Protein AF-0000000069703942 (afdb_homodimer)

Structure (mmCIF, N/CA/C/O backbone):
data_AF-0000000069703942-model_v1
#
loop_
_entity.id
_entity.type
_entity.pdbx_description
1 polymer 'Gallate dioxygenase'
#
loop_
_atom_site.group_PDB
_atom_site.id
_atom_site.type_symbol
_atom_site.label_atom_id
_atom_site.label_alt_id
_atom_site.label_comp_id
_atom_site.label_asym_id
_atom_site.label_entity_id
_atom_site.label_seq_id
_atom_site.pdbx_PDB_ins_code
_atom_site.Cartn_x
_atom_site.Cartn_y
_atom_site.Cartn_z
_atom_site.occupancy
_atom_site.B_iso_or_equiv
_atom_site.auth_seq_id
_atom_site.auth_comp_id
_atom_site.auth_asym_id
_atom_site.auth_atom_id
_atom_site.pdbx_PDB_model_num
ATOM 1 N N . MET A 1 1 ? -22.125 -15.008 13.82 1 87.81 1 MET A N 1
ATOM 2 C CA . MET A 1 1 ? -20.688 -15.195 13.57 1 87.81 1 MET A CA 1
ATOM 3 C C . MET A 1 1 ? -20.469 -15.938 12.258 1 87.81 1 MET A C 1
ATOM 5 O O . MET A 1 1 ? -21.297 -16.75 11.852 1 87.81 1 MET A O 1
ATOM 9 N N . ALA A 1 2 ? -19.422 -15.594 11.555 1 94.56 2 ALA A N 1
ATOM 10 C CA . ALA A 1 2 ? -19.094 -16.297 10.32 1 94.56 2 ALA A CA 1
ATOM 11 C C . ALA A 1 2 ? -18.375 -17.609 10.617 1 94.56 2 ALA A C 1
ATOM 13 O O . ALA A 1 2 ? -17.594 -17.703 11.562 1 94.56 2 ALA A O 1
ATOM 14 N N . ASN A 1 3 ? -18.672 -18.578 9.867 1 96.25 3 ASN A N 1
ATOM 15 C CA . ASN A 1 3 ? -18.109 -19.922 10.016 1 96.25 3 ASN A CA 1
ATOM 16 C C . ASN A 1 3 ? -17.141 -20.234 8.891 1 96.25 3 ASN A C 1
ATOM 18 O O . ASN A 1 3 ? -17.484 -20.188 7.711 1 96.25 3 ASN A O 1
ATOM 22 N N . ILE A 1 4 ? -15.938 -20.625 9.273 1 98.12 4 ILE A N 1
ATOM 23 C CA . ILE A 1 4 ? -14.953 -21.047 8.289 1 98.12 4 ILE A CA 1
ATOM 24 C C . ILE A 1 4 ? -15.109 -22.547 8.016 1 98.12 4 ILE A C 1
ATOM 26 O O . ILE A 1 4 ? -14.836 -23.375 8.891 1 98.12 4 ILE A O 1
ATOM 30 N N . LEU A 1 5 ? -15.477 -22.859 6.824 1 97.94 5 LEU A N 1
ATOM 31 C CA . LEU A 1 5 ? -15.766 -24.234 6.434 1 97.94 5 LEU A CA 1
ATOM 32 C C . LEU A 1 5 ? -14.477 -25.047 6.277 1 97.94 5 LEU A C 1
ATOM 34 O O . LEU A 1 5 ? -14.406 -26.203 6.688 1 97.94 5 LEU A O 1
ATOM 38 N N . GLY A 1 6 ? -13.539 -24.453 5.695 1 98.44 6 GLY A N 1
ATOM 39 C CA . GLY A 1 6 ? -12.281 -25.078 5.324 1 98.44 6 GLY A CA 1
ATOM 40 C C . GLY A 1 6 ? -11.461 -24.25 4.352 1 98.44 6 GLY A C 1
ATOM 41 O O . GLY A 1 6 ? -11.703 -23.062 4.188 1 98.44 6 GLY A O 1
ATOM 42 N N . GLY A 1 7 ? -10.406 -24.875 3.906 1 98.44 7 GLY A N 1
ATOM 43 C CA . GLY A 1 7 ? -9.492 -24.219 2.98 1 98.44 7 GLY A CA 1
ATOM 44 C C . GLY A 1 7 ? -9.234 -25.016 1.725 1 98.44 7 GLY A C 1
ATOM 45 O O . GLY A 1 7 ? -9.25 -26.25 1.76 1 98.44 7 GLY A O 1
ATOM 46 N N . ILE A 1 8 ? -9.078 -24.297 0.64 1 98.69 8 ILE A N 1
ATOM 47 C CA . ILE A 1 8 ? -8.68 -24.844 -0.652 1 98.69 8 ILE A CA 1
ATOM 48 C C . ILE A 1 8 ? -7.352 -24.234 -1.085 1 98.69 8 ILE A C 1
ATOM 50 O O . ILE A 1 8 ? -7.172 -23.016 -1.007 1 98.69 8 ILE A O 1
ATOM 54 N N . ALA A 1 9 ? -6.418 -25.031 -1.439 1 98.38 9 ALA A N 1
ATOM 55 C CA . ALA A 1 9 ? -5.188 -24.562 -2.072 1 98.38 9 ALA A CA 1
ATOM 56 C C . ALA A 1 9 ? -5.098 -25.031 -3.518 1 98.38 9 ALA A C 1
ATOM 58 O O . ALA A 1 9 ? -5.34 -26.203 -3.807 1 98.38 9 ALA A O 1
ATOM 59 N N . VAL A 1 10 ? -4.828 -24.094 -4.426 1 97.75 10 VAL A N 1
ATOM 60 C CA . VAL A 1 10 ? -4.734 -24.438 -5.844 1 97.75 10 VAL A CA 1
ATOM 61 C C . VAL A 1 10 ? -3.635 -23.594 -6.496 1 97.75 10 VAL A C 1
ATOM 63 O O . VAL A 1 10 ? -3.402 -22.453 -6.105 1 97.75 10 VAL A O 1
ATOM 66 N N . SER A 1 11 ? -2.936 -24.156 -7.449 1 96.06 11 SER A N 1
ATOM 67 C CA . SER A 1 11 ? -2.033 -23.359 -8.281 1 96.06 11 SER A CA 1
ATOM 68 C C . SER A 1 11 ? -2.809 -22.391 -9.164 1 96.06 11 SER A C 1
ATOM 70 O O . SER A 1 11 ? -4.004 -22.578 -9.398 1 96.06 11 SER A O 1
ATOM 72 N N . HIS A 1 12 ? -2.096 -21.266 -9.617 1 95.38 12 HIS A N 1
ATOM 73 C CA . HIS A 1 12 ? -2.832 -20.281 -10.398 1 95.38 12 HIS A CA 1
ATOM 74 C C . HIS A 1 12 ? -2.17 -20.047 -11.758 1 95.38 12 HIS A C 1
ATOM 76 O O . HIS A 1 12 ? -2.314 -18.984 -12.344 1 95.38 12 HIS A O 1
ATOM 82 N N . THR A 1 13 ? -1.452 -21.031 -12.305 1 92.19 13 THR A N 1
ATOM 83 C CA . THR A 1 13 ? -0.799 -20.906 -13.602 1 92.19 13 THR A CA 1
ATOM 84 C C . THR A 1 13 ? -1.813 -20.562 -14.688 1 92.19 13 THR A C 1
ATOM 86 O O . THR A 1 13 ? -2.938 -21.062 -14.68 1 92.19 13 THR A O 1
ATOM 89 N N . PRO A 1 14 ? -1.378 -19.672 -15.578 1 89.75 14 PRO A N 1
ATOM 90 C CA . PRO A 1 14 ? -2.283 -19.312 -16.672 1 89.75 14 PRO A CA 1
ATOM 91 C C . PRO A 1 14 ? -2.666 -20.516 -17.547 1 89.75 14 PRO A C 1
ATOM 93 O O . PRO A 1 14 ? -3.67 -20.469 -18.25 1 89.75 14 PRO A O 1
ATOM 96 N N . THR A 1 15 ? -1.928 -21.594 -17.422 1 89.06 15 THR A N 1
ATOM 97 C CA . THR A 1 15 ? -2.223 -22.812 -18.141 1 89.06 15 THR A CA 1
ATOM 98 C C . THR A 1 15 ? -3.627 -23.312 -17.812 1 89.06 15 THR A C 1
ATOM 100 O O . THR A 1 15 ? -4.316 -23.875 -18.672 1 89.06 15 THR A O 1
ATOM 103 N N . ILE A 1 16 ? -4.051 -23.109 -16.594 1 92.44 16 ILE A N 1
ATOM 104 C CA . ILE A 1 16 ? -5.379 -23.531 -16.156 1 92.44 16 ILE A CA 1
ATOM 105 C C . ILE A 1 16 ? -6.441 -22.734 -16.906 1 92.44 16 ILE A C 1
ATOM 107 O O . ILE A 1 16 ? -7.379 -23.297 -17.469 1 92.44 16 ILE A O 1
ATOM 111 N N . GLY A 1 17 ? -6.281 -21.391 -16.891 1 91.88 17 GLY A N 1
ATOM 112 C CA . GLY A 1 17 ? -7.211 -20.531 -17.609 1 91.88 17 GLY A CA 1
ATOM 113 C C . GLY A 1 17 ? -7.262 -20.828 -19.094 1 91.88 17 GLY A C 1
ATOM 114 O O . GLY A 1 17 ? -8.336 -20.812 -19.703 1 91.88 17 GLY A O 1
ATOM 115 N N . PHE A 1 18 ? -6.102 -21.094 -19.656 1 90.88 18 PHE A N 1
ATOM 116 C CA . PHE A 1 18 ? -6.02 -21.438 -21.062 1 90.88 18 PHE A CA 1
ATOM 117 C C . PHE A 1 18 ? -6.812 -22.703 -21.359 1 90.88 18 PHE A C 1
ATOM 119 O O . PHE A 1 18 ? -7.555 -22.766 -22.344 1 90.88 18 PHE A O 1
ATOM 126 N N . ALA A 1 19 ? -6.629 -23.688 -20.562 1 92 19 ALA A N 1
ATOM 127 C CA . ALA A 1 19 ? -7.324 -24.953 -20.734 1 92 19 ALA A CA 1
ATOM 128 C C . ALA A 1 19 ? -8.836 -24.766 -20.672 1 92 19 ALA A C 1
ATOM 130 O O . ALA A 1 19 ? -9.578 -25.359 -21.453 1 92 19 ALA A O 1
ATOM 131 N N . VAL A 1 20 ? -9.266 -23.969 -19.734 1 92.69 20 VAL A N 1
ATOM 132 C CA . VAL A 1 20 ? -10.695 -23.688 -19.578 1 92.69 20 VAL A CA 1
ATOM 133 C C . VAL A 1 20 ? -11.219 -22.969 -20.812 1 92.69 20 VAL A C 1
ATOM 135 O O . VAL A 1 20 ? -12.219 -23.375 -21.406 1 92.69 20 VAL A O 1
ATOM 138 N N . ASP A 1 21 ? -10.516 -21.969 -21.219 1 92 21 ASP A N 1
ATOM 139 C CA . ASP A 1 21 ? -10.969 -21.094 -22.297 1 92 21 ASP A CA 1
ATOM 140 C C . ASP A 1 21 ? -10.992 -21.844 -23.625 1 92 21 ASP A C 1
ATOM 142 O O . ASP A 1 21 ? -11.766 -21.484 -24.531 1 92 21 ASP A O 1
ATOM 146 N N . HIS A 1 22 ? -10.195 -22.891 -23.781 1 91.19 22 HIS A N 1
ATOM 147 C CA . HIS A 1 22 ? -10.094 -23.609 -25.062 1 91.19 22 HIS A CA 1
ATOM 148 C C . HIS A 1 22 ? -10.75 -24.984 -24.969 1 91.19 22 HIS A C 1
ATOM 150 O O . HIS A 1 22 ? -10.516 -25.844 -25.828 1 91.19 22 HIS A O 1
ATOM 156 N N . HIS A 1 23 ? -11.492 -25.234 -23.984 1 91.94 23 HIS A N 1
ATOM 157 C CA . HIS A 1 23 ? -12.305 -26.438 -23.828 1 91.94 23 HIS A CA 1
ATOM 158 C C . HIS A 1 23 ? -11.453 -27.703 -23.953 1 91.94 23 HIS A C 1
ATOM 160 O O . HIS A 1 23 ? -11.781 -28.594 -24.75 1 91.94 23 HIS A O 1
ATOM 166 N N . LYS A 1 24 ? -10.367 -27.734 -23.109 1 91 24 LYS A N 1
ATOM 167 C CA . LYS A 1 24 ? -9.398 -28.828 -23.234 1 91 24 LYS A CA 1
ATOM 168 C C . LYS A 1 24 ? -9.727 -29.969 -22.281 1 91 24 LYS A C 1
ATOM 170 O O . LYS A 1 24 ? -8.852 -30.781 -21.969 1 91 24 LYS A O 1
ATOM 175 N N . GLN A 1 25 ? -10.922 -30.125 -21.859 1 91 25 GLN A N 1
ATOM 176 C CA . GLN A 1 25 ? -11.32 -31.078 -20.828 1 91 25 GLN A CA 1
ATOM 177 C C . GLN A 1 25 ? -11.102 -32.531 -21.312 1 91 25 GLN A C 1
ATOM 179 O O . GLN A 1 25 ? -10.844 -33.406 -20.5 1 91 25 GLN A O 1
ATOM 184 N N . GLN A 1 26 ? -11.148 -32.688 -22.578 1 92.19 26 GLN A N 1
ATOM 185 C CA . GLN A 1 26 ? -11.047 -34.031 -23.109 1 92.19 26 GLN A CA 1
ATOM 186 C C . GLN A 1 26 ? -9.672 -34.281 -23.719 1 92.19 26 GLN A C 1
ATOM 188 O O . GLN A 1 26 ? -9.383 -35.406 -24.156 1 92.19 26 GLN A O 1
ATOM 193 N N . ASP A 1 27 ? -8.891 -33.281 -23.734 1 91.31 27 ASP A N 1
ATOM 194 C CA . ASP A 1 27 ? -7.523 -33.438 -24.219 1 91.31 27 ASP A CA 1
ATOM 195 C C . ASP A 1 27 ? -6.66 -34.156 -23.188 1 91.31 27 ASP A C 1
ATOM 197 O O . ASP A 1 27 ? -6.52 -33.688 -22.062 1 91.31 27 ASP A O 1
ATOM 201 N N . PRO A 1 28 ? -6.027 -35.25 -23.609 1 90.81 28 PRO A N 1
ATOM 202 C CA . PRO A 1 28 ? -5.285 -36.062 -22.656 1 90.81 28 PRO A CA 1
ATOM 203 C C . PRO A 1 28 ? -4.215 -35.281 -21.906 1 90.81 28 PRO A C 1
ATOM 205 O O . PRO A 1 28 ? -3.949 -35.594 -20.734 1 90.81 28 PRO A O 1
ATOM 208 N N . ALA A 1 29 ? -3.633 -34.312 -22.5 1 88.75 29 ALA A N 1
ATOM 209 C CA . ALA A 1 29 ? -2.57 -33.531 -21.859 1 88.75 29 ALA A CA 1
ATOM 210 C C . ALA A 1 29 ? -3.139 -32.562 -20.812 1 88.75 29 ALA A C 1
ATOM 212 O O . ALA A 1 29 ? -2.432 -32.156 -19.891 1 88.75 29 ALA A O 1
ATOM 213 N N . TRP A 1 30 ? -4.453 -32.344 -20.891 1 90.69 30 TRP A N 1
ATOM 214 C CA . TRP A 1 30 ? -5.027 -31.281 -20.047 1 90.69 30 TRP A CA 1
ATOM 215 C C . TRP A 1 30 ? -6.102 -31.844 -19.125 1 90.69 30 TRP A C 1
ATOM 217 O O . TRP A 1 30 ? -6.422 -31.25 -18.094 1 90.69 30 TRP A O 1
ATOM 227 N N . SER A 1 31 ? -6.648 -32.969 -19.469 1 93.62 31 SER A N 1
ATOM 228 C CA . SER A 1 31 ? -7.797 -33.562 -18.781 1 93.62 31 SER A CA 1
ATOM 229 C C . SER A 1 31 ? -7.484 -33.781 -17.297 1 93.62 31 SER A C 1
ATOM 231 O O . SER A 1 31 ? -8.359 -33.625 -16.438 1 93.62 31 SER A O 1
ATOM 233 N N . PRO A 1 32 ? -6.203 -34.156 -16.984 1 94.75 32 PRO A N 1
ATOM 234 C CA . PRO A 1 32 ? -5.91 -34.344 -15.562 1 94.75 32 PRO A CA 1
ATOM 235 C C . PRO A 1 32 ? -6.129 -33.094 -14.727 1 94.75 32 PRO A C 1
ATOM 237 O O . PRO A 1 32 ? -6.438 -33.188 -13.539 1 94.75 32 PRO A O 1
ATOM 240 N N . ILE A 1 33 ? -5.914 -31.922 -15.266 1 94 33 ILE A N 1
ATOM 241 C CA . ILE A 1 33 ? -6.18 -30.672 -14.555 1 94 33 ILE A CA 1
ATOM 242 C C . ILE A 1 33 ? -7.637 -30.641 -14.094 1 94 33 ILE A C 1
ATOM 244 O O . ILE A 1 33 ? -7.914 -30.438 -12.906 1 94 33 ILE A O 1
ATOM 248 N N . PHE A 1 34 ? -8.539 -30.938 -14.977 1 95.88 34 PHE A N 1
ATOM 249 C CA . PHE A 1 34 ? -9.969 -30.844 -14.703 1 95.88 34 PHE A CA 1
ATOM 250 C C . PHE A 1 34 ? -10.406 -31.938 -13.742 1 95.88 34 PHE A C 1
ATOM 252 O O . PHE A 1 34 ? -11.25 -31.703 -12.875 1 95.88 34 PHE A O 1
ATOM 259 N N . GLN A 1 35 ? -9.828 -33.094 -13.961 1 96.81 35 GLN A N 1
ATOM 260 C CA . GLN A 1 35 ? -10.117 -34.188 -13.039 1 96.81 35 GLN A CA 1
ATOM 261 C C . GLN A 1 35 ? -9.711 -33.844 -11.617 1 96.81 35 GLN A C 1
ATOM 263 O O . GLN A 1 35 ? -10.414 -34.156 -10.664 1 96.81 35 GLN A O 1
ATOM 268 N N . SER A 1 36 ? -8.625 -33.188 -11.523 1 96.81 36 SER A N 1
ATOM 269 C CA . SER A 1 36 ? -8.109 -32.781 -10.211 1 96.81 36 SER A CA 1
ATOM 270 C C . SER A 1 36 ? -8.992 -31.734 -9.562 1 96.81 36 SER A C 1
ATOM 272 O O . SER A 1 36 ? -9.086 -31.656 -8.336 1 96.81 36 SER A O 1
ATOM 274 N N . PHE A 1 37 ? -9.68 -30.875 -10.312 1 97.75 37 PHE A N 1
ATOM 275 C CA . PHE A 1 37 ? -10.5 -29.781 -9.797 1 97.75 37 PHE A CA 1
ATOM 276 C C . PHE A 1 37 ? -11.906 -30.281 -9.461 1 97.75 37 PHE A C 1
ATOM 278 O O . PHE A 1 37 ? -12.648 -29.609 -8.742 1 97.75 37 PHE A O 1
ATOM 285 N N . GLU A 1 38 ? -12.328 -31.453 -9.984 1 97.75 38 GLU A N 1
ATOM 286 C CA . GLU A 1 38 ? -13.688 -31.953 -9.844 1 97.75 38 GLU A CA 1
ATOM 287 C C . GLU A 1 38 ? -14.07 -32.094 -8.375 1 97.75 38 GLU A C 1
ATOM 289 O O . GLU A 1 38 ? -15.156 -31.672 -7.965 1 97.75 38 GLU A O 1
ATOM 294 N N . PRO A 1 39 ? -13.227 -32.688 -7.555 1 98.38 39 PRO A N 1
ATOM 295 C CA . PRO A 1 39 ? -13.586 -32.781 -6.137 1 98.38 39 PRO A CA 1
ATOM 296 C C . PRO A 1 39 ? -13.758 -31.422 -5.477 1 98.38 39 PRO A C 1
ATOM 298 O O . PRO A 1 39 ? -14.578 -31.266 -4.57 1 98.38 39 PRO A O 1
ATOM 301 N N . LEU A 1 40 ? -12.961 -30.469 -5.844 1 98.62 40 LEU A N 1
ATOM 302 C CA . LEU A 1 40 ? -13.094 -29.125 -5.305 1 98.62 40 LEU A CA 1
ATOM 303 C C . LEU A 1 40 ? -14.438 -28.516 -5.695 1 98.62 40 LEU A C 1
ATOM 305 O O . LEU A 1 40 ? -15.102 -27.891 -4.871 1 98.62 40 LEU A O 1
ATOM 309 N N . GLN A 1 41 ? -14.773 -28.703 -6.941 1 98.12 41 GLN A N 1
ATOM 310 C CA . GLN A 1 41 ? -16.078 -28.234 -7.418 1 98.12 41 GLN A CA 1
ATOM 311 C C . GLN A 1 41 ? -17.219 -28.859 -6.617 1 98.12 41 GLN A C 1
ATOM 313 O O . GLN A 1 41 ? -18.141 -28.156 -6.207 1 98.12 41 GLN A O 1
ATOM 318 N N . ARG A 1 42 ? -17.125 -30.125 -6.445 1 98.31 42 ARG A N 1
ATOM 319 C CA . ARG A 1 42 ? -18.141 -30.844 -5.691 1 98.31 42 ARG A CA 1
ATOM 320 C C . ARG A 1 42 ? -18.219 -30.344 -4.25 1 98.31 42 ARG A C 1
ATOM 322 O O . ARG A 1 42 ? -19.312 -30.156 -3.705 1 98.31 42 ARG A O 1
ATOM 329 N N . TRP A 1 43 ? -17.094 -30.172 -3.693 1 98.38 43 TRP A N 1
ATOM 330 C CA . TRP A 1 43 ? -17.031 -29.672 -2.324 1 98.38 43 TRP A CA 1
ATOM 331 C C . TRP A 1 43 ? -17.688 -28.297 -2.213 1 98.38 43 TRP A C 1
ATOM 333 O O . TRP A 1 43 ? -18.469 -28.047 -1.285 1 98.38 43 TRP A O 1
ATOM 343 N N . LEU A 1 44 ? -17.438 -27.391 -3.105 1 98.38 44 LEU A N 1
ATOM 344 C CA . LEU A 1 44 ? -18 -26.047 -3.102 1 98.38 44 LEU A CA 1
ATOM 345 C C . LEU A 1 44 ? -19.5 -26.078 -3.371 1 98.38 44 LEU A C 1
ATOM 347 O O . LEU A 1 44 ? -20.25 -25.266 -2.826 1 98.38 44 LEU A O 1
ATOM 351 N N . GLU A 1 45 ? -19.875 -26.969 -4.215 1 97.44 45 GLU A N 1
ATOM 352 C CA . GLU A 1 45 ? -21.297 -27.141 -4.496 1 97.44 45 GLU A CA 1
ATOM 353 C C . GLU A 1 45 ? -22.047 -27.641 -3.27 1 97.44 45 GLU A C 1
ATOM 355 O O . GLU A 1 45 ? -23.188 -27.234 -3.029 1 97.44 45 GLU A O 1
ATOM 360 N N . GLU A 1 46 ? -21.422 -28.5 -2.605 1 97.75 46 GLU A N 1
ATOM 361 C CA . GLU A 1 46 ? -22.031 -29.094 -1.422 1 97.75 46 GLU A CA 1
ATOM 362 C C . GLU A 1 46 ? -22.078 -28.109 -0.264 1 97.75 46 GLU A C 1
ATOM 364 O O . GLU A 1 46 ? -23.109 -27.969 0.407 1 97.75 46 GLU A O 1
ATOM 369 N N . LYS A 1 47 ? -20.984 -27.453 -0.041 1 97.5 47 LYS A N 1
ATOM 370 C CA . LYS A 1 47 ? -20.844 -26.594 1.131 1 97.5 47 LYS A CA 1
ATOM 371 C C . LYS A 1 47 ? -21.484 -25.219 0.89 1 97.5 47 LYS A C 1
ATOM 373 O O . LYS A 1 47 ? -21.953 -24.578 1.829 1 97.5 47 LYS A O 1
ATOM 378 N N . LYS A 1 48 ? -21.453 -24.734 -0.321 1 97.06 48 LYS A N 1
ATOM 379 C CA . LYS A 1 48 ? -22.062 -23.5 -0.784 1 97.06 48 LYS A CA 1
ATOM 380 C C . LYS A 1 48 ? -21.656 -22.312 0.099 1 97.06 48 LYS A C 1
ATOM 382 O O . LYS A 1 48 ? -22.516 -21.625 0.648 1 97.06 48 LYS A O 1
ATOM 387 N N . PRO A 1 49 ? -20.391 -22.094 0.228 1 98.31 49 PRO A N 1
ATOM 388 C CA . PRO A 1 49 ? -19.984 -20.922 1.008 1 98.31 49 PRO A CA 1
ATOM 389 C C . PRO A 1 49 ? -20.594 -19.625 0.483 1 98.31 49 PRO A C 1
ATOM 391 O O . PRO A 1 49 ? -20.781 -19.469 -0.727 1 98.31 49 PRO A O 1
ATOM 394 N N . ASP A 1 50 ? -20.891 -18.672 1.397 1 98.38 50 ASP A N 1
ATOM 395 C CA . ASP A 1 50 ? -21.391 -17.359 1.044 1 98.38 50 ASP A CA 1
ATOM 396 C C . ASP A 1 50 ? -20.281 -16.484 0.462 1 98.38 50 ASP A C 1
ATOM 398 O O . ASP A 1 50 ? -20.547 -15.586 -0.338 1 98.38 50 ASP A O 1
ATOM 402 N N . ALA A 1 51 ? -19.062 -16.734 0.854 1 98.62 51 ALA A N 1
ATOM 403 C CA . ALA A 1 51 ? -17.922 -15.961 0.401 1 98.62 51 ALA A CA 1
ATOM 404 C C . ALA A 1 51 ? -16.656 -16.812 0.384 1 98.62 51 ALA A C 1
ATOM 406 O O . ALA A 1 51 ? -16.5 -17.734 1.192 1 98.62 51 ALA A O 1
ATOM 407 N N . LEU A 1 52 ? -15.805 -16.516 -0.534 1 98.88 52 LEU A N 1
ATOM 408 C CA . LEU A 1 52 ? -14.43 -17.016 -0.567 1 98.88 52 LEU A CA 1
ATOM 409 C C . LEU A 1 52 ? -13.445 -15.898 -0.212 1 98.88 52 LEU A C 1
ATOM 411 O O . LEU A 1 52 ? -13.359 -14.891 -0.916 1 98.88 52 LEU A O 1
ATOM 415 N N . VAL A 1 53 ? -12.773 -16.047 0.931 1 98.94 53 VAL A N 1
ATOM 416 C CA . VAL A 1 53 ? -11.578 -15.234 1.108 1 98.94 53 VAL A CA 1
ATOM 417 C C . VAL A 1 53 ? -10.438 -15.789 0.256 1 98.94 53 VAL A C 1
ATOM 419 O O . VAL A 1 53 ? -9.953 -16.891 0.498 1 98.94 53 VAL A O 1
ATOM 422 N N . TYR A 1 54 ? -10.062 -15 -0.723 1 98.88 54 TYR A N 1
ATOM 423 C CA . TYR A 1 54 ? -9.266 -15.492 -1.842 1 98.88 54 TYR A CA 1
ATOM 424 C C . TYR A 1 54 ? -7.879 -14.867 -1.847 1 98.88 54 TYR A C 1
ATOM 426 O O . TYR A 1 54 ? -7.711 -13.719 -2.262 1 98.88 54 TYR A O 1
ATOM 434 N N . ILE A 1 55 ? -6.855 -15.664 -1.431 1 98.88 55 ILE A N 1
ATOM 435 C CA . ILE A 1 55 ? -5.477 -15.203 -1.332 1 98.88 55 ILE A CA 1
ATOM 436 C C . ILE A 1 55 ? -4.754 -15.438 -2.658 1 98.88 55 ILE A C 1
ATOM 438 O O . ILE A 1 55 ? -4.688 -16.578 -3.139 1 98.88 55 ILE A O 1
ATOM 442 N N . PHE A 1 56 ? -4.227 -14.344 -3.273 1 98.5 56 PHE A N 1
ATOM 443 C CA . PHE A 1 56 ? -3.537 -14.445 -4.555 1 98.5 56 PHE A CA 1
ATOM 444 C C . PHE A 1 56 ? -2.475 -13.359 -4.68 1 98.5 56 PHE A C 1
ATOM 446 O O . PHE A 1 56 ? -2.324 -12.523 -3.785 1 98.5 56 PHE A O 1
ATOM 453 N N . ASN A 1 57 ? -1.633 -13.406 -5.645 1 98.06 57 ASN A N 1
ATOM 454 C CA . ASN A 1 57 ? -0.792 -12.281 -6.027 1 98.06 57 ASN A CA 1
ATOM 455 C C . ASN A 1 57 ? -1.079 -11.828 -7.453 1 98.06 57 ASN A C 1
ATOM 457 O O . ASN A 1 57 ? -1.427 -12.641 -8.312 1 98.06 57 ASN A O 1
ATOM 461 N N . ASP A 1 58 ? -0.989 -10.57 -7.688 1 97.81 58 ASP A N 1
ATOM 462 C CA . ASP A 1 58 ? -1.09 -9.953 -9.008 1 97.81 58 ASP A CA 1
ATOM 463 C C . ASP A 1 58 ? 0.233 -10.047 -9.766 1 97.81 58 ASP A C 1
ATOM 465 O O . ASP A 1 58 ? 1.306 -9.953 -9.164 1 97.81 58 ASP A O 1
ATOM 469 N N . HIS A 1 59 ? 0.187 -10.234 -11.023 1 97 59 HIS A N 1
ATOM 470 C CA . HIS A 1 59 ? 1.379 -10.398 -11.844 1 97 59 HIS A CA 1
ATOM 471 C C . HIS A 1 59 ? 1.732 -9.109 -12.578 1 97 59 HIS A C 1
ATOM 473 O O . HIS A 1 59 ? 1.94 -9.109 -13.789 1 97 59 HIS A O 1
ATOM 479 N N . VAL A 1 60 ? 1.83 -8.156 -11.836 1 97.38 60 VAL A N 1
ATOM 480 C CA . VAL A 1 60 ? 2.203 -6.812 -12.258 1 97.38 60 VAL A CA 1
ATOM 481 C C . VAL A 1 60 ? 1.235 -6.32 -13.328 1 97.38 60 VAL A C 1
ATOM 483 O O . VAL A 1 60 ? 1.657 -5.902 -14.414 1 97.38 60 VAL A O 1
ATOM 486 N N . THR A 1 61 ? -0.039 -6.484 -13.047 1 97.62 61 THR A N 1
ATOM 487 C CA . THR A 1 61 ? -1.104 -6.074 -13.953 1 97.62 61 THR A CA 1
ATOM 488 C C . THR A 1 61 ? -1.875 -4.887 -13.383 1 97.62 61 THR A C 1
ATOM 490 O O . THR A 1 61 ? -1.693 -3.75 -13.82 1 97.62 61 THR A O 1
ATOM 493 N N . ALA A 1 62 ? -2.566 -5.137 -12.297 1 97.38 62 ALA A N 1
ATOM 494 C CA . ALA A 1 62 ? -3.301 -4.062 -11.633 1 97.38 62 ALA A CA 1
ATOM 495 C C . ALA A 1 62 ? -2.434 -3.367 -10.586 1 97.38 62 ALA A C 1
ATOM 497 O O . ALA A 1 62 ? -2.729 -2.242 -10.172 1 97.38 62 ALA A O 1
ATOM 498 N N . PHE A 1 63 ? -1.45 -4.035 -10.109 1 97.75 63 PHE A N 1
ATOM 499 C CA . PHE A 1 63 ? -0.496 -3.529 -9.125 1 97.75 63 PHE A CA 1
ATOM 500 C C . PHE A 1 63 ? 0.897 -3.418 -9.734 1 97.75 63 PHE A C 1
ATOM 502 O O . PHE A 1 63 ? 1.51 -4.426 -10.086 1 97.75 63 PHE A O 1
ATOM 509 N N . PHE A 1 64 ? 1.386 -2.248 -9.914 1 97.94 64 PHE A N 1
ATOM 510 C CA . PHE A 1 64 ? 2.676 -1.968 -10.539 1 97.94 64 PHE A CA 1
ATOM 511 C C . PHE A 1 64 ? 3.697 -1.539 -9.492 1 97.94 64 PHE A C 1
ATOM 513 O O . PHE A 1 64 ? 3.365 -1.39 -8.312 1 97.94 64 PHE A O 1
ATOM 520 N N . PHE A 1 65 ? 4.895 -1.353 -9.891 1 97.94 65 PHE A N 1
ATOM 521 C CA . PHE A 1 65 ? 6.008 -1.137 -8.977 1 97.94 65 PHE A CA 1
ATOM 522 C C . PHE A 1 65 ? 6.066 0.319 -8.523 1 97.94 65 PHE A C 1
ATOM 524 O O . PHE A 1 65 ? 6.816 0.662 -7.609 1 97.94 65 PHE A O 1
ATOM 531 N N . ASP A 1 66 ? 5.203 1.204 -9.078 1 97.62 66 ASP A N 1
ATOM 532 C CA . ASP A 1 66 ? 5.152 2.592 -8.625 1 97.62 66 ASP A CA 1
ATOM 533 C C . ASP A 1 66 ? 4.461 2.703 -7.27 1 97.62 66 ASP A C 1
ATOM 535 O O . ASP A 1 66 ? 4.574 3.727 -6.594 1 97.62 66 ASP A O 1
ATOM 539 N N . HIS A 1 67 ? 3.732 1.755 -6.879 1 98.31 67 HIS A N 1
ATOM 540 C CA . HIS A 1 67 ? 3.102 1.584 -5.578 1 98.31 67 HIS A CA 1
ATOM 541 C C . HIS A 1 67 ? 2.863 0.11 -5.27 1 98.31 67 HIS A C 1
ATOM 543 O O . HIS A 1 67 ? 1.774 -0.413 -5.52 1 98.31 67 HIS A O 1
ATOM 549 N N . TYR A 1 68 ? 3.818 -0.519 -4.652 1 98.56 68 TYR A N 1
ATOM 550 C CA . TYR A 1 68 ? 3.803 -1.958 -4.422 1 98.56 68 TYR A CA 1
ATOM 551 C C . TYR A 1 68 ? 3.672 -2.27 -2.934 1 98.56 68 TYR A C 1
ATOM 553 O O . TYR A 1 68 ? 4.43 -1.743 -2.115 1 98.56 68 TYR A O 1
ATOM 561 N N . SER A 1 69 ? 2.666 -3.109 -2.547 1 98.69 69 SER A N 1
ATOM 562 C CA . SER A 1 69 ? 2.316 -3.322 -1.146 1 98.69 69 SER A CA 1
ATOM 563 C C . SER A 1 69 ? 2.445 -4.793 -0.76 1 98.69 69 SER A C 1
ATOM 565 O O . SER A 1 69 ? 2.305 -5.676 -1.606 1 98.69 69 SER A O 1
ATOM 567 N N . THR A 1 70 ? 2.646 -5.051 0.496 1 98.56 70 THR A N 1
ATOM 568 C CA . THR A 1 70 ? 2.82 -6.391 1.042 1 98.56 70 THR A CA 1
ATOM 569 C C . THR A 1 70 ? 1.482 -7.121 1.123 1 98.56 70 THR A C 1
ATOM 571 O O . THR A 1 70 ? 1.313 -8.188 0.524 1 98.56 70 THR A O 1
ATOM 574 N N . PHE A 1 71 ? 0.544 -6.609 1.902 1 98.88 71 PHE A N 1
ATOM 575 C CA . PHE A 1 71 ? -0.801 -7.152 2.055 1 98.88 71 PHE A CA 1
ATOM 576 C C . PHE A 1 71 ? -1.846 -6.137 1.605 1 98.88 71 PHE A C 1
ATOM 578 O O . PHE A 1 71 ? -1.905 -5.023 2.133 1 98.88 71 PHE A O 1
ATOM 585 N N . THR A 1 72 ? -2.656 -6.441 0.617 1 98.88 72 THR A N 1
ATOM 586 C CA . THR A 1 72 ? -3.65 -5.52 0.077 1 98.88 72 THR A CA 1
ATOM 587 C C . THR A 1 72 ? -5.016 -6.191 -0.018 1 98.88 72 THR A C 1
ATOM 589 O O . THR A 1 72 ? -5.18 -7.184 -0.735 1 98.88 72 THR A O 1
ATOM 592 N N . LEU A 1 73 ? -5.977 -5.68 0.672 1 98.94 73 LEU A N 1
ATOM 593 C CA . LEU A 1 73 ? -7.32 -6.246 0.727 1 98.94 73 LEU A CA 1
ATOM 594 C C . LEU A 1 73 ? -8.273 -5.461 -0.165 1 98.94 73 LEU A C 1
ATOM 596 O O . LEU A 1 73 ? -8.336 -4.23 -0.094 1 98.94 73 LEU A O 1
ATOM 600 N N . GLY A 1 74 ? -9 -6.188 -1.06 1 98.88 74 GLY A N 1
ATOM 601 C CA . GLY A 1 74 ? -10.055 -5.539 -1.826 1 98.88 74 GLY A CA 1
ATOM 602 C C . GLY A 1 74 ? -11.281 -5.211 -0.995 1 98.88 74 GLY A C 1
ATOM 603 O O . GLY A 1 74 ? -11.766 -6.051 -0.233 1 98.88 74 GLY A O 1
ATOM 604 N N . ILE A 1 75 ? -11.781 -4.004 -1.159 1 98.62 75 ILE A N 1
ATOM 605 C CA . ILE A 1 75 ? -12.938 -3.604 -0.365 1 98.62 75 ILE A CA 1
ATOM 606 C C . ILE A 1 75 ? -14.055 -3.115 -1.287 1 98.62 75 ILE A C 1
ATOM 608 O O . ILE A 1 75 ? -14.961 -2.402 -0.85 1 98.62 75 ILE A O 1
ATOM 612 N N . ASP A 1 76 ? -13.977 -3.408 -2.545 1 98.06 76 ASP A N 1
ATOM 613 C CA . ASP A 1 76 ? -14.984 -3.037 -3.529 1 98.06 76 ASP A CA 1
ATOM 614 C C . ASP A 1 76 ? -16.141 -4.043 -3.547 1 98.06 76 ASP A C 1
ATOM 616 O O . ASP A 1 76 ? -16.062 -5.09 -2.898 1 98.06 76 ASP A O 1
ATOM 620 N N . SER A 1 77 ? -17.219 -3.709 -4.254 1 97.31 77 SER A N 1
ATOM 621 C CA . SER A 1 77 ? -18.391 -4.574 -4.359 1 97.31 77 SER A CA 1
ATOM 622 C C . SER A 1 77 ? -18.266 -5.523 -5.551 1 97.31 77 SER A C 1
ATOM 624 O O . SER A 1 77 ? -19 -6.516 -5.637 1 97.31 77 SER A O 1
ATOM 626 N N . GLN A 1 78 ? -17.359 -5.188 -6.469 1 97.5 78 GLN A N 1
ATOM 627 C CA . GLN A 1 78 ? -17.203 -5.984 -7.684 1 97.5 78 GLN A CA 1
ATOM 628 C C . GLN A 1 78 ? -15.797 -5.828 -8.266 1 97.5 78 GLN A C 1
ATOM 630 O O . GLN A 1 78 ? -15.18 -4.77 -8.125 1 97.5 78 GLN A O 1
ATOM 635 N N . TYR A 1 79 ? -15.305 -6.879 -8.977 1 98.25 79 TYR A N 1
ATOM 636 C CA . TYR A 1 79 ? -13.977 -6.879 -9.578 1 98.25 79 TYR A CA 1
ATOM 637 C C . TYR A 1 79 ? -14.016 -7.434 -11 1 98.25 79 TYR A C 1
ATOM 639 O O . TYR A 1 79 ? -14.406 -8.586 -11.211 1 98.25 79 TYR A O 1
ATOM 647 N N . ASP A 1 80 ? -13.586 -6.637 -11.938 1 98 80 ASP A N 1
ATOM 648 C CA . ASP A 1 80 ? -13.555 -7.035 -13.336 1 98 80 ASP A CA 1
ATOM 649 C C . ASP A 1 80 ? -12.281 -7.809 -13.664 1 98 80 ASP A C 1
ATOM 651 O O . ASP A 1 80 ? -11.352 -7.844 -12.859 1 98 80 ASP A O 1
ATOM 655 N N . VAL A 1 81 ? -12.273 -8.391 -14.867 1 97.19 81 VAL A N 1
ATOM 656 C CA . VAL A 1 81 ? -11.125 -9.156 -15.344 1 97.19 81 VAL A CA 1
ATOM 657 C C . VAL A 1 81 ? -10.109 -8.219 -15.984 1 97.19 81 VAL A C 1
ATOM 659 O O . VAL A 1 81 ? -10.461 -7.371 -16.812 1 97.19 81 VAL A O 1
ATOM 662 N N . ALA A 1 82 ? -8.883 -8.367 -15.617 1 97.19 82 ALA A N 1
ATOM 663 C CA . ALA A 1 82 ? -7.828 -7.5 -16.125 1 97.19 82 ALA A CA 1
ATOM 664 C C . ALA A 1 82 ? -7.316 -7.992 -17.484 1 97.19 82 ALA A C 1
ATOM 666 O O . ALA A 1 82 ? -7.387 -9.188 -17.781 1 97.19 82 ALA A O 1
ATOM 667 N N . ASP A 1 83 ? -6.836 -7.047 -18.297 1 96.38 83 ASP A N 1
ATOM 668 C CA . ASP A 1 83 ? -6.105 -7.348 -19.531 1 96.38 83 ASP A CA 1
ATOM 669 C C . ASP A 1 83 ? -4.617 -7.539 -19.25 1 96.38 83 ASP A C 1
ATOM 671 O O . ASP A 1 83 ? -3.957 -6.641 -18.734 1 96.38 83 ASP A O 1
ATOM 675 N N . GLU A 1 84 ? -4.098 -8.656 -19.578 1 94.94 84 GLU A N 1
ATOM 676 C CA . GLU A 1 84 ? -2.695 -8.961 -19.297 1 94.94 84 GLU A CA 1
ATOM 677 C C . GLU A 1 84 ? -1.869 -8.984 -20.578 1 94.94 84 GLU A C 1
ATOM 679 O O . GLU A 1 84 ? -0.846 -9.672 -20.641 1 94.94 84 GLU A O 1
ATOM 684 N N . GLY A 1 85 ? -2.346 -8.258 -21.625 1 92.69 85 GLY A N 1
ATOM 685 C CA . GLY A 1 85 ? -1.616 -8.141 -22.875 1 92.69 85 GLY A CA 1
ATOM 686 C C . GLY A 1 85 ? -2.34 -8.773 -24.047 1 92.69 85 GLY A C 1
ATOM 687 O O . GLY A 1 85 ? -2.264 -8.273 -25.172 1 92.69 85 GLY A O 1
ATOM 688 N N . GLY A 1 86 ? -3.076 -9.859 -23.812 1 90.94 86 GLY A N 1
ATOM 689 C CA . GLY A 1 86 ? -3.773 -10.602 -24.859 1 90.94 86 GLY A CA 1
ATOM 690 C C . GLY A 1 86 ? -5.262 -10.305 -24.906 1 90.94 86 GLY A C 1
ATOM 691 O O . GLY A 1 86 ? -6.023 -11.039 -25.531 1 90.94 86 GLY A O 1
ATOM 692 N N . GLY A 1 87 ? -5.664 -9.188 -24.328 1 92.19 87 GLY A N 1
ATOM 693 C CA . GLY A 1 87 ? -7.086 -8.961 -24.125 1 92.19 87 GLY A CA 1
ATOM 694 C C . GLY A 1 87 ? -7.633 -9.641 -22.891 1 92.19 87 GLY A C 1
ATOM 695 O O . GLY A 1 87 ? -7.145 -10.703 -22.5 1 92.19 87 GLY A O 1
ATOM 696 N N . PRO A 1 88 ? -8.594 -9.016 -22.234 1 94.12 88 PRO A N 1
ATOM 697 C CA . PRO A 1 88 ? -9.172 -9.664 -21.047 1 94.12 88 PRO A CA 1
ATOM 698 C C . PRO A 1 88 ? -9.898 -10.961 -21.391 1 94.12 88 PRO A C 1
ATOM 700 O O . PRO A 1 88 ? -10.539 -11.055 -22.453 1 94.12 88 PRO A O 1
ATOM 703 N N . ARG A 1 89 ? -9.789 -11.914 -20.5 1 94.06 89 ARG A N 1
ATOM 704 C CA . ARG A 1 89 ? -10.578 -13.133 -20.656 1 94.06 89 ARG A CA 1
ATOM 705 C C . ARG A 1 89 ? -12.07 -12.828 -20.625 1 94.06 89 ARG A C 1
ATOM 707 O O . ARG A 1 89 ? -12.5 -11.867 -19.984 1 94.06 89 ARG A O 1
ATOM 714 N N . CYS A 1 90 ? -12.812 -13.648 -21.359 1 93.5 90 CYS A N 1
ATOM 715 C CA . CYS A 1 90 ? -14.258 -13.453 -21.438 1 93.5 90 CYS A CA 1
ATOM 716 C C . CYS A 1 90 ? -14.953 -14.07 -20.219 1 93.5 90 CYS A C 1
ATOM 718 O O . CYS A 1 90 ? -15.664 -15.062 -20.359 1 93.5 90 CYS A O 1
ATOM 720 N N . LEU A 1 91 ? -14.781 -13.492 -19.062 1 96 91 LEU A N 1
ATOM 721 C CA . LEU A 1 91 ? -15.391 -13.898 -17.797 1 96 91 LEU A CA 1
ATOM 722 C C . LEU A 1 91 ? -16.172 -12.742 -17.172 1 96 91 LEU A C 1
ATOM 724 O O . LEU A 1 91 ? -15.797 -11.578 -17.344 1 96 91 LEU A O 1
ATOM 728 N N . PRO A 1 92 ? -17.266 -13.039 -16.578 1 96.62 92 PRO A N 1
ATOM 729 C CA . PRO A 1 92 ? -17.953 -11.969 -15.859 1 96.62 92 PRO A CA 1
ATOM 730 C C . PRO A 1 92 ? -17.172 -11.469 -14.648 1 96.62 92 PRO A C 1
ATOM 732 O O . PRO A 1 92 ? -16.328 -12.188 -14.117 1 96.62 92 PRO A O 1
ATOM 735 N N . PRO A 1 93 ? -17.469 -10.25 -14.234 1 97.31 93 PRO A N 1
ATOM 736 C CA . PRO A 1 93 ? -16.844 -9.789 -12.984 1 97.31 93 PRO A CA 1
ATOM 737 C C . PRO A 1 93 ? -17.266 -10.617 -11.773 1 97.31 93 PRO A C 1
ATOM 739 O O . PRO A 1 93 ? -18.359 -11.188 -11.773 1 97.31 93 PRO A O 1
ATOM 742 N N . VAL A 1 94 ? -16.438 -10.68 -10.797 1 97.69 94 VAL A N 1
ATOM 743 C CA . VAL A 1 94 ? -16.797 -11.352 -9.555 1 97.69 94 VAL A CA 1
ATOM 744 C C . VAL A 1 94 ? -17.344 -10.336 -8.555 1 97.69 94 VAL A C 1
ATOM 746 O O . VAL A 1 94 ? -16.859 -9.211 -8.477 1 97.69 94 VAL A O 1
ATOM 749 N N . GLN A 1 95 ? -18.375 -10.758 -7.828 1 97.75 95 GLN A N 1
ATOM 750 C CA . GLN A 1 95 ? -18.953 -9.898 -6.805 1 97.75 95 GLN A CA 1
ATOM 751 C C . GLN A 1 95 ? -18.172 -10.008 -5.492 1 97.75 95 GLN A C 1
ATOM 753 O O . GLN A 1 95 ? -17.672 -11.078 -5.152 1 97.75 95 GLN A O 1
ATOM 758 N N . GLY A 1 96 ? -18.047 -8.891 -4.852 1 97.94 96 GLY A N 1
ATOM 759 C CA . GLY A 1 96 ? -17.469 -8.883 -3.516 1 97.94 96 GLY A CA 1
ATOM 760 C C . GLY A 1 96 ? -18.516 -8.859 -2.416 1 97.94 96 GLY A C 1
ATOM 761 O O . GLY A 1 96 ? -19.719 -8.977 -2.688 1 97.94 96 GLY A O 1
ATOM 762 N N . ASN A 1 97 ? -18.125 -8.93 -1.216 1 98.06 97 ASN A N 1
ATOM 763 C CA . ASN A 1 97 ? -18.875 -8.633 -0 1 98.06 97 ASN A CA 1
ATOM 764 C C . ASN A 1 97 ? -18.219 -7.512 0.803 1 98.06 97 ASN A C 1
ATOM 766 O O . ASN A 1 97 ? -17.406 -7.77 1.684 1 98.06 97 ASN A O 1
ATOM 770 N N . ALA A 1 98 ? -18.656 -6.316 0.477 1 97.75 98 ALA A N 1
ATOM 771 C CA . ALA A 1 98 ? -17.984 -5.121 0.981 1 97.75 98 ALA A CA 1
ATOM 772 C C . ALA A 1 98 ? -18.031 -5.066 2.506 1 97.75 98 ALA A C 1
ATOM 774 O O . ALA A 1 98 ? -17.078 -4.621 3.148 1 97.75 98 ALA A O 1
ATOM 775 N N . ALA A 1 99 ? -19.141 -5.422 3.113 1 98 99 ALA A N 1
ATOM 776 C CA . ALA A 1 99 ? -19.281 -5.402 4.566 1 98 99 ALA A CA 1
ATOM 777 C C . ALA A 1 99 ? -18.266 -6.336 5.227 1 98 99 ALA A C 1
ATOM 779 O O . ALA A 1 99 ? -17.625 -5.969 6.211 1 98 99 ALA A O 1
ATOM 780 N N . LEU A 1 100 ? -18.141 -7.539 4.66 1 98.69 100 LEU A N 1
ATOM 781 C CA . LEU A 1 100 ? -17.172 -8.5 5.18 1 98.69 100 LEU A CA 1
ATOM 782 C C . LEU A 1 100 ? -15.75 -7.992 4.996 1 98.69 100 LEU A C 1
ATOM 784 O O . LEU A 1 100 ? -14.922 -8.117 5.898 1 98.69 100 LEU A O 1
ATOM 788 N N . SER A 1 101 ? -15.461 -7.441 3.83 1 98.69 101 SER A N 1
ATOM 789 C CA . SER A 1 101 ? -14.133 -6.91 3.553 1 98.69 101 SER A CA 1
ATOM 790 C C . SER A 1 101 ? -13.758 -5.812 4.543 1 98.69 101 SER A C 1
ATOM 792 O O . SER A 1 101 ? -12.641 -5.797 5.066 1 98.69 101 SER A O 1
ATOM 794 N N . ARG A 1 102 ? -14.672 -4.906 4.781 1 98.19 102 ARG A N 1
ATOM 795 C CA . ARG A 1 102 ? -14.414 -3.809 5.707 1 98.19 102 ARG A CA 1
ATOM 796 C C . ARG A 1 102 ? -14.164 -4.332 7.117 1 98.19 102 ARG A C 1
ATOM 798 O O . ARG A 1 102 ? -13.273 -3.844 7.82 1 98.19 102 ARG A O 1
ATOM 805 N N . HIS A 1 103 ? -14.953 -5.328 7.504 1 98.69 103 HIS A N 1
ATOM 806 C CA . HIS A 1 103 ? -14.805 -5.934 8.82 1 98.69 103 HIS A CA 1
ATOM 807 C C . HIS A 1 103 ? -13.438 -6.598 8.969 1 98.69 103 HIS A C 1
ATOM 809 O O . HIS A 1 103 ? -12.742 -6.395 9.969 1 98.69 103 HIS A O 1
ATOM 815 N N . ILE A 1 104 ? -13.055 -7.355 7.953 1 98.88 104 ILE A N 1
ATOM 816 C CA . ILE A 1 104 ? -11.766 -8.039 7.957 1 98.88 104 ILE A CA 1
ATOM 817 C C . ILE A 1 104 ? -10.641 -7.004 8.016 1 98.88 104 ILE A C 1
ATOM 819 O O . ILE A 1 104 ? -9.695 -7.148 8.789 1 98.88 104 ILE A O 1
ATOM 823 N N . GLY A 1 105 ? -10.727 -5.977 7.184 1 98.81 105 GLY A N 1
ATOM 824 C CA . GLY A 1 105 ? -9.719 -4.93 7.18 1 98.81 105 GLY A CA 1
ATOM 825 C C . GLY A 1 105 ? -9.539 -4.273 8.539 1 98.81 105 GLY A C 1
ATOM 826 O O . GLY A 1 105 ? -8.406 -4.082 8.992 1 98.81 105 GLY A O 1
ATOM 827 N N . ALA A 1 106 ? -10.656 -3.953 9.188 1 98.56 106 ALA A N 1
ATOM 828 C CA . ALA A 1 106 ? -10.594 -3.328 10.508 1 98.56 106 ALA A CA 1
ATOM 829 C C . ALA A 1 106 ? -9.922 -4.246 11.523 1 98.56 106 ALA A C 1
ATOM 831 O O . ALA A 1 106 ? -9.133 -3.791 12.352 1 98.56 106 ALA A O 1
ATOM 832 N N . SER A 1 107 ? -10.227 -5.488 11.461 1 98.81 107 SER A N 1
ATOM 833 C CA . SER A 1 107 ? -9.664 -6.473 12.383 1 98.81 107 SER A CA 1
ATOM 834 C C . SER A 1 107 ? -8.156 -6.602 12.195 1 98.81 107 SER A C 1
ATOM 836 O O . SER A 1 107 ? -7.398 -6.582 13.164 1 98.81 107 SER A O 1
ATOM 838 N N . LEU A 1 108 ? -7.754 -6.77 10.938 1 98.88 108 LEU A N 1
ATOM 839 C CA . LEU A 1 108 ? -6.336 -6.969 10.656 1 98.88 108 LEU A CA 1
ATOM 840 C C . LEU A 1 108 ? -5.523 -5.746 11.062 1 98.88 108 LEU A C 1
ATOM 842 O O . LEU A 1 108 ? -4.422 -5.879 11.602 1 98.88 108 LEU A O 1
ATOM 846 N N . MET A 1 109 ? -6.059 -4.566 10.859 1 98.62 109 MET A N 1
ATOM 847 C CA . MET A 1 109 ? -5.391 -3.344 11.289 1 98.62 109 MET A CA 1
ATOM 848 C C . MET A 1 109 ? -5.273 -3.299 12.812 1 98.62 109 MET A C 1
ATOM 850 O O . MET A 1 109 ? -4.238 -2.898 13.344 1 98.62 109 MET A O 1
ATOM 854 N N . ALA A 1 110 ? -6.32 -3.686 13.5 1 98.5 110 ALA A N 1
ATOM 855 C CA . ALA A 1 110 ? -6.312 -3.711 14.953 1 98.5 110 ALA A CA 1
ATOM 856 C C . ALA A 1 110 ? -5.246 -4.672 15.484 1 98.5 110 ALA A C 1
ATOM 858 O O . ALA A 1 110 ? -4.66 -4.434 16.547 1 98.5 110 ALA A O 1
ATOM 859 N N . ASP A 1 111 ? -4.988 -5.73 14.719 1 98.25 111 ASP A N 1
ATOM 860 C CA . ASP A 1 111 ? -3.99 -6.727 15.094 1 98.25 111 ASP A CA 1
ATOM 861 C C . ASP A 1 111 ? -2.609 -6.352 14.562 1 98.25 111 ASP A C 1
ATOM 863 O O . ASP A 1 111 ? -1.708 -7.191 14.516 1 98.25 111 ASP A O 1
ATOM 867 N N . GLU A 1 112 ? -2.402 -5.148 14.141 1 97.69 112 GLU A N 1
ATOM 868 C CA . GLU A 1 112 ? -1.137 -4.52 13.773 1 97.69 112 GLU A CA 1
ATOM 869 C C . GLU A 1 112 ? -0.545 -5.164 12.516 1 97.69 112 GLU A C 1
ATOM 871 O O . GLU A 1 112 ? 0.667 -5.371 12.438 1 97.69 112 GLU A O 1
ATOM 876 N N . PHE A 1 113 ? -1.459 -5.621 11.648 1 98.62 113 PHE A N 1
ATOM 877 C CA . PHE A 1 113 ? -1.047 -5.758 10.258 1 98.62 113 PHE A CA 1
ATOM 878 C C . PHE A 1 113 ? -1.205 -4.438 9.516 1 98.62 113 PHE A C 1
ATOM 880 O O . PHE A 1 113 ? -2.209 -3.744 9.68 1 98.62 113 PHE A O 1
ATOM 887 N N . ASP A 1 114 ? -0.17 -3.951 8.891 1 98.75 114 ASP A N 1
ATOM 888 C CA . ASP A 1 114 ? -0.16 -2.682 8.172 1 98.75 114 ASP A CA 1
ATOM 889 C C . ASP A 1 114 ? -0.717 -2.846 6.762 1 98.75 114 ASP A C 1
ATOM 891 O O . ASP A 1 114 ? 0.03 -2.789 5.785 1 98.75 114 ASP A O 1
ATOM 895 N N . MET A 1 115 ? -2.051 -2.914 6.695 1 98.81 115 MET A N 1
ATOM 896 C CA . MET A 1 115 ? -2.758 -3.32 5.48 1 98.81 115 MET A CA 1
ATOM 897 C C . MET A 1 115 ? -2.797 -2.182 4.469 1 98.81 115 MET A C 1
ATOM 899 O O . MET A 1 115 ? -2.781 -1.009 4.844 1 98.81 115 MET A O 1
ATOM 903 N N . SER A 1 116 ? -2.811 -2.518 3.262 1 98.88 116 SER A N 1
ATOM 904 C CA . SER A 1 116 ? -3.297 -1.668 2.18 1 98.88 116 SER A CA 1
ATOM 905 C C . SER A 1 116 ? -4.688 -2.096 1.725 1 98.88 116 SER A C 1
ATOM 907 O O . SER A 1 116 ? -5.102 -3.234 1.958 1 98.88 116 SER A O 1
ATOM 909 N N . PHE A 1 117 ? -5.391 -1.194 1.124 1 98.88 117 PHE A N 1
ATOM 910 C CA . PHE A 1 117 ? -6.742 -1.462 0.637 1 98.88 117 PHE A CA 1
ATOM 911 C C . PHE A 1 117 ? -6.91 -0.953 -0.79 1 98.88 117 PHE A C 1
ATOM 913 O O . PHE A 1 117 ? -6.348 0.08 -1.157 1 98.88 117 PHE A O 1
ATOM 920 N N . PHE A 1 118 ? -7.66 -1.717 -1.565 1 98.69 118 PHE A N 1
ATOM 921 C CA . PHE A 1 118 ? -7.848 -1.268 -2.941 1 98.69 118 PHE A CA 1
ATOM 922 C C . PHE A 1 118 ? -9.312 -1.378 -3.352 1 98.69 118 PHE A C 1
ATOM 924 O O . PHE A 1 118 ? -10.055 -2.203 -2.814 1 98.69 118 PHE A O 1
ATOM 931 N N . MET A 1 119 ? -9.727 -0.538 -4.195 1 97.5 119 MET A N 1
ATOM 932 C CA . MET A 1 119 ? -10.992 -0.525 -4.93 1 97.5 119 MET A CA 1
ATOM 933 C C . MET A 1 119 ? -10.773 -0.082 -6.375 1 97.5 119 MET A C 1
ATOM 935 O O . MET A 1 119 ? -9.719 0.468 -6.707 1 97.5 119 MET A O 1
ATOM 939 N N . ASP A 1 120 ? -11.664 -0.362 -7.191 1 96.25 120 ASP A N 1
ATOM 940 C CA . ASP A 1 120 ? -11.641 0.088 -8.578 1 96.25 120 ASP A CA 1
ATOM 941 C C . ASP A 1 120 ? -10.422 -0.47 -9.32 1 96.25 120 ASP A C 1
ATOM 943 O O . ASP A 1 120 ? -9.742 0.256 -10.047 1 96.25 120 ASP A O 1
ATOM 947 N N . LYS A 1 121 ? -10.07 -1.685 -9.062 1 97.69 121 LYS A N 1
ATOM 948 C CA . LYS A 1 121 ? -9.023 -2.402 -9.773 1 97.69 121 LYS A CA 1
ATOM 949 C C . LYS A 1 121 ? -9.531 -3.734 -10.312 1 97.69 121 LYS A C 1
ATOM 951 O O . LYS A 1 121 ? -10.367 -4.383 -9.688 1 97.69 121 LYS A O 1
ATOM 956 N N . LYS A 1 122 ? -9.039 -4.078 -11.469 1 98.12 122 LYS A N 1
ATOM 957 C CA . LYS A 1 122 ? -9.336 -5.383 -12.055 1 98.12 122 LYS A CA 1
ATOM 958 C C . LYS A 1 122 ? -8.367 -6.449 -11.539 1 98.12 122 LYS A C 1
ATOM 960 O O . LYS A 1 122 ? -7.336 -6.121 -10.945 1 98.12 122 LYS A O 1
ATOM 965 N N . LEU A 1 123 ? -8.75 -7.684 -11.68 1 98.25 123 LEU A N 1
ATOM 966 C CA . LEU A 1 123 ? -7.926 -8.773 -11.156 1 98.25 123 LEU A CA 1
ATOM 967 C C . LEU A 1 123 ? -7.422 -9.664 -12.289 1 98.25 123 LEU A C 1
ATOM 969 O O . LEU A 1 123 ? -8.086 -9.797 -13.32 1 98.25 123 LEU A O 1
ATOM 973 N N . ASP A 1 124 ? -6.258 -10.227 -12.117 1 97.5 124 ASP A N 1
ATOM 974 C CA . ASP A 1 124 ? -5.625 -10.953 -13.203 1 97.5 124 ASP A CA 1
ATOM 975 C C . ASP A 1 124 ? -5.742 -12.461 -13 1 97.5 124 ASP A C 1
ATOM 977 O O . ASP A 1 124 ? -6.617 -12.93 -12.258 1 97.5 124 ASP A O 1
ATOM 981 N N . HIS A 1 125 ? -4.906 -13.227 -13.734 1 96 125 HIS A N 1
ATOM 982 C CA . HIS A 1 125 ? -5.016 -14.68 -13.773 1 96 125 HIS A CA 1
ATOM 983 C C . HIS A 1 125 ? -4.711 -15.297 -12.414 1 96 125 HIS A C 1
ATOM 985 O O . HIS A 1 125 ? -5.137 -16.422 -12.133 1 96 125 HIS A O 1
ATOM 991 N N . GLY A 1 126 ? -3.994 -14.539 -11.547 1 96.81 126 GLY A N 1
ATOM 992 C CA . GLY A 1 126 ? -3.768 -15.07 -10.211 1 96.81 126 GLY A CA 1
ATOM 993 C C . GLY A 1 126 ? -5.051 -15.43 -9.484 1 96.81 126 GLY A C 1
ATOM 994 O O . GLY A 1 126 ? -5.074 -16.359 -8.688 1 96.81 126 GLY A O 1
ATOM 995 N N . LEU A 1 127 ? -6.051 -14.688 -9.789 1 98.19 127 LEU A N 1
ATOM 996 C CA . LEU A 1 127 ? -7.359 -14.961 -9.203 1 98.19 127 LEU A CA 1
ATOM 997 C C . LEU A 1 127 ? -8.227 -15.766 -10.156 1 98.19 127 LEU A C 1
ATOM 999 O O . LEU A 1 127 ? -8.781 -16.797 -9.781 1 98.19 127 LEU A O 1
ATOM 1003 N N . PHE A 1 128 ? -8.281 -15.422 -11.422 1 97.56 128 PHE A N 1
ATOM 1004 C CA . PHE A 1 128 ? -9.336 -15.906 -12.312 1 97.56 128 PHE A CA 1
ATOM 1005 C C . PHE A 1 128 ? -8.961 -17.25 -12.906 1 97.56 128 PHE A C 1
ATOM 1007 O O . PHE A 1 128 ? -9.828 -18.016 -13.328 1 97.56 128 PHE A O 1
ATOM 1014 N N . SER A 1 129 ? -7.633 -17.531 -13.016 1 96.25 129 SER A N 1
ATOM 1015 C CA . SER A 1 129 ? -7.266 -18.812 -13.609 1 96.25 129 SER A CA 1
ATOM 1016 C C . SER A 1 129 ? -7.832 -19.984 -12.812 1 96.25 129 SER A C 1
ATOM 1018 O O . SER A 1 129 ? -8.617 -20.781 -13.328 1 96.25 129 SER A O 1
ATOM 1020 N N . PRO A 1 130 ? -7.512 -20.078 -11.547 1 97.38 130 PRO A N 1
ATOM 1021 C CA . PRO A 1 130 ? -8.102 -21.188 -10.805 1 97.38 130 PRO A CA 1
ATOM 1022 C C . PRO A 1 130 ? -9.602 -21.016 -10.562 1 97.38 130 PRO A C 1
ATOM 1024 O O . PRO A 1 130 ? -10.352 -22 -10.531 1 97.38 130 PRO A O 1
ATOM 1027 N N . LEU A 1 131 ? -10.078 -19.766 -10.383 1 98.06 131 LEU A N 1
ATOM 1028 C CA . LEU A 1 131 ? -11.492 -19.516 -10.102 1 98.06 131 LEU A CA 1
ATOM 1029 C C . LEU A 1 131 ? -12.367 -20.062 -11.227 1 98.06 131 LEU A C 1
ATOM 1031 O O . LEU A 1 131 ? -13.43 -20.625 -10.969 1 98.06 131 LEU A O 1
ATOM 1035 N N . SER A 1 132 ? -11.914 -19.906 -12.469 1 96.19 132 SER A N 1
ATOM 1036 C CA . SER A 1 132 ? -12.688 -20.344 -13.633 1 96.19 132 SER A CA 1
ATOM 1037 C C . SER A 1 132 ? -12.812 -21.859 -13.672 1 96.19 132 SER A C 1
ATOM 1039 O O . SER A 1 132 ? -13.734 -22.391 -14.297 1 96.19 132 SER A O 1
ATOM 1041 N N . ALA A 1 133 ? -11.891 -22.531 -13.039 1 96.44 133 ALA A N 1
ATOM 1042 C CA . ALA A 1 133 ? -11.945 -23.984 -12.977 1 96.44 133 ALA A CA 1
ATOM 1043 C C . ALA A 1 133 ? -12.672 -24.453 -11.719 1 96.44 133 ALA A C 1
ATOM 1045 O O . ALA A 1 133 ? -13.094 -25.609 -11.633 1 96.44 133 ALA A O 1
ATOM 1046 N N . LEU A 1 134 ? -12.828 -23.562 -10.742 1 97.31 134 LEU A N 1
ATOM 1047 C CA . LEU A 1 134 ? -13.352 -23.938 -9.43 1 97.31 134 LEU A CA 1
ATOM 1048 C C . LEU A 1 134 ? -14.867 -23.781 -9.375 1 97.31 134 LEU A C 1
ATOM 1050 O O . LEU A 1 134 ? -15.555 -24.562 -8.734 1 97.31 134 LEU A O 1
ATOM 1054 N N . LEU A 1 135 ? -15.359 -22.734 -9.922 1 96.81 135 LEU A N 1
ATOM 1055 C CA . LEU A 1 135 ? -16.766 -22.359 -9.766 1 96.81 135 LEU A CA 1
ATOM 1056 C C . LEU A 1 135 ? -17.469 -22.297 -11.117 1 96.81 135 LEU A C 1
ATOM 1058 O O . LEU A 1 135 ? -16.875 -21.844 -12.109 1 96.81 135 LEU A O 1
ATOM 1062 N N . PRO A 1 136 ? -18.688 -22.734 -11.133 1 94.19 136 PRO A N 1
ATOM 1063 C CA . PRO A 1 136 ? -19.469 -22.484 -12.344 1 94.19 136 PRO A CA 1
ATOM 1064 C C . PRO A 1 136 ? -19.844 -21 -12.516 1 94.19 136 PRO A C 1
ATOM 1066 O O . PRO A 1 136 ? -19.969 -20.281 -11.523 1 94.19 136 PRO A O 1
ATOM 1069 N N . TRP A 1 137 ? -19.859 -20.562 -13.695 1 93 137 TRP A N 1
ATOM 1070 C CA . TRP A 1 137 ? -20.297 -19.203 -13.977 1 93 137 TRP A CA 1
ATOM 1071 C C . TRP A 1 137 ? -21.109 -19.141 -15.266 1 93 137 TRP A C 1
ATOM 1073 O O . TRP A 1 137 ? -21.078 -20.078 -16.062 1 93 137 TRP A O 1
ATOM 1083 N N . ASP A 1 138 ? -21.938 -18.094 -15.406 1 91.19 138 ASP A N 1
ATOM 1084 C CA . ASP A 1 138 ? -22.609 -17.812 -16.672 1 91.19 138 ASP A CA 1
ATOM 1085 C C . ASP A 1 138 ? -22.734 -16.297 -16.891 1 91.19 138 ASP A C 1
ATOM 1087 O O . ASP A 1 138 ? -22.672 -15.523 -15.93 1 91.19 138 ASP A O 1
ATOM 1091 N N . GLU A 1 139 ? -22.797 -15.961 -18.031 1 86.38 139 GLU A N 1
ATOM 1092 C CA . GLU A 1 139 ? -22.781 -14.555 -18.406 1 86.38 139 GLU A CA 1
ATOM 1093 C C . GLU A 1 139 ? -23.938 -13.805 -17.75 1 86.38 139 GLU A C 1
ATOM 1095 O O . GLU A 1 139 ? -23.797 -12.641 -17.375 1 86.38 139 GLU A O 1
ATOM 1100 N N . ALA A 1 140 ? -25.109 -14.422 -17.594 1 85.94 140 ALA A N 1
ATOM 1101 C CA . ALA A 1 140 ? -26.312 -13.758 -17.094 1 85.94 140 ALA A CA 1
ATOM 1102 C C . ALA A 1 140 ? -26.281 -13.633 -15.57 1 85.94 140 ALA A C 1
ATOM 1104 O O . ALA A 1 140 ? -26.609 -12.578 -15.016 1 85.94 140 ALA A O 1
ATOM 1105 N N . GLN A 1 141 ? -25.75 -14.609 -14.914 1 90.81 141 GLN A N 1
ATOM 1106 C CA . GLN A 1 141 ? -25.859 -14.672 -13.461 1 90.81 141 GLN A CA 1
ATOM 1107 C C . GLN A 1 141 ? -24.516 -14.359 -12.797 1 90.81 141 GLN A C 1
ATOM 1109 O O . GLN A 1 141 ? -24.469 -14.008 -11.617 1 90.81 141 GLN A O 1
ATOM 1114 N N . GLY A 1 142 ? -23.5 -14.5 -13.547 1 96 142 GLY A N 1
ATOM 1115 C CA . GLY A 1 142 ? -22.188 -14.281 -12.969 1 96 142 GLY A CA 1
ATOM 1116 C C . GLY A 1 142 ? -21.688 -15.469 -12.156 1 96 142 GLY A C 1
ATOM 1117 O O . GLY A 1 142 ? -21.781 -16.609 -12.609 1 96 142 GLY A O 1
ATOM 1118 N N . TRP A 1 143 ? -21.078 -15.219 -11.07 1 97.31 143 TRP A N 1
ATOM 1119 C CA . TRP A 1 143 ? -20.516 -16.25 -10.195 1 97.31 143 TRP A CA 1
ATOM 1120 C C . TRP A 1 143 ? -21.453 -16.531 -9.023 1 97.31 143 TRP A C 1
ATOM 1122 O O . TRP A 1 143 ? -22.156 -15.625 -8.555 1 97.31 143 TRP A O 1
ATOM 1132 N N . PRO A 1 144 ? -21.5 -17.688 -8.461 1 96.38 144 PRO A N 1
ATOM 1133 C CA . PRO A 1 144 ? -22.453 -18.062 -7.406 1 96.38 144 PRO A CA 1
ATOM 1134 C C . PRO A 1 144 ? -22 -17.594 -6.023 1 96.38 144 PRO A C 1
ATOM 1136 O O . PRO A 1 144 ? -22.766 -17.641 -5.066 1 96.38 144 PRO A O 1
ATOM 1139 N N . THR A 1 145 ? -20.781 -17.219 -5.91 1 97.19 145 THR A N 1
ATOM 1140 C CA . THR A 1 145 ? -20.219 -16.938 -4.598 1 97.19 145 THR A CA 1
ATOM 1141 C C . THR A 1 145 ? -19.453 -15.625 -4.617 1 97.19 145 THR A C 1
ATOM 1143 O O . THR A 1 145 ? -18.75 -15.32 -5.59 1 97.19 145 THR A O 1
ATOM 1146 N N . ALA A 1 146 ? -19.547 -14.812 -3.518 1 98.06 146 ALA A N 1
ATOM 1147 C CA . ALA A 1 146 ? -18.781 -13.586 -3.391 1 98.06 146 ALA A CA 1
ATOM 1148 C C . ALA A 1 146 ? -17.312 -13.891 -3.119 1 98.06 146 ALA A C 1
ATOM 1150 O O . ALA A 1 146 ? -16.984 -14.93 -2.543 1 98.06 146 ALA A O 1
ATOM 1151 N N . VAL A 1 147 ? -16.469 -12.992 -3.562 1 98.69 147 VAL A N 1
ATOM 1152 C CA . VAL A 1 147 ? -15.039 -13.18 -3.377 1 98.69 147 VAL A CA 1
ATOM 1153 C C . VAL A 1 147 ? -14.453 -11.977 -2.637 1 98.69 147 VAL A C 1
ATOM 1155 O O . VAL A 1 147 ? -14.758 -10.828 -2.969 1 98.69 147 VAL A O 1
ATOM 1158 N N . ILE A 1 148 ? -13.68 -12.211 -1.605 1 98.88 148 ILE A N 1
ATOM 1159 C CA . ILE A 1 148 ? -12.891 -11.219 -0.887 1 98.88 148 ILE A CA 1
ATOM 1160 C C . ILE A 1 148 ? -11.422 -11.352 -1.278 1 98.88 148 ILE A C 1
ATOM 1162 O O . ILE A 1 148 ? -10.68 -12.141 -0.681 1 98.88 148 ILE A O 1
ATOM 1166 N N . PRO A 1 149 ? -10.992 -10.57 -2.254 1 98.88 149 PRO A N 1
ATOM 1167 C CA . PRO A 1 149 ? -9.633 -10.758 -2.756 1 98.88 149 PRO A CA 1
ATOM 1168 C C . PRO A 1 149 ? -8.57 -10.164 -1.827 1 98.88 149 PRO A C 1
ATOM 1170 O O . PRO A 1 149 ? -8.648 -8.984 -1.473 1 98.88 149 PRO A O 1
ATOM 1173 N N . LEU A 1 150 ? -7.668 -10.945 -1.381 1 98.94 150 LEU A N 1
ATOM 1174 C CA . LEU A 1 150 ? -6.492 -10.562 -0.612 1 98.94 150 LEU A CA 1
ATOM 1175 C C . LEU A 1 150 ? -5.219 -10.766 -1.426 1 98.94 150 LEU A C 1
ATOM 1177 O O . LEU A 1 150 ? -4.754 -11.898 -1.582 1 98.94 150 LEU A O 1
ATOM 1181 N N . GLN A 1 151 ? -4.703 -9.664 -1.957 1 98.75 151 GLN A N 1
ATOM 1182 C CA . GLN A 1 151 ? -3.502 -9.68 -2.787 1 98.75 151 GLN A CA 1
ATOM 1183 C C . GLN A 1 151 ? -2.242 -9.57 -1.935 1 98.75 151 GLN A C 1
ATOM 1185 O O . GLN A 1 151 ? -2.154 -8.719 -1.049 1 98.75 151 GLN A O 1
ATOM 1190 N N . ILE A 1 152 ? -1.268 -10.445 -2.141 1 98.69 152 ILE A N 1
ATOM 1191 C CA . ILE A 1 152 ? -0.008 -10.422 -1.405 1 98.69 152 ILE A CA 1
ATOM 1192 C C . ILE A 1 152 ? 1.145 -10.141 -2.365 1 98.69 152 ILE A C 1
ATOM 1194 O O . ILE A 1 152 ? 1.283 -10.805 -3.395 1 98.69 152 ILE A O 1
ATOM 1198 N N . GLY A 1 153 ? 1.97 -9.094 -2.033 1 97.75 153 GLY A N 1
ATOM 1199 C CA . GLY A 1 153 ? 3.123 -8.734 -2.844 1 97.75 153 GLY A CA 1
ATOM 1200 C C . GLY A 1 153 ? 4.301 -9.664 -2.648 1 97.75 153 GLY A C 1
ATOM 1201 O O . GLY A 1 153 ? 5.121 -9.461 -1.749 1 97.75 153 GLY A O 1
ATOM 1202 N N . VAL A 1 154 ? 4.453 -10.594 -3.6 1 97.5 154 VAL A N 1
ATOM 1203 C CA . VAL A 1 154 ? 5.52 -11.57 -3.418 1 97.5 154 VAL A CA 1
ATOM 1204 C C . VAL A 1 154 ? 6.477 -11.516 -4.605 1 97.5 154 VAL A C 1
ATOM 1206 O O . VAL A 1 154 ? 7.262 -12.445 -4.82 1 97.5 154 VAL A O 1
ATOM 1209 N N . LEU A 1 155 ? 6.43 -10.375 -5.41 1 96.69 155 LEU A N 1
ATOM 1210 C CA . LEU A 1 155 ? 7.211 -10.375 -6.645 1 96.69 155 LEU A CA 1
ATOM 1211 C C . LEU A 1 155 ? 8.367 -9.391 -6.555 1 96.69 155 LEU A C 1
ATOM 1213 O O . LEU A 1 155 ? 9.352 -9.516 -7.285 1 96.69 155 LEU A O 1
ATOM 1217 N N . GLN A 1 156 ? 8.25 -8.406 -5.758 1 97.12 156 GLN A N 1
ATOM 1218 C CA . GLN A 1 156 ? 9.305 -7.418 -5.562 1 97.12 156 GLN A CA 1
ATOM 1219 C C . GLN A 1 156 ? 9.883 -7.504 -4.152 1 97.12 156 GLN A C 1
ATOM 1221 O O . GLN A 1 156 ? 9.172 -7.309 -3.17 1 97.12 156 GLN A O 1
ATOM 1226 N N . PHE A 1 157 ? 11.141 -7.805 -4.035 1 96.94 157 PHE A N 1
ATOM 1227 C CA . PHE A 1 157 ? 11.773 -8.016 -2.736 1 96.94 157 PHE A CA 1
ATOM 1228 C C . PHE A 1 157 ? 12.219 -6.691 -2.131 1 96.94 157 PHE A C 1
ATOM 1230 O O . PHE A 1 157 ? 12.703 -5.809 -2.842 1 96.94 157 PHE A O 1
ATOM 1237 N N . PRO A 1 158 ? 12.023 -6.605 -0.779 1 97.19 158 PRO A N 1
ATOM 1238 C CA . PRO A 1 158 ? 11.703 -7.668 0.172 1 97.19 158 PRO A CA 1
ATOM 1239 C C . PRO A 1 158 ? 10.211 -8.008 0.196 1 97.19 158 PRO A C 1
ATOM 1241 O O . PRO A 1 158 ? 9.367 -7.117 0.038 1 97.19 158 PRO A O 1
ATOM 1244 N N . VAL A 1 159 ? 9.898 -9.297 0.389 1 97.56 159 VAL A N 1
ATOM 1245 C CA . VAL A 1 159 ? 8.531 -9.789 0.505 1 97.56 159 VAL A CA 1
ATOM 1246 C C . VAL A 1 159 ? 8.297 -10.336 1.914 1 97.56 159 VAL A C 1
ATOM 1248 O O . VAL A 1 159 ? 9.242 -10.492 2.689 1 97.56 159 VAL A O 1
ATOM 1251 N N . PRO A 1 160 ? 7.055 -10.539 2.332 1 97.81 160 PRO A N 1
ATOM 1252 C CA . PRO A 1 160 ? 6.824 -11.094 3.668 1 97.81 160 PRO A CA 1
ATOM 1253 C C . PRO A 1 160 ? 7.406 -12.492 3.838 1 97.81 160 PRO A C 1
ATOM 1255 O O . PRO A 1 160 ? 7.449 -13.266 2.879 1 97.81 160 PRO A O 1
ATOM 1258 N N . SER A 1 161 ? 7.832 -12.844 5.027 1 97.81 161 SER A N 1
ATOM 1259 C CA . SER A 1 161 ? 8.328 -14.18 5.332 1 97.81 161 SER A CA 1
ATOM 1260 C C . SER A 1 161 ? 7.188 -15.195 5.402 1 97.81 161 SER A C 1
ATOM 1262 O O . SER A 1 161 ? 6.02 -14.812 5.508 1 97.81 161 SER A O 1
ATOM 1264 N N . ALA A 1 162 ? 7.559 -16.453 5.348 1 98.31 162 ALA A N 1
ATOM 1265 C CA . ALA A 1 162 ? 6.582 -17.516 5.551 1 98.31 162 ALA A CA 1
ATOM 1266 C C . ALA A 1 162 ? 5.895 -17.375 6.906 1 98.31 162 ALA A C 1
ATOM 1268 O O . ALA A 1 162 ? 4.68 -17.562 7.016 1 98.31 162 ALA A O 1
ATOM 1269 N N . ARG A 1 163 ? 6.652 -17.062 7.902 1 98.38 163 ARG A N 1
ATOM 1270 C CA . ARG A 1 163 ? 6.109 -16.875 9.25 1 98.38 163 ARG A CA 1
ATOM 1271 C C . ARG A 1 163 ? 5.082 -15.758 9.281 1 98.38 163 ARG A C 1
ATOM 1273 O O . ARG A 1 163 ? 4.027 -15.883 9.906 1 98.38 163 ARG A O 1
ATOM 1280 N N . ARG A 1 164 ? 5.445 -14.609 8.672 1 98.62 164 ARG A N 1
ATOM 1281 C CA . ARG A 1 164 ? 4.539 -13.461 8.656 1 98.62 164 ARG A CA 1
ATOM 1282 C C . ARG A 1 164 ? 3.23 -13.812 7.957 1 98.62 164 ARG A C 1
ATOM 1284 O O . ARG A 1 164 ? 2.158 -13.383 8.383 1 98.62 164 ARG A O 1
ATOM 1291 N N . CYS A 1 165 ? 3.295 -14.617 6.898 1 98.69 165 CYS A N 1
ATOM 1292 C CA . CYS A 1 165 ? 2.102 -15.07 6.191 1 98.69 165 CYS A CA 1
ATOM 1293 C C . CYS A 1 165 ? 1.25 -15.969 7.078 1 98.69 165 CYS A C 1
ATOM 1295 O O . CYS A 1 165 ? 0.024 -15.852 7.098 1 98.69 165 CYS A O 1
ATOM 1297 N N . TYR A 1 166 ? 1.878 -16.875 7.785 1 98.81 166 TYR A N 1
ATOM 1298 C CA . TYR A 1 166 ? 1.156 -17.75 8.703 1 98.81 166 TYR A CA 1
ATOM 1299 C C . TYR A 1 166 ? 0.457 -16.938 9.789 1 98.81 166 TYR A C 1
ATOM 1301 O O . TYR A 1 166 ? -0.705 -17.188 10.109 1 98.81 166 TYR A O 1
ATOM 1309 N N . LYS A 1 167 ? 1.144 -15.93 10.344 1 98.81 167 LYS A N 1
ATOM 1310 C CA . LYS A 1 167 ? 0.549 -15.023 11.328 1 98.81 167 LYS A CA 1
ATOM 1311 C C . LYS A 1 167 ? -0.66 -14.297 10.742 1 98.81 167 LYS A C 1
ATOM 1313 O O . LYS A 1 167 ? -1.657 -14.086 11.438 1 98.81 167 LYS A O 1
ATOM 1318 N N . LEU A 1 168 ? -0.539 -13.875 9.516 1 98.88 168 LEU A N 1
ATOM 1319 C CA . LEU A 1 168 ? -1.668 -13.227 8.859 1 98.88 168 LEU A CA 1
ATOM 1320 C C . LEU A 1 168 ? -2.877 -14.156 8.812 1 98.88 168 LEU A C 1
ATOM 1322 O O . LEU A 1 168 ? -4.008 -13.719 9.031 1 98.88 168 LEU A O 1
ATOM 1326 N N . GLY A 1 169 ? -2.617 -15.414 8.484 1 98.81 169 GLY A N 1
ATOM 1327 C CA . GLY A 1 169 ? -3.693 -16.391 8.492 1 98.81 169 GLY A CA 1
ATOM 1328 C C . GLY A 1 169 ? -4.387 -16.516 9.836 1 98.81 169 GLY A C 1
ATOM 1329 O O . GLY A 1 169 ? -5.617 -16.531 9.898 1 98.81 169 GLY A O 1
ATOM 1330 N N . GLN A 1 170 ? -3.609 -16.562 10.867 1 98.62 170 GLN A N 1
ATOM 1331 C CA . GLN A 1 170 ? -4.172 -16.656 12.211 1 98.62 170 GLN A CA 1
ATOM 1332 C C . GLN A 1 170 ? -5.031 -15.43 12.531 1 98.62 170 GLN A C 1
ATOM 1334 O O . GLN A 1 170 ? -6.105 -15.555 13.117 1 98.62 170 GLN A O 1
ATOM 1339 N N . ALA A 1 171 ? -4.539 -14.289 12.141 1 98.75 171 ALA A N 1
ATOM 1340 C CA . ALA A 1 171 ? -5.309 -13.062 12.336 1 98.75 171 ALA A CA 1
ATOM 1341 C C . ALA A 1 171 ? -6.578 -13.07 11.492 1 98.75 171 ALA A C 1
ATOM 1343 O O . ALA A 1 171 ? -7.625 -12.586 11.93 1 98.75 171 ALA A O 1
ATOM 1344 N N . LEU A 1 172 ? -6.465 -13.586 10.305 1 98.81 172 LEU A N 1
ATOM 1345 C CA . LEU A 1 172 ? -7.605 -13.688 9.398 1 98.81 172 LEU A CA 1
ATOM 1346 C C . LEU A 1 172 ? -8.711 -14.555 10.008 1 98.81 172 LEU A C 1
ATOM 1348 O O . LEU A 1 172 ? -9.891 -14.258 9.852 1 98.81 172 LEU A O 1
ATOM 1352 N N . ARG A 1 173 ? -8.336 -15.602 10.656 1 98.19 173 ARG A N 1
ATOM 1353 C CA . ARG A 1 173 ? -9.312 -16.453 11.328 1 98.19 173 ARG A CA 1
ATOM 1354 C C . ARG A 1 173 ? -10.133 -15.648 12.336 1 98.19 173 ARG A C 1
ATOM 1356 O O . ARG A 1 173 ? -11.367 -15.703 12.328 1 98.19 173 ARG A O 1
ATOM 1363 N N . ARG A 1 174 ? -9.422 -14.867 13.211 1 97.69 174 ARG A N 1
ATOM 1364 C CA . ARG A 1 174 ? -10.102 -14.039 14.195 1 97.69 174 ARG A CA 1
ATOM 1365 C C . ARG A 1 174 ? -11.023 -13.031 13.516 1 97.69 174 ARG A C 1
ATOM 1367 O O . ARG A 1 174 ? -12.141 -12.797 13.984 1 97.69 174 ARG A O 1
ATOM 1374 N N . ALA A 1 175 ? -10.555 -12.477 12.445 1 98.75 175 ALA A N 1
ATOM 1375 C CA . ALA A 1 175 ? -11.328 -11.477 11.711 1 98.75 175 ALA A CA 1
ATOM 1376 C C . ALA A 1 175 ? -12.625 -12.078 11.18 1 98.75 175 ALA A C 1
ATOM 1378 O O . ALA A 1 175 ? -13.711 -11.531 11.406 1 98.75 175 ALA A O 1
ATOM 1379 N N . ILE A 1 176 ? -12.484 -13.211 10.516 1 98.69 176 ILE A N 1
ATOM 1380 C CA . ILE A 1 176 ? -13.641 -13.82 9.859 1 98.69 176 ILE A CA 1
ATOM 1381 C C . ILE A 1 176 ? -14.633 -14.312 10.906 1 98.69 176 ILE A C 1
ATOM 1383 O O . ILE A 1 176 ? -15.82 -14 10.836 1 98.69 176 ILE A O 1
ATOM 1387 N N . GLU A 1 177 ? -14.172 -14.953 11.898 1 97.94 177 GLU A N 1
ATOM 1388 C CA . GLU A 1 177 ? -15.055 -15.539 12.906 1 97.94 177 GLU A CA 1
ATOM 1389 C C . GLU A 1 177 ? -15.758 -14.453 13.719 1 97.94 177 GLU A C 1
ATOM 1391 O O . GLU A 1 177 ? -16.875 -14.664 14.211 1 97.94 177 GLU A O 1
ATOM 1396 N N . SER A 1 178 ? -15.172 -13.305 13.797 1 98.12 178 SER A N 1
ATOM 1397 C CA . SER A 1 178 ? -15.758 -12.25 14.609 1 98.12 178 SER A CA 1
ATOM 1398 C C . SER A 1 178 ? -16.781 -11.43 13.812 1 98.12 178 SER A C 1
ATOM 1400 O O . SER A 1 178 ? -17.422 -10.531 14.352 1 98.12 178 SER A O 1
ATOM 1402 N N . PHE A 1 179 ? -16.922 -11.75 12.523 1 98.31 179 PHE A N 1
ATOM 1403 C CA . PHE A 1 179 ? -17.953 -11.078 11.734 1 98.31 179 PHE A CA 1
ATOM 1404 C C . PHE A 1 179 ? -19.344 -11.344 12.312 1 98.31 179 PHE A C 1
ATOM 1406 O O . PHE A 1 179 ? -19.672 -12.484 12.641 1 98.31 179 PHE A O 1
ATOM 1413 N N . PRO A 1 180 ? -20.125 -10.305 12.453 1 96.19 180 PRO A N 1
ATOM 1414 C CA . PRO A 1 180 ? -21.359 -10.469 13.234 1 96.19 180 PRO A CA 1
ATOM 1415 C C . PRO A 1 180 ? -22.438 -11.227 12.477 1 96.19 180 PRO A C 1
ATOM 1417 O O . PRO A 1 180 ? -23.391 -11.719 13.086 1 96.19 180 PRO A O 1
ATOM 1420 N N . GLU A 1 181 ? -22.391 -11.367 11.195 1 96.69 181 GLU A N 1
ATOM 1421 C CA . GLU A 1 181 ? -23.391 -12.078 10.422 1 96.69 181 GLU A CA 1
ATOM 1422 C C . GLU A 1 181 ? -23.078 -13.57 10.352 1 96.69 181 GLU A C 1
ATOM 1424 O O . GLU A 1 181 ? -21.922 -13.961 10.281 1 96.69 181 GLU A O 1
ATOM 1429 N N . ASP A 1 182 ? -24.156 -14.344 10.352 1 96.69 182 ASP A N 1
ATOM 1430 C CA . ASP A 1 182 ? -24.031 -15.789 10.234 1 96.69 182 ASP A CA 1
ATOM 1431 C C . ASP A 1 182 ? -23.891 -16.203 8.773 1 96.69 182 ASP A C 1
ATOM 1433 O O . ASP A 1 182 ? -24.875 -16.422 8.07 1 96.69 182 ASP A O 1
ATOM 1437 N N . ILE A 1 183 ? -22.672 -16.359 8.344 1 98 183 ILE A N 1
ATOM 1438 C CA . ILE A 1 183 ? -22.391 -16.766 6.973 1 98 183 ILE A CA 1
ATOM 1439 C C . ILE A 1 183 ? -21.297 -17.844 6.973 1 98 183 ILE A C 1
ATOM 1441 O O . ILE A 1 183 ? -20.562 -17.984 7.941 1 98 183 ILE A O 1
ATOM 1445 N N . ASN A 1 184 ? -21.297 -18.625 5.91 1 98.31 184 ASN A N 1
ATOM 1446 C CA . ASN A 1 184 ? -20.25 -19.609 5.684 1 98.31 184 ASN A CA 1
ATOM 1447 C C . ASN A 1 184 ? -19.172 -19.078 4.75 1 98.31 184 ASN A C 1
ATOM 1449 O O . ASN A 1 184 ? -19.469 -18.5 3.697 1 98.31 184 ASN A O 1
ATOM 1453 N N . VAL A 1 185 ? -17.906 -19.234 5.191 1 98.69 185 VAL A N 1
ATOM 1454 C CA . VAL A 1 185 ? -16.781 -18.719 4.441 1 98.69 185 VAL A CA 1
ATOM 1455 C C . VAL A 1 185 ? -15.773 -19.844 4.176 1 98.69 185 VAL A C 1
ATOM 1457 O O . VAL A 1 185 ? -15.539 -20.688 5.043 1 98.69 185 VAL A O 1
ATOM 1460 N N . ALA A 1 186 ? -15.234 -19.922 3 1 98.81 186 ALA A N 1
ATOM 1461 C CA . ALA A 1 186 ? -14.086 -20.766 2.686 1 98.81 186 ALA A CA 1
ATOM 1462 C C . ALA A 1 186 ? -12.859 -19.922 2.359 1 98.81 186 ALA A C 1
ATOM 1464 O O . ALA A 1 186 ? -12.984 -18.812 1.825 1 98.81 186 ALA A O 1
ATOM 1465 N N . ILE A 1 187 ? -11.711 -20.438 2.742 1 98.81 187 ILE A N 1
ATOM 1466 C CA . ILE A 1 187 ? -10.453 -19.766 2.428 1 98.81 187 ILE A CA 1
ATOM 1467 C C . ILE A 1 187 ? -9.805 -20.422 1.217 1 98.81 187 ILE A C 1
ATOM 1469 O O . ILE A 1 187 ? -9.586 -21.641 1.208 1 98.81 187 ILE A O 1
ATOM 1473 N N . VAL A 1 188 ? -9.508 -19.609 0.186 1 98.81 188 VAL A N 1
ATOM 1474 C CA . VAL A 1 188 ? -8.844 -20.125 -1.01 1 98.81 188 VAL A CA 1
ATOM 1475 C C . VAL A 1 188 ? -7.469 -19.469 -1.157 1 98.81 188 VAL A C 1
ATOM 1477 O O . VAL A 1 188 ? -7.355 -18.25 -1.144 1 98.81 188 VAL A O 1
ATOM 1480 N N . ALA A 1 189 ? -6.449 -20.219 -1.224 1 98.62 189 ALA A N 1
ATOM 1481 C CA . ALA A 1 189 ? -5.109 -19.719 -1.505 1 98.62 189 ALA A CA 1
ATOM 1482 C C . ALA A 1 189 ? -4.594 -20.234 -2.844 1 98.62 189 ALA A C 1
ATOM 1484 O O . ALA A 1 189 ? -4.719 -21.422 -3.143 1 98.62 189 ALA A O 1
ATOM 1485 N N . THR A 1 190 ? -4.07 -19.297 -3.596 1 97.81 190 THR A N 1
ATOM 1486 C CA . THR A 1 190 ? -3.535 -19.672 -4.898 1 97.81 190 THR A CA 1
ATOM 1487 C C . THR A 1 190 ? -2.037 -19.391 -4.969 1 97.81 190 THR A C 1
ATOM 1489 O O . THR A 1 190 ? -1.494 -18.672 -4.129 1 97.81 190 THR A O 1
ATOM 1492 N N . GLY A 1 191 ? -1.354 -19.953 -5.918 1 94.94 191 GLY A N 1
ATOM 1493 C CA . GLY A 1 191 ? 0.08 -19.812 -6.125 1 94.94 191 GLY A CA 1
ATOM 1494 C C . GLY A 1 191 ? 0.739 -21.094 -6.602 1 94.94 191 GLY A C 1
ATOM 1495 O O . GLY A 1 191 ? 0.29 -22.203 -6.262 1 94.94 191 GLY A O 1
ATOM 1496 N N . GLY A 1 192 ? 1.774 -20.938 -7.289 1 91.81 192 GLY A N 1
ATOM 1497 C CA . GLY A 1 192 ? 2.457 -22.109 -7.82 1 91.81 192 GLY A CA 1
ATOM 1498 C C . GLY A 1 192 ? 3.391 -22.75 -6.816 1 91.81 192 GLY A C 1
ATOM 1499 O O . GLY A 1 192 ? 3.949 -22.078 -5.949 1 91.81 192 GLY A O 1
ATOM 1500 N N . LEU A 1 193 ? 3.469 -24.078 -6.887 1 94.56 193 LEU A N 1
ATOM 1501 C CA . LEU A 1 193 ? 4.527 -24.797 -6.188 1 94.56 193 LEU A CA 1
ATOM 1502 C C . LEU A 1 193 ? 5.879 -24.547 -6.848 1 94.56 193 LEU A C 1
ATOM 1504 O O . LEU A 1 193 ? 6.176 -23.422 -7.266 1 94.56 193 LEU A O 1
ATOM 1508 N N . SER A 1 194 ? 6.762 -25.516 -6.852 1 95.56 194 SER A N 1
ATOM 1509 C CA . SER A 1 194 ? 8.102 -25.297 -7.387 1 95.56 194 SER A CA 1
ATOM 1510 C C . SER A 1 194 ? 8.047 -24.859 -8.852 1 95.56 194 SER A C 1
ATOM 1512 O O . SER A 1 194 ? 7.383 -25.5 -9.664 1 95.56 194 SER A O 1
ATOM 1514 N N . HIS A 1 195 ? 8.617 -23.688 -9.172 1 96.06 195 HIS A N 1
ATOM 1515 C CA . HIS A 1 195 ? 8.773 -23.203 -10.539 1 96.06 195 HIS A CA 1
ATOM 1516 C C . HIS A 1 195 ? 9.695 -21.984 -10.594 1 96.06 195 HIS A C 1
ATOM 1518 O O . HIS A 1 195 ? 9.859 -21.281 -9.594 1 96.06 195 HIS A O 1
ATOM 1524 N N . GLN A 1 196 ? 10.336 -21.844 -11.594 1 95.81 196 GLN A N 1
ATOM 1525 C CA . GLN A 1 196 ? 11.039 -20.609 -11.945 1 95.81 196 GLN A CA 1
ATOM 1526 C C . GLN A 1 196 ? 10.773 -20.219 -13.391 1 95.81 196 GLN A C 1
ATOM 1528 O O . GLN A 1 196 ? 10.953 -21.031 -14.305 1 95.81 196 GLN A O 1
ATOM 1533 N N . VAL A 1 197 ? 10.344 -18.984 -13.547 1 94.19 197 VAL A N 1
ATOM 1534 C CA . VAL A 1 197 ? 9.93 -18.594 -14.891 1 94.19 197 VAL A CA 1
ATOM 1535 C C . VAL A 1 197 ? 10.859 -17.516 -15.422 1 94.19 197 VAL A C 1
ATOM 1537 O O . VAL A 1 197 ? 10.711 -17.047 -16.547 1 94.19 197 VAL A O 1
ATOM 1540 N N . HIS A 1 198 ? 11.781 -17.078 -14.672 1 95.44 198 HIS A N 1
ATOM 1541 C CA . HIS A 1 198 ? 12.711 -16.094 -15.195 1 95.44 198 HIS A CA 1
ATOM 1542 C C . HIS A 1 198 ? 14.133 -16.641 -15.25 1 95.44 198 HIS A C 1
ATOM 1544 O O . HIS A 1 198 ? 14.477 -17.562 -14.516 1 95.44 198 HIS A O 1
ATOM 1550 N N . GLY A 1 199 ? 14.953 -16.062 -16.172 1 95.94 199 GLY A N 1
ATOM 1551 C CA . GLY A 1 199 ? 16.375 -16.312 -16.219 1 95.94 199 GLY A CA 1
ATOM 1552 C C . GLY A 1 199 ? 16.734 -17.672 -16.781 1 95.94 199 GLY A C 1
ATOM 1553 O O . GLY A 1 199 ? 15.875 -18.375 -17.312 1 95.94 199 GLY A O 1
ATOM 1554 N N . GLU A 1 200 ? 17.953 -18.062 -16.625 1 96.81 200 GLU A N 1
ATOM 1555 C CA . GLU A 1 200 ? 18.516 -19.266 -17.266 1 96.81 200 GLU A CA 1
ATOM 1556 C C . GLU A 1 200 ? 18.078 -20.531 -16.531 1 96.81 200 GLU A C 1
ATOM 1558 O O . GLU A 1 200 ? 18.219 -21.641 -17.062 1 96.81 200 GLU A O 1
ATOM 1563 N N . ARG A 1 201 ? 17.5 -20.297 -15.383 1 94.5 201 ARG A N 1
ATOM 1564 C CA . ARG A 1 201 ? 17.047 -21.438 -14.57 1 94.5 201 ARG A CA 1
ATOM 1565 C C . ARG A 1 201 ? 15.562 -21.688 -14.789 1 94.5 201 ARG A C 1
ATOM 1567 O O . ARG A 1 201 ? 14.953 -22.469 -14.039 1 94.5 201 ARG A O 1
ATOM 1574 N N . CYS A 1 202 ? 14.969 -21.016 -15.758 1 94.31 202 CYS A N 1
ATOM 1575 C CA . CYS A 1 202 ? 13.547 -21.219 -16.016 1 94.31 202 CYS A CA 1
ATOM 1576 C C . CYS A 1 202 ? 13.242 -22.688 -16.281 1 94.31 202 CYS A C 1
ATOM 1578 O O . CYS A 1 202 ? 14.055 -23.391 -16.891 1 94.31 202 CYS A O 1
ATOM 1580 N N . GLY A 1 203 ? 12.094 -23.094 -15.875 1 93 203 GLY A N 1
ATOM 1581 C CA . GLY A 1 203 ? 11.68 -24.469 -16.047 1 93 203 GLY A CA 1
ATOM 1582 C C . GLY A 1 203 ? 12.039 -25.359 -14.875 1 93 203 GLY A C 1
ATOM 1583 O O . GLY A 1 203 ? 11.734 -26.562 -14.875 1 93 203 GLY A O 1
ATOM 1584 N N . PHE A 1 204 ? 12.602 -24.766 -13.875 1 95 204 PHE A N 1
ATOM 1585 C CA . PHE A 1 204 ? 12.961 -25.531 -12.688 1 95 204 PHE A CA 1
ATOM 1586 C C . PHE A 1 204 ? 11.719 -26.062 -11.984 1 95 204 PHE A C 1
ATOM 1588 O O . PHE A 1 204 ? 10.766 -25.312 -11.758 1 95 204 PHE A O 1
ATOM 1595 N N . ASN A 1 205 ? 11.695 -27.359 -11.68 1 95.62 205 ASN A N 1
ATOM 1596 C CA . ASN A 1 205 ? 10.672 -28.031 -10.875 1 95.62 205 ASN A CA 1
ATOM 1597 C C . ASN A 1 205 ? 11.289 -28.984 -9.867 1 95.62 205 ASN A C 1
ATOM 1599 O O . ASN A 1 205 ? 12.398 -29.484 -10.07 1 95.62 205 ASN A O 1
ATOM 1603 N N . ASN A 1 206 ? 10.648 -29.188 -8.836 1 96.69 206 ASN A N 1
ATOM 1604 C CA . ASN A 1 206 ? 11.055 -30.109 -7.789 1 96.69 206 ASN A CA 1
ATOM 1605 C C . ASN A 1 206 ? 9.859 -30.812 -7.164 1 96.69 206 ASN A C 1
ATOM 1607 O O . ASN A 1 206 ? 9.43 -30.469 -6.059 1 96.69 206 ASN A O 1
ATOM 1611 N N . PRO A 1 207 ? 9.328 -31.875 -7.875 1 96.56 207 PRO A N 1
ATOM 1612 C CA . PRO A 1 207 ? 8.117 -32.562 -7.406 1 96.56 207 PRO A CA 1
ATOM 1613 C C . PRO A 1 207 ? 8.273 -33.156 -6.004 1 96.56 207 PRO A C 1
ATOM 1615 O O . PRO A 1 207 ? 7.301 -33.219 -5.25 1 96.56 207 PRO A O 1
ATOM 1618 N N . ASP A 1 208 ? 9.5 -33.594 -5.672 1 97.81 208 ASP A N 1
ATOM 1619 C CA . ASP A 1 208 ? 9.734 -34.094 -4.328 1 97.81 208 ASP A CA 1
ATOM 1620 C C . ASP A 1 208 ? 9.492 -33.031 -3.273 1 97.81 208 ASP A C 1
ATOM 1622 O O . ASP A 1 208 ? 8.836 -33.281 -2.26 1 97.81 208 ASP A O 1
ATOM 1626 N N . TRP A 1 209 ? 9.992 -31.859 -3.545 1 97.5 209 TRP A N 1
ATOM 1627 C CA . TRP A 1 209 ? 9.758 -30.734 -2.637 1 97.5 209 TRP A CA 1
ATOM 1628 C C . TRP A 1 209 ? 8.273 -30.375 -2.6 1 97.5 209 TRP A C 1
ATOM 1630 O O . TRP A 1 209 ? 7.73 -30.078 -1.534 1 97.5 209 TRP A O 1
ATOM 1640 N N . ASP A 1 210 ? 7.688 -30.375 -3.771 1 97.31 210 ASP A N 1
ATOM 1641 C CA . ASP A 1 210 ? 6.266 -30.062 -3.83 1 97.31 210 ASP A CA 1
ATOM 1642 C C . ASP A 1 210 ? 5.461 -30.969 -2.91 1 97.31 210 ASP A C 1
ATOM 1644 O O . ASP A 1 210 ? 4.609 -30.5 -2.15 1 97.31 210 ASP A O 1
ATOM 1648 N N . ALA A 1 211 ? 5.746 -32.25 -2.984 1 97.81 211 ALA A N 1
ATOM 1649 C CA . ALA A 1 211 ? 5.055 -33.219 -2.15 1 97.81 211 ALA A CA 1
ATOM 1650 C C . ALA A 1 211 ? 5.348 -32.969 -0.671 1 97.81 211 ALA A C 1
ATOM 1652 O O . ALA A 1 211 ? 4.445 -33.062 0.166 1 97.81 211 ALA A O 1
ATOM 1653 N N . GLN A 1 212 ? 6.594 -32.719 -0.374 1 98 212 GLN A N 1
ATOM 1654 C CA . GLN A 1 212 ? 7 -32.469 1.003 1 98 212 GLN A CA 1
ATOM 1655 C C . GLN A 1 212 ? 6.32 -31.219 1.558 1 98 212 GLN A C 1
ATOM 1657 O O . GLN A 1 212 ? 5.879 -31.203 2.707 1 98 212 GLN A O 1
AT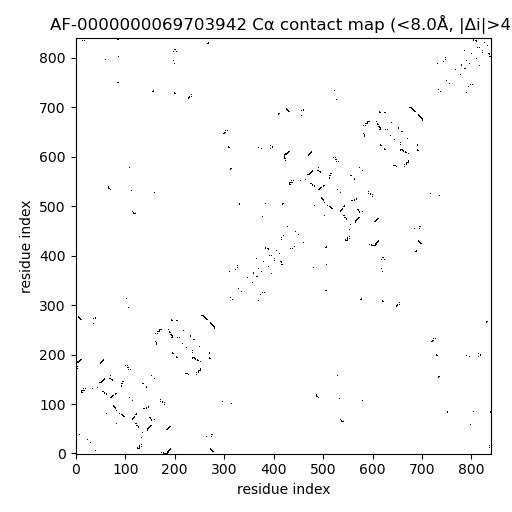OM 1662 N N . PHE A 1 213 ? 6.309 -30.203 0.766 1 97.94 213 PHE A N 1
ATOM 1663 C CA . PHE A 1 213 ? 5.676 -28.969 1.184 1 97.94 213 PHE A CA 1
ATOM 1664 C C . PHE A 1 213 ? 4.215 -29.188 1.553 1 97.94 213 PHE A C 1
ATOM 1666 O O . PHE A 1 213 ? 3.764 -28.781 2.621 1 97.94 213 PHE A O 1
ATOM 1673 N N . VAL A 1 214 ? 3.449 -29.828 0.647 1 98.06 214 VAL A N 1
ATOM 1674 C CA . VAL A 1 214 ? 2.025 -30.047 0.883 1 98.06 214 VAL A CA 1
ATOM 1675 C C . VAL A 1 214 ? 1.835 -30.906 2.133 1 98.06 214 VAL A C 1
ATOM 1677 O O . VAL A 1 214 ? 0.949 -30.641 2.947 1 98.06 214 VAL A O 1
ATOM 1680 N N . ASP A 1 215 ? 2.668 -31.906 2.281 1 98.25 215 ASP A N 1
ATOM 1681 C CA . ASP A 1 215 ? 2.594 -32.781 3.461 1 98.25 215 ASP A CA 1
ATOM 1682 C C . ASP A 1 215 ? 2.795 -31.969 4.742 1 98.25 215 ASP A C 1
ATOM 1684 O O . ASP A 1 215 ? 2.072 -32.156 5.723 1 98.25 215 ASP A O 1
ATOM 1688 N N . MET A 1 216 ? 3.775 -31.109 4.711 1 98.19 216 MET A N 1
ATOM 1689 C CA . MET A 1 216 ? 4.066 -30.281 5.879 1 98.19 216 MET A CA 1
ATOM 1690 C C . MET A 1 216 ? 2.971 -29.25 6.105 1 98.19 216 MET A C 1
ATOM 1692 O O . MET A 1 216 ? 2.627 -28.938 7.25 1 98.19 216 MET A O 1
ATOM 1696 N N . LEU A 1 217 ? 2.43 -28.719 5.039 1 98.25 217 LEU A N 1
ATOM 1697 C CA . LEU A 1 217 ? 1.331 -27.75 5.145 1 98.25 217 LEU A CA 1
ATOM 1698 C C . LEU A 1 217 ? 0.152 -28.359 5.895 1 98.25 217 LEU A C 1
ATOM 1700 O O . LEU A 1 217 ? -0.493 -27.688 6.699 1 98.25 217 LEU A O 1
ATOM 1704 N N . VAL A 1 218 ? -0.148 -29.609 5.648 1 98.25 218 VAL A N 1
ATOM 1705 C CA . VAL A 1 218 ? -1.29 -30.312 6.234 1 98.25 218 VAL A CA 1
ATOM 1706 C C . VAL A 1 218 ? -0.983 -30.688 7.684 1 98.25 218 VAL A C 1
ATOM 1708 O O . VAL A 1 218 ? -1.808 -30.469 8.578 1 98.25 218 VAL A O 1
ATOM 1711 N N . ASN A 1 219 ? 0.261 -31.125 7.914 1 97.69 219 ASN A N 1
ATOM 1712 C CA . ASN A 1 219 ? 0.507 -31.844 9.156 1 97.69 219 ASN A CA 1
ATOM 1713 C C . ASN A 1 219 ? 1.318 -31.016 10.141 1 97.69 219 ASN A C 1
ATOM 1715 O O . ASN A 1 219 ? 1.237 -31.234 11.352 1 97.69 219 ASN A O 1
ATOM 1719 N N . ASP A 1 220 ? 2.152 -30.141 9.648 1 97.88 220 ASP A N 1
ATOM 1720 C CA . ASP A 1 220 ? 3.064 -29.391 10.5 1 97.88 220 ASP A CA 1
ATOM 1721 C C . ASP A 1 220 ? 3.443 -28.062 9.859 1 97.88 220 ASP A C 1
ATOM 1723 O O . ASP A 1 220 ? 4.625 -27.797 9.617 1 97.88 220 ASP A O 1
ATOM 1727 N N . PRO A 1 221 ? 2.475 -27.188 9.688 1 97.94 221 PRO A N 1
ATOM 1728 C CA . PRO A 1 221 ? 2.723 -25.969 8.922 1 97.94 221 PRO A CA 1
ATOM 1729 C C . PRO A 1 221 ? 3.746 -25.047 9.594 1 97.94 221 PRO A C 1
ATOM 1731 O O . PRO A 1 221 ? 4.441 -24.297 8.914 1 97.94 221 PRO A O 1
ATOM 1734 N N . GLU A 1 222 ? 3.928 -25.047 10.93 1 97.56 222 GLU A N 1
ATOM 1735 C CA . GLU A 1 222 ? 4.863 -24.188 11.641 1 97.56 222 GLU A CA 1
ATOM 1736 C C . GLU A 1 222 ? 6.301 -24.438 11.188 1 97.56 222 GLU A C 1
ATOM 1738 O O . GLU A 1 222 ? 7.117 -23.516 11.164 1 97.56 222 GLU A O 1
ATOM 1743 N N . LYS A 1 223 ? 6.578 -25.672 10.82 1 97.81 223 LYS A N 1
ATOM 1744 C CA . LYS A 1 223 ? 7.926 -26 10.367 1 97.81 223 LYS A CA 1
ATOM 1745 C C . LYS A 1 223 ? 8.258 -25.281 9.062 1 97.81 223 LYS A C 1
ATOM 1747 O O . LYS A 1 223 ? 9.414 -24.922 8.82 1 97.81 223 LYS A O 1
ATOM 1752 N N . LEU A 1 224 ? 7.242 -25.094 8.203 1 98.19 224 LEU A N 1
ATOM 1753 C CA . LEU A 1 224 ? 7.441 -24.375 6.953 1 98.19 224 LEU A CA 1
ATOM 1754 C C . LEU A 1 224 ? 7.801 -22.922 7.227 1 98.19 224 LEU A C 1
ATOM 1756 O O . LEU A 1 224 ? 8.492 -22.281 6.426 1 98.19 224 LEU A O 1
ATOM 1760 N N . THR A 1 225 ? 7.344 -22.359 8.391 1 98.06 225 THR A N 1
ATOM 1761 C CA . THR A 1 225 ? 7.559 -20.953 8.719 1 98.06 225 THR A CA 1
ATOM 1762 C C . THR A 1 225 ? 8.992 -20.719 9.188 1 98.06 225 THR A C 1
ATOM 1764 O O . THR A 1 225 ? 9.438 -19.578 9.305 1 98.06 225 THR A O 1
ATOM 1767 N N . GLU A 1 226 ? 9.711 -21.75 9.461 1 97.88 226 GLU A N 1
ATOM 1768 C CA . GLU A 1 226 ? 11.094 -21.656 9.922 1 97.88 226 GLU A CA 1
ATOM 1769 C C . GLU A 1 226 ? 12.062 -21.562 8.75 1 97.88 226 GLU A C 1
ATOM 1771 O O . GLU A 1 226 ? 13.234 -21.25 8.93 1 97.88 226 GLU A O 1
ATOM 1776 N N . MET A 1 227 ? 11.539 -21.781 7.535 1 97.31 227 MET A N 1
ATOM 1777 C CA . MET A 1 227 ? 12.375 -21.734 6.34 1 97.31 227 MET A CA 1
ATOM 1778 C C . MET A 1 227 ? 12.492 -20.297 5.824 1 97.31 227 MET A C 1
ATOM 1780 O O . MET A 1 227 ? 11.562 -19.5 5.961 1 97.31 227 MET A O 1
ATOM 1784 N N . THR A 1 228 ? 13.664 -20.016 5.266 1 96.94 228 THR A N 1
ATOM 1785 C CA . THR A 1 228 ? 13.891 -18.703 4.676 1 96.94 228 THR A CA 1
ATOM 1786 C C . THR A 1 228 ? 13.43 -18.656 3.225 1 96.94 228 THR A C 1
ATOM 1788 O O . THR A 1 228 ? 13.25 -19.719 2.598 1 96.94 228 THR A O 1
ATOM 1791 N N . LEU A 1 229 ? 13.242 -17.516 2.697 1 97.06 229 LEU A N 1
ATOM 1792 C CA . LEU A 1 229 ? 12.859 -17.344 1.298 1 97.06 229 LEU A CA 1
ATOM 1793 C C . LEU A 1 229 ? 13.945 -17.891 0.374 1 97.06 229 LEU A C 1
ATOM 1795 O O . LEU A 1 229 ? 13.648 -18.422 -0.7 1 97.06 229 LEU A O 1
ATOM 1799 N N . GLY A 1 230 ? 15.227 -17.719 0.787 1 96.88 230 GLY A N 1
ATOM 1800 C CA . GLY A 1 230 ? 16.312 -18.312 0.028 1 96.88 230 GLY A CA 1
ATOM 1801 C C . GLY A 1 230 ? 16.203 -19.812 -0.08 1 96.88 230 GLY A C 1
ATOM 1802 O O . GLY A 1 230 ? 16.469 -20.391 -1.143 1 96.88 230 GLY A O 1
ATOM 1803 N N . GLU A 1 231 ? 15.82 -20.453 1.01 1 97.5 231 GLU A N 1
ATOM 1804 C CA . GLU A 1 231 ? 15.641 -21.906 1.018 1 97.5 231 GLU A CA 1
ATOM 1805 C C . GLU A 1 231 ? 14.453 -22.312 0.157 1 97.5 231 GLU A C 1
ATOM 1807 O O . GLU A 1 231 ? 14.523 -23.297 -0.578 1 97.5 231 GLU A O 1
ATOM 1812 N N . TYR A 1 232 ? 13.383 -21.562 0.222 1 97.5 232 TYR A N 1
ATOM 1813 C CA . TYR A 1 232 ? 12.25 -21.797 -0.666 1 97.5 232 TYR A CA 1
ATOM 1814 C C . TYR A 1 232 ? 12.664 -21.688 -2.127 1 97.5 232 TYR A C 1
ATOM 1816 O O . TYR A 1 232 ? 12.242 -22.484 -2.967 1 97.5 232 TYR A O 1
ATOM 1824 N N . ALA A 1 233 ? 13.477 -20.688 -2.439 1 96.81 233 ALA A N 1
ATOM 1825 C CA . ALA A 1 233 ? 13.938 -20.484 -3.811 1 96.81 233 ALA A CA 1
ATOM 1826 C C . ALA A 1 233 ? 14.852 -21.625 -4.254 1 96.81 233 ALA A C 1
ATOM 1828 O O . ALA A 1 233 ? 14.781 -22.078 -5.398 1 96.81 233 ALA A O 1
ATOM 1829 N N . GLU A 1 234 ? 15.711 -22.031 -3.334 1 97.06 234 GLU A N 1
ATOM 1830 C CA . GLU A 1 234 ? 16.625 -23.141 -3.65 1 97.06 234 GLU A CA 1
ATOM 1831 C C . GLU A 1 234 ? 15.852 -24.422 -3.963 1 97.06 234 GLU A C 1
ATOM 1833 O O . GLU A 1 234 ? 16.141 -25.094 -4.957 1 97.06 234 GLU A O 1
ATOM 1838 N N . LEU A 1 235 ? 14.859 -24.703 -3.176 1 97 235 LEU A N 1
ATOM 1839 C CA . LEU A 1 235 ? 14.117 -25.953 -3.301 1 97 235 LEU A CA 1
ATOM 1840 C C . LEU A 1 235 ? 13.055 -25.844 -4.387 1 97 235 LEU A C 1
ATOM 1842 O O . LEU A 1 235 ? 12.734 -26.828 -5.055 1 97 235 LEU A O 1
ATOM 1846 N N . GLY A 1 236 ? 12.555 -24.641 -4.59 1 96.31 236 GLY A N 1
ATOM 1847 C CA . GLY A 1 236 ? 11.344 -24.562 -5.398 1 96.31 236 GLY A CA 1
ATOM 1848 C C . GLY A 1 236 ? 11.477 -23.625 -6.578 1 96.31 236 GLY A C 1
ATOM 1849 O O . GLY A 1 236 ? 10.57 -23.531 -7.406 1 96.31 236 GLY A O 1
ATOM 1850 N N . GLY A 1 237 ? 12.578 -22.922 -6.734 1 96.38 237 GLY A N 1
ATOM 1851 C CA . GLY A 1 237 ? 12.688 -21.844 -7.695 1 96.38 237 GLY A CA 1
ATOM 1852 C C . GLY A 1 237 ? 12.297 -20.5 -7.117 1 96.38 237 GLY A C 1
ATOM 1853 O O . GLY A 1 237 ? 11.57 -20.422 -6.125 1 96.38 237 GLY A O 1
ATOM 1854 N N . MET A 1 238 ? 12.703 -19.422 -7.73 1 94.62 238 MET A N 1
ATOM 1855 C CA . MET A 1 238 ? 12.539 -18.094 -7.172 1 94.62 238 MET A CA 1
ATOM 1856 C C . MET A 1 238 ? 11.062 -17.75 -7.012 1 94.62 238 MET A C 1
ATOM 1858 O O . MET A 1 238 ? 10.656 -17.203 -5.988 1 94.62 238 MET A O 1
ATOM 1862 N N . GLU A 1 239 ? 10.242 -18.062 -8.031 1 91.81 239 GLU A N 1
ATOM 1863 C CA . GLU A 1 239 ? 8.82 -17.75 -7.945 1 91.81 239 GLU A CA 1
ATOM 1864 C C . GLU A 1 239 ? 8.07 -18.797 -7.121 1 91.81 239 GLU A C 1
ATOM 1866 O O . GLU A 1 239 ? 6.875 -18.641 -6.859 1 91.81 239 GLU A O 1
ATOM 1871 N N . GLY A 1 240 ? 8.797 -19.844 -6.711 1 85 240 GLY A N 1
ATOM 1872 C CA . GLY A 1 240 ? 8.219 -20.844 -5.816 1 85 240 GLY A CA 1
ATOM 1873 C C . GLY A 1 240 ? 7.875 -20.281 -4.449 1 85 240 GLY A C 1
ATOM 1874 O O . GLY A 1 240 ? 7.094 -20.875 -3.703 1 85 240 GLY A O 1
ATOM 1875 N N . SER A 1 241 ? 8.375 -19.062 -4.176 1 79.88 241 SER A N 1
ATOM 1876 C CA . SER A 1 241 ? 8.047 -18.375 -2.936 1 79.88 241 SER A CA 1
ATOM 1877 C C . SER A 1 241 ? 6.57 -17.984 -2.891 1 79.88 241 SER A C 1
ATOM 1879 O O . SER A 1 241 ? 6.035 -17.672 -1.824 1 79.88 241 SER A O 1
ATOM 1881 N N . GLU A 1 242 ? 5.895 -18.109 -3.924 1 89.31 242 GLU A N 1
ATOM 1882 C CA . GLU A 1 242 ? 4.457 -17.859 -3.955 1 89.31 242 GLU A CA 1
ATOM 1883 C C . GLU A 1 242 ? 3.709 -18.828 -3.029 1 89.31 242 GLU A C 1
ATOM 1885 O O . GLU A 1 242 ? 2.615 -18.516 -2.555 1 89.31 242 GLU A O 1
ATOM 1890 N N . VAL A 1 243 ? 4.316 -19.938 -2.764 1 93.75 243 VAL A N 1
ATOM 1891 C CA . VAL A 1 243 ? 3.635 -20.984 -2.016 1 93.75 243 VAL A CA 1
ATOM 1892 C C . VAL A 1 243 ? 3.436 -20.547 -0.569 1 93.75 243 VAL A C 1
ATOM 1894 O O . VAL A 1 243 ? 2.592 -21.094 0.144 1 93.75 243 VAL A O 1
ATOM 1897 N N . ILE A 1 244 ? 4.191 -19.469 -0.159 1 96.06 244 ILE A N 1
ATOM 1898 C CA . ILE A 1 244 ? 4.047 -19.016 1.218 1 96.06 244 ILE A CA 1
ATOM 1899 C C . ILE A 1 244 ? 2.646 -18.453 1.43 1 96.06 244 ILE A C 1
ATOM 1901 O O . ILE A 1 244 ? 2.195 -18.297 2.568 1 96.06 244 ILE A O 1
ATOM 1905 N N . MET A 1 245 ? 1.933 -18.172 0.382 1 98.31 245 MET A N 1
ATOM 1906 C CA . MET A 1 245 ? 0.557 -17.688 0.478 1 98.31 245 MET A CA 1
ATOM 1907 C C . MET A 1 245 ? -0.376 -18.797 0.948 1 98.31 245 MET A C 1
ATOM 1909 O O . MET A 1 245 ? -1.419 -18.531 1.545 1 98.31 245 MET A O 1
ATOM 1913 N N . TRP A 1 246 ? 0.003 -20.078 0.648 1 98.69 246 TRP A N 1
ATOM 1914 C CA . TRP A 1 246 ? -0.779 -21.203 1.148 1 98.69 246 TRP A CA 1
ATOM 1915 C C . TRP A 1 246 ? -0.755 -21.234 2.672 1 98.69 246 TRP A C 1
ATOM 1917 O O . TRP A 1 246 ? -1.692 -21.734 3.301 1 98.69 246 TRP A O 1
ATOM 1927 N N . LEU A 1 247 ? 0.3 -20.703 3.256 1 98.69 247 LEU A N 1
ATOM 1928 C CA . LEU A 1 247 ? 0.411 -20.656 4.711 1 98.69 247 LEU A CA 1
ATOM 1929 C C . LEU A 1 247 ? -0.602 -19.688 5.301 1 98.69 247 LEU A C 1
ATOM 1931 O O . LEU A 1 247 ? -1.009 -19.828 6.457 1 98.69 247 LEU A O 1
ATOM 1935 N N . VAL A 1 248 ? -1.03 -18.625 4.543 1 98.81 248 VAL A N 1
ATOM 1936 C CA . VAL A 1 248 ? -2.096 -17.75 5.008 1 98.81 248 VAL A CA 1
ATOM 1937 C C . VAL A 1 248 ? -3.387 -18.547 5.18 1 98.81 248 VAL A C 1
ATOM 1939 O O . VAL A 1 248 ? -4.035 -18.469 6.227 1 98.81 248 VAL A O 1
ATOM 1942 N N . MET A 1 249 ? -3.734 -19.312 4.141 1 98.81 249 MET A N 1
ATOM 1943 C CA . MET A 1 249 ? -4.922 -20.156 4.223 1 98.81 249 MET A CA 1
ATOM 1944 C C . MET A 1 249 ? -4.812 -21.141 5.387 1 98.81 249 MET A C 1
ATOM 1946 O O . MET A 1 249 ? -5.754 -21.281 6.168 1 98.81 249 MET A O 1
ATOM 1950 N N . ARG A 1 250 ? -3.68 -21.734 5.473 1 98.81 250 ARG A N 1
ATOM 1951 C CA . ARG A 1 250 ? -3.51 -22.734 6.52 1 98.81 250 ARG A CA 1
ATOM 1952 C C . ARG A 1 250 ? -3.619 -22.109 7.902 1 98.81 250 ARG A C 1
ATOM 1954 O O . ARG A 1 250 ? -4.188 -22.703 8.82 1 98.81 250 ARG A O 1
ATOM 1961 N N . GLY A 1 251 ? -3.025 -20.938 8.07 1 98.75 251 GLY A N 1
ATOM 1962 C CA . GLY A 1 251 ? -3.074 -20.234 9.344 1 98.75 251 GLY A CA 1
ATOM 1963 C C . GLY A 1 251 ? -4.477 -19.812 9.75 1 98.75 251 GLY A C 1
ATOM 1964 O O . GLY A 1 251 ? -4.758 -19.641 10.938 1 98.75 251 GLY A O 1
ATOM 1965 N N . ALA A 1 252 ? -5.336 -19.719 8.773 1 98.69 252 ALA A N 1
ATOM 1966 C CA . ALA A 1 252 ? -6.703 -19.266 9.031 1 98.69 252 ALA A CA 1
ATOM 1967 C C . ALA A 1 252 ? -7.578 -20.438 9.492 1 98.69 252 ALA A C 1
ATOM 1969 O O . ALA A 1 252 ? -8.727 -20.234 9.891 1 98.69 252 ALA A O 1
ATOM 1970 N N . LEU A 1 253 ? -7.055 -21.656 9.414 1 98.5 253 LEU A N 1
ATOM 1971 C CA . LEU A 1 253 ? -7.801 -22.844 9.797 1 98.5 253 LEU A CA 1
ATOM 1972 C C . LEU A 1 253 ? -7.43 -23.281 11.203 1 98.5 253 LEU A C 1
ATOM 1974 O O . LEU A 1 253 ? -6.504 -22.734 11.812 1 98.5 253 LEU A O 1
ATOM 1978 N N . SER A 1 254 ? -8.219 -24.266 11.75 1 97.25 254 SER A N 1
ATOM 1979 C CA . SER A 1 254 ? -7.895 -24.891 13.031 1 97.25 254 SER A CA 1
ATOM 1980 C C . SER A 1 254 ? -6.555 -25.609 12.977 1 97.25 254 SER A C 1
ATOM 1982 O O . SER A 1 254 ? -6.082 -25.969 11.891 1 97.25 254 SER A O 1
ATOM 1984 N N . ALA A 1 255 ? -5.973 -25.781 14.133 1 94.88 255 ALA A N 1
ATOM 1985 C CA . ALA A 1 255 ? -4.695 -26.484 14.219 1 94.88 255 ALA A CA 1
ATOM 1986 C C . ALA A 1 255 ? -4.805 -27.891 13.617 1 94.88 255 ALA A C 1
ATOM 1988 O O . ALA A 1 255 ? -3.875 -28.359 12.961 1 94.88 255 ALA A O 1
ATOM 1989 N N . ASN A 1 256 ? -5.973 -28.484 13.938 1 95.31 256 ASN A N 1
ATOM 1990 C CA . ASN A 1 256 ? -6.266 -29.781 13.336 1 95.31 256 ASN A CA 1
ATOM 1991 C C . ASN A 1 256 ? -7.23 -29.641 12.156 1 95.31 256 ASN A C 1
ATOM 1993 O O . ASN A 1 256 ? -8.266 -28.984 12.266 1 95.31 256 ASN A O 1
ATOM 1997 N N . VAL A 1 257 ? -6.812 -30.188 11.055 1 97.94 257 VAL A N 1
ATOM 1998 C CA . VAL A 1 257 ? -7.637 -30.156 9.852 1 97.94 257 VAL A CA 1
ATOM 1999 C C . VAL A 1 257 ? -7.805 -31.578 9.312 1 97.94 257 VAL A C 1
ATOM 2001 O O . VAL A 1 257 ? -7.043 -32.469 9.664 1 97.94 257 VAL A O 1
ATOM 2004 N N . THR A 1 258 ? -8.828 -31.812 8.57 1 98.44 258 THR A N 1
ATOM 2005 C CA . THR A 1 258 ? -9.039 -33.062 7.848 1 98.44 258 THR A CA 1
ATOM 2006 C C . THR A 1 258 ? -8.797 -32.875 6.352 1 98.44 258 THR A C 1
ATOM 2008 O O . THR A 1 258 ? -9.508 -32.094 5.699 1 98.44 258 THR A O 1
ATOM 2011 N N . GLU A 1 259 ? -7.762 -33.5 5.914 1 98.62 259 GLU A N 1
ATOM 2012 C CA . GLU A 1 259 ? -7.531 -33.5 4.473 1 98.62 259 GLU A CA 1
ATOM 2013 C C . GLU A 1 259 ? -8.523 -34.438 3.758 1 98.62 259 GLU A C 1
ATOM 2015 O O . GLU A 1 259 ? -8.578 -35.625 4.035 1 98.62 259 GLU A O 1
ATOM 2020 N N . THR A 1 260 ? -9.297 -33.875 2.807 1 98.5 260 THR A N 1
ATOM 2021 C CA . THR A 1 260 ? -10.305 -34.719 2.139 1 98.5 260 THR A CA 1
ATOM 2022 C C . THR A 1 260 ? -9.961 -34.875 0.663 1 98.5 260 THR A C 1
ATOM 2024 O O . THR A 1 260 ? -10.547 -35.75 -0.015 1 98.5 260 THR A O 1
ATOM 2027 N N . TRP A 1 261 ? -8.992 -34.125 0.212 1 98.56 261 TRP A N 1
ATOM 2028 C CA . TRP A 1 261 ? -8.562 -34.281 -1.178 1 98.56 261 TRP A CA 1
ATOM 2029 C C . TRP A 1 261 ? -7.152 -33.719 -1.373 1 98.56 261 TRP A C 1
ATOM 2031 O O . TRP A 1 261 ? -6.77 -32.719 -0.747 1 98.56 261 TRP A O 1
ATOM 2041 N N . ARG A 1 262 ? -6.387 -34.344 -2.168 1 98.38 262 ARG A N 1
ATOM 2042 C CA . ARG A 1 262 ? -5.086 -33.906 -2.646 1 98.38 262 ARG A CA 1
ATOM 2043 C C . ARG A 1 262 ? -4.789 -34.469 -4.035 1 98.38 262 ARG A C 1
ATOM 2045 O O . ARG A 1 262 ? -5.082 -35.625 -4.316 1 98.38 262 ARG A O 1
ATOM 2052 N N . ASP A 1 263 ? -4.281 -33.594 -4.91 1 98.06 263 ASP A N 1
ATOM 2053 C CA . ASP A 1 263 ? -3.814 -34.062 -6.211 1 98.06 263 ASP A CA 1
ATOM 2054 C C . ASP A 1 263 ? -2.691 -33.188 -6.746 1 98.06 263 ASP A C 1
ATOM 2056 O O . ASP A 1 263 ? -2.455 -32.094 -6.227 1 98.06 263 ASP A O 1
ATOM 2060 N N . TYR A 1 264 ? -1.914 -33.719 -7.648 1 96.94 264 TYR A N 1
ATOM 2061 C CA . TYR A 1 264 ? -0.767 -33.031 -8.234 1 96.94 264 TYR A CA 1
ATOM 2062 C C . TYR A 1 264 ? -0.572 -33.438 -9.688 1 96.94 264 TYR A C 1
ATOM 2064 O O . TYR A 1 264 ? -0.605 -34.625 -10.008 1 96.94 264 TYR A O 1
ATOM 2072 N N . TYR A 1 265 ? -0.46 -32.469 -10.578 1 95.25 265 TYR A N 1
ATOM 2073 C CA . TYR A 1 265 ? -0.199 -32.656 -12 1 95.25 265 TYR A CA 1
ATOM 2074 C C . TYR A 1 265 ? 0.81 -31.656 -12.523 1 95.25 265 TYR A C 1
ATOM 2076 O O . TYR A 1 265 ? 0.666 -30.453 -12.297 1 95.25 265 TYR A O 1
ATOM 2084 N N . LEU A 1 266 ? 1.893 -32.094 -13.102 1 93.88 266 LEU A N 1
ATOM 2085 C CA . LEU A 1 266 ? 2.916 -31.234 -13.672 1 93.88 266 LEU A CA 1
ATOM 2086 C C . LEU A 1 266 ? 2.971 -31.375 -15.188 1 93.88 266 LEU A C 1
ATOM 2088 O O . LEU A 1 266 ? 3.805 -32.125 -15.719 1 93.88 266 LEU A O 1
ATOM 2092 N N . PRO A 1 267 ? 2.131 -30.625 -15.867 1 86.44 267 PRO A N 1
ATOM 2093 C CA . PRO A 1 267 ? 2.125 -30.781 -17.328 1 86.44 267 PRO A CA 1
ATOM 2094 C C . PRO A 1 267 ? 3.352 -30.156 -17.984 1 86.44 267 PRO A C 1
ATOM 2096 O O . PRO A 1 267 ? 3.98 -30.781 -18.844 1 86.44 267 PRO A O 1
ATOM 2099 N N . SER A 1 268 ? 3.693 -28.875 -17.562 1 84.75 268 SER A N 1
ATOM 2100 C CA . SER A 1 268 ? 4.781 -28.234 -18.281 1 84.75 268 SER A CA 1
ATOM 2101 C C . SER A 1 268 ? 5.664 -27.422 -17.344 1 84.75 268 SER A C 1
ATOM 2103 O O . SER A 1 268 ? 6.547 -27.969 -16.688 1 84.75 268 SER A O 1
ATOM 2105 N N . MET A 1 269 ? 5.316 -26.266 -16.969 1 88.38 269 MET A N 1
ATOM 2106 C CA . MET A 1 269 ? 6.219 -25.297 -16.328 1 88.38 269 MET A CA 1
ATOM 2107 C C . MET A 1 269 ? 6 -25.266 -14.82 1 88.38 269 MET A C 1
ATOM 2109 O O . MET A 1 269 ? 6.949 -25.078 -14.055 1 88.38 269 MET A O 1
ATOM 2113 N N . THR A 1 270 ? 4.754 -25.375 -14.43 1 90.69 270 THR A N 1
ATOM 2114 C CA . THR A 1 270 ? 4.41 -25.234 -13.023 1 90.69 270 THR A CA 1
ATOM 2115 C C . THR A 1 270 ? 3.516 -26.391 -12.57 1 90.69 270 THR A C 1
ATOM 2117 O O . THR A 1 270 ? 2.561 -26.75 -13.266 1 90.69 270 THR A O 1
ATOM 2120 N N . GLY A 1 271 ? 3.912 -26.969 -11.484 1 90.81 271 GLY A N 1
ATOM 2121 C CA . GLY A 1 271 ? 3.035 -27.969 -10.898 1 90.81 271 GLY A CA 1
ATOM 2122 C C . GLY A 1 271 ? 1.676 -27.422 -10.508 1 90.81 271 GLY A C 1
ATOM 2123 O O . GLY A 1 271 ? 1.576 -26.297 -10 1 90.81 271 GLY A O 1
ATOM 2124 N N . ILE A 1 272 ? 0.657 -28.156 -10.836 1 94 272 ILE A N 1
ATOM 2125 C CA . ILE A 1 272 ? -0.717 -27.812 -10.477 1 94 272 ILE A CA 1
ATOM 2126 C C . ILE A 1 272 ? -1.198 -28.719 -9.352 1 94 272 ILE A C 1
ATOM 2128 O O . ILE A 1 272 ? -1.38 -29.922 -9.555 1 94 272 ILE A O 1
ATOM 2132 N N . ALA A 1 273 ? -1.316 -28.125 -8.258 1 96.25 273 ALA A N 1
ATOM 2133 C CA . ALA A 1 273 ? -1.788 -28.891 -7.102 1 96.25 273 ALA A CA 1
ATOM 2134 C C . ALA A 1 273 ? -3.188 -28.438 -6.688 1 96.25 273 ALA A C 1
ATOM 2136 O O . ALA A 1 273 ? -3.561 -27.281 -6.887 1 96.25 273 ALA A O 1
ATOM 2137 N N . THR A 1 274 ? -3.986 -29.359 -6.176 1 98.25 274 THR A N 1
ATOM 2138 C CA . THR A 1 274 ? -5.289 -29.094 -5.57 1 98.25 274 THR A CA 1
ATOM 2139 C C . THR A 1 274 ? -5.383 -29.766 -4.195 1 98.25 274 THR A C 1
ATOM 2141 O O . THR A 1 274 ? -4.906 -30.875 -4.004 1 98.25 274 THR A O 1
ATOM 2144 N N . LEU A 1 275 ? -5.871 -29.062 -3.273 1 98.75 275 LEU A N 1
ATOM 2145 C CA . LEU A 1 275 ? -5.938 -29.516 -1.892 1 98.75 275 LEU A CA 1
ATOM 2146 C C . LEU A 1 275 ? -7.203 -29.016 -1.21 1 98.75 275 LEU A C 1
ATOM 2148 O O . LEU A 1 275 ? -7.586 -27.844 -1.388 1 98.75 275 LEU A O 1
ATOM 2152 N N . ILE A 1 276 ? -7.941 -29.906 -0.484 1 98.88 276 ILE A N 1
ATOM 2153 C CA . ILE A 1 276 ? -9.047 -29.516 0.378 1 98.88 276 ILE A CA 1
ATOM 2154 C C . ILE A 1 276 ? -8.727 -29.859 1.829 1 98.88 276 ILE A C 1
ATOM 2156 O O . ILE A 1 276 ? -8.398 -31.016 2.137 1 98.88 276 ILE A O 1
ATOM 2160 N N . LEU A 1 277 ? -8.766 -28.891 2.656 1 98.81 277 LEU A N 1
ATOM 2161 C CA . LEU A 1 277 ? -8.672 -29.062 4.102 1 98.81 277 LEU A CA 1
ATOM 2162 C C . LEU A 1 277 ? -9.969 -28.641 4.785 1 98.81 277 LEU A C 1
ATOM 2164 O O . LEU A 1 277 ? -10.422 -27.5 4.613 1 98.81 277 LEU A O 1
ATOM 2168 N N . GLU A 1 278 ? -10.531 -29.484 5.543 1 98.31 278 GLU A N 1
ATOM 2169 C CA . GLU A 1 278 ? -11.727 -29.141 6.301 1 98.31 278 GLU A CA 1
ATOM 2170 C C . GLU A 1 278 ? -11.375 -28.688 7.715 1 98.31 278 GLU A C 1
ATOM 2172 O O . GLU A 1 278 ? -10.484 -29.25 8.352 1 98.31 278 GLU A O 1
ATOM 2177 N N . ASN A 1 279 ? -12.039 -27.672 8.102 1 96.06 279 ASN A N 1
ATOM 2178 C CA . ASN A 1 279 ? -11.781 -27.047 9.391 1 96.06 279 ASN A CA 1
ATOM 2179 C C . ASN A 1 279 ? -12.438 -27.812 10.531 1 96.06 279 ASN A C 1
ATOM 2181 O O . ASN A 1 279 ? -13.578 -28.266 10.406 1 96.06 279 ASN A O 1
ATOM 2185 N N . ASN A 1 280 ? -11.742 -28.062 11.633 1 95.06 280 ASN A N 1
ATOM 2186 C CA . ASN A 1 280 ? -12.273 -28.688 12.836 1 95.06 280 ASN A CA 1
ATOM 2187 C C . ASN A 1 280 ? -12.281 -27.719 14.016 1 95.06 280 ASN A C 1
ATOM 2189 O O . ASN A 1 280 ? -11.805 -28.047 15.102 1 95.06 280 ASN A O 1
ATOM 2193 N N . ALA A 1 281 ? -12.812 -26.594 13.75 1 91.31 281 ALA A N 1
ATOM 2194 C CA . ALA A 1 281 ? -12.75 -25.516 14.719 1 91.31 281 ALA A CA 1
ATOM 2195 C C . ALA A 1 281 ? -13.742 -25.734 15.859 1 91.31 281 ALA A C 1
ATOM 2197 O O . ALA A 1 281 ? -14.75 -26.406 15.688 1 91.31 281 ALA A O 1
ATOM 2198 N N . ARG A 1 282 ? -13.383 -25.203 17.016 1 88.25 282 ARG A N 1
ATOM 2199 C CA . ARG A 1 282 ? -14.234 -25.188 18.203 1 88.25 282 ARG A CA 1
ATOM 2200 C C . ARG A 1 282 ? -14.344 -23.781 18.781 1 88.25 282 ARG A C 1
ATOM 2202 O O . ARG A 1 282 ? -13.406 -22.984 18.672 1 88.25 282 ARG A O 1
ATOM 2209 N N . LEU A 1 283 ? -15.469 -23.531 19.297 1 85.44 283 LEU A N 1
ATOM 2210 C CA . LEU A 1 283 ? -15.656 -22.25 19.984 1 85.44 283 LEU A CA 1
ATOM 2211 C C . LEU A 1 283 ? -15.406 -22.391 21.484 1 85.44 283 LEU A C 1
ATOM 2213 O O . LEU A 1 283 ? -15.93 -23.312 22.125 1 85.44 283 LEU A O 1
ATOM 2217 N N . PRO A 1 284 ? -14.555 -21.516 21.969 1 91.12 284 PRO A N 1
ATOM 2218 C CA . PRO A 1 284 ? -14.391 -21.547 23.422 1 91.12 284 PRO A CA 1
ATOM 2219 C C . PRO A 1 284 ? -15.68 -21.203 24.172 1 91.12 284 PRO A C 1
ATOM 2221 O O . PRO A 1 284 ? -16.547 -20.516 23.609 1 91.12 284 PRO A O 1
ATOM 2224 N N . PRO A 1 285 ? -15.719 -21.625 25.375 1 93 285 PRO A N 1
ATOM 2225 C CA . PRO A 1 285 ? -16.938 -21.375 26.156 1 93 285 PRO A CA 1
ATOM 2226 C C . PRO A 1 285 ? -17.062 -19.906 26.578 1 93 285 PRO A C 1
ATOM 2228 O O . PRO A 1 285 ? -18.109 -19.5 27.078 1 93 285 PRO A O 1
ATOM 2231 N N . VAL A 1 286 ? -16.047 -19.156 26.453 1 94.19 286 VAL A N 1
ATOM 2232 C CA . VAL A 1 286 ? -16.062 -17.734 26.75 1 94.19 286 VAL A CA 1
ATOM 2233 C C . VAL A 1 286 ? -16.203 -16.938 25.453 1 94.19 286 VAL A C 1
ATOM 2235 O O . VAL A 1 286 ? -15.734 -17.375 24.391 1 94.19 286 VAL A O 1
ATOM 2238 N N . ASP A 1 287 ? -16.828 -15.789 25.5 1 94.19 287 ASP A N 1
ATOM 2239 C CA . ASP A 1 287 ? -17.156 -15 24.312 1 94.19 287 ASP A CA 1
ATOM 2240 C C . ASP A 1 287 ? -15.938 -14.219 23.828 1 94.19 287 ASP A C 1
ATOM 2242 O O . ASP A 1 287 ? -15.898 -12.992 23.938 1 94.19 287 ASP A O 1
ATOM 2246 N N . THR A 1 288 ? -15.047 -14.891 23.188 1 95 288 THR A N 1
ATOM 2247 C CA . THR A 1 288 ? -13.828 -14.281 22.672 1 95 288 THR A CA 1
ATOM 2248 C C . THR A 1 288 ? -14.117 -13.422 21.453 1 95 288 THR A C 1
ATOM 2250 O O . THR A 1 288 ? -13.336 -12.531 21.109 1 95 288 THR A O 1
ATOM 2253 N N . LEU A 1 289 ? -15.172 -13.664 20.797 1 95.44 289 LEU A N 1
ATOM 2254 C CA . LEU A 1 289 ? -15.5 -12.945 19.562 1 95.44 289 LEU A CA 1
ATOM 2255 C C . LEU A 1 289 ? -15.953 -11.523 19.875 1 95.44 289 LEU A C 1
ATOM 2257 O O . LEU A 1 289 ? -15.562 -10.578 19.188 1 95.44 289 LEU A O 1
ATOM 2261 N N . THR A 1 290 ? -16.766 -11.406 20.922 1 96.06 290 THR A N 1
ATOM 2262 C CA . THR A 1 290 ? -17.172 -10.07 21.359 1 96.06 290 THR A CA 1
ATOM 2263 C C . THR A 1 290 ? -15.961 -9.273 21.844 1 96.06 290 THR A C 1
ATOM 2265 O O . THR A 1 290 ? -15.828 -8.086 21.562 1 96.06 290 THR A O 1
ATOM 2268 N N . ARG A 1 291 ? -15.117 -9.969 22.562 1 96.88 291 ARG A N 1
ATOM 2269 C CA . ARG A 1 291 ? -13.891 -9.32 23.031 1 96.88 291 ARG A CA 1
ATOM 2270 C C . ARG A 1 291 ? -13.062 -8.812 21.859 1 96.88 291 ARG A C 1
ATOM 2272 O O . ARG A 1 291 ? -12.508 -7.715 21.906 1 96.88 291 ARG A O 1
ATOM 2279 N N . HIS A 1 292 ? -13.008 -9.602 20.828 1 97.81 292 HIS A N 1
ATOM 2280 C CA . HIS A 1 292 ? -12.242 -9.195 19.656 1 97.81 292 HIS A CA 1
ATOM 2281 C C . HIS A 1 292 ? -12.898 -8.016 18.953 1 97.81 292 HIS A C 1
ATOM 2283 O O . HIS A 1 292 ? -12.219 -7.094 18.5 1 97.81 292 HIS A O 1
ATOM 2289 N N . ARG A 1 293 ? -14.227 -8.016 18.781 1 97.88 293 ARG A N 1
ATOM 2290 C CA . ARG A 1 293 ? -14.938 -6.887 18.188 1 97.88 293 ARG A CA 1
ATOM 2291 C C . ARG A 1 293 ? -14.688 -5.605 18.984 1 97.88 293 ARG A C 1
ATOM 2293 O O . ARG A 1 293 ? -14.594 -4.52 18.406 1 97.88 293 ARG A O 1
ATOM 2300 N N . GLN A 1 294 ? -14.578 -5.738 20.281 1 97.56 294 GLN A N 1
ATOM 2301 C CA . GLN A 1 294 ? -14.258 -4.582 21.109 1 97.56 294 GLN A CA 1
ATOM 2302 C C . GLN A 1 294 ? -12.852 -4.07 20.828 1 97.56 294 GLN A C 1
ATOM 2304 O O . GLN A 1 294 ? -12.625 -2.863 20.766 1 97.56 294 GLN A O 1
ATOM 2309 N N . HIS A 1 295 ? -11.977 -5.035 20.703 1 97.88 295 HIS A N 1
ATOM 2310 C CA . HIS A 1 295 ? -10.602 -4.699 20.328 1 97.88 295 HIS A CA 1
ATOM 2311 C C . HIS A 1 295 ? -10.555 -3.941 19.016 1 97.88 295 HIS A C 1
ATOM 2313 O O . HIS A 1 295 ? -9.852 -2.934 18.891 1 97.88 295 HIS A O 1
ATOM 2319 N N . MET A 1 296 ? -11.359 -4.305 18.078 1 97.81 296 MET A N 1
ATOM 2320 C CA . MET A 1 296 ? -11.438 -3.686 16.75 1 97.81 296 MET A CA 1
ATOM 2321 C C . MET A 1 296 ? -11.969 -2.258 16.859 1 97.81 296 MET A C 1
ATOM 2323 O O . MET A 1 296 ? -11.516 -1.371 16.141 1 97.81 296 MET A O 1
ATOM 2327 N N . ALA A 1 297 ? -12.883 -2.059 17.734 1 96.81 297 ALA A N 1
ATOM 2328 C CA . ALA A 1 297 ? -13.633 -0.809 17.797 1 96.81 297 ALA A CA 1
ATOM 2329 C C . ALA A 1 297 ? -12.914 0.218 18.672 1 96.81 297 ALA A C 1
ATOM 2331 O O . ALA A 1 297 ? -13.258 1.402 18.656 1 96.81 297 ALA A O 1
ATOM 2332 N N . GLN A 1 298 ? -11.922 -0.163 19.328 1 97 298 GLN A N 1
ATOM 2333 C CA . GLN A 1 298 ? -11.328 0.622 20.406 1 97 298 GLN A CA 1
ATOM 2334 C C . GLN A 1 298 ? -10.805 1.958 19.891 1 97 298 GLN A C 1
ATOM 2336 O O . GLN A 1 298 ? -11.086 3.008 20.469 1 97 298 GLN A O 1
ATOM 2341 N N . GLN A 1 299 ? -10.125 1.958 18.828 1 96.12 299 GLN A N 1
ATOM 2342 C CA . GLN A 1 299 ? -9.383 3.129 18.359 1 96.12 299 GLN A CA 1
ATOM 2343 C C . GLN A 1 299 ? -10.328 4.266 17.984 1 96.12 299 GLN A C 1
ATOM 2345 O O . GLN A 1 299 ? -10.016 5.438 18.203 1 96.12 299 GLN A O 1
ATOM 2350 N N . LEU A 1 300 ? -11.516 3.98 17.469 1 95.31 300 LEU A N 1
ATOM 2351 C CA . LEU A 1 300 ? -12.406 5.027 16.984 1 95.31 300 LEU A CA 1
ATOM 2352 C C . LEU A 1 300 ? -13.57 5.238 17.938 1 95.31 300 LEU A C 1
ATOM 2354 O O . LEU A 1 300 ? -14.484 6.016 17.656 1 95.31 300 LEU A O 1
ATOM 2358 N N . ALA A 1 301 ? -13.484 4.559 19.094 1 95.81 301 ALA A N 1
ATOM 2359 C CA . ALA A 1 301 ? -14.562 4.711 20.062 1 95.81 301 ALA A CA 1
ATOM 2360 C C . ALA A 1 301 ? -14.734 6.172 20.469 1 95.81 301 ALA A C 1
ATOM 2362 O O . ALA A 1 301 ? -13.75 6.863 20.75 1 95.81 301 ALA A O 1
ATOM 2363 N N . GLY A 1 302 ? -15.961 6.68 20.406 1 95.19 302 GLY A N 1
ATOM 2364 C CA . GLY A 1 302 ? -16.266 8.023 20.859 1 95.19 302 GLY A CA 1
ATOM 2365 C C . GLY A 1 302 ? -16.344 9.039 19.734 1 95.19 302 GLY A C 1
ATOM 2366 O O . GLY A 1 302 ? -16.891 10.133 19.906 1 95.19 302 GLY A O 1
ATOM 2367 N N . VAL A 1 303 ? -15.883 8.734 18.516 1 95.25 303 VAL A N 1
ATOM 2368 C CA . VAL A 1 303 ? -15.844 9.688 17.406 1 95.25 303 VAL A CA 1
ATOM 2369 C C . VAL A 1 303 ? -17.266 10.031 16.969 1 95.25 303 VAL A C 1
ATOM 2371 O O . VAL A 1 303 ? -17.531 11.148 16.516 1 95.25 303 VAL A O 1
ATOM 2374 N N . GLU A 1 304 ? -18.125 9.055 17.141 1 93 304 GLU A N 1
ATOM 2375 C CA . GLU A 1 304 ? -19.516 9.234 16.734 1 93 304 GLU A CA 1
ATOM 2376 C C . GLU A 1 304 ? -20.188 10.336 17.531 1 93 304 GLU A C 1
ATOM 2378 O O . GLU A 1 304 ? -21.234 10.867 17.125 1 93 304 GLU A O 1
ATOM 2383 N N . LYS A 1 305 ? -19.609 10.703 18.641 1 95.31 305 LYS A N 1
ATOM 2384 C CA . LYS A 1 305 ? -20.203 11.711 19.516 1 95.31 305 LYS A CA 1
ATOM 2385 C C . LYS A 1 305 ? -19.734 13.117 19.125 1 95.31 305 LYS A C 1
ATOM 2387 O O . LYS A 1 305 ? -20.25 14.109 19.641 1 95.31 305 LYS A O 1
ATOM 2392 N N . LEU A 1 306 ? -18.844 13.25 18.219 1 96.25 306 LEU A N 1
ATOM 2393 C CA . LEU A 1 306 ? -18.328 14.555 17.812 1 96.25 306 LEU A CA 1
ATOM 2394 C C . LEU A 1 306 ? -19.219 15.18 16.734 1 96.25 306 LEU A C 1
ATOM 2396 O O . LEU A 1 306 ? -19.281 14.688 15.609 1 96.25 306 LEU A O 1
ATOM 2400 N N . PRO A 1 307 ? -19.938 16.203 17.109 1 94.56 307 PRO A N 1
ATOM 2401 C CA . PRO A 1 307 ? -20.875 16.766 16.141 1 94.56 307 PRO A CA 1
ATOM 2402 C C . PRO A 1 307 ? -20.188 17.297 14.883 1 94.56 307 PRO A C 1
ATOM 2404 O O . PRO A 1 307 ? -19.109 17.891 14.977 1 94.56 307 PRO A O 1
ATOM 2407 N N . GLY A 1 308 ? -20.859 17.109 13.797 1 96.12 308 GLY A N 1
ATOM 2408 C CA . GLY A 1 308 ? -20.344 17.672 12.555 1 96.12 308 GLY A CA 1
ATOM 2409 C C . GLY A 1 308 ? -19.047 17.047 12.102 1 96.12 308 GLY A C 1
ATOM 2410 O O . GLY A 1 308 ? -18.25 17.672 11.398 1 96.12 308 GLY A O 1
ATOM 2411 N N . THR A 1 309 ? -18.719 15.867 12.648 1 96.81 309 THR A N 1
ATOM 2412 C CA . THR A 1 309 ? -17.5 15.148 12.312 1 96.81 309 THR A CA 1
ATOM 2413 C C . THR A 1 309 ? -17.828 13.836 11.594 1 96.81 309 THR A C 1
ATOM 2415 O O . THR A 1 309 ? -18.625 13.047 12.078 1 96.81 309 THR A O 1
ATOM 2418 N N . TYR A 1 310 ? -17.188 13.641 10.422 1 96.5 310 TYR A N 1
ATOM 2419 C CA . TYR A 1 310 ? -17.469 12.492 9.562 1 96.5 310 TYR A CA 1
ATOM 2420 C C . TYR A 1 310 ? -16.172 11.766 9.203 1 96.5 310 TYR A C 1
ATOM 2422 O O . TYR A 1 310 ? -15.594 12.008 8.148 1 96.5 310 TYR A O 1
ATOM 2430 N N . PRO A 1 311 ? -15.766 10.797 10.078 1 95.56 311 PRO A N 1
ATOM 2431 C CA . PRO A 1 311 ? -14.57 10.039 9.703 1 95.56 311 PRO A CA 1
ATOM 2432 C C . PRO A 1 311 ? -14.68 9.398 8.32 1 95.56 311 PRO A C 1
ATOM 2434 O O . PRO A 1 311 ? -15.75 8.898 7.953 1 95.56 311 PRO A O 1
ATOM 2437 N N . PHE A 1 312 ? -13.656 9.508 7.508 1 97 312 PHE A N 1
ATOM 2438 C CA . PHE A 1 312 ? -13.641 8.93 6.168 1 97 312 PHE A CA 1
ATOM 2439 C C . PHE A 1 312 ? -13.336 7.438 6.227 1 97 312 PHE A C 1
ATOM 2441 O O . PHE A 1 312 ? -12.195 7.027 6.016 1 97 312 PHE A O 1
ATOM 2448 N N . THR A 1 313 ? -14.344 6.582 6.434 1 97.25 313 THR A N 1
ATOM 2449 C CA . THR A 1 313 ? -14.242 5.137 6.602 1 97.25 313 THR A CA 1
ATOM 2450 C C . THR A 1 313 ? -14.25 4.434 5.246 1 97.25 313 THR A C 1
ATOM 2452 O O . THR A 1 313 ? -14.484 5.066 4.215 1 97.25 313 THR A O 1
ATOM 2455 N N . HIS A 1 314 ? -14.031 3.16 5.246 1 98.06 314 HIS A N 1
ATOM 2456 C CA . HIS A 1 314 ? -14.102 2.359 4.031 1 98.06 314 HIS A CA 1
ATOM 2457 C C . HIS A 1 314 ? -15.5 2.42 3.414 1 98.06 314 HIS A C 1
ATOM 2459 O O . HIS A 1 314 ? -15.641 2.396 2.191 1 98.06 314 HIS A O 1
ATOM 2465 N N . GLU A 1 315 ? -16.484 2.422 4.266 1 97.38 315 GLU A N 1
ATOM 2466 C CA . GLU A 1 315 ? -17.859 2.518 3.764 1 97.38 315 GLU A CA 1
ATOM 2467 C C . GLU A 1 315 ? -18.078 3.83 3.016 1 97.38 315 GLU A C 1
ATOM 2469 O O . GLU A 1 315 ? -18.625 3.834 1.909 1 97.38 315 GLU A O 1
ATOM 2474 N N . ARG A 1 316 ? -17.656 4.922 3.609 1 96.81 316 ARG A N 1
ATOM 2475 C CA . ARG A 1 316 ? -17.781 6.23 2.971 1 96.81 316 ARG A CA 1
ATOM 2476 C C . ARG A 1 316 ? -16.922 6.312 1.71 1 96.81 316 ARG A C 1
ATOM 2478 O O . ARG A 1 316 ? -17.344 6.898 0.709 1 96.81 316 ARG A O 1
ATOM 2485 N N . SER A 1 317 ? -15.797 5.75 1.811 1 97.75 317 SER A N 1
ATOM 2486 C CA . SER A 1 317 ? -14.883 5.742 0.673 1 97.75 317 SER A CA 1
ATOM 2487 C C . SER A 1 317 ? -15.5 5.035 -0.528 1 97.75 317 SER A C 1
ATOM 2489 O O . SER A 1 317 ? -15.477 5.559 -1.645 1 97.75 317 SER A O 1
ATOM 2491 N N . LEU A 1 318 ? -16.016 3.857 -0.289 1 97.81 318 LEU A N 1
ATOM 2492 C CA . LEU A 1 318 ? -16.625 3.076 -1.367 1 97.81 318 LEU A CA 1
ATOM 2493 C C . LEU A 1 318 ? -17.844 3.779 -1.931 1 97.81 318 LEU A C 1
ATOM 2495 O O . LEU A 1 318 ? -18.016 3.865 -3.148 1 97.81 318 LEU A O 1
ATOM 2499 N N . ASN A 1 319 ? -18.734 4.332 -1.025 1 96.75 319 ASN A N 1
ATOM 2500 C CA . ASN A 1 319 ? -19.969 4.992 -1.441 1 96.75 319 ASN A CA 1
ATOM 2501 C C . ASN A 1 319 ? -19.688 6.262 -2.234 1 96.75 319 ASN A C 1
ATOM 2503 O O . ASN A 1 319 ? -20.453 6.637 -3.119 1 96.75 319 ASN A O 1
ATOM 2507 N N . GLY A 1 320 ? -18.562 6.949 -1.894 1 97.38 320 GLY A N 1
ATOM 2508 C CA . GLY A 1 320 ? -18.234 8.211 -2.537 1 97.38 320 GLY A CA 1
ATOM 2509 C C . GLY A 1 320 ? -17.156 8.078 -3.59 1 97.38 320 GLY A C 1
ATOM 2510 O O . GLY A 1 320 ? -16.578 9.07 -4.027 1 97.38 320 GLY A O 1
ATOM 2511 N N . LEU A 1 321 ? -16.875 6.84 -4.023 1 97.56 321 LEU A N 1
ATOM 2512 C CA . LEU A 1 321 ? -15.695 6.594 -4.852 1 97.56 321 LEU A CA 1
ATOM 2513 C C . LEU A 1 321 ? -15.797 7.332 -6.184 1 97.56 321 LEU A C 1
ATOM 2515 O O . LEU A 1 321 ? -14.82 7.926 -6.648 1 97.56 321 LEU A O 1
ATOM 2519 N N . ARG A 1 322 ? -16.953 7.266 -6.812 1 97.06 322 ARG A N 1
ATOM 2520 C CA . ARG A 1 322 ? -17.156 7.914 -8.102 1 97.06 322 ARG A CA 1
ATOM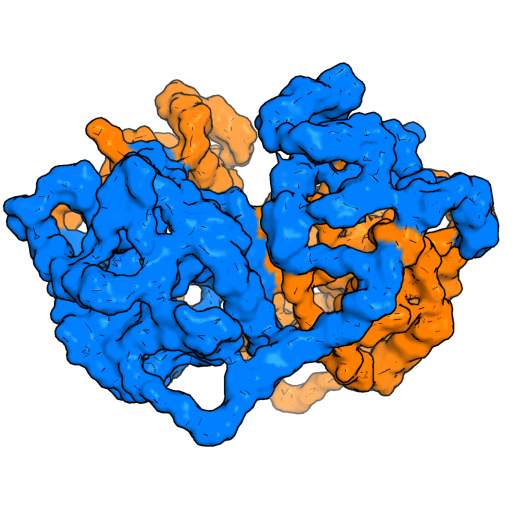 2521 C C . ARG A 1 322 ? -16.938 9.422 -8.008 1 97.06 322 ARG A C 1
ATOM 2523 O O . ARG A 1 322 ? -16.203 10 -8.812 1 97.06 322 ARG A O 1
ATOM 2530 N N . LEU A 1 323 ? -17.531 10.031 -7.035 1 98.38 323 LEU A N 1
ATOM 2531 C CA . LEU A 1 323 ? -17.391 11.469 -6.805 1 98.38 323 LEU A CA 1
ATOM 2532 C C . LEU A 1 323 ? -15.938 11.82 -6.488 1 98.38 323 LEU A C 1
ATOM 2534 O O . LEU A 1 323 ? -15.383 12.773 -7.051 1 98.38 323 LEU A O 1
ATOM 2538 N N . ASN A 1 324 ? -15.367 11.109 -5.605 1 98.69 324 ASN A N 1
ATOM 2539 C CA . ASN A 1 324 ? -13.992 11.383 -5.191 1 98.69 324 ASN A CA 1
ATOM 2540 C C . ASN A 1 324 ? -13.008 11.18 -6.34 1 98.69 324 ASN A C 1
ATOM 2542 O O . ASN A 1 324 ? -12.023 11.906 -6.457 1 98.69 324 ASN A O 1
ATOM 2546 N N . ARG A 1 325 ? -13.242 10.18 -7.148 1 98.25 325 ARG A N 1
ATOM 2547 C CA . ARG A 1 325 ? -12.406 9.977 -8.328 1 98.25 325 ARG A CA 1
ATOM 2548 C C . ARG A 1 325 ? -12.508 11.164 -9.281 1 98.25 325 ARG A C 1
ATOM 2550 O O . ARG A 1 325 ? -11.5 11.609 -9.828 1 98.25 325 ARG A O 1
ATOM 2557 N N . PHE A 1 326 ? -13.758 11.633 -9.523 1 98.38 326 PHE A N 1
ATOM 2558 C CA . PHE A 1 326 ? -13.977 12.805 -10.359 1 98.38 326 PHE A CA 1
ATOM 2559 C C . PHE A 1 326 ? -13.18 13.992 -9.852 1 98.38 326 PHE A C 1
ATOM 2561 O O . PHE A 1 326 ? -12.477 14.656 -10.617 1 98.38 326 PHE A O 1
ATOM 2568 N N . LEU A 1 327 ? -13.25 14.227 -8.523 1 98.38 327 LEU A N 1
ATOM 2569 C CA . LEU A 1 327 ? -12.586 15.367 -7.898 1 98.38 327 LEU A CA 1
ATOM 2570 C C . LEU A 1 327 ? -11.07 15.195 -7.922 1 98.38 327 LEU A C 1
ATOM 2572 O O . LEU A 1 327 ? -10.336 16.172 -8.07 1 98.38 327 LEU A O 1
ATOM 2576 N N . HIS A 1 328 ? -10.617 13.977 -7.73 1 98.31 328 HIS A N 1
ATOM 2577 C CA . HIS A 1 328 ? -9.188 13.703 -7.73 1 98.31 328 HIS A CA 1
ATOM 2578 C C . HIS A 1 328 ? -8.547 14.078 -9.062 1 98.31 328 HIS A C 1
ATOM 2580 O O . HIS A 1 328 ? -7.41 14.555 -9.102 1 98.31 328 HIS A O 1
ATOM 2586 N N . ARG A 1 329 ? -9.242 13.945 -10.172 1 97.81 329 ARG A N 1
ATOM 2587 C CA . ARG A 1 329 ? -8.711 14.188 -11.508 1 97.81 329 ARG A CA 1
ATOM 2588 C C . ARG A 1 329 ? -8.492 15.672 -11.75 1 97.81 329 ARG A C 1
ATOM 2590 O O . ARG A 1 329 ? -7.844 16.062 -12.727 1 97.81 329 ARG A O 1
ATOM 2597 N N . LEU A 1 330 ? -8.922 16.469 -10.836 1 97.06 330 LEU A N 1
ATOM 2598 C CA . LEU A 1 330 ? -8.719 17.906 -10.969 1 97.06 330 LEU A CA 1
ATOM 2599 C C . LEU A 1 330 ? -7.238 18.266 -10.867 1 97.06 330 LEU A C 1
ATOM 2601 O O . LEU A 1 330 ? -6.84 19.375 -11.188 1 97.06 330 LEU A O 1
ATOM 2605 N N . ILE A 1 331 ? -6.383 17.328 -10.469 1 96.69 331 ILE A N 1
ATOM 2606 C CA . ILE A 1 331 ? -4.941 17.547 -10.445 1 96.69 331 ILE A CA 1
ATOM 2607 C C . ILE A 1 331 ? -4.395 17.516 -11.867 1 96.69 331 ILE A C 1
ATOM 2609 O O . ILE A 1 331 ? -3.256 17.922 -12.109 1 96.69 331 ILE A O 1
ATOM 2613 N N . GLU A 1 332 ? -5.172 16.984 -12.82 1 96.62 332 GLU A N 1
ATOM 2614 C CA . GLU A 1 332 ? -4.789 16.953 -14.227 1 96.62 332 GLU A CA 1
ATOM 2615 C C . GLU A 1 332 ? -5.168 18.25 -14.938 1 96.62 332 GLU A C 1
ATOM 2617 O O . GLU A 1 332 ? -6.344 18.594 -15.008 1 96.62 332 GLU A O 1
ATOM 2622 N N . PRO A 1 333 ? -4.238 18.938 -15.57 1 96.44 333 PRO A N 1
ATOM 2623 C CA . PRO A 1 333 ? -4.52 20.234 -16.188 1 96.44 333 PRO A CA 1
ATOM 2624 C C . PRO A 1 333 ? -5.641 20.172 -17.219 1 96.44 333 PRO A C 1
ATOM 2626 O O . PRO A 1 333 ? -6.531 21.016 -17.234 1 96.44 333 PRO A O 1
ATOM 2629 N N . ALA A 1 334 ? -5.621 19.141 -18.062 1 96.38 334 ALA A N 1
ATOM 2630 C CA . ALA A 1 334 ? -6.637 19.016 -19.109 1 96.38 334 ALA A CA 1
ATOM 2631 C C . ALA A 1 334 ? -8.023 18.812 -18.484 1 96.38 334 ALA A C 1
ATOM 2633 O O . ALA A 1 334 ? -9.016 19.344 -19 1 96.38 334 ALA A O 1
ATOM 2634 N N . TRP A 1 335 ? -8.133 18.047 -17.453 1 96.81 335 TRP A N 1
ATOM 2635 C CA . TRP A 1 335 ? -9.391 17.797 -16.766 1 96.81 335 TRP A CA 1
ATOM 2636 C C . TRP A 1 335 ? -9.922 19.062 -16.109 1 96.81 335 TRP A C 1
ATOM 2638 O O . TRP A 1 335 ? -11.109 19.375 -16.203 1 96.81 335 TRP A O 1
ATOM 2648 N N . ARG A 1 336 ? -9.078 19.844 -15.453 1 95.38 336 ARG A N 1
ATOM 2649 C CA . ARG A 1 336 ? -9.492 21.062 -14.773 1 95.38 336 ARG A CA 1
ATOM 2650 C C . ARG A 1 336 ? -9.992 22.094 -15.773 1 95.38 336 ARG A C 1
ATOM 2652 O O . ARG A 1 336 ? -10.977 22.797 -15.508 1 95.38 336 ARG A O 1
ATOM 2659 N N . GLU A 1 337 ? -9.32 22.172 -16.953 1 96.06 337 GLU A N 1
ATOM 2660 C CA . GLU A 1 337 ? -9.758 23.094 -18 1 96.06 337 GLU A CA 1
ATOM 2661 C C . GLU A 1 337 ? -11.156 22.734 -18.5 1 96.06 337 GLU A C 1
ATOM 2663 O O . GLU A 1 337 ? -12.008 23.625 -18.641 1 96.06 337 GLU A O 1
ATOM 2668 N N . ARG A 1 338 ? -11.336 21.469 -18.766 1 97 338 ARG A N 1
ATOM 2669 C CA . ARG A 1 338 ? -12.648 21 -19.219 1 97 338 ARG A CA 1
ATOM 2670 C C . ARG A 1 338 ? -13.711 21.219 -18.141 1 97 338 ARG A C 1
ATOM 2672 O O . ARG A 1 338 ? -14.859 21.531 -18.453 1 97 338 ARG A O 1
ATOM 2679 N N . PHE A 1 339 ? -13.391 21.047 -16.922 1 97.25 339 PHE A N 1
ATOM 2680 C CA . PHE A 1 339 ? -14.32 21.25 -15.812 1 97.25 339 PHE A CA 1
ATOM 2681 C C . PHE A 1 339 ? -14.797 22.688 -15.75 1 97.25 339 PHE A C 1
ATOM 2683 O O . PHE A 1 339 ? -15.984 22.953 -15.555 1 97.25 339 PHE A O 1
ATOM 2690 N N . LEU A 1 340 ? -13.898 23.594 -15.945 1 95.94 340 LEU A N 1
ATOM 2691 C CA . LEU A 1 340 ? -14.219 25.016 -15.898 1 95.94 340 LEU A CA 1
ATOM 2692 C C . LEU A 1 340 ? -15.078 25.422 -17.094 1 95.94 340 LEU A C 1
ATOM 2694 O O . LEU A 1 340 ? -15.953 26.266 -16.969 1 95.94 340 LEU A O 1
ATOM 2698 N N . GLN A 1 341 ? -14.891 24.797 -18.203 1 95.94 341 GLN A N 1
ATOM 2699 C CA . GLN A 1 341 ? -15.547 25.188 -19.453 1 95.94 341 GLN A CA 1
ATOM 2700 C C . GLN A 1 341 ? -16.875 24.469 -19.609 1 95.94 341 GLN A C 1
ATOM 2702 O O . GLN A 1 341 ? -17.875 25.078 -20.016 1 95.94 341 GLN A O 1
ATOM 2707 N N . SER A 1 342 ? -16.875 23.203 -19.391 1 94.81 342 SER A N 1
ATOM 2708 C CA . SER A 1 342 ? -18.047 22.359 -19.656 1 94.81 342 SER A CA 1
ATOM 2709 C C . SER A 1 342 ? -18.203 21.281 -18.594 1 94.81 342 SER A C 1
ATOM 2711 O O . SER A 1 342 ? -18.078 20.094 -18.891 1 94.81 342 SER A O 1
ATOM 2713 N N . PRO A 1 343 ? -18.578 21.609 -17.391 1 95.31 343 PRO A N 1
ATOM 2714 C CA . PRO A 1 343 ? -18.656 20.625 -16.312 1 95.31 343 PRO A CA 1
ATOM 2715 C C . PRO A 1 343 ? -19.656 19.516 -16.578 1 95.31 343 PRO A C 1
ATOM 2717 O O . PRO A 1 343 ? -19.438 18.359 -16.219 1 95.31 343 PRO A O 1
ATOM 2720 N N . GLN A 1 344 ? -20.781 19.859 -17.25 1 95.06 344 GLN A N 1
ATOM 2721 C CA . GLN A 1 344 ? -21.844 18.875 -17.469 1 95.06 344 GLN A CA 1
ATOM 2722 C C . GLN A 1 344 ? -21.344 17.719 -18.328 1 95.06 344 GLN A C 1
ATOM 2724 O O . GLN A 1 344 ? -21.719 16.562 -18.094 1 95.06 344 GLN A O 1
ATOM 2729 N N . SER A 1 345 ? -20.609 18.031 -19.328 1 96 345 SER A N 1
ATOM 2730 C CA . SER A 1 345 ? -20.047 16.969 -20.156 1 96 345 SER A CA 1
ATOM 2731 C C . SER A 1 345 ? -19.125 16.062 -19.344 1 96 345 SER A C 1
ATOM 2733 O O . SER A 1 345 ? -19.094 14.844 -19.562 1 96 345 SER A O 1
ATOM 2735 N N . LEU A 1 346 ? -18.391 16.547 -18.406 1 97.06 346 LEU A N 1
ATOM 2736 C CA . LEU A 1 346 ? -17.484 15.773 -17.578 1 97.06 346 LEU A CA 1
ATOM 2737 C C . LEU A 1 346 ? -18.25 14.914 -16.578 1 97.06 346 LEU A C 1
ATOM 2739 O O . LEU A 1 346 ? -17.828 13.812 -16.25 1 97.06 346 LEU A O 1
ATOM 2743 N N . TYR A 1 347 ? -19.375 15.523 -16.062 1 97.94 347 TYR A N 1
ATOM 2744 C CA . TYR A 1 347 ? -20.203 14.75 -15.148 1 97.94 347 TYR A CA 1
ATOM 2745 C C . TYR A 1 347 ? -20.688 13.461 -15.82 1 97.94 347 TYR A C 1
ATOM 2747 O O . TYR A 1 347 ? -20.656 12.391 -15.211 1 97.94 347 TYR A O 1
ATOM 2755 N N . ALA A 1 348 ? -21.109 13.594 -17.062 1 96.5 348 ALA A N 1
ATOM 2756 C CA . ALA A 1 348 ? -21.594 12.445 -17.828 1 96.5 348 ALA A CA 1
ATOM 2757 C C . ALA A 1 348 ? -20.469 11.438 -18.078 1 96.5 348 ALA A C 1
ATOM 2759 O O . ALA A 1 348 ? -20.672 10.234 -17.938 1 96.5 348 ALA A O 1
ATOM 2760 N N . GLU A 1 349 ? -19.328 11.977 -18.453 1 96.06 349 GLU A N 1
ATOM 2761 C CA . GLU A 1 349 ? -18.172 11.133 -18.703 1 96.06 349 GLU A CA 1
ATOM 2762 C C . GLU A 1 349 ? -17.766 10.359 -17.453 1 96.06 349 GLU A C 1
ATOM 2764 O O . GLU A 1 349 ? -17.328 9.203 -17.531 1 96.06 349 GLU A O 1
ATOM 2769 N N . ALA A 1 350 ? -17.906 10.969 -16.281 1 96.75 350 ALA A N 1
ATOM 2770 C CA . ALA A 1 350 ? -17.5 10.359 -15.016 1 96.75 350 ALA A CA 1
ATOM 2771 C C . ALA A 1 350 ? -18.625 9.5 -14.445 1 96.75 350 ALA A C 1
ATOM 2773 O O . ALA A 1 350 ? -18.453 8.82 -13.438 1 96.75 350 ALA A O 1
ATOM 2774 N N . GLY A 1 351 ? -19.812 9.539 -15.055 1 96.88 351 GLY A N 1
ATOM 2775 C CA . GLY A 1 351 ? -20.938 8.75 -14.602 1 96.88 351 GLY A CA 1
ATOM 2776 C C . GLY A 1 351 ? -21.516 9.234 -13.281 1 96.88 351 GLY A C 1
ATOM 2777 O O . GLY A 1 351 ? -21.984 8.43 -12.469 1 96.88 351 GLY A O 1
ATOM 2778 N N . LEU A 1 352 ? -21.484 10.484 -12.984 1 98.19 352 LEU A N 1
ATOM 2779 C CA . LEU A 1 352 ? -21.969 11.016 -11.719 1 98.19 352 LEU A CA 1
ATOM 2780 C C . LEU A 1 352 ? -23.5 10.898 -11.625 1 98.19 352 LEU A C 1
ATOM 2782 O O . LEU A 1 352 ? -24.188 11.078 -12.625 1 98.19 352 LEU A O 1
ATOM 2786 N N . SER A 1 353 ? -24 10.617 -10.469 1 97.62 353 SER A N 1
ATOM 2787 C CA . SER A 1 353 ? -25.438 10.57 -10.227 1 97.62 353 SER A CA 1
ATOM 2788 C C . SER A 1 353 ? -26.047 11.969 -10.25 1 97.62 353 SER A C 1
ATOM 2790 O O . SER A 1 353 ? -25.328 12.969 -10.211 1 97.62 353 SER A O 1
ATOM 2792 N N . GLU A 1 354 ? -27.391 12.016 -10.328 1 97.69 354 GLU A N 1
ATOM 2793 C CA . GLU A 1 354 ? -28.094 13.297 -10.281 1 97.69 354 GLU A CA 1
ATOM 2794 C C . GLU A 1 354 ? -27.797 14.031 -8.977 1 97.69 354 GLU A C 1
ATOM 2796 O O . GLU A 1 354 ? -27.609 15.25 -8.977 1 97.69 354 GLU A O 1
ATOM 2801 N N . GLU A 1 355 ? -27.75 13.297 -7.938 1 98.19 355 GLU A N 1
ATOM 2802 C CA . GLU A 1 355 ? -27.469 13.906 -6.637 1 98.19 355 GLU A CA 1
ATOM 2803 C C . GLU A 1 355 ? -26.062 14.492 -6.59 1 98.19 355 GLU A C 1
ATOM 2805 O O . GLU A 1 355 ? -25.875 15.609 -6.105 1 98.19 355 GLU A O 1
ATOM 2810 N N . GLU A 1 356 ? -25.078 13.766 -7.055 1 98.44 356 GLU A N 1
ATOM 2811 C CA . GLU A 1 356 ? -23.703 14.242 -7.098 1 98.44 356 GLU A CA 1
ATOM 2812 C C . GLU A 1 356 ? -23.594 15.508 -7.941 1 98.44 356 GLU A C 1
ATOM 2814 O O . GLU A 1 356 ? -22.922 16.469 -7.543 1 98.44 356 GLU A O 1
ATOM 2819 N N . GLN A 1 357 ? -24.266 15.5 -9.094 1 98.25 357 GLN A N 1
ATOM 2820 C CA . GLN A 1 357 ? -24.25 16.656 -9.984 1 98.25 357 GLN A CA 1
ATOM 2821 C C . GLN A 1 357 ? -24.875 17.875 -9.32 1 98.25 357 GLN A C 1
ATOM 2823 O O . GLN A 1 357 ? -24.359 18.984 -9.438 1 98.25 357 GLN A O 1
ATOM 2828 N N . GLN A 1 358 ? -25.969 17.672 -8.672 1 98.25 358 GLN A N 1
ATOM 2829 C CA . GLN A 1 358 ? -26.641 18.766 -7.984 1 98.25 358 GLN A CA 1
ATOM 2830 C C . GLN A 1 358 ? -25.75 19.375 -6.902 1 98.25 358 GLN A C 1
ATOM 2832 O O . GLN A 1 358 ? -25.672 20.594 -6.777 1 98.25 358 GLN A O 1
ATOM 2837 N N . LEU A 1 359 ? -25.078 18.5 -6.117 1 98.44 359 LEU A N 1
ATOM 2838 C CA . LEU A 1 359 ? -24.203 18.953 -5.055 1 98.44 359 LEU A CA 1
ATOM 2839 C C . LEU A 1 359 ? -23.031 19.766 -5.625 1 98.44 359 LEU A C 1
ATOM 2841 O O . LEU A 1 359 ? -22.672 20.797 -5.074 1 98.44 359 LEU A O 1
ATOM 2845 N N . LEU A 1 360 ? -22.484 19.281 -6.738 1 98.19 360 LEU A N 1
ATOM 2846 C CA . LEU A 1 360 ? -21.344 19.953 -7.363 1 98.19 360 LEU A CA 1
ATOM 2847 C C . LEU A 1 360 ? -21.781 21.281 -7.969 1 98.19 360 LEU A C 1
ATOM 2849 O O . LEU A 1 360 ? -21.094 22.297 -7.797 1 98.19 360 LEU A O 1
ATOM 2853 N N . ASN A 1 361 ? -22.906 21.281 -8.688 1 97 361 ASN A N 1
ATOM 2854 C CA . ASN A 1 361 ? -23.391 22.5 -9.32 1 97 361 ASN A CA 1
ATOM 2855 C C . ASN A 1 361 ? -23.719 23.578 -8.297 1 97 361 ASN A C 1
ATOM 2857 O O . ASN A 1 361 ? -23.484 24.766 -8.539 1 97 361 ASN A O 1
ATOM 2861 N N . ALA A 1 362 ? -24.281 23.125 -7.223 1 97.44 362 ALA A N 1
ATOM 2862 C CA . ALA A 1 362 ? -24.672 24.078 -6.172 1 97.44 362 ALA A CA 1
ATOM 2863 C C . ALA A 1 362 ? -23.469 24.469 -5.328 1 97.44 362 ALA A C 1
ATOM 2865 O O . ALA A 1 362 ? -23.547 25.406 -4.52 1 97.44 362 ALA A O 1
ATOM 2866 N N . ARG A 1 363 ? -22.297 23.812 -5.504 1 96.94 363 ARG A N 1
ATOM 2867 C CA . ARG A 1 363 ? -21.141 23.969 -4.629 1 96.94 363 ARG A CA 1
ATOM 2868 C C . ARG A 1 363 ? -21.547 23.844 -3.162 1 96.94 363 ARG A C 1
ATOM 2870 O O . ARG A 1 363 ? -21.203 24.703 -2.346 1 96.94 363 ARG A O 1
ATOM 2877 N N . ASP A 1 364 ? -22.375 22.828 -2.906 1 98 364 ASP A N 1
ATOM 2878 C CA . ASP A 1 364 ? -22.797 22.531 -1.544 1 98 364 ASP A CA 1
ATOM 2879 C C . ASP A 1 364 ? -21.703 21.828 -0.756 1 98 364 ASP A C 1
ATOM 2881 O O . ASP A 1 364 ? -21.766 20.609 -0.526 1 98 364 ASP A O 1
ATOM 2885 N N . TRP A 1 365 ? -20.781 22.609 -0.265 1 98.12 365 TRP A N 1
ATOM 2886 C CA . TRP A 1 365 ? -19.578 22.078 0.374 1 98.12 365 TRP A CA 1
ATOM 2887 C C . TRP A 1 365 ? -19.938 21.172 1.54 1 98.12 365 TRP A C 1
ATOM 2889 O O . TRP A 1 365 ? -19.359 20.094 1.695 1 98.12 365 TRP A O 1
ATOM 2899 N N . ARG A 1 366 ? -20.859 21.578 2.439 1 97.75 366 ARG A N 1
ATOM 2900 C CA . ARG A 1 366 ? -21.281 20.75 3.566 1 97.75 366 ARG A CA 1
ATOM 2901 C C . ARG A 1 366 ? -21.953 19.469 3.086 1 97.75 366 ARG A C 1
ATOM 2903 O O . ARG A 1 366 ? -21.688 18.391 3.605 1 97.75 366 ARG A O 1
ATOM 2910 N N . GLY A 1 367 ? -22.844 19.625 2.092 1 98.19 367 GLY A N 1
ATOM 2911 C CA . GLY A 1 367 ? -23.531 18.469 1.528 1 98.19 367 GLY A CA 1
ATOM 2912 C C . GLY A 1 367 ? -22.578 17.469 0.9 1 98.19 367 GLY A C 1
ATOM 2913 O O . GLY A 1 367 ? -22.797 16.25 0.997 1 98.19 367 GLY A O 1
ATOM 2914 N N . LEU A 1 368 ? -21.547 17.984 0.248 1 98.56 368 LEU A N 1
ATOM 2915 C CA . LEU A 1 368 ? -20.547 17.109 -0.375 1 98.56 368 LEU A CA 1
ATOM 2916 C C . LEU A 1 368 ? -19.797 16.297 0.676 1 98.56 368 LEU A C 1
ATOM 2918 O O . LEU A 1 368 ? -19.562 15.109 0.487 1 98.56 368 LEU A O 1
ATOM 2922 N N . ILE A 1 369 ? -19.453 16.969 1.8 1 98.06 369 ILE A N 1
ATOM 2923 C CA . ILE A 1 369 ? -18.812 16.25 2.895 1 98.06 369 ILE A CA 1
ATOM 2924 C C . ILE A 1 369 ? -19.75 15.18 3.447 1 98.06 369 ILE A C 1
ATOM 2926 O O . ILE A 1 369 ? -19.344 14.031 3.652 1 98.06 369 ILE A O 1
ATOM 2930 N N . GLN A 1 370 ? -20.984 15.516 3.668 1 97.69 370 GLN A N 1
ATOM 2931 C CA . GLN A 1 370 ? -21.984 14.586 4.211 1 97.69 370 GLN A CA 1
ATOM 2932 C C . GLN A 1 370 ? -22.219 13.422 3.26 1 97.69 370 GLN A C 1
ATOM 2934 O O . GLN A 1 370 ? -22.484 12.297 3.699 1 97.69 370 GLN A O 1
ATOM 2939 N N . TYR A 1 371 ? -22.125 13.719 1.962 1 97.81 371 TYR A N 1
ATOM 2940 C CA . TYR A 1 371 ? -22.328 12.695 0.942 1 97.81 371 TYR A CA 1
ATOM 2941 C C . TYR A 1 371 ? -21.203 11.68 0.957 1 97.81 371 TYR A C 1
ATOM 2943 O O . TYR A 1 371 ? -21.422 10.5 0.677 1 97.81 371 TYR A O 1
ATOM 2951 N N . GLY A 1 372 ? -19.906 12.133 1.172 1 97.56 372 GLY A N 1
ATOM 2952 C CA . GLY A 1 372 ? -18.797 11.195 1.214 1 97.56 372 GLY A CA 1
ATOM 2953 C C . GLY A 1 372 ? -17.547 11.695 0.495 1 97.56 372 GLY A C 1
ATOM 2954 O O . GLY A 1 372 ? -16.609 10.938 0.28 1 97.56 372 GLY A O 1
ATOM 2955 N N . ALA A 1 373 ? -17.562 12.977 0.168 1 98.25 373 ALA A N 1
ATOM 2956 C CA . ALA A 1 373 ? -16.359 13.555 -0.421 1 98.25 373 ALA A CA 1
ATOM 2957 C C . ALA A 1 373 ? -15.273 13.742 0.632 1 98.25 373 ALA A C 1
ATOM 2959 O O . ALA A 1 373 ? -15.555 14.109 1.772 1 98.25 373 ALA A O 1
ATOM 2960 N N . SER A 1 374 ? -14.055 13.438 0.208 1 97.75 374 SER A N 1
ATOM 2961 C CA . SER A 1 374 ? -12.93 13.82 1.054 1 97.75 374 SER A CA 1
ATOM 2962 C C . SER A 1 374 ? -12.688 15.328 1.009 1 97.75 374 SER A C 1
ATOM 2964 O O . SER A 1 374 ? -12.734 15.93 -0.063 1 97.75 374 SER A O 1
ATOM 2966 N N . PHE A 1 375 ? -12.461 15.953 2.148 1 96.25 375 PHE A N 1
ATOM 2967 C CA . PHE A 1 375 ? -12.211 17.391 2.195 1 96.25 375 PHE A CA 1
ATOM 2968 C C . PHE A 1 375 ? -11.047 17.766 1.287 1 96.25 375 PHE A C 1
ATOM 2970 O O . PHE A 1 375 ? -11.055 18.812 0.65 1 96.25 375 PHE A O 1
ATOM 2977 N N . PHE A 1 376 ? -10.016 16.922 1.208 1 96.69 376 PHE A N 1
ATOM 2978 C CA . PHE A 1 376 ? -8.789 17.25 0.491 1 96.69 376 PHE A CA 1
ATOM 2979 C C . PHE A 1 376 ? -9.031 17.281 -1.013 1 96.69 376 PHE A C 1
ATOM 2981 O O . PHE A 1 376 ? -8.281 17.922 -1.755 1 96.69 376 PHE A O 1
ATOM 2988 N N . LEU A 1 377 ? -10.023 16.594 -1.401 1 97.88 377 LEU A N 1
ATOM 2989 C CA . LEU A 1 377 ? -10.43 16.688 -2.801 1 97.88 377 LEU A CA 1
ATOM 2990 C C . LEU A 1 377 ? -11.297 17.922 -3.033 1 97.88 377 LEU A C 1
ATOM 2992 O O . LEU A 1 377 ? -11.242 18.531 -4.102 1 97.88 377 LEU A O 1
ATOM 2996 N N . LEU A 1 378 ? -12.086 18.281 -2.045 1 97.31 378 LEU A N 1
ATOM 2997 C CA . LEU A 1 378 ? -12.867 19.516 -2.131 1 97.31 378 LEU A CA 1
ATOM 2998 C C . LEU A 1 378 ? -11.945 20.734 -2.158 1 97.31 378 LEU A C 1
ATOM 3000 O O . LEU A 1 378 ? -12.25 21.734 -2.814 1 97.31 378 LEU A O 1
ATOM 3004 N N . GLU A 1 379 ? -10.906 20.609 -1.415 1 95.06 379 GLU A N 1
ATOM 3005 C CA . GLU A 1 379 ? -9.906 21.672 -1.449 1 95.06 379 GLU A CA 1
ATOM 3006 C C . GLU A 1 379 ? -9.336 21.844 -2.855 1 95.06 379 GLU A C 1
ATOM 3008 O O . GLU A 1 379 ? -9.094 22.969 -3.291 1 95.06 379 GLU A O 1
ATOM 3013 N N . LYS A 1 380 ? -9.086 20.797 -3.535 1 96.38 380 LYS A N 1
ATOM 3014 C CA . LYS A 1 380 ? -8.594 20.875 -4.906 1 96.38 380 LYS A CA 1
ATOM 3015 C C . LYS A 1 380 ? -9.617 21.531 -5.824 1 96.38 380 LYS A C 1
ATOM 3017 O O . LYS A 1 380 ? -9.258 22.266 -6.742 1 96.38 380 LYS A O 1
ATOM 3022 N N . MET A 1 381 ? -10.891 21.141 -5.625 1 97.19 381 MET A N 1
ATOM 3023 C CA . MET A 1 381 ? -11.953 21.797 -6.387 1 97.19 381 MET A CA 1
ATOM 3024 C C . MET A 1 381 ? -11.984 23.297 -6.094 1 97.19 381 MET A C 1
ATOM 3026 O O . MET A 1 381 ? -12.141 24.109 -7.012 1 97.19 381 MET A O 1
ATOM 3030 N N . GLY A 1 382 ? -11.898 23.609 -4.812 1 96.06 382 GLY A N 1
ATOM 3031 C CA . GLY A 1 382 ? -11.836 25.016 -4.449 1 96.06 382 GLY A CA 1
ATOM 3032 C C . GLY A 1 382 ? -10.742 25.781 -5.184 1 96.06 382 GLY A C 1
ATOM 3033 O O . GLY A 1 382 ? -10.977 26.875 -5.699 1 96.06 382 GLY A O 1
ATOM 3034 N N . ALA A 1 383 ? -9.602 25.203 -5.242 1 94.31 383 ALA A N 1
ATOM 3035 C CA . ALA A 1 383 ? -8.477 25.812 -5.938 1 94.31 383 ALA A CA 1
ATOM 3036 C C . ALA A 1 383 ? -8.797 26.031 -7.414 1 94.31 383 ALA A C 1
ATOM 3038 O O . ALA A 1 383 ? -8.43 27.062 -7.992 1 94.31 383 ALA A O 1
ATOM 3039 N N . VAL A 1 384 ? -9.43 25.094 -8.031 1 95.56 384 VAL A N 1
ATOM 3040 C CA . VAL A 1 384 ? -9.719 25.125 -9.461 1 95.56 384 VAL A CA 1
ATOM 3041 C C . VAL A 1 384 ? -10.766 26.203 -9.75 1 95.56 384 VAL A C 1
ATOM 3043 O O . VAL A 1 384 ? -10.648 26.938 -10.727 1 95.56 384 VAL A O 1
ATOM 3046 N N . VAL A 1 385 ? -11.797 26.328 -8.898 1 94.62 385 VAL A N 1
ATOM 3047 C CA . VAL A 1 385 ? -12.914 27.219 -9.188 1 94.62 385 VAL A CA 1
ATOM 3048 C C . VAL A 1 385 ? -12.672 28.578 -8.547 1 94.62 385 VAL A C 1
ATOM 3050 O O . VAL A 1 385 ? -13.523 29.469 -8.609 1 94.62 385 VAL A O 1
ATOM 3053 N N . GLY A 1 386 ? -11.555 28.766 -7.848 1 92.56 386 GLY A N 1
ATOM 3054 C CA . GLY A 1 386 ? -11.172 30.062 -7.301 1 92.56 386 GLY A CA 1
ATOM 3055 C C . GLY A 1 386 ? -11.836 30.375 -5.973 1 92.56 386 GLY A C 1
ATOM 3056 O O . GLY A 1 386 ? -12.109 31.531 -5.668 1 92.56 386 GLY A O 1
ATOM 3057 N N . VAL A 1 387 ? -12.188 29.375 -5.246 1 94.06 387 VAL A N 1
ATOM 3058 C CA . VAL A 1 387 ? -12.758 29.531 -3.914 1 94.06 387 VAL A CA 1
ATOM 3059 C C . VAL A 1 387 ? -11.703 29.219 -2.857 1 94.06 387 VAL A C 1
ATOM 3061 O O . VAL A 1 387 ? -11.117 28.125 -2.863 1 94.06 387 VAL A O 1
ATOM 3064 N N . SER A 1 388 ? -11.469 30.094 -1.982 1 91.69 388 SER A N 1
ATOM 3065 C CA . SER A 1 388 ? -10.43 29.891 -0.975 1 91.69 388 SER A CA 1
ATOM 3066 C C . SER A 1 388 ? -10.883 28.891 0.083 1 91.69 388 SER A C 1
ATOM 3068 O O . SER A 1 388 ? -12.078 28.641 0.24 1 91.69 388 SER A O 1
ATOM 3070 N N . ASN A 1 389 ? -9.961 28.312 0.818 1 92.94 389 ASN A N 1
ATOM 3071 C CA . ASN A 1 389 ? -10.266 27.344 1.871 1 92.94 389 ASN A CA 1
ATOM 3072 C C . ASN A 1 389 ? -11.164 27.953 2.941 1 92.94 389 ASN A C 1
ATOM 3074 O O . ASN A 1 389 ? -12.062 27.281 3.455 1 92.94 389 ASN A O 1
ATOM 3078 N N . LEU A 1 390 ? -10.984 29.219 3.205 1 92.88 390 LEU A N 1
ATOM 3079 C CA . LEU A 1 390 ? -11.766 29.875 4.246 1 92.88 390 LEU A CA 1
ATOM 3080 C C . LEU A 1 390 ? -13.227 29.984 3.836 1 92.88 390 LEU A C 1
ATOM 3082 O O . LEU A 1 390 ? -14.125 29.859 4.676 1 92.88 390 LEU A O 1
ATOM 3086 N N . HIS A 1 391 ? -13.438 30.266 2.576 1 94.88 391 HIS A N 1
ATOM 3087 C CA . HIS A 1 391 ? -14.812 30.281 2.078 1 94.88 391 HIS A CA 1
ATOM 3088 C C . HIS A 1 391 ? -15.469 28.922 2.236 1 94.88 391 HIS A C 1
ATOM 3090 O O . HIS A 1 391 ? -16.641 28.828 2.602 1 94.88 391 HIS A O 1
ATOM 3096 N N . ILE A 1 392 ? -14.703 27.891 1.964 1 96.06 392 ILE A N 1
ATOM 3097 C CA . ILE A 1 392 ? -15.211 26.516 2.061 1 96.06 392 ILE A CA 1
ATOM 3098 C C . ILE A 1 392 ? -15.523 26.188 3.518 1 96.06 392 ILE A C 1
ATOM 3100 O O . ILE A 1 392 ? -16.578 25.641 3.822 1 96.06 392 ILE A O 1
ATOM 3104 N N . TYR A 1 393 ? -14.617 26.547 4.434 1 95.44 393 TYR A N 1
ATOM 3105 C CA . TYR A 1 393 ? -14.82 26.297 5.855 1 95.44 393 TYR A CA 1
ATOM 3106 C C . TYR A 1 393 ? -16.062 27.016 6.363 1 95.44 393 TYR A C 1
ATOM 3108 O O . TYR A 1 393 ? -16.875 26.422 7.078 1 95.44 393 TYR A O 1
ATOM 3116 N N . ALA A 1 394 ? -16.203 28.297 6.008 1 96.06 394 ALA A N 1
ATOM 3117 C CA . ALA A 1 394 ? -17.375 29.062 6.414 1 96.06 394 ALA A CA 1
ATOM 3118 C C . ALA A 1 394 ? -18.656 28.422 5.926 1 96.06 394 ALA A C 1
ATOM 3120 O O . ALA A 1 394 ? -19.641 28.328 6.672 1 96.06 394 ALA A O 1
ATOM 3121 N N . ALA A 1 395 ? -18.594 27.984 4.688 1 97 395 ALA A N 1
ATOM 3122 C CA . ALA A 1 395 ? -19.766 27.344 4.094 1 97 395 ALA A CA 1
ATOM 3123 C C . ALA A 1 395 ? -20.125 26.062 4.836 1 97 395 ALA A C 1
ATOM 3125 O O . ALA A 1 395 ? -21.297 25.766 5.047 1 97 395 ALA A O 1
ATOM 3126 N N . MET A 1 396 ? -19.172 25.281 5.199 1 96.56 396 MET A N 1
ATOM 3127 C CA . MET A 1 396 ? -19.406 24.031 5.91 1 96.56 396 MET A CA 1
ATOM 3128 C C . MET A 1 396 ? -20.031 24.297 7.281 1 96.56 396 MET A C 1
ATOM 3130 O O . MET A 1 396 ? -20.859 23.516 7.75 1 96.56 396 MET A O 1
ATOM 3134 N N . ARG A 1 397 ? -19.719 25.406 7.855 1 95.81 397 ARG A N 1
ATOM 3135 C CA . ARG A 1 397 ? -20.234 25.766 9.164 1 95.81 397 ARG A CA 1
ATOM 3136 C C . ARG A 1 397 ? -21.578 26.484 9.039 1 95.81 397 ARG A C 1
ATOM 3138 O O . ARG A 1 397 ? -22.266 26.719 10.039 1 95.81 397 ARG A O 1
ATOM 3145 N N . GLY A 1 398 ? -21.953 26.828 7.875 1 95.19 398 GLY A N 1
ATOM 3146 C CA . GLY A 1 398 ? -23.172 27.578 7.664 1 95.19 398 GLY A CA 1
ATOM 3147 C C . GLY A 1 398 ? -23.078 29.031 8.109 1 95.19 398 GLY A C 1
ATOM 3148 O O . GLY A 1 398 ? -24.047 29.594 8.609 1 95.19 398 GLY A O 1
ATOM 3149 N N . GLN A 1 399 ? -21.859 29.578 8 1 95.94 399 GLN A N 1
ATOM 3150 C CA . GLN A 1 399 ? -21.594 30.953 8.398 1 95.94 399 GLN A CA 1
ATOM 3151 C C . GLN A 1 399 ? -21.125 31.781 7.207 1 95.94 399 GLN A C 1
ATOM 3153 O O . GLN A 1 399 ? -20.719 31.234 6.184 1 95.94 399 GLN A O 1
ATOM 3158 N N . THR A 1 400 ? -21.281 33.125 7.363 1 95.81 400 THR A N 1
ATOM 3159 C CA . THR A 1 400 ? -20.609 34 6.41 1 95.81 400 THR A CA 1
ATOM 3160 C C . THR A 1 400 ? -19.109 33.969 6.613 1 95.81 400 THR A C 1
ATOM 3162 O O . THR A 1 400 ? -18.625 33.594 7.68 1 95.81 400 THR A O 1
ATOM 3165 N N . LEU A 1 401 ? -18.422 34.281 5.547 1 94.75 401 LEU A N 1
ATOM 3166 C CA . LEU A 1 401 ? -16.969 34.375 5.664 1 94.75 401 LEU A CA 1
ATOM 3167 C C . LEU A 1 401 ? -16.578 35.312 6.801 1 94.75 401 LEU A C 1
ATOM 3169 O O . LEU A 1 401 ? -15.656 35.031 7.566 1 94.75 401 LEU A O 1
ATOM 3173 N N . GLU A 1 402 ? -17.281 36.438 6.879 1 95.12 402 GLU A N 1
ATOM 3174 C CA . GLU A 1 402 ? -16.984 37.438 7.902 1 95.12 402 GLU A CA 1
ATOM 3175 C C . GLU A 1 402 ? -17.156 36.844 9.305 1 95.12 402 GLU A C 1
ATOM 3177 O O . GLU A 1 402 ? -16.297 37.031 10.172 1 95.12 402 GLU A O 1
ATOM 3182 N N . ALA A 1 403 ? -18.219 36.188 9.492 1 95.81 403 ALA A N 1
ATOM 3183 C CA . ALA A 1 403 ? -18.5 35.562 10.789 1 95.81 403 ALA A CA 1
ATOM 3184 C C . ALA A 1 403 ? -17.453 34.531 11.133 1 95.81 403 ALA A C 1
ATOM 3186 O O . ALA A 1 403 ? -17 34.438 12.281 1 95.81 403 ALA A O 1
ATOM 3187 N N . PHE A 1 404 ? -17.109 33.75 10.148 1 94.81 404 PHE A N 1
ATOM 3188 C CA . PHE A 1 404 ? -16.109 32.719 10.352 1 94.81 404 PHE A CA 1
ATOM 3189 C C . PHE A 1 404 ? -14.758 33.312 10.695 1 94.81 404 PHE A C 1
ATOM 3191 O O . PHE A 1 404 ? -14.086 32.875 11.625 1 94.81 404 PHE A O 1
ATOM 3198 N N . GLN A 1 405 ? -14.367 34.312 9.984 1 93.12 405 GLN A N 1
ATOM 3199 C CA . GLN A 1 405 ? -13.07 34.969 10.18 1 93.12 405 GLN A CA 1
ATOM 3200 C C . GLN A 1 405 ? -12.969 35.562 11.578 1 93.12 405 GLN A C 1
ATOM 3202 O O . GLN A 1 405 ? -11.875 35.625 12.156 1 93.12 405 GLN A O 1
ATOM 3207 N N . GLN A 1 406 ? -14.086 35.938 12.133 1 92.94 406 GLN A N 1
ATOM 3208 C CA . GLN A 1 406 ? -14.102 36.531 13.469 1 92.94 406 GLN A CA 1
ATOM 3209 C C . GLN A 1 406 ? -13.727 35.469 14.523 1 92.94 406 GLN A C 1
ATOM 3211 O O . GLN A 1 406 ? -13.273 35.812 15.617 1 92.94 406 GLN A O 1
ATOM 3216 N N . THR A 1 407 ? -13.883 34.25 14.133 1 91 407 THR A N 1
ATOM 3217 C CA . THR A 1 407 ? -13.555 33.188 15.078 1 91 407 THR A CA 1
ATOM 3218 C C . THR A 1 407 ? -12.086 32.781 14.961 1 91 407 THR A C 1
ATOM 3220 O O . THR A 1 407 ? -11.602 31.953 15.727 1 91 407 THR A O 1
ATOM 3223 N N . ARG A 1 408 ? -11.328 33.375 13.984 1 90.69 408 ARG A N 1
ATOM 3224 C CA . ARG A 1 408 ? -9.93 33.031 13.734 1 90.69 408 ARG A CA 1
ATOM 3225 C C . ARG A 1 408 ? -8.992 34.062 14.375 1 90.69 408 ARG A C 1
ATOM 3227 O O . ARG A 1 408 ? -9.383 35.188 14.641 1 90.69 408 ARG A O 1
ATOM 3234 N N . ASN A 1 409 ? -7.793 33.656 14.555 1 89.38 409 ASN A N 1
ATOM 3235 C CA . ASN A 1 409 ? -6.82 34.531 15.195 1 89.38 409 ASN A CA 1
ATOM 3236 C C . ASN A 1 409 ? -6.34 35.625 14.242 1 89.38 409 ASN A C 1
ATOM 3238 O O . ASN A 1 409 ? -5.953 36.688 14.68 1 89.38 409 ASN A O 1
ATOM 3242 N N . GLN A 1 410 ? -6.199 35.25 13.039 1 86.94 410 GLN A N 1
ATOM 3243 C CA . GLN A 1 410 ? -5.875 36.188 11.984 1 86.94 410 GLN A CA 1
ATOM 3244 C C . GLN A 1 410 ? -6.875 36.094 10.836 1 86.94 410 GLN A C 1
ATOM 3246 O O . GLN A 1 410 ? -7.391 35.031 10.539 1 86.94 410 GLN A O 1
ATOM 3251 N N . GLN A 1 411 ? -7.09 37.281 10.297 1 84.69 411 GLN A N 1
ATOM 3252 C CA . GLN A 1 411 ? -8.016 37.344 9.164 1 84.69 411 GLN A CA 1
ATOM 3253 C C . GLN A 1 411 ? -7.262 37.281 7.836 1 84.69 411 GLN A C 1
ATOM 3255 O O . GLN A 1 411 ? -7.023 38.312 7.203 1 84.69 411 GLN A O 1
ATOM 3260 N N . VAL A 1 412 ? -6.883 36.094 7.465 1 79.31 412 VAL A N 1
ATOM 3261 C CA . VAL A 1 412 ? -6.105 35.875 6.25 1 79.31 412 VAL A CA 1
ATOM 3262 C C . VAL A 1 412 ? -6.832 34.875 5.352 1 79.31 412 VAL A C 1
ATOM 3264 O O . VAL A 1 412 ? -7.586 34.031 5.832 1 79.31 412 VAL A O 1
ATOM 3267 N N . THR A 1 413 ? -6.672 35.094 4.055 1 78.12 413 THR A N 1
ATOM 3268 C CA . THR A 1 413 ? -7.188 34.156 3.07 1 78.12 413 THR A CA 1
ATOM 3269 C C . THR A 1 413 ? -6.039 33.438 2.357 1 78.12 413 THR A C 1
ATOM 3271 O O . THR A 1 413 ? -5 34.062 2.088 1 78.12 413 THR A O 1
ATOM 3274 N N . TYR A 1 414 ? -6.227 32.156 2.24 1 78.75 414 TYR A N 1
ATOM 3275 C CA . TYR A 1 414 ? -5.23 31.359 1.522 1 78.75 414 TYR A CA 1
ATOM 3276 C C . TYR A 1 414 ? -5.887 30.219 0.745 1 78.75 414 TYR A C 1
ATOM 3278 O O . TYR A 1 414 ? -7.07 29.922 0.946 1 78.75 414 TYR A O 1
ATOM 3286 N N . SER A 1 415 ? -5.188 29.734 -0.279 1 77.5 415 SER A N 1
ATOM 3287 C CA . SER A 1 415 ? -5.609 28.594 -1.086 1 77.5 415 SER A CA 1
ATOM 3288 C C . SER A 1 415 ? -4.426 27.703 -1.44 1 77.5 415 SER A C 1
ATOM 3290 O O . SER A 1 415 ? -3.275 28.141 -1.388 1 77.5 415 SER A O 1
ATOM 3292 N N . VAL A 1 416 ? -4.75 26.375 -1.491 1 68.38 416 VAL A N 1
ATOM 3293 C CA . VAL A 1 416 ? -3.711 25.469 -1.968 1 68.38 416 VAL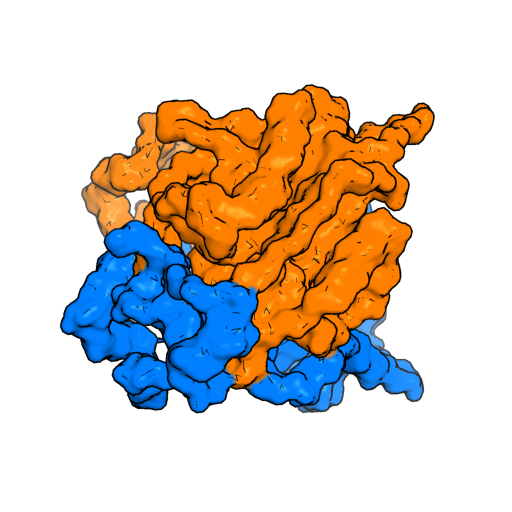 A CA 1
ATOM 3294 C C . VAL A 1 416 ? -3.326 25.828 -3.4 1 68.38 416 VAL A C 1
ATOM 3296 O O . VAL A 1 416 ? -2.312 25.359 -3.916 1 68.38 416 VAL A O 1
ATOM 3299 N N . ALA A 1 417 ? -4.141 26.656 -4.012 1 61.31 417 ALA A N 1
ATOM 3300 C CA . ALA A 1 417 ? -3.932 27.031 -5.41 1 61.31 417 ALA A CA 1
ATOM 3301 C C . ALA A 1 417 ? -2.705 27.922 -5.566 1 61.31 417 ALA A C 1
ATOM 3303 O O . ALA A 1 417 ? -2.244 28.531 -4.598 1 61.31 417 ALA A O 1
ATOM 3304 N N . GLY A 1 418 ? -1.746 27.594 -6.562 1 54.31 418 GLY A N 1
ATOM 3305 C CA . GLY A 1 418 ? -0.617 28.406 -6.98 1 54.31 418 GLY A CA 1
ATOM 3306 C C . GLY A 1 418 ? -0.964 29.891 -7.121 1 54.31 418 GLY A C 1
ATOM 3307 O O . GLY A 1 418 ? -2.08 30.297 -6.797 1 54.31 418 GLY A O 1
ATOM 3308 N N . LYS A 1 419 ? 0.042 30.594 -7.488 1 49.84 419 LYS A N 1
ATOM 3309 C CA . LYS A 1 419 ? 0.076 32.031 -7.809 1 49.84 419 LYS A CA 1
ATOM 3310 C C . LYS A 1 419 ? -1.135 32.406 -8.648 1 49.84 419 LYS A C 1
ATOM 3312 O O . LYS A 1 419 ? -1.387 31.844 -9.703 1 49.84 419 LYS A O 1
ATOM 3317 N N . ARG A 1 420 ? -2.275 32.688 -8.031 1 40.06 420 ARG A N 1
ATOM 3318 C CA . ARG A 1 420 ? -2.992 33.438 -9.055 1 40.06 420 ARG A CA 1
ATOM 3319 C C . ARG A 1 420 ? -2.225 34.688 -9.438 1 40.06 420 ARG A C 1
ATOM 3321 O O . ARG A 1 420 ? -1.573 35.312 -8.594 1 40.06 420 ARG A O 1
ATOM 3328 N N . MET B 1 1 ? 28.453 3.383 9.938 1 87.75 1 MET B N 1
ATOM 3329 C CA . MET B 1 1 ? 27.094 3.426 10.461 1 87.75 1 MET B CA 1
ATOM 3330 C C . MET B 1 1 ? 26.5 4.828 10.336 1 87.75 1 MET B C 1
ATOM 3332 O O . MET B 1 1 ? 27.234 5.816 10.391 1 87.75 1 MET B O 1
ATOM 3336 N N . ALA B 1 2 ? 25.234 4.922 10.094 1 94.56 2 ALA B N 1
ATOM 3337 C CA . ALA B 1 2 ? 24.578 6.227 10.016 1 94.56 2 ALA B CA 1
ATOM 3338 C C . ALA B 1 2 ? 24.281 6.766 11.406 1 94.56 2 ALA B C 1
ATOM 3340 O O . ALA B 1 2 ? 23.938 6.004 12.32 1 94.56 2 ALA B O 1
ATOM 3341 N N . ASN B 1 3 ? 24.422 7.992 11.562 1 96.19 3 ASN B N 1
ATOM 3342 C CA . ASN B 1 3 ? 24.219 8.688 12.828 1 96.19 3 ASN B CA 1
ATOM 3343 C C . ASN B 1 3 ? 22.953 9.539 12.789 1 96.19 3 ASN B C 1
ATOM 3345 O O . ASN B 1 3 ? 22.797 10.398 11.914 1 96.19 3 ASN B O 1
ATOM 3349 N N . ILE B 1 4 ? 22.062 9.312 13.742 1 98.12 4 ILE B N 1
ATOM 3350 C CA . ILE B 1 4 ? 20.875 10.141 13.852 1 98.12 4 ILE B CA 1
ATOM 3351 C C . ILE B 1 4 ? 21.172 11.359 14.711 1 98.12 4 ILE B C 1
ATOM 3353 O O . ILE B 1 4 ? 21.406 11.242 15.914 1 98.12 4 ILE B O 1
ATOM 3357 N N . LEU B 1 5 ? 21.094 12.5 14.109 1 97.94 5 LEU B N 1
ATOM 3358 C CA . LEU B 1 5 ? 21.453 13.75 14.766 1 97.94 5 LEU B CA 1
ATOM 3359 C C . LEU B 1 5 ? 20.375 14.18 15.75 1 97.94 5 LEU B C 1
ATOM 3361 O O . LEU B 1 5 ? 20.672 14.656 16.844 1 97.94 5 LEU B O 1
ATOM 3365 N N . GLY B 1 6 ? 19.188 14.031 15.352 1 98.44 6 GLY B N 1
ATOM 3366 C CA . GLY B 1 6 ? 18.016 14.5 16.078 1 98.44 6 GLY B CA 1
ATOM 3367 C C . GLY B 1 6 ? 16.75 14.508 15.234 1 98.44 6 GLY B C 1
ATOM 3368 O O . GLY B 1 6 ? 16.703 13.867 14.18 1 98.44 6 GLY B O 1
ATOM 3369 N N . GLY B 1 7 ? 15.727 15.047 15.828 1 98.44 7 GLY B N 1
ATOM 3370 C CA . GLY B 1 7 ? 14.438 15.117 15.164 1 98.44 7 GLY B CA 1
ATOM 3371 C C . GLY B 1 7 ? 13.859 16.516 15.133 1 98.44 7 GLY B C 1
ATOM 3372 O O . GLY B 1 7 ? 14.094 17.312 16.031 1 98.44 7 GLY B O 1
ATOM 3373 N N . ILE B 1 8 ? 13.188 16.797 14.039 1 98.62 8 ILE B N 1
ATOM 3374 C CA . ILE B 1 8 ? 12.422 18.031 13.844 1 98.62 8 ILE B CA 1
ATOM 3375 C C . ILE B 1 8 ? 10.945 17.688 13.656 1 98.62 8 ILE B C 1
ATOM 3377 O O . ILE B 1 8 ? 10.602 16.797 12.891 1 98.62 8 ILE B O 1
ATOM 3381 N N . ALA B 1 9 ? 10.094 18.312 14.383 1 98.38 9 ALA B N 1
ATOM 3382 C CA . ALA B 1 9 ? 8.656 18.234 14.148 1 98.38 9 ALA B CA 1
ATOM 3383 C C . ALA B 1 9 ? 8.102 19.594 13.695 1 98.38 9 ALA B C 1
ATOM 3385 O O . ALA B 1 9 ? 8.422 20.625 14.289 1 98.38 9 ALA B O 1
ATOM 3386 N N . VAL B 1 10 ? 7.352 19.578 12.609 1 97.69 10 VAL B N 1
ATOM 3387 C CA . VAL B 1 10 ? 6.785 20.797 12.062 1 97.69 10 VAL B CA 1
ATOM 3388 C C . VAL B 1 10 ? 5.395 20.531 11.5 1 97.69 10 VAL B C 1
ATOM 3390 O O . VAL B 1 10 ? 5.129 19.438 10.984 1 97.69 10 VAL B O 1
ATOM 3393 N N . SER B 1 11 ? 4.492 21.469 11.625 1 96.06 11 SER B N 1
ATOM 3394 C CA . SER B 1 11 ? 3.219 21.375 10.922 1 96.06 11 SER B CA 1
ATOM 3395 C C . SER B 1 11 ? 3.406 21.5 9.414 1 96.06 11 SER B C 1
ATOM 3397 O O . SER B 1 11 ? 4.43 22.016 8.953 1 96.06 11 SER B O 1
ATOM 3399 N N . HIS B 1 12 ? 2.389 20.953 8.625 1 95.31 12 HIS B N 1
ATOM 3400 C CA . HIS B 1 12 ? 2.582 20.984 7.176 1 95.31 12 HIS B CA 1
ATOM 3401 C C . HIS B 1 12 ? 1.42 21.688 6.48 1 95.31 12 HIS B C 1
ATOM 3403 O O . HIS B 1 12 ? 1.14 21.422 5.312 1 95.31 12 HIS B O 1
ATOM 3409 N N . THR B 1 13 ? 0.728 22.609 7.137 1 92.25 13 THR B N 1
ATOM 3410 C CA . THR B 1 13 ? -0.383 23.344 6.551 1 92.25 13 THR B CA 1
ATOM 3411 C C . THR B 1 13 ? 0.062 24.078 5.285 1 92.25 13 THR B C 1
ATOM 3413 O O . THR B 1 13 ? 1.175 24.609 5.227 1 92.25 13 THR B O 1
ATOM 3416 N N . PRO B 1 14 ? -0.83 24.047 4.297 1 89.88 14 PRO B N 1
ATOM 3417 C CA . PRO B 1 14 ? -0.491 24.766 3.064 1 89.88 14 PRO B CA 1
ATOM 3418 C C . PRO B 1 14 ? -0.266 26.266 3.287 1 89.88 14 PRO B C 1
ATOM 3420 O O . PRO B 1 14 ? 0.365 26.922 2.461 1 89.88 14 PRO B O 1
ATOM 3423 N N . THR B 1 15 ? -0.7 26.766 4.418 1 89.19 15 THR B N 1
ATOM 3424 C CA . THR B 1 15 ? -0.495 28.156 4.777 1 89.19 15 THR B CA 1
ATOM 3425 C C . THR B 1 15 ? 0.992 28.5 4.793 1 89.19 15 THR B C 1
ATOM 3427 O O . THR B 1 15 ? 1.381 29.609 4.434 1 89.19 15 THR B O 1
ATOM 3430 N N . ILE B 1 16 ? 1.813 27.562 5.188 1 92.5 16 ILE B N 1
ATOM 3431 C CA . ILE B 1 16 ? 3.258 27.766 5.234 1 92.5 16 ILE B CA 1
ATOM 3432 C C . ILE B 1 16 ? 3.797 27.953 3.818 1 92.5 16 ILE B C 1
ATOM 3434 O O . ILE B 1 16 ? 4.531 28.906 3.547 1 92.5 16 ILE B O 1
ATOM 3438 N N . GLY B 1 17 ? 3.422 27.016 2.93 1 91.94 17 GLY B N 1
ATOM 3439 C CA . GLY B 1 17 ? 3.84 27.125 1.542 1 91.94 17 GLY B CA 1
ATOM 3440 C C . GLY B 1 17 ? 3.367 28.406 0.874 1 91.94 17 GLY B C 1
ATOM 3441 O O . GLY B 1 17 ? 4.113 29.016 0.114 1 91.94 17 GLY B O 1
ATOM 3442 N N . PHE B 1 18 ? 2.143 28.781 1.184 1 91.06 18 PHE B N 1
ATOM 3443 C CA . PHE B 1 18 ? 1.586 30.016 0.648 1 91.06 18 PHE B CA 1
ATOM 3444 C C . PHE B 1 18 ? 2.414 31.219 1.087 1 91.06 18 PHE B C 1
ATOM 3446 O O . PHE B 1 18 ? 2.721 32.094 0.278 1 91.06 18 PHE B O 1
ATOM 3453 N N . ALA B 1 19 ? 2.738 31.25 2.33 1 92.19 19 ALA B N 1
ATOM 3454 C CA . ALA B 1 19 ? 3.521 32.344 2.879 1 92.19 19 ALA B CA 1
ATOM 3455 C C . ALA B 1 19 ? 4.891 32.438 2.209 1 92.19 19 ALA B C 1
ATOM 3457 O O . ALA B 1 19 ? 5.363 33.531 1.899 1 92.19 19 ALA B O 1
ATOM 3458 N N . VAL B 1 20 ? 5.496 31.312 2.004 1 92.81 20 VAL B N 1
ATOM 3459 C CA . VAL B 1 20 ? 6.801 31.266 1.352 1 92.81 20 VAL B CA 1
ATOM 3460 C C . VAL B 1 20 ? 6.676 31.766 -0.087 1 92.81 20 VAL B C 1
ATOM 3462 O O . VAL B 1 20 ? 7.43 32.656 -0.514 1 92.81 20 VAL B O 1
ATOM 3465 N N . ASP B 1 21 ? 5.695 31.266 -0.769 1 92.12 21 ASP B N 1
ATOM 3466 C CA . ASP B 1 21 ? 5.543 31.547 -2.193 1 92.12 21 ASP B CA 1
ATOM 3467 C C . ASP B 1 21 ? 5.188 33 -2.436 1 92.12 21 ASP B C 1
ATOM 3469 O O . ASP B 1 21 ? 5.488 33.562 -3.496 1 92.12 21 ASP B O 1
ATOM 3473 N N . HIS B 1 22 ? 4.586 33.688 -1.473 1 91.31 22 HIS B N 1
ATOM 3474 C CA . HIS B 1 22 ? 4.137 35.062 -1.646 1 91.31 22 HIS B CA 1
ATOM 3475 C C . HIS B 1 22 ? 5.008 36.031 -0.857 1 91.31 22 HIS B C 1
ATOM 3477 O O . HIS B 1 22 ? 4.621 37.188 -0.633 1 91.31 22 HIS B O 1
ATOM 3483 N N . HIS B 1 23 ? 6.102 35.625 -0.39 1 92.06 23 HIS B N 1
ATOM 3484 C CA . HIS B 1 23 ? 7.113 36.438 0.264 1 92.06 23 HIS B CA 1
ATOM 3485 C C . HIS B 1 23 ? 6.516 37.25 1.419 1 92.06 23 HIS B C 1
ATOM 3487 O O . HIS B 1 23 ? 6.664 38.469 1.479 1 92.06 23 HIS B O 1
ATOM 3493 N N . LYS B 1 24 ? 5.867 36.469 2.359 1 91.06 24 LYS B N 1
ATOM 3494 C CA . LYS B 1 24 ? 5.125 37.125 3.438 1 91.06 24 LYS B CA 1
ATOM 3495 C C . LYS B 1 24 ? 5.984 37.25 4.688 1 91.06 24 LYS B C 1
ATOM 3497 O O . LYS B 1 24 ? 5.461 37.406 5.793 1 91.06 24 LYS B O 1
ATOM 3502 N N . GLN B 1 25 ? 7.27 37.25 4.586 1 91.19 25 GLN B N 1
ATOM 3503 C CA . GLN B 1 25 ? 8.188 37.25 5.719 1 91.19 25 GLN B CA 1
ATOM 3504 C C . GLN B 1 25 ? 8.055 38.5 6.562 1 91.19 25 GLN B C 1
ATOM 3506 O O . GLN B 1 25 ? 8.297 38.469 7.77 1 91.19 25 GLN B O 1
ATOM 3511 N N . GLN B 1 26 ? 7.641 39.531 5.918 1 92.31 26 GLN B N 1
ATOM 3512 C CA . GLN B 1 26 ? 7.59 40.812 6.633 1 92.31 26 GLN B CA 1
ATOM 3513 C C . GLN B 1 26 ? 6.152 41.188 6.992 1 92.31 26 GLN B C 1
ATOM 3515 O O . GLN B 1 26 ? 5.914 42.188 7.648 1 92.31 26 GLN B O 1
ATOM 3520 N N . ASP B 1 27 ? 5.254 40.375 6.555 1 91.38 27 ASP B N 1
ATOM 3521 C CA . ASP B 1 27 ? 3.855 40.594 6.91 1 91.38 27 ASP B CA 1
ATOM 3522 C C . ASP B 1 27 ? 3.59 40.188 8.359 1 91.38 27 ASP B C 1
ATOM 3524 O O . ASP B 1 27 ? 3.807 39.031 8.734 1 91.38 27 ASP B O 1
ATOM 3528 N N . PRO B 1 28 ? 3.043 41.125 9.133 1 90.94 28 PRO B N 1
ATOM 3529 C CA . PRO B 1 28 ? 2.881 40.844 10.57 1 90.94 28 PRO B CA 1
ATOM 3530 C C . PRO B 1 28 ? 2.057 39.594 10.852 1 90.94 28 PRO B C 1
ATOM 3532 O O . PRO B 1 28 ? 2.311 38.906 11.836 1 90.94 28 PRO B O 1
ATOM 3535 N N . ALA B 1 29 ? 1.132 39.25 10.016 1 89.06 29 ALA B N 1
ATOM 3536 C CA . ALA B 1 29 ? 0.272 38.094 10.227 1 89.06 29 ALA B CA 1
ATOM 3537 C C . ALA B 1 29 ? 1.018 36.812 9.93 1 89.06 29 ALA B C 1
ATOM 3539 O O . ALA B 1 29 ? 0.648 35.75 10.422 1 89.06 29 ALA B O 1
ATOM 3540 N N . TRP B 1 30 ? 2.137 36.938 9.203 1 90.94 30 TRP B N 1
ATOM 3541 C CA . TRP B 1 30 ? 2.793 35.719 8.711 1 90.94 30 TRP B CA 1
ATOM 3542 C C . TRP B 1 30 ? 4.219 35.625 9.242 1 90.94 30 TRP B C 1
ATOM 3544 O O . TRP B 1 30 ? 4.793 34.531 9.281 1 90.94 30 TRP B O 1
ATOM 3554 N N . SER B 1 31 ? 4.785 36.719 9.656 1 93.69 31 SER B N 1
ATOM 3555 C CA . SER B 1 31 ? 6.195 36.781 10.031 1 93.69 31 SER B CA 1
ATOM 3556 C C . SER B 1 31 ? 6.516 35.812 11.164 1 93.69 31 SER B C 1
ATOM 3558 O O . SER B 1 31 ? 7.609 35.25 11.219 1 93.69 31 SER B O 1
ATOM 3560 N N . PRO B 1 32 ? 5.539 35.625 12.094 1 94.88 32 PRO B N 1
ATOM 3561 C CA . PRO B 1 32 ? 5.852 34.688 13.172 1 94.88 32 PRO B CA 1
ATOM 3562 C C . PRO B 1 32 ? 6.152 33.281 12.664 1 94.88 32 PRO B C 1
ATOM 3564 O O . PRO B 1 32 ? 6.902 32.531 13.297 1 94.88 32 PRO B O 1
ATOM 3567 N N . ILE B 1 33 ? 5.547 32.844 11.586 1 94.12 33 ILE B N 1
ATOM 3568 C CA . ILE B 1 33 ? 5.84 31.531 11 1 94.12 33 ILE B CA 1
ATOM 3569 C C . ILE B 1 33 ? 7.332 31.422 10.688 1 94.12 33 ILE B C 1
ATOM 3571 O O . ILE B 1 33 ? 8 30.484 11.117 1 94.12 33 ILE B O 1
ATOM 3575 N N . PHE B 1 34 ? 7.859 32.438 10.039 1 95.94 34 PHE B N 1
ATOM 3576 C CA . PHE B 1 34 ? 9.242 32.438 9.586 1 95.94 34 PHE B CA 1
ATOM 3577 C C . PHE B 1 34 ? 10.203 32.531 10.766 1 95.94 34 PHE B C 1
ATOM 3579 O O . PHE B 1 34 ? 11.258 31.906 10.773 1 95.94 34 PHE B O 1
ATOM 3586 N N . GLN B 1 35 ? 9.789 33.375 11.703 1 96.88 35 GLN B N 1
ATOM 3587 C CA . GLN B 1 35 ? 10.594 33.5 12.914 1 96.88 35 GLN B CA 1
ATOM 3588 C C . GLN B 1 35 ? 10.711 32.156 13.633 1 96.88 35 GLN B C 1
ATOM 3590 O O . GLN B 1 35 ? 11.773 31.797 14.156 1 96.88 35 GLN B O 1
ATOM 3595 N N . SER B 1 36 ? 9.648 31.453 13.625 1 96.88 36 SER B N 1
ATOM 3596 C CA . SER B 1 36 ? 9.609 30.156 14.289 1 96.88 36 SER B CA 1
ATOM 3597 C C . SER B 1 36 ? 10.477 29.125 13.562 1 96.88 36 SER B C 1
ATOM 3599 O O . SER B 1 36 ? 11 28.203 14.18 1 96.88 36 SER B O 1
ATOM 3601 N N . PHE B 1 37 ? 10.664 29.219 12.25 1 97.75 37 PHE B N 1
ATOM 3602 C CA . PHE B 1 37 ? 11.414 28.25 11.445 1 97.75 37 PHE B CA 1
ATOM 3603 C C . PHE B 1 37 ? 12.898 28.594 11.461 1 97.75 37 PHE B C 1
ATOM 3605 O O . PHE B 1 37 ? 13.734 27.75 11.102 1 97.75 37 PHE B O 1
ATOM 3612 N N . GLU B 1 38 ? 13.297 29.828 11.844 1 97.81 38 GLU B N 1
ATOM 3613 C CA . GLU B 1 38 ? 14.672 30.297 11.766 1 97.81 38 GLU B CA 1
ATOM 3614 C C . GLU B 1 38 ? 15.609 29.406 12.57 1 97.81 38 GLU B C 1
ATOM 3616 O O . GLU B 1 38 ? 16.672 29.016 12.086 1 97.81 38 GLU B O 1
ATOM 3621 N N . PRO B 1 39 ? 15.258 29.062 13.805 1 98.38 39 PRO B N 1
ATOM 3622 C CA . PRO B 1 39 ? 16.156 28.172 14.547 1 98.38 39 PRO B CA 1
ATOM 3623 C C . PRO B 1 39 ? 16.312 26.812 13.883 1 98.38 39 PRO B C 1
ATOM 3625 O O . PRO B 1 39 ? 17.375 26.203 13.977 1 98.38 39 PRO B O 1
ATOM 3628 N N . LEU B 1 40 ? 15.289 26.297 13.289 1 98.62 40 LEU B N 1
ATOM 3629 C CA . LEU B 1 40 ? 15.383 25.031 12.57 1 98.62 40 LEU B CA 1
ATOM 3630 C C . LEU B 1 40 ? 16.344 25.141 11.391 1 98.62 40 LEU B C 1
ATOM 3632 O O . LEU B 1 40 ? 17.156 24.234 11.156 1 98.62 40 LEU B O 1
ATOM 3636 N N . GLN B 1 41 ? 16.203 26.234 10.68 1 98.12 41 GLN B N 1
ATOM 3637 C CA . GLN B 1 41 ? 17.109 26.484 9.562 1 98.12 41 GLN B CA 1
ATOM 3638 C C . GLN B 1 41 ? 18.562 26.531 10.039 1 98.12 41 GLN B C 1
ATOM 3640 O O . GLN B 1 41 ? 19.438 25.922 9.414 1 98.12 41 GLN B O 1
ATOM 3645 N N . ARG B 1 42 ? 18.781 27.234 11.102 1 98.25 42 ARG B N 1
ATOM 3646 C CA . ARG B 1 42 ? 20.125 27.344 11.656 1 98.25 42 ARG B CA 1
ATOM 3647 C C . ARG B 1 42 ? 20.641 25.984 12.102 1 98.25 42 ARG B C 1
ATOM 3649 O O . ARG B 1 42 ? 21.812 25.656 11.859 1 98.25 42 ARG B O 1
ATOM 3656 N N . TRP B 1 43 ? 19.797 25.266 12.727 1 98.38 43 TRP B N 1
ATOM 3657 C CA . TRP B 1 43 ? 20.188 23.938 13.18 1 98.38 43 TRP B CA 1
ATOM 3658 C C . TRP B 1 43 ? 20.578 23.047 12 1 98.38 43 TRP B C 1
ATOM 3660 O O . TRP B 1 43 ? 21.594 22.344 12.055 1 98.38 43 TRP B O 1
ATOM 3670 N N . LEU B 1 44 ? 19.859 23.047 10.922 1 98.31 44 LEU B N 1
ATOM 3671 C CA . LEU B 1 44 ? 20.141 22.234 9.742 1 98.31 44 LEU B CA 1
ATOM 3672 C C . LEU B 1 44 ? 21.406 22.719 9.031 1 98.31 44 LEU B C 1
ATOM 3674 O O . LEU B 1 44 ? 22.141 21.922 8.469 1 98.31 44 LEU B O 1
ATOM 3678 N N . GLU B 1 45 ? 21.578 24 9.047 1 97.44 45 GLU B N 1
ATOM 3679 C CA . GLU B 1 45 ? 22.781 24.562 8.461 1 97.44 45 GLU B CA 1
ATOM 3680 C C . GLU B 1 45 ? 24.031 24.141 9.242 1 97.44 45 GLU B C 1
ATOM 3682 O O . GLU B 1 45 ? 25.078 23.906 8.656 1 97.44 45 GLU B O 1
ATOM 3687 N N . GLU B 1 46 ? 23.875 24.125 10.492 1 97.75 46 GLU B N 1
ATOM 3688 C CA . GLU B 1 46 ? 24.984 23.781 11.375 1 97.75 46 GLU B CA 1
ATOM 3689 C C . GLU B 1 46 ? 25.297 22.281 11.305 1 97.75 46 GLU B C 1
ATOM 3691 O O . GLU B 1 46 ? 26.453 21.891 11.195 1 97.75 46 GLU B O 1
ATOM 3696 N N . LYS B 1 47 ? 24.266 21.484 11.367 1 97.5 47 LYS B N 1
ATOM 3697 C CA . LYS B 1 47 ? 24.438 20.047 11.469 1 97.5 47 LYS B CA 1
ATOM 3698 C C . LYS B 1 47 ? 24.688 19.422 10.102 1 97.5 47 LYS B C 1
ATOM 3700 O O . LYS B 1 47 ? 25.375 18.391 9.992 1 97.5 47 LYS B O 1
ATOM 3705 N N . LYS B 1 48 ? 24.109 19.969 9.062 1 97.06 48 LYS B N 1
ATOM 3706 C CA . LYS B 1 48 ? 24.266 19.578 7.668 1 97.06 48 LYS B CA 1
ATOM 3707 C C . LYS B 1 48 ? 24.031 18.078 7.484 1 97.06 48 LYS B C 1
ATOM 3709 O O . LYS B 1 48 ? 24.906 17.375 6.973 1 97.06 48 LYS B O 1
ATOM 3714 N N . PRO B 1 49 ? 22.906 17.609 7.867 1 98.31 49 PRO B N 1
ATOM 3715 C CA . PRO B 1 49 ? 22.625 16.188 7.629 1 98.31 49 PRO B CA 1
ATOM 3716 C C . PRO B 1 49 ? 22.75 15.805 6.16 1 98.31 49 PRO B C 1
ATOM 3718 O O . PRO B 1 49 ? 22.438 16.609 5.277 1 98.31 49 PRO B O 1
ATOM 3721 N N . ASP B 1 50 ? 23.219 14.57 5.906 1 98.38 50 ASP B N 1
ATOM 3722 C CA . ASP B 1 50 ? 23.312 14.023 4.555 1 98.38 50 ASP B CA 1
ATOM 3723 C C . ASP B 1 50 ? 21.922 13.664 4.012 1 98.38 50 ASP B C 1
ATOM 3725 O O . ASP B 1 50 ? 21.703 13.688 2.799 1 98.38 50 ASP B O 1
ATOM 3729 N N . ALA B 1 51 ? 21 13.344 4.891 1 98.62 51 ALA B N 1
ATOM 3730 C CA . ALA B 1 51 ? 19.641 12.945 4.504 1 98.62 51 ALA B CA 1
ATOM 3731 C C . ALA B 1 51 ? 18.641 13.305 5.594 1 98.62 51 ALA B C 1
ATOM 3733 O O . ALA B 1 51 ? 18.969 13.312 6.781 1 98.62 51 ALA B O 1
ATOM 3734 N N . LEU B 1 52 ? 17.469 13.625 5.172 1 98.88 52 LEU B N 1
ATOM 3735 C CA . LEU B 1 52 ? 16.297 13.734 6.035 1 98.88 52 LEU B CA 1
ATOM 3736 C C . LEU B 1 52 ? 15.344 12.562 5.816 1 98.88 52 LEU B C 1
ATOM 3738 O O . LEU B 1 52 ? 14.82 12.383 4.711 1 98.88 52 LEU B O 1
ATOM 3742 N N . VAL B 1 53 ? 15.195 11.719 6.84 1 98.94 53 VAL B N 1
ATOM 3743 C CA . VAL B 1 53 ? 14.039 10.828 6.805 1 98.94 53 VAL B CA 1
ATOM 3744 C C . VAL B 1 53 ? 12.773 11.617 7.148 1 98.94 53 VAL B C 1
ATOM 3746 O O . VAL B 1 53 ? 12.625 12.102 8.273 1 98.94 53 VAL B O 1
ATOM 3749 N N . TYR B 1 54 ? 11.922 11.734 6.16 1 98.88 54 TYR B N 1
ATOM 3750 C CA . TYR B 1 54 ? 10.859 12.734 6.18 1 98.88 54 TYR B CA 1
ATOM 3751 C C . TYR B 1 54 ? 9.492 12.07 6.254 1 98.88 54 TYR B C 1
ATOM 3753 O O . TYR B 1 54 ? 8.984 11.562 5.25 1 98.88 54 TYR B O 1
ATOM 3761 N N . ILE B 1 55 ? 8.867 12.117 7.465 1 98.88 55 ILE B N 1
ATOM 3762 C CA . ILE B 1 55 ? 7.57 11.5 7.715 1 98.88 55 ILE B CA 1
ATOM 3763 C C . ILE B 1 55 ? 6.453 12.484 7.398 1 98.88 55 ILE B C 1
ATOM 3765 O O . ILE B 1 55 ? 6.406 13.586 7.965 1 98.88 55 ILE B O 1
ATOM 3769 N N . PHE B 1 56 ? 5.539 12.117 6.465 1 98.5 56 PHE B N 1
ATOM 3770 C CA . PHE B 1 56 ? 4.441 12.984 6.059 1 98.5 56 PHE B CA 1
ATOM 3771 C C . PHE B 1 56 ? 3.24 12.156 5.609 1 98.5 56 PHE B C 1
ATOM 3773 O O . PHE B 1 56 ? 3.301 10.93 5.578 1 98.5 56 PHE B O 1
ATOM 3780 N N . ASN B 1 57 ? 2.115 12.734 5.414 1 98.06 57 ASN B N 1
ATOM 3781 C CA . ASN B 1 57 ? 1.01 12.109 4.699 1 98.06 57 ASN B CA 1
ATOM 3782 C C . ASN B 1 57 ? 0.645 12.883 3.436 1 98.06 57 ASN B C 1
ATOM 3784 O O . ASN B 1 57 ? 0.771 14.109 3.395 1 98.06 57 ASN B O 1
ATOM 3788 N N . ASP B 1 58 ? 0.262 12.195 2.434 1 97.81 58 ASP B N 1
ATOM 3789 C CA . ASP B 1 58 ? -0.263 12.742 1.188 1 97.81 58 ASP B CA 1
ATOM 3790 C C . ASP B 1 58 ? -1.736 13.117 1.33 1 97.81 58 ASP B C 1
ATOM 3792 O O . ASP B 1 58 ? -2.494 12.43 2.018 1 97.81 58 ASP B O 1
ATOM 3796 N N . HIS B 1 59 ? -2.146 14.156 0.719 1 97 59 HIS B N 1
ATOM 3797 C CA . HIS B 1 59 ? -3.514 14.648 0.827 1 97 59 HIS B CA 1
ATOM 3798 C C . HIS B 1 59 ? -4.344 14.25 -0.39 1 97 59 HIS B C 1
ATOM 3800 O O . HIS B 1 59 ? -5 15.094 -1.004 1 97 59 HIS B O 1
ATOM 3806 N N . VAL B 1 60 ? -4.312 13.07 -0.622 1 97.44 60 VAL B N 1
ATOM 3807 C CA . VAL B 1 60 ? -5.047 12.406 -1.697 1 97.44 60 VAL B CA 1
ATOM 3808 C C . VAL B 1 60 ? -4.668 13.031 -3.039 1 97.44 60 VAL B C 1
ATOM 3810 O O . VAL B 1 60 ? -5.543 13.461 -3.801 1 97.44 60 VAL B O 1
ATOM 3813 N N . THR B 1 61 ? -3.375 13.164 -3.246 1 97.69 61 THR B N 1
ATOM 3814 C CA . THR B 1 61 ? -2.826 13.734 -4.473 1 97.69 61 THR B CA 1
ATOM 3815 C C . THR B 1 61 ? -2.113 12.656 -5.293 1 97.69 61 THR B C 1
ATOM 3817 O O . THR B 1 61 ? -2.641 12.188 -6.301 1 97.69 61 THR B O 1
ATOM 3820 N N . ALA B 1 62 ? -1.021 12.164 -4.75 1 97.44 62 ALA B N 1
ATOM 3821 C CA . ALA B 1 62 ? -0.285 11.094 -5.422 1 97.44 62 ALA B CA 1
ATOM 3822 C C . ALA B 1 62 ? -0.799 9.727 -4.996 1 97.44 62 ALA B C 1
ATOM 3824 O O . ALA B 1 62 ? -0.567 8.727 -5.684 1 97.44 62 ALA B O 1
ATOM 3825 N N . PHE B 1 63 ? -1.398 9.641 -3.861 1 97.75 63 PHE B N 1
ATOM 3826 C CA . PHE B 1 63 ? -1.984 8.43 -3.303 1 97.75 63 PHE B CA 1
ATOM 3827 C C . PHE B 1 63 ? -3.5 8.555 -3.209 1 97.75 63 PHE B C 1
ATOM 3829 O O . PHE B 1 63 ? -4.016 9.398 -2.473 1 97.75 63 PHE B O 1
ATOM 3836 N N . PHE B 1 64 ? -4.207 7.805 -3.941 1 98 64 PHE B N 1
ATOM 3837 C CA . PHE B 1 64 ? -5.664 7.84 -4.012 1 98 64 PHE B CA 1
ATOM 3838 C C . PHE B 1 64 ? -6.27 6.621 -3.324 1 98 64 PHE B C 1
ATOM 3840 O O . PHE B 1 64 ? -5.543 5.734 -2.873 1 98 64 PHE B O 1
ATOM 3847 N N . PHE B 1 65 ? -7.539 6.574 -3.238 1 98 65 PHE B N 1
ATOM 3848 C CA . PHE B 1 65 ? -8.234 5.574 -2.439 1 98 65 PHE B CA 1
ATOM 3849 C C . PHE B 1 65 ? -8.367 4.266 -3.209 1 98 65 PHE B C 1
ATOM 3851 O O . PHE B 1 65 ? -8.758 3.24 -2.641 1 98 65 PHE B O 1
ATOM 3858 N N . ASP B 1 66 ? -7.953 4.215 -4.496 1 97.62 66 ASP B N 1
ATOM 3859 C CA . ASP B 1 66 ? -7.973 2.969 -5.254 1 97.62 66 ASP B CA 1
ATOM 3860 C C . ASP B 1 66 ? -6.844 2.039 -4.82 1 97.62 66 ASP B C 1
ATOM 3862 O O . ASP B 1 66 ? -6.859 0.845 -5.125 1 97.62 66 ASP B O 1
ATOM 3866 N N . HIS B 1 67 ? -5.875 2.521 -4.188 1 98.31 67 HIS B N 1
ATOM 3867 C CA . HIS B 1 67 ? -4.77 1.808 -3.555 1 98.31 67 HIS B CA 1
ATOM 3868 C C . HIS B 1 67 ? -4.176 2.617 -2.408 1 98.31 67 HIS B C 1
ATOM 3870 O O . HIS B 1 67 ? -3.191 3.338 -2.596 1 98.31 67 HIS B O 1
ATOM 3876 N N . TYR B 1 68 ? -4.688 2.426 -1.238 1 98.56 68 TYR B N 1
ATOM 3877 C CA . TYR B 1 68 ? -4.332 3.229 -0.072 1 98.56 68 TYR B CA 1
ATOM 3878 C C . TYR B 1 68 ? -3.598 2.387 0.965 1 98.56 68 TYR B C 1
ATOM 3880 O O . TYR B 1 68 ? -4.07 1.315 1.353 1 98.56 68 TYR B O 1
ATOM 3888 N N . SER B 1 69 ? -2.385 2.838 1.411 1 98.69 69 SER B N 1
ATOM 3889 C CA . SER B 1 69 ? -1.496 2.027 2.24 1 98.69 69 SER B CA 1
ATOM 3890 C C . SER B 1 69 ? -1.209 2.711 3.572 1 98.69 69 SER B C 1
ATOM 3892 O O . SER B 1 69 ? -1.253 3.939 3.668 1 98.69 69 SER B O 1
ATOM 3894 N N . THR B 1 70 ? -0.864 1.956 4.562 1 98.56 70 THR B N 1
ATOM 3895 C CA . THR B 1 70 ? -0.58 2.428 5.914 1 98.56 70 THR B CA 1
ATOM 3896 C C . THR B 1 70 ? 0.792 3.096 5.977 1 98.56 70 THR B C 1
ATOM 3898 O O . THR B 1 70 ? 0.901 4.27 6.336 1 98.56 70 THR B O 1
ATOM 3901 N N . PHE B 1 71 ? 1.853 2.357 5.695 1 98.88 71 PHE B N 1
ATOM 3902 C CA . PHE B 1 71 ? 3.227 2.846 5.656 1 98.88 71 PHE B CA 1
ATOM 3903 C C . PHE B 1 71 ? 3.824 2.674 4.266 1 98.88 71 PHE B C 1
ATOM 3905 O O . PHE B 1 71 ? 3.889 1.558 3.744 1 98.88 71 PHE B O 1
ATOM 3912 N N . THR B 1 72 ? 4.23 3.732 3.604 1 98.88 72 THR B N 1
ATOM 3913 C CA . THR B 1 72 ? 4.758 3.678 2.246 1 98.88 72 THR B CA 1
ATOM 3914 C C . THR B 1 72 ? 6.078 4.438 2.15 1 98.88 72 THR B C 1
ATOM 3916 O O . THR B 1 72 ? 6.125 5.645 2.385 1 98.88 72 THR B O 1
ATOM 3919 N N . LEU B 1 73 ? 7.129 3.764 1.812 1 98.94 73 LEU B N 1
ATOM 3920 C CA . LEU B 1 73 ? 8.469 4.336 1.735 1 98.94 73 LEU B CA 1
ATOM 3921 C C . LEU B 1 73 ? 8.852 4.625 0.289 1 98.94 73 LEU B C 1
ATOM 3923 O O . LEU B 1 73 ? 8.719 3.758 -0.579 1 98.94 73 LEU B O 1
ATOM 3927 N N . GLY B 1 74 ? 9.297 5.879 0.019 1 98.88 74 GLY B N 1
ATOM 3928 C CA . GLY B 1 74 ? 9.844 6.188 -1.293 1 98.88 74 GLY B CA 1
ATOM 3929 C C . GLY B 1 74 ? 11.219 5.582 -1.524 1 98.88 74 GLY B C 1
ATOM 3930 O O . GLY B 1 74 ? 12.094 5.684 -0.667 1 98.88 74 GLY B O 1
ATOM 3931 N N . ILE B 1 75 ? 11.398 4.984 -2.686 1 98.62 75 ILE B N 1
ATOM 3932 C CA . ILE B 1 75 ? 12.68 4.348 -2.961 1 98.62 75 ILE B CA 1
ATOM 3933 C C . ILE B 1 75 ? 13.258 4.887 -4.27 1 98.62 75 ILE B C 1
ATOM 3935 O O . ILE B 1 75 ? 14.133 4.262 -4.871 1 98.62 75 ILE B O 1
ATOM 3939 N N . ASP B 1 76 ? 12.742 5.973 -4.762 1 98.06 76 ASP B N 1
ATOM 3940 C CA . ASP B 1 76 ? 13.219 6.613 -5.984 1 98.06 76 ASP B CA 1
ATOM 3941 C C . ASP B 1 76 ? 14.43 7.5 -5.711 1 98.06 76 ASP B C 1
ATOM 3943 O O . ASP B 1 76 ? 14.797 7.723 -4.555 1 98.06 76 ASP B O 1
ATOM 3947 N N . SER B 1 77 ? 15.078 7.98 -6.777 1 97.31 77 SER B N 1
ATOM 3948 C CA . SER B 1 77 ? 16.25 8.844 -6.664 1 97.31 77 SER B CA 1
ATOM 3949 C C . SER B 1 77 ? 15.852 10.312 -6.613 1 97.31 77 SER B C 1
ATOM 3951 O O . SER B 1 77 ? 16.656 11.164 -6.223 1 97.31 77 SER B O 1
ATOM 3953 N N . GLN B 1 78 ? 14.617 10.594 -7.039 1 97.5 78 GLN B N 1
ATOM 3954 C CA . GLN B 1 78 ? 14.148 11.977 -7.098 1 97.5 78 GLN B CA 1
ATOM 3955 C C . GLN B 1 78 ? 12.625 12.039 -7.012 1 97.5 78 GLN B C 1
ATOM 3957 O O . GLN B 1 78 ? 11.93 11.133 -7.461 1 97.5 78 GLN B O 1
ATOM 3962 N N . TYR B 1 79 ? 12.086 13.172 -6.465 1 98.25 79 TYR B N 1
ATOM 3963 C CA . TYR B 1 79 ? 10.648 13.375 -6.305 1 98.25 79 TYR B CA 1
ATOM 3964 C C . TYR B 1 79 ? 10.242 14.773 -6.738 1 98.25 79 TYR B C 1
ATOM 3966 O O . TYR B 1 79 ? 10.719 15.766 -6.184 1 98.25 79 TYR B O 1
ATOM 3974 N N . ASP B 1 80 ? 9.359 14.836 -7.688 1 98 80 ASP B N 1
ATOM 3975 C CA . ASP B 1 80 ? 8.867 16.109 -8.195 1 98 80 ASP B CA 1
ATOM 3976 C C . ASP B 1 80 ? 7.723 16.641 -7.336 1 98 80 ASP B C 1
ATOM 3978 O O . ASP B 1 80 ? 7.195 15.922 -6.48 1 98 80 ASP B O 1
ATOM 3982 N N . VAL B 1 81 ? 7.355 17.906 -7.613 1 97.25 81 VAL B N 1
ATOM 3983 C CA . VAL B 1 81 ? 6.27 18.562 -6.895 1 97.25 81 VAL B CA 1
ATOM 3984 C C . VAL B 1 81 ? 4.934 18.203 -7.543 1 97.25 81 VAL B C 1
ATOM 3986 O O . VAL B 1 81 ? 4.789 18.297 -8.766 1 97.25 81 VAL B O 1
ATOM 3989 N N . ALA B 1 82 ? 3.988 17.828 -6.75 1 97.25 82 ALA B N 1
ATOM 3990 C CA . ALA B 1 82 ? 2.68 17.438 -7.27 1 97.25 82 ALA B CA 1
ATOM 3991 C C . ALA B 1 82 ? 1.789 18.656 -7.492 1 97.25 82 ALA B C 1
ATOM 3993 O O . ALA B 1 82 ? 1.947 19.672 -6.824 1 97.25 82 ALA B O 1
ATOM 3994 N N . ASP B 1 83 ? 0.882 18.531 -8.477 1 96.5 83 ASP B N 1
ATOM 3995 C CA . ASP B 1 83 ? -0.198 19.484 -8.68 1 96.5 83 ASP B CA 1
ATOM 3996 C C . ASP B 1 83 ? -1.41 19.141 -7.816 1 96.5 83 ASP B C 1
ATOM 3998 O O . ASP B 1 83 ? -1.957 18.047 -7.91 1 96.5 83 ASP B O 1
ATOM 4002 N N . GLU B 1 84 ? -1.817 20.031 -6.992 1 94.94 84 GLU B N 1
ATOM 4003 C CA . GLU B 1 84 ? -2.93 19.781 -6.082 1 94.94 84 GLU B CA 1
ATOM 4004 C C . GLU B 1 84 ? -4.168 20.578 -6.484 1 94.94 84 GLU B C 1
ATOM 4006 O O . GLU B 1 84 ? -5.008 20.891 -5.641 1 94.94 84 GLU B O 1
ATOM 4011 N N . GLY B 1 85 ? -4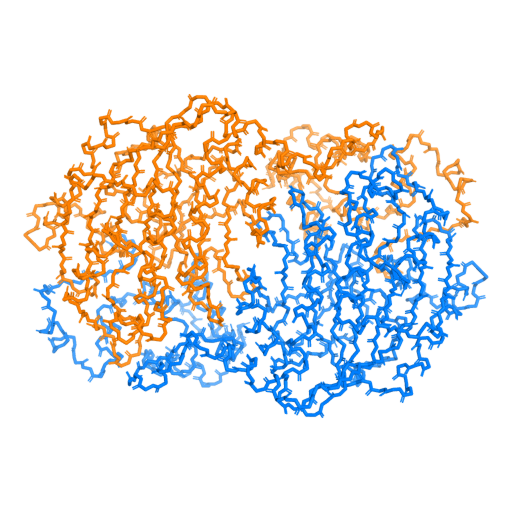.266 20.938 -7.793 1 92.81 85 GLY B N 1
ATOM 4012 C CA . GLY B 1 85 ? -5.426 21.625 -8.32 1 92.81 85 GLY B CA 1
ATOM 4013 C C . GLY B 1 85 ? -5.105 23.031 -8.805 1 92.81 85 GLY B C 1
ATOM 4014 O O . GLY B 1 85 ? -5.703 23.516 -9.773 1 92.81 85 GLY B O 1
ATOM 4015 N N . GLY B 1 86 ? -4.148 23.719 -8.156 1 91.06 86 GLY B N 1
ATOM 4016 C CA . GLY B 1 86 ? -3.781 25.078 -8.477 1 91.06 86 GLY B CA 1
ATOM 4017 C C . GLY B 1 86 ? -2.504 25.188 -9.289 1 91.06 86 GLY B C 1
ATOM 4018 O O . GLY B 1 86 ? -1.921 26.266 -9.406 1 91.06 86 GLY B O 1
ATOM 4019 N N . GLY B 1 87 ? -2.119 24.094 -9.938 1 92.25 87 GLY B N 1
ATOM 4020 C CA . GLY B 1 87 ? -0.795 24.047 -10.539 1 92.25 87 GLY B CA 1
ATOM 4021 C C . GLY B 1 87 ? 0.301 23.703 -9.547 1 92.25 87 GLY B C 1
ATOM 4022 O O . GLY B 1 87 ? 0.195 24.031 -8.359 1 92.25 87 GLY B O 1
ATOM 4023 N N . PRO B 1 88 ? 1.314 22.984 -9.992 1 94.19 88 PRO B N 1
ATOM 4024 C CA . PRO B 1 88 ? 2.412 22.672 -9.07 1 94.19 88 PRO B CA 1
ATOM 4025 C C . PRO B 1 88 ? 3.16 23.922 -8.602 1 94.19 88 PRO B C 1
ATOM 4027 O O . PRO B 1 88 ? 3.35 24.859 -9.383 1 94.19 88 PRO B O 1
ATOM 4030 N N . ARG B 1 89 ? 3.564 23.906 -7.352 1 94.19 89 ARG B N 1
ATOM 4031 C CA . ARG B 1 89 ? 4.434 24.969 -6.859 1 94.19 89 ARG B CA 1
ATOM 4032 C C . ARG B 1 89 ? 5.746 25 -7.637 1 94.19 89 ARG B C 1
ATOM 4034 O O . ARG B 1 89 ? 6.215 23.969 -8.125 1 94.19 89 ARG B O 1
ATOM 4041 N N . CYS B 1 90 ? 6.277 26.203 -7.75 1 93.62 90 CYS B N 1
ATOM 4042 C CA . CYS B 1 90 ? 7.527 26.391 -8.477 1 93.62 90 CYS B CA 1
ATOM 4043 C C . CYS B 1 90 ? 8.727 26.047 -7.602 1 93.62 90 CYS B C 1
ATOM 4045 O O . CYS B 1 90 ? 9.5 26.938 -7.227 1 93.62 90 CYS B O 1
ATOM 4047 N N . LEU B 1 91 ? 8.922 24.797 -7.281 1 96.06 91 LEU B N 1
ATOM 4048 C CA . LEU B 1 91 ? 10.023 24.25 -6.492 1 96.06 91 LEU B CA 1
ATOM 4049 C C . LEU B 1 91 ? 10.766 23.172 -7.266 1 96.06 91 LEU B C 1
ATOM 4051 O O . LEU B 1 91 ? 10.156 22.453 -8.062 1 96.06 91 LEU B O 1
ATOM 4055 N N . PRO B 1 92 ? 12.031 23.141 -7.133 1 96.62 92 PRO B N 1
ATOM 4056 C CA . PRO B 1 92 ? 12.75 22.016 -7.758 1 96.62 92 PRO B CA 1
ATOM 4057 C C . PRO B 1 92 ? 12.414 20.672 -7.121 1 96.62 92 PRO B C 1
ATOM 4059 O O . PRO B 1 92 ? 11.969 20.625 -5.969 1 96.62 92 PRO B O 1
ATOM 4062 N N . PRO B 1 93 ? 12.625 19.609 -7.871 1 97.31 93 PRO B N 1
ATOM 4063 C CA . PRO B 1 93 ? 12.453 18.297 -7.246 1 97.31 93 PRO B CA 1
ATOM 4064 C C . PRO B 1 93 ? 13.445 18.047 -6.117 1 97.31 93 PRO B C 1
ATOM 4066 O O . PRO B 1 93 ? 14.531 18.625 -6.105 1 97.31 93 PRO B O 1
ATOM 4069 N N . VAL B 1 94 ? 13.086 17.234 -5.195 1 97.69 94 VAL B N 1
ATOM 4070 C CA . VAL B 1 94 ? 14.008 16.844 -4.129 1 97.69 94 VAL B CA 1
ATOM 4071 C C . VAL B 1 94 ? 14.711 15.539 -4.504 1 97.69 94 VAL B C 1
ATOM 4073 O O . VAL B 1 94 ? 14.102 14.641 -5.086 1 97.69 94 VAL B O 1
ATOM 4076 N N . GLN B 1 95 ? 15.984 15.484 -4.172 1 97.75 95 GLN B N 1
ATOM 4077 C CA . GLN B 1 95 ? 16.75 14.266 -4.422 1 97.75 95 GLN B CA 1
ATOM 4078 C C . GLN B 1 95 ? 16.578 13.258 -3.293 1 97.75 95 GLN B C 1
ATOM 4080 O O . GLN B 1 95 ? 16.438 13.641 -2.131 1 97.75 95 GLN B O 1
ATOM 4085 N N . GLY B 1 96 ? 16.531 12.023 -3.684 1 97.94 96 GLY B N 1
ATOM 4086 C CA . GLY B 1 96 ? 16.516 10.953 -2.697 1 97.94 96 GLY B CA 1
ATOM 4087 C C . GLY B 1 96 ? 17.875 10.336 -2.475 1 97.94 96 GLY B C 1
ATOM 4088 O O . GLY B 1 96 ? 18.891 10.836 -2.986 1 97.94 96 GLY B O 1
ATOM 4089 N N . ASN B 1 97 ? 18 9.438 -1.595 1 98 97 ASN B N 1
ATOM 4090 C CA . ASN B 1 97 ? 19.094 8.492 -1.391 1 98 97 ASN B CA 1
ATOM 4091 C C . ASN B 1 97 ? 18.609 7.051 -1.486 1 98 97 ASN B C 1
ATOM 4093 O O . ASN B 1 97 ? 18.25 6.445 -0.477 1 98 97 ASN B O 1
ATOM 4097 N N . ALA B 1 98 ? 18.672 6.559 -2.705 1 97.69 98 ALA B N 1
ATOM 4098 C CA . ALA B 1 98 ? 18.047 5.273 -3.018 1 97.69 98 ALA B CA 1
ATOM 4099 C C . ALA B 1 98 ? 18.672 4.148 -2.195 1 97.69 98 ALA B C 1
ATOM 4101 O O . ALA B 1 98 ? 17.969 3.219 -1.779 1 97.69 98 ALA B O 1
ATOM 4102 N N . ALA B 1 99 ? 19.969 4.148 -2.002 1 97.94 99 ALA B N 1
ATOM 4103 C CA . ALA B 1 99 ? 20.641 3.107 -1.229 1 97.94 99 ALA B CA 1
ATOM 4104 C C . ALA B 1 99 ? 20.141 3.082 0.211 1 97.94 99 ALA B C 1
ATOM 4106 O O . ALA B 1 99 ? 19.859 2.014 0.762 1 97.94 99 ALA B O 1
ATOM 4107 N N . LEU B 1 100 ? 20.016 4.273 0.804 1 98.62 100 LEU B N 1
ATOM 4108 C CA . LEU B 1 100 ? 19.5 4.371 2.166 1 98.62 100 LEU B CA 1
ATOM 4109 C C . LEU B 1 100 ? 18.047 3.912 2.236 1 98.62 100 LEU B C 1
ATOM 4111 O O . LEU B 1 100 ? 17.656 3.197 3.162 1 98.62 100 LEU B O 1
ATOM 4115 N N . SER B 1 101 ? 17.25 4.328 1.276 1 98.69 101 SER B N 1
ATOM 4116 C CA . SER B 1 101 ? 15.844 3.938 1.237 1 98.69 101 SER B CA 1
ATOM 4117 C C . SER B 1 101 ? 15.695 2.422 1.163 1 98.69 101 SER B C 1
ATOM 4119 O O . SER B 1 101 ? 14.875 1.838 1.88 1 98.69 101 SER B O 1
ATOM 4121 N N . ARG B 1 102 ? 16.453 1.81 0.297 1 98.19 102 ARG B N 1
ATOM 4122 C CA . ARG B 1 102 ? 16.375 0.361 0.142 1 98.19 102 ARG B CA 1
ATOM 4123 C C . ARG B 1 102 ? 16.781 -0.348 1.43 1 98.19 102 ARG B C 1
ATOM 4125 O O . ARG B 1 102 ? 16.156 -1.337 1.822 1 98.19 102 ARG B O 1
ATOM 4132 N N . HIS B 1 103 ? 17.828 0.176 2.062 1 98.69 103 HIS B N 1
ATOM 4133 C CA . HIS B 1 103 ? 18.297 -0.395 3.318 1 98.69 103 HIS B CA 1
ATOM 4134 C C . HIS B 1 103 ? 17.234 -0.293 4.402 1 98.69 103 HIS B C 1
ATOM 4136 O O . HIS B 1 103 ? 16.953 -1.272 5.098 1 98.69 103 HIS B O 1
ATOM 4142 N N . ILE B 1 104 ? 16.625 0.882 4.508 1 98.88 104 ILE B N 1
ATOM 4143 C CA . ILE B 1 104 ? 15.578 1.105 5.492 1 98.88 104 ILE B CA 1
ATOM 4144 C C . ILE B 1 104 ? 14.398 0.179 5.211 1 98.88 104 ILE B C 1
ATOM 4146 O O . ILE B 1 104 ? 13.859 -0.454 6.121 1 98.88 104 ILE B O 1
ATOM 4150 N N . GLY B 1 105 ? 13.984 0.103 3.963 1 98.81 105 GLY B N 1
ATOM 4151 C CA . GLY B 1 105 ? 12.883 -0.773 3.59 1 98.81 105 GLY B CA 1
ATOM 4152 C C . GLY B 1 105 ? 13.117 -2.223 3.973 1 98.81 105 GLY B C 1
ATOM 4153 O O . GLY B 1 105 ? 12.234 -2.875 4.527 1 98.81 105 GLY B O 1
ATOM 4154 N N . ALA B 1 106 ? 14.32 -2.711 3.684 1 98.56 106 ALA B N 1
ATOM 4155 C CA . ALA B 1 106 ? 14.672 -4.09 4.016 1 98.56 106 ALA B CA 1
ATOM 4156 C C . ALA B 1 106 ? 14.602 -4.324 5.523 1 98.56 106 ALA B C 1
ATOM 4158 O O . ALA B 1 106 ? 14.125 -5.367 5.977 1 98.56 106 ALA B O 1
ATOM 4159 N N . SER B 1 107 ? 15.078 -3.393 6.266 1 98.81 107 SER B N 1
ATOM 4160 C CA . SER B 1 107 ? 15.086 -3.496 7.723 1 98.81 107 SER B CA 1
ATOM 4161 C C . SER B 1 107 ? 13.664 -3.539 8.281 1 98.81 107 SER B C 1
ATOM 4163 O O . SER B 1 107 ? 13.352 -4.387 9.125 1 98.81 107 SER B O 1
ATOM 4165 N N . LEU B 1 108 ? 12.852 -2.598 7.828 1 98.88 108 LEU B N 1
ATOM 4166 C CA . LEU B 1 108 ? 11.492 -2.51 8.352 1 98.88 108 LEU B CA 1
ATOM 4167 C C . LEU B 1 108 ? 10.695 -3.766 8.016 1 98.88 108 LEU B C 1
ATOM 4169 O O . LEU B 1 108 ? 9.93 -4.262 8.844 1 98.88 108 LEU B O 1
ATOM 4173 N N . MET B 1 109 ? 10.906 -4.312 6.844 1 98.62 109 MET B N 1
ATOM 4174 C CA . MET B 1 109 ? 10.25 -5.562 6.469 1 98.62 109 MET B CA 1
ATOM 4175 C C . MET B 1 109 ? 10.719 -6.711 7.359 1 98.62 109 MET B C 1
ATOM 4177 O O . MET B 1 109 ? 9.914 -7.547 7.777 1 98.62 109 MET B O 1
ATOM 4181 N N . ALA B 1 110 ? 11.992 -6.766 7.637 1 98.5 110 ALA B N 1
ATOM 4182 C CA . ALA B 1 110 ? 12.547 -7.805 8.5 1 98.5 110 ALA B CA 1
ATOM 4183 C C . ALA B 1 110 ? 11.953 -7.73 9.898 1 98.5 110 ALA B C 1
ATOM 4185 O O . ALA B 1 110 ? 11.781 -8.75 10.57 1 98.5 110 ALA B O 1
ATOM 4186 N N . ASP B 1 111 ? 11.609 -6.512 10.328 1 98.25 111 ASP B N 1
ATOM 4187 C CA . ASP B 1 111 ? 11.023 -6.293 11.648 1 98.25 111 ASP B CA 1
ATOM 4188 C C . ASP B 1 111 ? 9.5 -6.402 11.602 1 98.25 111 ASP B C 1
ATOM 4190 O O . ASP B 1 111 ? 8.812 -5.965 12.523 1 98.25 111 ASP B O 1
ATOM 4194 N N . GLU B 1 112 ? 8.938 -6.938 10.555 1 97.69 112 GLU B N 1
ATOM 4195 C CA . GLU B 1 112 ? 7.539 -7.312 10.367 1 97.69 112 GLU B CA 1
ATOM 4196 C C . GLU B 1 112 ? 6.633 -6.082 10.336 1 97.69 112 GLU B C 1
ATOM 4198 O O . GLU B 1 112 ? 5.535 -6.098 10.898 1 97.69 112 GLU B O 1
ATOM 4203 N N . PHE B 1 113 ? 7.211 -4.988 9.828 1 98.62 113 PHE B N 1
ATOM 4204 C CA . PHE B 1 113 ? 6.328 -3.963 9.281 1 98.62 113 PHE B CA 1
ATOM 4205 C C . PHE B 1 113 ? 5.953 -4.281 7.84 1 98.62 113 PHE B C 1
ATOM 4207 O O . PHE B 1 113 ? 6.805 -4.688 7.047 1 98.62 113 PHE B O 1
ATOM 4214 N N . ASP B 1 114 ? 4.691 -4.332 7.531 1 98.75 114 ASP B N 1
ATOM 4215 C CA . ASP B 1 114 ? 4.184 -4.668 6.203 1 98.75 114 ASP B CA 1
ATOM 4216 C C . ASP B 1 114 ? 4.18 -3.445 5.293 1 98.75 114 ASP B C 1
ATOM 4218 O O . ASP B 1 114 ? 3.117 -2.912 4.965 1 98.75 114 ASP B O 1
ATOM 4222 N N . MET B 1 115 ? 5.383 -3.111 4.801 1 98.81 115 MET B N 1
ATOM 4223 C CA . MET B 1 115 ? 5.633 -1.844 4.121 1 98.81 115 MET B CA 1
ATOM 4224 C C . MET B 1 115 ? 5.086 -1.872 2.697 1 98.81 115 MET B C 1
ATOM 4226 O O . MET B 1 115 ? 5.016 -2.934 2.074 1 98.81 115 MET B O 1
ATOM 4230 N N . SER B 1 116 ? 4.695 -0.775 2.232 1 98.88 116 SER B N 1
ATOM 4231 C CA . SER B 1 116 ? 4.574 -0.485 0.808 1 98.88 116 SER B CA 1
ATOM 4232 C C . SER B 1 116 ? 5.738 0.374 0.32 1 98.88 116 SER B C 1
ATOM 4234 O O . SER B 1 116 ? 6.395 1.046 1.116 1 98.88 116 SER B O 1
ATOM 4236 N N . PHE B 1 117 ? 5.988 0.329 -0.947 1 98.88 117 PHE B N 1
ATOM 4237 C CA . PHE B 1 117 ? 7.07 1.097 -1.551 1 98.88 117 PHE B CA 1
ATOM 4238 C C . PHE B 1 117 ? 6.59 1.814 -2.807 1 98.88 117 PHE B C 1
ATOM 4240 O O . PHE B 1 117 ? 5.762 1.286 -3.553 1 98.88 117 PHE B O 1
ATOM 4247 N N . PHE B 1 118 ? 7.102 3.023 -2.982 1 98.62 118 PHE B N 1
ATOM 4248 C CA . PHE B 1 118 ? 6.664 3.748 -4.172 1 98.62 118 PHE B CA 1
ATOM 4249 C C . PHE B 1 118 ? 7.852 4.379 -4.891 1 98.62 118 PHE B C 1
ATOM 4251 O O . PHE B 1 118 ? 8.875 4.672 -4.27 1 98.62 118 PHE B O 1
ATOM 4258 N N . MET B 1 119 ? 7.762 4.5 -6.141 1 97.44 119 MET B N 1
ATOM 4259 C CA . MET B 1 119 ? 8.617 5.25 -7.059 1 97.44 119 MET B CA 1
ATOM 4260 C C . MET B 1 119 ? 7.785 5.953 -8.125 1 97.44 119 MET B C 1
ATOM 4262 O O . MET B 1 119 ? 6.605 5.645 -8.305 1 97.44 119 MET B O 1
ATOM 4266 N N . ASP B 1 120 ? 8.32 6.883 -8.742 1 96.19 120 ASP B N 1
ATOM 4267 C CA . ASP B 1 120 ? 7.688 7.57 -9.859 1 96.19 120 ASP B CA 1
ATOM 4268 C C . ASP B 1 120 ? 6.402 8.266 -9.414 1 96.19 120 ASP B C 1
ATOM 4270 O O . ASP B 1 120 ? 5.379 8.188 -10.094 1 96.19 120 ASP B O 1
ATOM 4274 N N . LYS B 1 121 ? 6.398 8.828 -8.25 1 97.69 121 LYS B N 1
ATOM 4275 C CA . LYS B 1 121 ? 5.301 9.641 -7.738 1 97.69 121 LYS B CA 1
ATOM 4276 C C . LYS B 1 121 ? 5.793 11.016 -7.289 1 97.69 121 LYS B C 1
ATOM 4278 O O . LYS B 1 121 ? 6.91 11.141 -6.781 1 97.69 121 LYS B O 1
ATOM 4283 N N . LYS B 1 122 ? 4.965 12.008 -7.52 1 98.12 122 LYS B N 1
ATOM 4284 C CA . LYS B 1 122 ? 5.238 13.352 -7.027 1 98.12 122 LYS B CA 1
ATOM 4285 C C . LYS B 1 122 ? 4.746 13.523 -5.594 1 98.12 122 LYS B C 1
ATOM 4287 O O . LYS B 1 122 ? 3.982 12.695 -5.09 1 98.12 122 LYS B O 1
ATOM 4292 N N . LEU B 1 123 ? 5.258 14.508 -4.922 1 98.25 123 LEU B N 1
ATOM 4293 C CA . LEU B 1 123 ? 4.902 14.719 -3.523 1 98.25 123 LEU B CA 1
ATOM 4294 C C . LEU B 1 123 ? 4.164 16.047 -3.34 1 98.25 123 LEU B C 1
ATOM 4296 O O . LEU B 1 123 ? 4.391 16.984 -4.094 1 98.25 123 LEU B O 1
ATOM 4300 N N . ASP B 1 124 ? 3.273 16.078 -2.391 1 97.56 124 ASP B N 1
ATOM 4301 C CA . ASP B 1 124 ? 2.408 17.25 -2.246 1 97.56 124 ASP B CA 1
ATOM 4302 C C . ASP B 1 124 ? 2.863 18.125 -1.085 1 97.56 124 ASP B C 1
ATOM 4304 O O . ASP B 1 124 ? 4.023 18.062 -0.667 1 97.56 124 ASP B O 1
ATOM 4308 N N . HIS B 1 125 ? 1.955 19.031 -0.64 1 96 125 HIS B N 1
ATOM 4309 C CA . HIS B 1 125 ? 2.289 20.047 0.338 1 96 125 HIS B CA 1
ATOM 4310 C C . HIS B 1 125 ? 2.648 19.438 1.686 1 96 125 HIS B C 1
ATOM 4312 O O . HIS B 1 125 ? 3.342 20.062 2.494 1 96 125 HIS B O 1
ATOM 4318 N N . GLY B 1 126 ? 2.199 18.172 1.921 1 96.81 126 GLY B N 1
ATOM 4319 C CA . GLY B 1 126 ? 2.598 17.531 3.158 1 96.81 126 GLY B CA 1
ATOM 4320 C C . GLY B 1 126 ? 4.102 17.469 3.344 1 96.81 126 GLY B C 1
ATOM 4321 O O . GLY B 1 126 ? 4.598 17.531 4.473 1 96.81 126 GLY B O 1
ATOM 4322 N N . LEU B 1 127 ? 4.766 17.359 2.258 1 98.25 127 LEU B N 1
ATOM 4323 C CA . LEU B 1 127 ? 6.223 17.359 2.291 1 98.25 127 LEU B CA 1
ATOM 4324 C C . LEU B 1 127 ? 6.781 18.734 1.989 1 98.25 127 LEU B C 1
ATOM 4326 O O . LEU B 1 127 ? 7.613 19.25 2.74 1 98.25 127 LEU B O 1
ATOM 4330 N N . PHE B 1 128 ? 6.277 19.438 0.991 1 97.62 128 PHE B N 1
ATOM 4331 C CA . PHE B 1 128 ? 6.973 20.578 0.427 1 97.62 128 PHE B CA 1
ATOM 4332 C C . PHE B 1 128 ? 6.641 21.859 1.204 1 97.62 128 PHE B C 1
ATOM 4334 O O . PHE B 1 128 ? 7.402 22.828 1.175 1 97.62 128 PHE B O 1
ATOM 4341 N N . SER B 1 129 ? 5.441 21.875 1.85 1 96.25 129 SER B N 1
ATOM 4342 C CA . SER B 1 129 ? 5.102 23.094 2.574 1 96.25 129 SER B CA 1
ATOM 4343 C C . SER B 1 129 ? 6.125 23.406 3.662 1 96.25 129 SER B C 1
ATOM 4345 O O . SER B 1 129 ? 6.773 24.453 3.641 1 96.25 129 SER B O 1
ATOM 4347 N N . PRO B 1 130 ? 6.344 22.5 4.578 1 97.38 130 PRO B N 1
ATOM 4348 C CA . PRO B 1 130 ? 7.363 22.812 5.586 1 97.38 130 PRO B CA 1
ATOM 4349 C C . PRO B 1 130 ? 8.781 22.781 5.023 1 97.38 130 PRO B C 1
ATOM 4351 O O . PRO B 1 130 ? 9.641 23.547 5.461 1 97.38 130 PRO B O 1
ATOM 4354 N N . LEU B 1 131 ? 9.062 21.891 4.035 1 98.06 131 LEU B N 1
ATOM 4355 C CA . LEU B 1 131 ? 10.406 21.781 3.48 1 98.06 131 LEU B CA 1
ATOM 4356 C C . LEU B 1 131 ? 10.867 23.109 2.893 1 98.06 131 LEU B C 1
ATOM 4358 O O . LEU B 1 131 ? 12.031 23.484 3.045 1 98.06 131 LEU B O 1
ATOM 4362 N N . SER B 1 132 ? 9.969 23.812 2.234 1 96.19 132 SER B N 1
ATOM 4363 C CA . SER B 1 132 ? 10.289 25.078 1.585 1 96.19 132 SER B CA 1
ATOM 4364 C C . SER B 1 132 ? 10.656 26.156 2.609 1 96.19 132 SER B C 1
ATOM 4366 O O . SER B 1 132 ? 11.352 27.109 2.285 1 96.19 132 SER B O 1
ATOM 4368 N N . ALA B 1 133 ? 10.172 25.984 3.807 1 96.44 133 ALA B N 1
ATOM 4369 C CA . ALA B 1 133 ? 10.5 26.922 4.879 1 96.44 133 ALA B CA 1
ATOM 4370 C C . ALA B 1 133 ? 11.727 26.453 5.66 1 96.44 133 ALA B C 1
ATOM 4372 O O . ALA B 1 133 ? 12.344 27.234 6.379 1 96.44 133 ALA B O 1
ATOM 4373 N N . LEU B 1 134 ? 12.086 25.188 5.52 1 97.38 134 LEU B N 1
ATOM 4374 C CA . LEU B 1 134 ? 13.125 24.578 6.344 1 97.38 134 LEU B CA 1
ATOM 4375 C C . LEU B 1 134 ? 14.492 24.703 5.68 1 97.38 134 LEU B C 1
ATOM 4377 O O . LEU B 1 134 ? 15.5 24.891 6.359 1 97.38 134 LEU B O 1
ATOM 4381 N N . LEU B 1 135 ? 14.555 24.469 4.418 1 96.88 135 LEU B N 1
ATOM 4382 C CA . LEU B 1 135 ? 15.828 24.359 3.709 1 96.88 135 LEU B CA 1
ATOM 4383 C C . LEU B 1 135 ? 15.93 25.406 2.609 1 96.88 135 LEU B C 1
ATOM 4385 O O . LEU B 1 135 ? 14.938 25.734 1.949 1 96.88 135 LEU B O 1
ATOM 4389 N N . PRO B 1 136 ? 17.109 25.922 2.451 1 94.19 136 PRO B N 1
ATOM 4390 C CA . PRO B 1 136 ? 17.312 26.766 1.272 1 94.19 136 PRO B CA 1
ATOM 4391 C C . PRO B 1 136 ? 17.328 25.969 -0.029 1 94.19 136 PRO B C 1
ATOM 4393 O O . PRO B 1 136 ? 17.703 24.797 -0.032 1 94.19 136 PRO B O 1
ATOM 4396 N N . TRP B 1 137 ? 16.812 26.531 -1.041 1 92.94 137 TRP B N 1
ATOM 4397 C CA . TRP B 1 137 ? 16.875 25.906 -2.357 1 92.94 137 TRP B CA 1
ATOM 4398 C C . TRP B 1 137 ? 17.094 26.953 -3.447 1 92.94 137 TRP B C 1
ATOM 4400 O O . TRP B 1 137 ? 16.922 28.141 -3.217 1 92.94 137 TRP B O 1
ATOM 4410 N N . ASP B 1 138 ? 17.609 26.5 -4.594 1 91.12 138 ASP B N 1
ATOM 4411 C CA . ASP B 1 138 ? 17.672 27.328 -5.789 1 91.12 138 ASP B CA 1
ATOM 4412 C C . ASP B 1 138 ? 17.453 26.5 -7.055 1 91.12 138 ASP B C 1
ATOM 4414 O O . ASP B 1 138 ? 17.609 25.281 -7.039 1 91.12 138 ASP B O 1
ATOM 4418 N N . GLU B 1 139 ? 17 27.109 -7.969 1 86.44 139 GLU B N 1
ATOM 4419 C CA . GLU B 1 139 ? 16.609 26.438 -9.203 1 86.44 139 GLU B CA 1
ATOM 4420 C C . GLU B 1 139 ? 17.781 25.672 -9.812 1 86.44 139 GLU B C 1
ATOM 4422 O O . GLU B 1 139 ? 17.594 24.594 -10.375 1 86.44 139 GLU B O 1
ATOM 4427 N N . ALA B 1 140 ? 19 26.172 -9.711 1 86.69 140 ALA B N 1
ATOM 4428 C CA . ALA B 1 140 ? 20.156 25.578 -10.359 1 86.69 140 ALA B CA 1
ATOM 4429 C C . ALA B 1 140 ? 20.688 24.391 -9.562 1 86.69 140 ALA B C 1
ATOM 4431 O O . ALA B 1 140 ? 21.016 23.344 -10.133 1 86.69 140 ALA B O 1
ATOM 4432 N N . GLN B 1 141 ? 20.641 24.484 -8.281 1 90.81 141 GLN B N 1
ATOM 4433 C CA . GLN B 1 141 ? 21.297 23.5 -7.441 1 90.81 141 GLN B CA 1
ATOM 4434 C C . GLN B 1 141 ? 20.281 22.578 -6.777 1 90.81 141 GLN B C 1
ATOM 4436 O O . GLN B 1 141 ? 20.625 21.469 -6.336 1 90.81 141 GLN B O 1
ATOM 4441 N N . GLY B 1 142 ? 19.109 23.031 -6.719 1 96.06 142 GLY B N 1
ATOM 4442 C CA . GLY B 1 142 ? 18.094 22.234 -6.039 1 96.06 142 GLY B CA 1
ATOM 4443 C C . GLY B 1 142 ? 18.156 22.344 -4.527 1 96.06 142 GLY B C 1
ATOM 4444 O O . GLY B 1 142 ? 18.25 23.453 -3.988 1 96.06 142 GLY B O 1
ATOM 4445 N N . TRP B 1 143 ? 17.969 21.297 -3.844 1 97.38 143 TRP B N 1
ATOM 4446 C CA . TRP B 1 143 ? 17.984 21.234 -2.387 1 97.38 143 TRP B CA 1
ATOM 4447 C C . TRP B 1 143 ? 19.328 20.75 -1.868 1 97.38 143 TRP B C 1
ATOM 4449 O O . TRP B 1 143 ? 19.984 19.938 -2.518 1 97.38 143 TRP B O 1
ATOM 4459 N N . PRO B 1 144 ? 19.797 21.141 -0.714 1 96.38 144 PRO B N 1
ATOM 4460 C CA . PRO B 1 144 ? 21.125 20.781 -0.21 1 96.38 144 PRO B CA 1
ATOM 4461 C C . PRO B 1 144 ? 21.156 19.391 0.425 1 96.38 144 PRO B C 1
ATOM 4463 O O . PRO B 1 144 ? 22.25 18.875 0.708 1 96.38 144 PRO B O 1
ATOM 4466 N N . THR B 1 145 ? 20.047 18.844 0.68 1 97.25 145 THR B N 1
ATOM 4467 C CA . THR B 1 145 ? 19.984 17.609 1.447 1 97.25 145 THR B CA 1
ATOM 4468 C C . THR B 1 145 ? 19.047 16.609 0.783 1 97.25 145 THR B C 1
ATOM 4470 O O . THR B 1 145 ? 17.984 16.969 0.275 1 97.25 145 THR B O 1
ATOM 4473 N N . ALA B 1 146 ? 19.438 15.297 0.79 1 98.06 146 ALA B N 1
ATOM 4474 C CA . ALA B 1 146 ? 18.562 14.242 0.274 1 98.06 146 ALA B CA 1
ATOM 4475 C C . ALA B 1 146 ? 17.391 13.992 1.214 1 98.06 146 ALA B C 1
ATOM 4477 O O . ALA B 1 146 ? 17.5 14.203 2.424 1 98.06 146 ALA B O 1
ATOM 4478 N N . VAL B 1 147 ? 16.297 13.57 0.627 1 98.69 147 VAL B N 1
ATOM 4479 C CA . VAL B 1 147 ? 15.102 13.312 1.416 1 98.69 147 VAL B CA 1
ATOM 4480 C C . VAL B 1 147 ? 14.641 11.867 1.198 1 98.69 147 VAL B C 1
ATOM 4482 O O . VAL B 1 147 ? 14.586 11.398 0.062 1 98.69 147 VAL B O 1
ATOM 4485 N N . ILE B 1 148 ? 14.383 11.141 2.258 1 98.88 148 ILE B N 1
ATOM 4486 C CA . ILE B 1 148 ? 13.766 9.82 2.258 1 98.88 148 ILE B CA 1
ATOM 4487 C C . ILE B 1 148 ? 12.305 9.938 2.693 1 98.88 148 ILE B C 1
ATOM 4489 O O . ILE B 1 148 ? 12 9.898 3.889 1 98.88 148 ILE B O 1
ATOM 4493 N N . PRO B 1 149 ? 11.398 10.039 1.729 1 98.88 149 PRO B N 1
ATOM 4494 C CA . PRO B 1 149 ? 10.008 10.281 2.1 1 98.88 149 PRO B CA 1
ATOM 4495 C C . PRO B 1 149 ? 9.305 9.031 2.615 1 98.88 149 PRO B C 1
ATOM 4497 O O . PRO B 1 149 ? 9.305 7.992 1.944 1 98.88 149 PRO B O 1
ATOM 4500 N N . LEU B 1 150 ? 8.789 9.07 3.779 1 98.88 150 LEU B N 1
ATOM 4501 C CA . LEU B 1 150 ? 7.945 8.047 4.395 1 98.88 150 LEU B CA 1
ATOM 4502 C C . LEU B 1 150 ? 6.516 8.555 4.562 1 98.88 150 LEU B C 1
ATOM 4504 O O . LEU B 1 150 ? 6.234 9.336 5.469 1 98.88 150 LEU B O 1
ATOM 4508 N N . GLN B 1 151 ? 5.648 8.109 3.662 1 98.75 151 GLN B N 1
ATOM 4509 C CA . GLN B 1 151 ? 4.246 8.508 3.65 1 98.75 151 GLN B CA 1
ATOM 4510 C C . GLN B 1 151 ? 3.41 7.598 4.547 1 98.75 151 GLN B C 1
ATOM 4512 O O . GLN B 1 151 ? 3.518 6.375 4.469 1 98.75 151 GLN B O 1
ATOM 4517 N N . ILE B 1 152 ? 2.605 8.164 5.434 1 98.62 152 ILE B N 1
ATOM 4518 C CA . ILE B 1 152 ? 1.741 7.398 6.32 1 98.62 152 ILE B CA 1
ATOM 4519 C C . ILE B 1 152 ? 0.278 7.695 6.004 1 98.62 152 ILE B C 1
ATOM 4521 O O . ILE B 1 152 ? -0.126 8.859 5.945 1 98.62 152 ILE B O 1
ATOM 4525 N N . GLY B 1 153 ? -0.52 6.609 5.758 1 97.69 153 GLY B N 1
ATOM 4526 C CA . GLY B 1 153 ? -1.938 6.75 5.473 1 97.69 153 GLY B CA 1
ATOM 4527 C C . GLY B 1 153 ? -2.771 7.027 6.707 1 97.69 153 GLY B C 1
ATOM 4528 O O . GLY B 1 153 ? -3.201 6.098 7.395 1 97.69 153 GLY B O 1
ATOM 4529 N N . VAL B 1 154 ? -3.111 8.305 6.887 1 97.44 154 VAL B N 1
ATOM 4530 C CA . VAL B 1 154 ? -3.84 8.641 8.102 1 97.44 154 VAL B CA 1
ATOM 4531 C C . VAL B 1 154 ? -5.176 9.289 7.746 1 97.44 154 VAL B C 1
ATOM 4533 O O . VAL B 1 154 ? -5.82 9.914 8.594 1 97.44 154 VAL B O 1
ATOM 4536 N N . LEU B 1 155 ? -5.637 9.125 6.441 1 96.69 155 LEU B N 1
ATOM 4537 C CA . LEU B 1 155 ? -6.816 9.875 6.027 1 96.69 155 LEU B CA 1
ATOM 4538 C C . LEU B 1 155 ? -8.008 8.945 5.809 1 96.69 155 LEU B C 1
ATOM 4540 O O . LEU B 1 155 ? -9.156 9.375 5.855 1 96.69 155 LEU B O 1
ATOM 4544 N N . GLN B 1 156 ? -7.762 7.734 5.516 1 97.12 156 GLN B N 1
ATOM 4545 C CA . GLN B 1 156 ? -8.82 6.742 5.32 1 97.12 156 GLN B CA 1
ATOM 4546 C C . GLN B 1 156 ? -8.789 5.68 6.414 1 97.12 156 GLN B C 1
ATOM 4548 O O . GLN B 1 156 ? -7.793 4.969 6.57 1 97.12 156 GLN B O 1
ATOM 4553 N N . PHE B 1 157 ? -9.828 5.574 7.18 1 97 157 PHE B N 1
ATOM 4554 C CA . PHE B 1 157 ? -9.867 4.668 8.32 1 97 157 PHE B CA 1
ATOM 4555 C C . PHE B 1 157 ? -10.273 3.266 7.887 1 97 157 PHE B C 1
ATOM 4557 O O . PHE B 1 157 ? -11.141 3.104 7.027 1 97 157 PHE B O 1
ATOM 4564 N N . PRO B 1 158 ? -9.602 2.26 8.539 1 97.19 158 PRO B N 1
ATOM 4565 C CA . PRO B 1 158 ? -8.75 2.344 9.734 1 97.19 158 PRO B CA 1
ATOM 4566 C C . PRO B 1 158 ? -7.336 2.816 9.414 1 97.19 158 PRO B C 1
ATOM 4568 O O . PRO B 1 158 ? -6.793 2.488 8.359 1 97.19 158 PRO B O 1
ATOM 4571 N N . VAL B 1 159 ? -6.75 3.594 10.336 1 97.56 159 VAL B N 1
ATOM 4572 C CA . VAL B 1 159 ? -5.379 4.086 10.242 1 97.56 159 VAL B CA 1
ATOM 4573 C C . VAL B 1 159 ? -4.531 3.477 11.352 1 97.56 159 VAL B C 1
ATOM 4575 O O . VAL B 1 159 ? -5.062 2.855 12.281 1 97.56 159 VAL B O 1
ATOM 4578 N N . PRO B 1 160 ? -3.207 3.541 11.266 1 97.81 160 PRO B N 1
ATOM 4579 C CA . PRO B 1 160 ? -2.391 2.986 12.352 1 97.81 160 PRO B CA 1
ATOM 4580 C C . PRO B 1 160 ? -2.611 3.697 13.68 1 97.81 160 PRO B C 1
ATOM 4582 O O . PRO B 1 160 ? -2.889 4.898 13.703 1 97.81 160 PRO B O 1
ATOM 4585 N N . SER B 1 161 ? -2.475 3.006 14.781 1 97.81 161 SER B N 1
ATOM 4586 C CA . SER B 1 161 ? -2.574 3.592 16.109 1 97.81 161 SER B CA 1
ATOM 4587 C C . SER B 1 161 ? -1.336 4.418 16.453 1 97.81 161 SER B C 1
ATOM 4589 O O . SER B 1 161 ? -0.304 4.297 15.789 1 97.81 161 SER B O 1
ATOM 4591 N N . ALA B 1 162 ? -1.475 5.23 17.469 1 98.31 162 ALA B N 1
ATOM 4592 C CA . ALA B 1 162 ? -0.323 5.965 17.984 1 98.31 162 ALA B CA 1
ATOM 4593 C C . ALA B 1 162 ? 0.796 5.016 18.406 1 98.31 162 ALA B C 1
ATOM 4595 O O . ALA B 1 162 ? 1.971 5.273 18.125 1 98.31 162 ALA B O 1
ATOM 4596 N N . ARG B 1 163 ? 0.436 3.953 19.031 1 98.38 163 ARG B 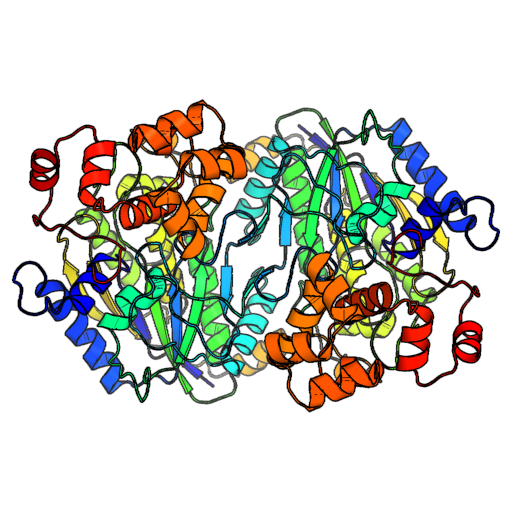N 1
ATOM 4597 C CA . ARG B 1 163 ? 1.412 2.961 19.469 1 98.38 163 ARG B CA 1
ATOM 4598 C C . ARG B 1 163 ? 2.158 2.361 18.281 1 98.38 163 ARG B C 1
ATOM 4600 O O . ARG B 1 163 ? 3.377 2.184 18.328 1 98.38 163 ARG B O 1
ATOM 4607 N N . ARG B 1 164 ? 1.392 1.964 17.25 1 98.62 164 ARG B N 1
ATOM 4608 C CA . ARG B 1 164 ? 2.006 1.369 16.062 1 98.62 164 ARG B CA 1
ATOM 4609 C C . ARG B 1 164 ? 2.986 2.338 15.414 1 98.62 164 ARG B C 1
ATOM 4611 O O . ARG B 1 164 ? 4.047 1.928 14.93 1 98.62 164 ARG B O 1
ATOM 4618 N N . CYS B 1 165 ? 2.672 3.637 15.406 1 98.69 165 CYS B N 1
ATOM 4619 C CA . CYS B 1 165 ? 3.562 4.656 14.867 1 98.69 165 CYS B CA 1
ATOM 4620 C C . CYS B 1 165 ? 4.828 4.773 15.703 1 98.69 165 CYS B C 1
ATOM 4622 O O . CYS B 1 165 ? 5.93 4.895 15.156 1 98.69 165 CYS B O 1
ATOM 4624 N N . TYR B 1 166 ? 4.684 4.754 17 1 98.81 166 TYR B N 1
ATOM 4625 C CA . TYR B 1 166 ? 5.844 4.805 17.891 1 98.81 166 TYR B CA 1
ATOM 4626 C C . TYR B 1 166 ? 6.754 3.602 17.656 1 98.81 166 TYR B C 1
ATOM 4628 O O . TYR B 1 166 ? 7.977 3.744 17.594 1 98.81 166 TYR B O 1
ATOM 4636 N N . LYS B 1 167 ? 6.168 2.41 17.516 1 98.81 167 LYS B N 1
ATOM 4637 C CA . LYS B 1 167 ? 6.926 1.201 17.203 1 98.81 167 LYS B CA 1
ATOM 4638 C C . LYS B 1 167 ? 7.668 1.342 15.883 1 98.81 167 LYS B C 1
ATOM 4640 O O . LYS B 1 167 ? 8.805 0.873 15.75 1 98.81 167 LYS B O 1
ATOM 4645 N N . LEU B 1 168 ? 7.02 1.918 14.914 1 98.88 168 LEU B N 1
ATOM 4646 C CA . LEU B 1 168 ? 7.676 2.154 13.633 1 98.88 168 LEU B CA 1
ATOM 4647 C C . LEU B 1 168 ? 8.914 3.021 13.812 1 98.88 168 LEU B C 1
ATOM 4649 O O . LEU B 1 168 ? 9.953 2.771 13.188 1 98.88 168 LEU B O 1
ATOM 4653 N N . GLY B 1 169 ? 8.773 4.062 14.633 1 98.81 169 GLY B N 1
ATOM 4654 C CA . GLY B 1 169 ? 9.922 4.906 14.93 1 98.81 169 GLY B CA 1
ATOM 4655 C C . GLY B 1 169 ? 11.086 4.137 15.523 1 98.81 169 GLY B C 1
ATOM 4656 O O . GLY B 1 169 ? 12.234 4.32 15.109 1 98.81 169 GLY B O 1
ATOM 4657 N N . GLN B 1 170 ? 10.789 3.287 16.453 1 98.62 170 GLN B N 1
ATOM 4658 C CA . GLN B 1 170 ? 11.828 2.479 17.078 1 98.62 170 GLN B CA 1
ATOM 4659 C C . GLN B 1 170 ? 12.516 1.58 16.062 1 98.62 170 GLN B C 1
ATOM 4661 O O . GLN B 1 170 ? 13.742 1.429 16.078 1 98.62 170 GLN B O 1
ATOM 4666 N N . ALA B 1 171 ? 11.727 1.01 15.195 1 98.75 171 ALA B N 1
ATOM 4667 C CA . ALA B 1 171 ? 12.289 0.181 14.125 1 98.75 171 ALA B CA 1
ATOM 4668 C C . ALA B 1 171 ? 13.117 1.019 13.156 1 98.75 171 ALA B C 1
ATOM 4670 O O . ALA B 1 171 ? 14.141 0.562 12.656 1 98.75 171 ALA B O 1
ATOM 4671 N N . LEU B 1 172 ? 12.648 2.201 12.891 1 98.75 172 LEU B N 1
ATOM 4672 C CA . LEU B 1 172 ? 13.352 3.121 12.008 1 98.75 172 LEU B CA 1
ATOM 4673 C C . LEU B 1 172 ? 14.734 3.457 12.555 1 98.75 172 LEU B C 1
ATOM 4675 O O . LEU B 1 172 ? 15.695 3.578 11.797 1 98.75 172 LEU B O 1
ATOM 4679 N N . ARG B 1 173 ? 14.828 3.629 13.82 1 98.19 173 ARG B N 1
ATOM 4680 C CA . ARG B 1 173 ? 16.125 3.887 14.453 1 98.19 173 ARG B CA 1
ATOM 4681 C C . ARG B 1 173 ? 17.109 2.77 14.141 1 98.19 173 ARG B C 1
ATOM 4683 O O . ARG B 1 173 ? 18.234 3.031 13.711 1 98.19 173 ARG B O 1
ATOM 4690 N N . ARG B 1 174 ? 16.656 1.491 14.352 1 97.69 174 ARG B N 1
ATOM 4691 C CA . ARG B 1 174 ? 17.516 0.344 14.055 1 97.69 174 ARG B CA 1
ATOM 4692 C C . ARG B 1 174 ? 17.922 0.319 12.586 1 97.69 174 ARG B C 1
ATOM 4694 O O . ARG B 1 174 ? 19.062 0.027 12.258 1 97.69 174 ARG B O 1
ATOM 4701 N N . ALA B 1 175 ? 16.984 0.632 11.75 1 98.75 175 ALA B N 1
ATOM 4702 C CA . ALA B 1 175 ? 17.219 0.633 10.305 1 98.75 175 ALA B CA 1
ATOM 4703 C C . ALA B 1 175 ? 18.297 1.646 9.93 1 98.75 175 ALA B C 1
ATOM 4705 O O . ALA B 1 175 ? 19.266 1.308 9.25 1 98.75 175 ALA B O 1
ATOM 4706 N N . ILE B 1 176 ? 18.109 2.861 10.422 1 98.69 176 ILE B N 1
ATOM 4707 C CA . ILE B 1 176 ? 19.016 3.945 10.047 1 98.69 176 ILE B CA 1
ATOM 4708 C C . ILE B 1 176 ? 20.406 3.691 10.625 1 98.69 176 ILE B C 1
ATOM 4710 O O . ILE B 1 176 ? 21.406 3.738 9.906 1 98.69 176 ILE B O 1
ATOM 4714 N N . GLU B 1 177 ? 20.484 3.322 11.836 1 97.88 177 GLU B N 1
ATOM 4715 C CA . GLU B 1 177 ? 21.766 3.145 12.5 1 97.88 177 GLU B CA 1
ATOM 4716 C C . GLU B 1 177 ? 22.531 1.959 11.914 1 97.88 177 GLU B C 1
ATOM 4718 O O . GLU B 1 177 ? 23.766 1.942 11.922 1 97.88 177 GLU B O 1
ATOM 4723 N N . SER B 1 178 ? 21.828 1.03 11.359 1 98.06 178 SER B N 1
ATOM 4724 C CA . SER B 1 178 ? 22.484 -0.163 10.844 1 98.06 178 SER B CA 1
ATOM 4725 C C . SER B 1 178 ? 22.953 0.045 9.406 1 98.06 178 SER B C 1
ATOM 4727 O O . SER B 1 178 ? 23.594 -0.834 8.82 1 98.06 178 SER B O 1
ATOM 4729 N N . PHE B 1 179 ? 22.672 1.211 8.828 1 98.25 179 PHE B N 1
ATOM 4730 C CA . PHE B 1 179 ? 23.172 1.514 7.496 1 98.25 179 PHE B CA 1
ATOM 4731 C C . PHE B 1 179 ? 24.703 1.515 7.492 1 98.25 179 PHE B C 1
ATOM 4733 O O . PHE B 1 179 ? 25.328 2.105 8.375 1 98.25 179 PHE B O 1
ATOM 4740 N N . PRO B 1 180 ? 25.297 0.861 6.535 1 96.12 180 PRO B N 1
ATOM 4741 C CA . PRO B 1 180 ? 26.734 0.621 6.637 1 96.12 180 PRO B CA 1
ATOM 4742 C C . PRO B 1 180 ? 27.562 1.863 6.32 1 96.12 180 PRO B C 1
ATOM 4744 O O . PRO B 1 180 ? 28.75 1.918 6.648 1 96.12 180 PRO B O 1
ATOM 4747 N N . GLU B 1 181 ? 27.031 2.875 5.707 1 96.69 181 GLU B N 1
ATOM 4748 C CA . GLU B 1 181 ? 27.781 4.086 5.391 1 96.69 181 GLU B CA 1
ATOM 4749 C C . GLU B 1 181 ? 27.734 5.086 6.547 1 96.69 181 GLU B C 1
ATOM 4751 O O . GLU B 1 181 ? 26.719 5.191 7.238 1 96.69 181 GLU B O 1
ATOM 4756 N N . ASP B 1 182 ? 28.844 5.785 6.688 1 96.62 182 ASP B N 1
ATOM 4757 C CA . ASP B 1 182 ? 28.953 6.82 7.711 1 96.62 182 ASP B CA 1
ATOM 4758 C C . ASP B 1 182 ? 28.328 8.125 7.23 1 96.62 182 ASP B C 1
ATOM 4760 O O . ASP B 1 182 ? 29 8.945 6.602 1 96.62 182 ASP B O 1
ATOM 4764 N N . ILE B 1 183 ? 27.094 8.32 7.551 1 97.94 183 ILE B N 1
ATOM 4765 C CA . ILE B 1 183 ? 26.375 9.531 7.168 1 97.94 183 ILE B CA 1
ATOM 4766 C C . ILE B 1 183 ? 25.578 10.055 8.359 1 97.94 183 ILE B C 1
ATOM 4768 O O . ILE B 1 183 ? 25.297 9.32 9.305 1 97.94 183 ILE B O 1
ATOM 4772 N N . ASN B 1 184 ? 25.297 11.344 8.305 1 98.31 184 ASN B N 1
ATOM 4773 C CA . ASN B 1 184 ? 24.422 11.984 9.297 1 98.31 184 ASN B CA 1
ATOM 4774 C C . ASN B 1 184 ? 22.984 12.11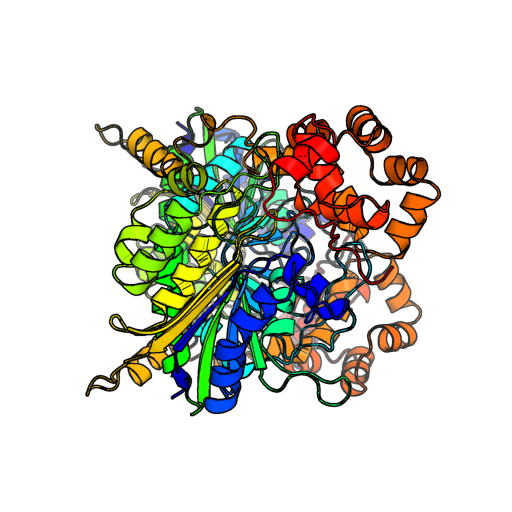7 8.781 1 98.31 184 ASN B C 1
ATOM 4776 O O . ASN B 1 184 ? 22.766 12.547 7.652 1 98.31 184 ASN B O 1
ATOM 4780 N N . VAL B 1 185 ? 22.047 11.672 9.625 1 98.69 185 VAL B N 1
ATOM 4781 C CA . VAL B 1 185 ? 20.641 11.672 9.258 1 98.69 185 VAL B CA 1
ATOM 4782 C C . VAL B 1 185 ? 19.828 12.438 10.297 1 98.69 185 VAL B C 1
ATOM 4784 O O . VAL B 1 185 ? 20.094 12.336 11.5 1 98.69 185 VAL B O 1
ATOM 4787 N N . ALA B 1 186 ? 18.906 13.25 9.883 1 98.81 186 ALA B N 1
ATOM 4788 C CA . ALA B 1 186 ? 17.891 13.836 10.75 1 98.81 186 ALA B CA 1
ATOM 4789 C C . ALA B 1 186 ? 16.5 13.289 10.43 1 98.81 186 ALA B C 1
ATOM 4791 O O . ALA B 1 186 ? 16.219 12.961 9.273 1 98.81 186 ALA B O 1
ATOM 4792 N N . ILE B 1 187 ? 15.695 13.164 11.461 1 98.81 187 ILE B N 1
ATOM 4793 C CA . ILE B 1 187 ? 14.32 12.719 11.273 1 98.81 187 ILE B CA 1
ATOM 4794 C C . ILE B 1 187 ? 13.383 13.922 11.305 1 98.81 187 ILE B C 1
ATOM 4796 O O . ILE B 1 187 ? 13.391 14.703 12.258 1 98.81 187 ILE B O 1
ATOM 4800 N N . VAL B 1 188 ? 12.578 14.07 10.234 1 98.81 188 VAL B N 1
ATOM 4801 C CA . VAL B 1 188 ? 11.609 15.156 10.164 1 98.81 188 VAL B CA 1
ATOM 4802 C C . VAL B 1 188 ? 10.188 14.586 10.133 1 98.81 188 VAL B C 1
ATOM 4804 O O . VAL B 1 188 ? 9.875 13.734 9.297 1 98.81 188 VAL B O 1
ATOM 4807 N N . ALA B 1 189 ? 9.367 14.953 11.031 1 98.62 189 ALA B N 1
ATOM 4808 C CA . ALA B 1 189 ? 7.957 14.578 11.016 1 98.62 189 ALA B CA 1
ATOM 4809 C C . ALA B 1 189 ? 7.07 15.805 10.812 1 98.62 189 ALA B C 1
ATOM 4811 O O . ALA B 1 189 ? 7.27 16.828 11.461 1 98.62 189 ALA B O 1
ATOM 4812 N N . THR B 1 190 ? 6.148 15.617 9.891 1 97.81 190 THR B N 1
ATOM 4813 C CA . THR B 1 190 ? 5.23 16.719 9.617 1 97.81 190 THR B CA 1
ATOM 4814 C C . THR B 1 190 ? 3.797 16.312 9.953 1 97.81 190 THR B C 1
ATOM 4816 O O . THR B 1 190 ? 3.498 15.133 10.117 1 97.81 190 THR B O 1
ATOM 4819 N N . GLY B 1 191 ? 2.91 17.266 10.102 1 94.81 191 GLY B N 1
ATOM 4820 C CA . GLY B 1 191 ? 1.508 17.062 10.43 1 94.81 191 GLY B CA 1
ATOM 4821 C C . GLY B 1 191 ? 0.949 18.156 11.32 1 94.81 191 GLY B C 1
ATOM 4822 O O . GLY B 1 191 ? 1.681 18.766 12.109 1 94.81 191 GLY B O 1
ATOM 4823 N N . GLY B 1 192 ? -0.296 18.359 11.211 1 91.88 192 GLY B N 1
ATOM 4824 C CA . GLY B 1 192 ? -0.917 19.406 12.008 1 91.88 192 GLY B CA 1
ATOM 4825 C C . GLY B 1 192 ? -1.264 18.953 13.414 1 91.88 192 GLY B C 1
ATOM 4826 O O . GLY B 1 192 ? -1.562 17.781 13.648 1 91.88 192 GLY B O 1
ATOM 4827 N N . LEU B 1 193 ? -1.112 19.891 14.344 1 94.62 193 LEU B N 1
ATOM 4828 C CA . LEU B 1 193 ? -1.679 19.688 15.672 1 94.62 193 LEU B CA 1
ATOM 4829 C C . LEU B 1 193 ? -3.201 19.766 15.633 1 94.62 193 LEU B C 1
ATOM 4831 O O . LEU B 1 193 ? -3.826 19.266 14.695 1 94.62 193 LEU B O 1
ATOM 4835 N N . SER B 1 194 ? -3.836 20.266 16.672 1 95.56 194 SER B N 1
ATOM 4836 C CA . SER B 1 194 ? -5.293 20.25 16.703 1 95.56 194 SER B CA 1
ATOM 4837 C C . SER B 1 194 ? -5.879 21.031 15.523 1 95.56 194 SER B C 1
ATOM 4839 O O . SER B 1 194 ? -5.477 22.156 15.258 1 95.56 194 SER B O 1
ATOM 4841 N N . HIS B 1 195 ? -6.73 20.375 14.719 1 96.06 195 HIS B N 1
ATOM 4842 C CA . HIS B 1 195 ? -7.477 21.016 13.633 1 96.06 195 HIS B CA 1
ATOM 4843 C C . HIS B 1 195 ? -8.547 20.078 13.086 1 96.06 195 HIS B C 1
ATOM 4845 O O . HIS B 1 195 ? -8.438 18.844 13.219 1 96.06 195 HIS B O 1
ATOM 4851 N N . GLN B 1 196 ? -9.539 20.578 12.648 1 95.81 196 GLN B N 1
ATOM 4852 C CA . GLN B 1 196 ? -10.531 19.891 11.836 1 95.81 196 GLN B CA 1
ATOM 4853 C C . GLN B 1 196 ? -10.914 20.719 10.609 1 95.81 196 GLN B C 1
ATOM 4855 O O . GLN B 1 196 ? -11.289 21.891 10.734 1 95.81 196 GLN B O 1
ATOM 4860 N N . VAL B 1 197 ? -10.805 20.078 9.469 1 94.19 197 VAL B N 1
ATOM 4861 C CA . VAL B 1 197 ? -11.016 20.844 8.25 1 94.19 197 VAL B CA 1
ATOM 4862 C C . VAL B 1 197 ? -12.258 20.344 7.52 1 94.19 197 VAL B C 1
ATOM 4864 O O . VAL B 1 197 ? -12.633 20.891 6.477 1 94.19 197 VAL B O 1
ATOM 4867 N N . HIS B 1 198 ? -12.883 19.359 7.996 1 95.56 198 HIS B N 1
ATOM 4868 C CA . HIS B 1 198 ? -14.102 18.906 7.336 1 95.56 198 HIS B CA 1
ATOM 4869 C C . HIS B 1 198 ? -15.312 19.078 8.242 1 95.56 198 HIS B C 1
ATOM 4871 O O . HIS B 1 198 ? -15.18 19.094 9.469 1 95.56 198 HIS B O 1
ATOM 4877 N N . GLY B 1 199 ? -16.516 19.219 7.605 1 96 199 GLY B N 1
ATOM 4878 C CA . GLY B 1 199 ? -17.781 19.156 8.32 1 96 199 GLY B CA 1
ATOM 4879 C C . GLY B 1 199 ? -18.062 20.422 9.117 1 96 199 GLY B C 1
ATOM 4880 O O . GLY B 1 199 ? -17.375 21.422 8.969 1 96 199 GLY B O 1
ATOM 4881 N N . GLU B 1 200 ? -19.062 20.359 9.953 1 96.88 200 GLU B N 1
ATOM 4882 C CA . GLU B 1 200 ? -19.594 21.516 10.656 1 96.88 200 GLU B CA 1
ATOM 4883 C C . GLU B 1 200 ? -18.688 21.922 11.82 1 96.88 200 GLU B C 1
ATOM 4885 O O . GLU B 1 200 ? -18.828 23.016 12.383 1 96.88 200 GLU B O 1
ATOM 4890 N N . ARG B 1 201 ? -17.766 21.031 12.102 1 94.56 201 ARG B N 1
ATOM 4891 C CA . ARG B 1 201 ? -16.844 21.297 13.203 1 94.56 201 ARG B CA 1
ATOM 4892 C C . ARG B 1 201 ? -15.539 21.875 12.703 1 94.56 201 ARG B C 1
ATOM 4894 O O . ARG B 1 201 ? -14.555 21.953 13.445 1 94.56 201 ARG B O 1
ATOM 4901 N N . CYS B 1 202 ? -15.492 22.266 11.438 1 94.31 202 CYS B N 1
ATOM 4902 C CA . CYS B 1 202 ? -14.266 22.828 10.883 1 94.31 202 CYS B CA 1
ATOM 4903 C C . CYS B 1 202 ? -13.828 24.047 11.68 1 94.31 202 CYS B C 1
ATOM 4905 O O . CYS B 1 202 ? -14.664 24.828 12.156 1 94.31 202 CYS B O 1
ATOM 4907 N N . GLY B 1 203 ? -12.547 24.219 11.766 1 93 203 GLY B N 1
ATOM 4908 C CA . GLY B 1 203 ? -11.992 25.344 12.5 1 93 203 GLY B CA 1
ATOM 4909 C C . GLY B 1 203 ? -11.711 25.016 13.961 1 93 203 GLY B C 1
ATOM 4910 O O . GLY B 1 203 ? -11.219 25.875 14.703 1 93 203 GLY B O 1
ATOM 4911 N N . PHE B 1 204 ? -11.953 23.797 14.328 1 95 204 PHE B N 1
ATOM 4912 C CA . PHE B 1 204 ? -11.695 23.375 15.695 1 95 204 PHE B CA 1
ATOM 4913 C C . PHE B 1 204 ? -10.203 23.453 16.016 1 95 204 PHE B C 1
ATOM 4915 O O . PHE B 1 204 ? -9.375 22.953 15.25 1 95 204 PHE B O 1
ATOM 4922 N N . ASN B 1 205 ? -9.828 24.109 17.109 1 95.69 205 ASN B N 1
ATOM 4923 C CA . ASN B 1 205 ? -8.484 24.156 17.656 1 95.69 205 ASN B CA 1
ATOM 4924 C C . ASN B 1 205 ? -8.484 23.953 19.172 1 95.69 205 ASN B C 1
ATOM 4926 O O . ASN B 1 205 ? -9.484 24.25 19.844 1 95.69 205 ASN B O 1
ATOM 4930 N N . ASN B 1 206 ? -7.484 23.453 19.672 1 96.75 206 ASN B N 1
ATOM 4931 C CA . ASN B 1 206 ? -7.285 23.25 21.094 1 96.75 206 ASN B CA 1
ATOM 4932 C C . ASN B 1 206 ? -5.832 23.484 21.5 1 96.75 206 ASN B C 1
ATOM 4934 O O . ASN B 1 206 ? -5.086 22.531 21.734 1 96.75 206 ASN B O 1
ATOM 4938 N N . PRO B 1 207 ? -5.434 24.797 21.656 1 96.62 207 PRO B N 1
ATOM 4939 C CA . PRO B 1 207 ? -4.039 25.141 21.953 1 96.62 207 PRO B CA 1
ATOM 4940 C C . PRO B 1 207 ? -3.537 24.484 23.25 1 96.62 207 PRO B C 1
ATOM 4942 O O . PRO B 1 207 ? -2.352 24.156 23.359 1 96.62 207 PRO B O 1
ATOM 4945 N N . ASP B 1 208 ? -4.445 24.328 24.219 1 97.81 208 ASP B N 1
ATOM 4946 C CA . ASP B 1 208 ? -4.043 23.656 25.453 1 97.81 208 ASP B CA 1
ATOM 4947 C C . ASP B 1 208 ? -3.611 22.219 25.203 1 97.81 208 ASP B C 1
ATOM 4949 O O . ASP B 1 208 ? -2.586 21.766 25.719 1 97.81 208 ASP B O 1
ATOM 4953 N N . TRP B 1 209 ? -4.383 21.547 24.391 1 97.5 209 TRP B N 1
ATOM 4954 C CA . TRP B 1 209 ? -4.016 20.188 24.016 1 97.5 209 TRP B CA 1
ATOM 4955 C C . TRP B 1 209 ? -2.727 20.172 23.203 1 97.5 209 TRP B C 1
ATOM 4957 O O . TRP B 1 209 ? -1.874 19.297 23.391 1 97.5 209 TRP B O 1
ATOM 4967 N N . ASP B 1 210 ? -2.643 21.125 22.297 1 97.31 210 ASP B N 1
ATOM 4968 C CA . ASP B 1 210 ? -1.432 21.203 21.484 1 97.31 210 ASP B CA 1
ATOM 4969 C C . ASP B 1 210 ? -0.186 21.297 22.359 1 97.31 210 ASP B C 1
ATOM 4971 O O . ASP B 1 210 ? 0.793 20.578 22.125 1 97.31 210 ASP B O 1
ATOM 4975 N N . ALA B 1 211 ? -0.253 22.141 23.344 1 97.81 211 ALA B N 1
ATOM 4976 C CA . ALA B 1 211 ? 0.867 22.328 24.266 1 97.81 211 ALA B CA 1
ATOM 4977 C C . ALA B 1 211 ? 1.126 21.047 25.062 1 97.81 211 ALA B C 1
ATOM 4979 O O . ALA B 1 211 ? 2.277 20.641 25.25 1 97.81 211 ALA B O 1
ATOM 4980 N N . GLN B 1 212 ? 0.069 20.422 25.531 1 98 212 GLN B N 1
ATOM 4981 C CA . GLN B 1 212 ? 0.181 19.188 26.297 1 98 212 GLN B CA 1
ATOM 4982 C C . GLN B 1 212 ? 0.79 18.078 25.453 1 98 212 GLN B C 1
ATOM 4984 O O . GLN B 1 212 ? 1.63 17.312 25.938 1 98 212 GLN B O 1
ATOM 4989 N N . PHE B 1 213 ? 0.318 17.969 24.266 1 97.94 213 PHE B N 1
ATOM 4990 C CA . PHE B 1 213 ? 0.834 16.953 23.375 1 97.94 213 PHE B CA 1
ATOM 4991 C C . PHE B 1 213 ? 2.342 17.094 23.188 1 97.94 213 PHE B C 1
ATOM 4993 O O . PHE B 1 213 ? 3.086 16.125 23.328 1 97.94 213 PHE B O 1
ATOM 5000 N N . VAL B 1 214 ? 2.803 18.312 22.828 1 98.06 214 VAL B N 1
ATOM 5001 C CA . VAL B 1 214 ? 4.223 18.547 22.578 1 98.06 214 VAL B CA 1
ATOM 5002 C C . VAL B 1 214 ? 5.023 18.25 23.844 1 98.06 214 VAL B C 1
ATOM 5004 O O . VAL B 1 214 ? 6.094 17.641 23.781 1 98.06 214 VAL B O 1
ATOM 5007 N N . ASP B 1 215 ? 4.5 18.656 24.969 1 98.25 215 ASP B N 1
ATOM 5008 C CA . ASP B 1 215 ? 5.168 18.391 26.25 1 98.25 215 ASP B CA 1
ATOM 5009 C C . ASP B 1 215 ? 5.336 16.891 26.484 1 98.25 215 ASP B C 1
ATOM 5011 O O . ASP B 1 215 ? 6.402 16.438 26.906 1 98.25 215 ASP B O 1
ATOM 5015 N N . MET B 1 216 ? 4.281 16.172 26.219 1 98.19 216 MET B N 1
ATOM 5016 C CA . MET B 1 216 ? 4.32 14.727 26.406 1 98.19 216 MET B CA 1
ATOM 5017 C C . MET B 1 216 ? 5.219 14.062 25.375 1 98.19 216 MET B C 1
ATOM 5019 O O . MET B 1 216 ? 5.91 13.086 25.672 1 98.19 216 MET B O 1
ATOM 5023 N N . LEU B 1 217 ? 5.203 14.57 24.172 1 98.31 217 LEU B N 1
ATOM 5024 C CA . LEU B 1 217 ? 6.074 14.055 23.109 1 98.31 217 LEU B CA 1
ATOM 5025 C C . LEU B 1 217 ? 7.535 14.125 23.531 1 98.31 217 LEU B C 1
ATOM 5027 O O . LEU B 1 217 ? 8.312 13.203 23.266 1 98.31 217 LEU B O 1
ATOM 5031 N N . VAL B 1 218 ? 7.938 15.188 24.172 1 98.25 218 VAL B N 1
ATOM 5032 C CA . VAL B 1 218 ? 9.32 15.43 24.578 1 98.25 218 VAL B CA 1
ATOM 5033 C C . VAL B 1 218 ? 9.656 14.578 25.797 1 98.25 218 VAL B C 1
ATOM 5035 O O . VAL B 1 218 ? 10.711 13.938 25.844 1 98.25 218 VAL B O 1
ATOM 5038 N N . ASN B 1 219 ? 8.695 14.477 26.719 1 97.69 219 ASN B N 1
ATOM 5039 C CA . ASN B 1 219 ? 9.078 14.023 28.062 1 97.69 219 ASN B CA 1
ATOM 5040 C C . ASN B 1 219 ? 8.562 12.609 28.344 1 97.69 219 ASN B C 1
ATOM 5042 O O . ASN B 1 219 ? 9.141 11.891 29.156 1 97.69 219 ASN B O 1
ATOM 5046 N N . ASP B 1 220 ? 7.465 12.25 27.734 1 97.88 220 ASP B N 1
ATOM 5047 C CA . ASP B 1 220 ? 6.828 10.969 28.031 1 97.88 220 ASP B CA 1
ATOM 5048 C C . ASP B 1 220 ? 6.008 10.469 26.844 1 97.88 220 ASP B C 1
ATOM 5050 O O . ASP B 1 220 ? 4.801 10.266 26.969 1 97.88 220 ASP B O 1
ATOM 5054 N N . PRO B 1 221 ? 6.68 10.18 25.75 1 97.94 221 PRO B N 1
ATOM 5055 C CA . PRO B 1 221 ? 5.949 9.852 24.531 1 97.94 221 PRO B CA 1
ATOM 5056 C C . PRO B 1 221 ? 5.121 8.578 24.656 1 97.94 221 PRO B C 1
ATOM 5058 O O . PRO B 1 221 ? 4.098 8.438 23.984 1 97.94 221 PRO B O 1
ATOM 5061 N N . GLU B 1 222 ? 5.465 7.602 25.5 1 97.56 222 GLU B N 1
ATOM 5062 C CA . GLU B 1 222 ? 4.738 6.344 25.656 1 97.56 222 GLU B CA 1
ATOM 5063 C C . GLU B 1 222 ? 3.303 6.59 26.109 1 97.56 222 GLU B C 1
ATOM 5065 O O . GLU B 1 222 ? 2.393 5.84 25.75 1 97.56 222 GLU B O 1
ATOM 5070 N N . LYS B 1 223 ? 3.129 7.617 26.906 1 97.81 223 LYS B N 1
ATOM 5071 C CA . LYS B 1 223 ? 1.791 7.93 27.391 1 97.81 223 LYS B CA 1
ATOM 5072 C C . LYS B 1 223 ? 0.866 8.336 26.25 1 97.81 223 LYS B C 1
ATOM 5074 O O . LYS B 1 223 ? -0.337 8.078 26.297 1 97.81 223 LYS B O 1
ATOM 5079 N N . LEU B 1 224 ? 1.424 9.023 25.234 1 98.19 224 LEU B N 1
ATOM 5080 C CA . LEU B 1 224 ? 0.64 9.398 24.062 1 98.19 224 LEU B CA 1
ATOM 5081 C C . LEU B 1 224 ? 0.162 8.164 23.312 1 98.19 224 LEU B C 1
ATOM 5083 O O . LEU B 1 224 ? -0.884 8.195 22.656 1 98.19 224 LEU B O 1
ATOM 5087 N N . THR B 1 225 ? 0.927 7.023 23.406 1 98.06 225 THR B N 1
ATOM 5088 C CA . THR B 1 225 ? 0.611 5.805 22.656 1 98.06 225 THR B CA 1
ATOM 5089 C C . THR B 1 225 ? -0.554 5.066 23.312 1 98.06 225 THR B C 1
ATOM 5091 O O . THR B 1 225 ? -1.116 4.141 22.719 1 98.06 225 THR B O 1
ATOM 5094 N N . GLU B 1 226 ? -0.916 5.438 24.5 1 97.88 226 GLU B N 1
ATOM 5095 C CA . GLU B 1 226 ? -2.01 4.797 25.219 1 97.88 226 GLU B CA 1
ATOM 5096 C C . GLU B 1 226 ? -3.355 5.414 24.844 1 97.88 226 GLU B C 1
ATOM 5098 O O . GLU B 1 226 ? -4.41 4.871 25.188 1 97.88 226 GLU B O 1
ATOM 5103 N N . MET B 1 227 ? -3.303 6.52 24.094 1 97.31 227 MET B N 1
ATOM 5104 C CA . MET B 1 227 ? -4.527 7.203 23.688 1 97.31 227 MET B CA 1
ATOM 5105 C C . MET B 1 227 ? -5.082 6.602 22.391 1 97.31 227 MET B C 1
ATOM 5107 O O . MET B 1 227 ? -4.324 6.129 21.547 1 97.31 227 MET B O 1
ATOM 5111 N N . THR B 1 228 ? -6.406 6.621 22.312 1 96.94 228 THR B N 1
ATOM 5112 C CA . THR B 1 228 ? -7.074 6.125 21.125 1 96.94 228 THR B CA 1
ATOM 5113 C C . THR B 1 228 ? -7.219 7.23 20.078 1 96.94 228 THR B C 1
ATOM 5115 O O . THR B 1 228 ? -7.109 8.414 20.406 1 96.94 228 THR B O 1
ATOM 5118 N N . LEU B 1 229 ? -7.461 6.867 18.875 1 97 229 LEU B N 1
ATOM 5119 C CA . LEU B 1 229 ? -7.688 7.836 17.797 1 97 229 LEU B CA 1
ATOM 5120 C C . LEU B 1 229 ? -8.93 8.672 18.078 1 97 229 LEU B C 1
ATOM 5122 O O . LEU B 1 229 ? -8.977 9.852 17.734 1 97 229 LEU B O 1
ATOM 5126 N N . GLY B 1 230 ? -9.961 8.031 18.688 1 96.88 230 GLY B N 1
ATOM 5127 C CA . GLY B 1 230 ? -11.133 8.789 19.094 1 96.88 230 GLY B CA 1
ATOM 5128 C C . GLY B 1 230 ? -10.812 9.891 20.078 1 96.88 230 GLY B C 1
ATOM 5129 O O . GLY B 1 230 ? -11.352 10.992 19.984 1 96.88 230 GLY B O 1
ATOM 5130 N N . GLU B 1 231 ? -9.922 9.602 21.016 1 97.5 231 GLU B N 1
ATOM 5131 C CA . GLU B 1 231 ? -9.508 10.602 22 1 97.5 231 GLU B CA 1
ATOM 5132 C C . GLU B 1 231 ? -8.688 11.703 21.344 1 97.5 231 GLU B C 1
ATOM 5134 O O . GLU B 1 231 ? -8.859 12.883 21.656 1 97.5 231 GLU B O 1
ATOM 5139 N N . TYR B 1 232 ? -7.816 11.344 20.438 1 97.5 232 TYR B N 1
ATOM 5140 C CA . TYR B 1 232 ? -7.086 12.344 19.656 1 97.5 232 TYR B CA 1
ATOM 5141 C C . TYR B 1 232 ? -8.047 13.25 18.891 1 97.5 232 TYR B C 1
ATOM 5143 O O . TYR B 1 232 ? -7.844 14.461 18.812 1 97.5 232 TYR B O 1
ATOM 5151 N N . ALA B 1 233 ? -9.078 12.664 18.297 1 96.75 233 ALA B N 1
ATOM 5152 C CA . ALA B 1 233 ? -10.062 13.438 17.547 1 96.75 233 ALA B CA 1
ATOM 5153 C C . ALA B 1 233 ? -10.859 14.359 18.469 1 96.75 233 ALA B C 1
ATOM 5155 O O . ALA B 1 233 ? -11.156 15.5 18.094 1 96.75 233 ALA B O 1
ATOM 5156 N N . GLU B 1 234 ? -11.211 13.812 19.609 1 97.06 234 GLU B N 1
ATOM 5157 C CA . GLU B 1 234 ? -11.969 14.617 20.578 1 97.06 234 GLU B CA 1
ATOM 5158 C C . GLU B 1 234 ? -11.164 15.836 21.016 1 97.06 234 GLU B C 1
ATOM 5160 O O . GLU B 1 234 ? -11.688 16.953 21.047 1 97.06 234 GLU B O 1
ATOM 5165 N N . LEU B 1 235 ? -9.914 15.641 21.312 1 97 235 LEU B N 1
ATOM 5166 C CA . LEU B 1 235 ? -9.07 16.703 21.859 1 97 235 LEU B CA 1
ATOM 5167 C C . LEU B 1 235 ? -8.539 17.594 20.734 1 97 235 LEU B C 1
ATOM 5169 O O . LEU B 1 235 ? -8.344 18.797 20.938 1 97 235 LEU B O 1
ATOM 5173 N N . GLY B 1 236 ? -8.367 17.031 19.562 1 96.31 236 GLY B N 1
ATOM 5174 C CA . GLY B 1 236 ? -7.598 17.766 18.578 1 96.31 236 GLY B CA 1
ATOM 5175 C C . GLY B 1 236 ? -8.336 17.969 17.266 1 96.31 236 GLY B C 1
ATOM 5176 O O . GLY B 1 236 ? -7.848 18.672 16.375 1 96.31 236 GLY B O 1
ATOM 5177 N N . GLY B 1 237 ? -9.523 17.422 17.109 1 96.44 237 GLY B N 1
ATOM 5178 C CA . GLY B 1 237 ? -10.172 17.375 15.805 1 96.44 237 GLY B CA 1
ATOM 5179 C C . GLY B 1 237 ? -9.836 16.125 15.023 1 96.44 237 GLY B C 1
ATOM 5180 O O . GLY B 1 237 ? -8.805 15.492 15.266 1 96.44 237 GLY B O 1
ATOM 5181 N N . MET B 1 238 ? -10.633 15.781 14.055 1 94.69 238 MET B N 1
ATOM 5182 C CA . MET B 1 238 ? -10.492 14.508 13.352 1 94.69 238 MET B CA 1
ATOM 5183 C C . MET B 1 238 ? -9.148 14.422 12.633 1 94.69 238 MET B C 1
ATOM 5185 O O . MET B 1 238 ? -8.477 13.391 12.68 1 94.69 238 MET B O 1
ATOM 5189 N N . GLU B 1 239 ? -8.742 15.5 11.953 1 91.88 239 GLU B N 1
ATOM 5190 C CA . GLU B 1 239 ? -7.473 15.477 11.227 1 91.88 239 GLU B CA 1
ATOM 5191 C C . GLU B 1 239 ? -6.301 15.711 12.172 1 91.88 239 GLU B C 1
ATOM 5193 O O . GLU B 1 239 ? -5.141 15.609 11.773 1 91.88 239 GLU B O 1
ATOM 5198 N N . GLY B 1 240 ? -6.617 16.016 13.453 1 84.88 240 GLY B N 1
ATOM 5199 C CA . GLY B 1 240 ? -5.578 16.141 14.461 1 84.88 240 GLY B CA 1
ATOM 5200 C C . GLY B 1 240 ? -4.848 14.836 14.734 1 84.88 240 GLY B C 1
ATOM 5201 O O . GLY B 1 240 ? -3.75 14.836 15.289 1 84.88 240 GLY B O 1
ATOM 5202 N N . SER B 1 241 ? -5.406 13.734 14.219 1 79.19 241 SER B N 1
ATOM 5203 C CA . SER B 1 241 ? -4.758 12.438 14.328 1 79.19 241 SER B CA 1
ATOM 5204 C C . SER B 1 241 ? -3.484 12.383 13.492 1 79.19 241 SER B C 1
ATOM 5206 O O . SER B 1 241 ? -2.654 11.492 13.68 1 79.19 241 SER B O 1
ATOM 5208 N N . GLU B 1 242 ? -3.248 13.336 12.727 1 89.06 242 GLU B N 1
ATOM 5209 C CA . GLU B 1 242 ? -2.006 13.422 11.961 1 89.06 242 GLU B CA 1
ATOM 5210 C C . GLU B 1 242 ? -0.796 13.523 12.883 1 89.06 242 GLU B C 1
ATOM 5212 O O . GLU B 1 242 ? 0.317 13.164 12.5 1 89.06 242 GLU B O 1
ATOM 5217 N N . VAL B 1 243 ? -1.043 13.977 14.062 1 93.62 243 VAL B N 1
ATOM 5218 C CA . VAL B 1 243 ? 0.056 14.266 14.977 1 93.62 243 VAL B CA 1
ATOM 5219 C C . VAL B 1 243 ? 0.717 12.969 15.422 1 93.62 243 VAL B C 1
ATOM 5221 O O . VAL B 1 243 ? 1.854 12.969 15.898 1 93.62 243 VAL B O 1
ATOM 5224 N N . ILE B 1 244 ? -0.002 11.812 15.188 1 95.88 244 ILE B N 1
ATOM 5225 C CA . ILE B 1 244 ? 0.579 10.539 15.594 1 95.88 244 ILE B CA 1
ATOM 5226 C C . ILE B 1 244 ? 1.83 10.258 14.766 1 95.88 244 ILE B C 1
ATOM 5228 O O . ILE B 1 244 ? 2.65 9.414 15.141 1 95.88 244 ILE B O 1
ATOM 5232 N N . MET B 1 245 ? 2.023 10.953 13.68 1 98.25 245 MET B N 1
ATOM 5233 C CA . MET B 1 245 ? 3.223 10.805 12.859 1 98.25 245 MET B CA 1
ATOM 5234 C C . MET B 1 245 ? 4.445 11.375 13.57 1 98.25 245 MET B C 1
ATOM 5236 O O . MET B 1 245 ? 5.57 10.945 13.32 1 98.25 245 MET B O 1
ATOM 5240 N N . TRP B 1 246 ? 4.211 12.383 14.469 1 98.69 246 TRP B N 1
ATOM 5241 C CA . TRP B 1 246 ? 5.309 12.906 15.266 1 98.69 246 TRP B CA 1
ATOM 5242 C C . TRP B 1 246 ? 5.879 11.836 16.188 1 98.69 246 TRP B C 1
ATOM 5244 O O . TRP B 1 246 ? 7.055 11.875 16.547 1 98.69 246 TRP B O 1
ATOM 5254 N N . LEU B 1 247 ? 5.051 10.859 16.531 1 98.69 247 LEU B N 1
ATOM 5255 C CA . LEU B 1 247 ? 5.496 9.766 17.391 1 98.69 247 LEU B CA 1
ATOM 5256 C C . LEU B 1 247 ? 6.473 8.859 16.641 1 98.69 247 LEU B C 1
ATOM 5258 O O . LEU B 1 247 ? 7.305 8.195 17.25 1 98.69 247 LEU B O 1
ATOM 5262 N N . VAL B 1 248 ? 6.387 8.781 15.281 1 98.81 248 VAL B N 1
ATOM 5263 C CA . VAL B 1 248 ? 7.379 8.039 14.5 1 98.81 248 VAL B CA 1
ATOM 5264 C C . VAL B 1 248 ? 8.758 8.672 14.68 1 98.81 248 VAL B C 1
ATOM 5266 O O . VAL B 1 248 ? 9.727 7.98 14.984 1 98.81 248 VAL B O 1
ATOM 5269 N N . MET B 1 249 ? 8.805 10 14.508 1 98.81 249 MET B N 1
ATOM 5270 C CA . MET B 1 249 ? 10.062 10.719 14.711 1 98.81 249 MET B CA 1
ATOM 5271 C C . MET B 1 249 ? 10.578 10.516 16.125 1 98.81 249 MET B C 1
ATOM 5273 O O . MET B 1 249 ? 11.758 10.219 16.328 1 98.81 249 MET B O 1
ATOM 5277 N N . ARG B 1 250 ? 9.688 10.656 17.047 1 98.81 250 ARG B N 1
ATOM 5278 C CA . ARG B 1 250 ? 10.109 10.539 18.438 1 98.81 250 ARG B CA 1
ATOM 5279 C C . ARG B 1 250 ? 10.625 9.141 18.734 1 98.81 250 ARG B C 1
ATOM 5281 O O . ARG B 1 250 ? 11.602 8.977 19.484 1 98.81 250 ARG B O 1
ATOM 5288 N N . GLY B 1 251 ? 9.953 8.125 18.219 1 98.69 251 GLY B N 1
ATOM 5289 C CA . GLY B 1 251 ? 10.359 6.742 18.422 1 98.69 251 GLY B CA 1
ATOM 5290 C C . GLY B 1 251 ? 11.719 6.426 17.828 1 98.69 251 GLY B C 1
ATOM 5291 O O . GLY B 1 251 ? 12.398 5.5 18.266 1 98.69 251 GLY B O 1
ATOM 5292 N N . ALA B 1 252 ? 12.102 7.207 16.859 1 98.69 252 ALA B N 1
ATOM 5293 C CA . ALA B 1 252 ? 13.367 6.965 16.156 1 98.69 252 ALA B CA 1
ATOM 5294 C C . ALA B 1 252 ? 14.539 7.566 16.922 1 98.69 252 ALA B C 1
ATOM 5296 O O . ALA B 1 252 ? 15.703 7.352 16.562 1 98.69 252 ALA B O 1
ATOM 5297 N N . LEU B 1 253 ? 14.242 8.344 17.969 1 98.44 253 LEU B N 1
ATOM 5298 C CA . LEU B 1 253 ? 15.281 8.992 18.766 1 98.44 253 LEU B CA 1
ATOM 5299 C C . LEU B 1 253 ? 15.562 8.211 20.031 1 98.44 253 LEU B C 1
ATOM 5301 O O . LEU B 1 253 ? 14.859 7.246 20.344 1 98.44 253 LEU B O 1
ATOM 5305 N N . SER B 1 254 ? 16.656 8.617 20.766 1 97.25 254 SER B N 1
ATOM 5306 C CA . SER B 1 254 ? 16.953 8.047 22.062 1 97.25 254 SER B CA 1
ATOM 5307 C C . SER B 1 254 ? 15.844 8.344 23.078 1 97.25 254 SER B C 1
ATOM 5309 O O . SER B 1 254 ? 15.07 9.273 22.891 1 97.25 254 SER B O 1
ATOM 5311 N N . ALA B 1 255 ? 15.797 7.512 24.094 1 94.94 255 ALA B N 1
ATOM 5312 C CA . ALA B 1 255 ? 14.789 7.703 25.125 1 94.94 255 ALA B CA 1
ATOM 5313 C C . ALA B 1 255 ? 14.898 9.094 25.75 1 94.94 255 ALA B C 1
ATOM 5315 O O . ALA B 1 255 ? 13.891 9.719 26.062 1 94.94 255 ALA B O 1
ATOM 5316 N N . ASN B 1 256 ? 16.188 9.469 25.922 1 95.31 256 ASN B N 1
ATOM 5317 C CA . ASN B 1 256 ? 16.453 10.82 26.406 1 95.31 256 ASN B CA 1
ATOM 5318 C C . ASN B 1 256 ? 16.844 11.75 25.266 1 95.31 256 ASN B C 1
ATOM 5320 O O . ASN B 1 256 ? 17.719 11.414 24.453 1 95.31 256 ASN B O 1
ATOM 5324 N N . VAL B 1 257 ? 16.141 12.836 25.172 1 97.94 257 VAL B N 1
ATOM 5325 C CA . VAL B 1 257 ? 16.438 13.828 24.141 1 97.94 257 VAL B CA 1
ATOM 5326 C C . VAL B 1 257 ? 16.625 15.195 24.781 1 97.94 257 VAL B C 1
ATOM 5328 O O . VAL B 1 257 ? 16.234 15.414 25.938 1 97.94 257 VAL B O 1
ATOM 5331 N N . THR B 1 258 ? 17.312 16.078 24.125 1 98.44 258 THR B N 1
ATOM 5332 C CA . THR B 1 258 ? 17.438 17.469 24.531 1 98.44 258 THR B CA 1
ATOM 5333 C C . THR B 1 258 ? 16.609 18.375 23.625 1 98.44 258 THR B C 1
ATOM 5335 O O . THR B 1 258 ? 16.859 18.453 22.422 1 98.44 258 THR B O 1
ATOM 5338 N N . GLU B 1 259 ? 15.609 18.922 24.219 1 98.62 259 GLU B N 1
ATOM 5339 C CA . GLU B 1 259 ? 14.852 19.922 23.484 1 98.62 259 GLU B CA 1
ATOM 5340 C C . GLU B 1 259 ? 15.633 21.234 23.359 1 98.62 259 GLU B C 1
ATOM 5342 O O . GLU B 1 259 ? 16 21.844 24.359 1 98.62 259 GLU B O 1
ATOM 5347 N N . THR B 1 260 ? 15.891 21.688 22.125 1 98.44 260 THR B N 1
ATOM 5348 C CA . THR B 1 260 ? 16.688 22.906 21.938 1 98.44 260 THR B CA 1
ATOM 5349 C C . THR B 1 260 ? 15.844 24.031 21.344 1 98.44 260 THR B C 1
ATOM 5351 O O . THR B 1 260 ? 16.266 25.188 21.344 1 98.44 260 THR B O 1
ATOM 5354 N N . TRP B 1 261 ? 14.648 23.672 20.906 1 98.56 261 TRP B N 1
ATOM 5355 C CA . TRP B 1 261 ? 13.758 24.688 20.375 1 98.56 261 TRP B CA 1
ATOM 5356 C C . TRP B 1 261 ? 12.312 24.219 20.422 1 98.56 261 TRP B C 1
ATOM 5358 O O . TRP B 1 261 ? 12.023 23.047 20.219 1 98.56 261 TRP B O 1
ATOM 5368 N N . ARG B 1 262 ? 11.414 25.078 20.703 1 98.38 262 ARG B N 1
ATOM 5369 C CA . ARG B 1 262 ? 9.977 24.891 20.609 1 98.38 262 ARG B CA 1
ATOM 5370 C C . ARG B 1 262 ? 9.273 26.219 20.328 1 98.38 262 ARG B C 1
ATOM 5372 O O . ARG B 1 262 ? 9.633 27.25 20.891 1 98.38 262 ARG B O 1
ATOM 5379 N N . ASP B 1 263 ? 8.336 26.188 19.391 1 98.06 263 ASP B N 1
ATOM 5380 C CA . ASP B 1 263 ? 7.496 27.359 19.156 1 98.06 263 ASP B CA 1
ATOM 5381 C C . ASP B 1 263 ? 6.117 26.953 18.625 1 98.06 263 ASP B C 1
ATOM 5383 O O . ASP B 1 263 ? 5.91 25.812 18.234 1 98.06 263 ASP B O 1
ATOM 5387 N N . TYR B 1 264 ? 5.152 27.828 18.781 1 96.94 264 TYR B N 1
ATOM 5388 C CA . TYR B 1 264 ? 3.768 27.594 18.391 1 96.94 264 TYR B CA 1
ATOM 5389 C C . TYR B 1 264 ? 3.107 28.891 17.938 1 96.94 264 TYR B C 1
ATOM 5391 O O . TYR B 1 264 ? 3.225 29.922 18.594 1 96.94 264 TYR B O 1
ATOM 5399 N N . TYR B 1 265 ? 2.496 28.859 16.75 1 95.31 265 TYR B N 1
ATOM 5400 C CA . TYR B 1 265 ? 1.752 29.969 16.188 1 95.31 265 TYR B CA 1
ATOM 5401 C C . TYR B 1 265 ? 0.458 29.5 15.539 1 95.31 265 TYR B C 1
ATOM 5403 O O . TYR B 1 265 ? 0.463 28.547 14.75 1 95.31 265 TYR B O 1
ATOM 5411 N N . LEU B 1 266 ? -0.668 30.016 15.93 1 93.94 266 LEU B N 1
ATOM 5412 C CA . LEU B 1 266 ? -1.967 29.672 15.367 1 93.94 266 LEU B CA 1
ATOM 5413 C C . LEU B 1 266 ? -2.574 30.844 14.617 1 93.94 266 LEU B C 1
ATOM 5415 O O . LEU B 1 266 ? -3.396 31.578 15.172 1 93.94 266 LEU B O 1
ATOM 5419 N N . PRO B 1 267 ? -2.201 30.984 13.367 1 86.38 267 PRO B N 1
ATOM 5420 C CA . PRO B 1 267 ? -2.732 32.156 12.633 1 86.38 267 PRO B CA 1
ATOM 5421 C C . PRO B 1 267 ? -4.207 31.984 12.266 1 86.38 267 PRO B C 1
ATOM 5423 O O . PRO B 1 267 ? -5 32.906 12.461 1 86.38 267 PRO B O 1
ATOM 5426 N N . SER B 1 268 ? -4.57 30.766 11.711 1 84.62 268 SER B N 1
ATOM 5427 C CA . SER B 1 268 ? -5.945 30.672 11.242 1 84.62 268 SER B CA 1
ATOM 5428 C C . SER B 1 268 ? -6.531 29.281 11.539 1 84.62 268 SER B C 1
ATOM 5430 O O . SER B 1 268 ? -6.977 29.031 12.656 1 84.62 268 SER B O 1
ATOM 5432 N N . MET B 1 269 ? -6.27 28.297 10.789 1 88.31 269 MET B N 1
ATOM 5433 C CA . MET B 1 269 ? -7.012 27.031 10.812 1 88.31 269 MET B CA 1
ATOM 5434 C C . MET B 1 269 ? -6.246 25.969 11.578 1 88.31 269 MET B C 1
ATOM 5436 O O . MET B 1 269 ? -6.852 25.125 12.258 1 88.31 269 MET B O 1
ATOM 5440 N N . THR B 1 270 ? -4.945 25.969 11.406 1 90.81 270 THR B N 1
ATOM 5441 C CA . THR B 1 270 ? -4.121 24.922 11.992 1 90.81 270 THR B CA 1
ATOM 5442 C C . THR B 1 270 ? -2.939 25.531 12.75 1 90.81 270 THR B C 1
ATOM 5444 O O . THR B 1 270 ? -2.275 26.438 12.25 1 90.81 270 THR B O 1
ATOM 5447 N N . GLY B 1 271 ? -2.773 25.047 13.945 1 90.88 271 GLY B N 1
ATOM 5448 C CA . GLY B 1 271 ? -1.578 25.453 14.672 1 90.88 271 GLY B CA 1
ATOM 5449 C C . GLY B 1 271 ? -0.293 25.047 13.977 1 90.88 271 GLY B C 1
ATOM 5450 O O . GLY B 1 271 ? -0.203 23.953 13.422 1 90.88 271 GLY B O 1
ATOM 5451 N N . ILE B 1 272 ? 0.627 25.953 13.922 1 94.06 272 ILE B N 1
ATOM 5452 C CA . ILE B 1 272 ? 1.95 25.703 13.359 1 94.06 272 ILE B CA 1
ATOM 5453 C C . ILE B 1 272 ? 2.979 25.594 14.477 1 94.06 272 ILE B C 1
ATOM 5455 O O . ILE B 1 272 ? 3.275 26.578 15.164 1 94.06 272 ILE B O 1
ATOM 5459 N N . ALA B 1 273 ? 3.402 24.438 14.641 1 96.31 273 ALA B N 1
ATOM 5460 C CA . ALA B 1 273 ? 4.406 24.188 15.672 1 96.31 273 ALA B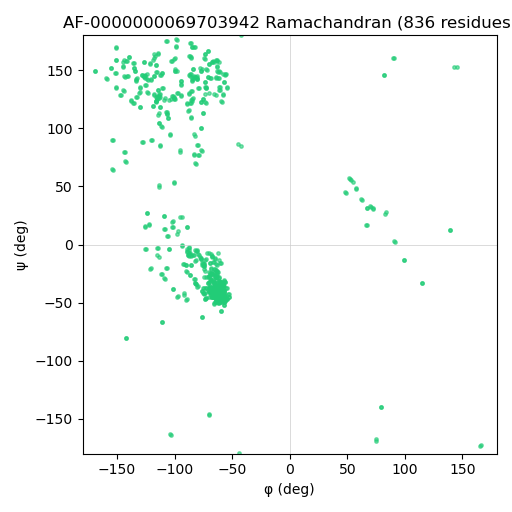 CA 1
ATOM 5461 C C . ALA B 1 273 ? 5.754 23.828 15.055 1 96.31 273 ALA B C 1
ATOM 5463 O O . ALA B 1 273 ? 5.816 23.266 13.961 1 96.31 273 ALA B O 1
ATOM 5464 N N . THR B 1 274 ? 6.84 24.203 15.711 1 98.25 274 THR B N 1
ATOM 5465 C CA . THR B 1 274 ? 8.203 23.828 15.375 1 98.25 274 THR B CA 1
ATOM 5466 C C . THR B 1 274 ? 8.93 23.297 16.609 1 98.25 274 THR B C 1
ATOM 5468 O O . THR B 1 274 ? 8.766 23.812 17.703 1 98.25 274 THR B O 1
ATOM 5471 N N . LEU B 1 275 ? 9.594 22.25 16.453 1 98.75 275 LEU B N 1
ATOM 5472 C CA . LEU B 1 275 ? 10.266 21.562 17.547 1 98.75 275 LEU B CA 1
ATOM 5473 C C . LEU B 1 275 ? 11.586 20.953 17.094 1 98.75 275 LEU B C 1
ATOM 5475 O O . LEU B 1 275 ? 11.664 20.375 16.016 1 98.75 275 LEU B O 1
ATOM 5479 N N . ILE B 1 276 ? 12.695 21.172 17.875 1 98.88 276 ILE B N 1
ATOM 5480 C CA . ILE B 1 276 ? 13.961 20.469 17.656 1 98.88 276 ILE B CA 1
ATOM 5481 C C . ILE B 1 276 ? 14.281 19.594 18.875 1 98.88 276 ILE B C 1
ATOM 5483 O O . ILE B 1 276 ? 14.305 20.094 20 1 98.88 276 ILE B O 1
ATOM 5487 N N . LEU B 1 277 ? 14.461 18.359 18.625 1 98.81 277 LEU B N 1
ATOM 5488 C CA . LEU B 1 277 ? 14.961 17.422 19.625 1 98.81 277 LEU B CA 1
ATOM 5489 C C . LEU B 1 277 ? 16.328 16.875 19.219 1 98.81 277 LEU B C 1
ATOM 5491 O O . LEU B 1 277 ? 16.469 16.297 18.141 1 98.81 277 LEU B O 1
ATOM 5495 N N . GLU B 1 278 ? 17.281 17 20.047 1 98.25 278 GLU B N 1
ATOM 5496 C CA . GLU B 1 278 ? 18.594 16.422 19.781 1 98.25 278 GLU B CA 1
ATOM 5497 C C . GLU B 1 278 ? 18.734 15.039 20.406 1 98.25 278 GLU B C 1
ATOM 5499 O O . GLU B 1 278 ? 18.266 14.812 21.531 1 98.25 278 GLU B O 1
ATOM 5504 N N . ASN B 1 279 ? 19.312 14.195 19.641 1 96.06 279 ASN B N 1
ATOM 5505 C CA . ASN B 1 279 ? 19.469 12.797 20.031 1 96.06 279 ASN B CA 1
ATOM 5506 C C . ASN B 1 279 ? 20.625 12.617 21 1 96.06 279 ASN B C 1
ATOM 5508 O O . ASN B 1 279 ? 21.688 13.211 20.828 1 96.06 279 ASN B O 1
ATOM 5512 N N . ASN B 1 280 ? 20.453 11.867 22.078 1 95 280 ASN B N 1
ATOM 5513 C CA . ASN B 1 280 ? 21.516 11.508 23.031 1 95 280 ASN B CA 1
ATOM 5514 C C . ASN B 1 280 ? 21.797 10.008 23 1 95 280 ASN B C 1
ATOM 5516 O O . ASN B 1 280 ? 21.828 9.359 24.047 1 95 280 ASN B O 1
ATOM 5520 N N . ALA B 1 281 ? 22 9.547 21.828 1 91.12 281 ALA B N 1
ATOM 5521 C CA . ALA B 1 281 ? 22.109 8.102 21.641 1 91.12 281 ALA B CA 1
ATOM 5522 C C . ALA B 1 281 ? 23.484 7.602 22.078 1 91.12 281 ALA B C 1
ATOM 5524 O O . ALA B 1 281 ? 24.453 8.359 22.078 1 91.12 281 ALA B O 1
ATOM 5525 N N . ARG B 1 282 ? 23.531 6.355 22.5 1 88 282 ARG B N 1
ATOM 5526 C CA . ARG B 1 282 ? 24.75 5.637 22.844 1 88 282 ARG B CA 1
ATOM 5527 C C . ARG B 1 282 ? 24.828 4.301 22.125 1 88 282 ARG B C 1
ATOM 5529 O O . ARG B 1 282 ? 23.797 3.674 21.859 1 88 282 ARG B O 1
ATOM 5536 N N . LEU B 1 283 ? 25.984 3.947 21.797 1 85.06 283 LEU B N 1
ATOM 5537 C CA . LEU B 1 283 ? 26.188 2.637 21.188 1 85.06 283 LEU B CA 1
ATOM 5538 C C . LEU B 1 283 ? 26.562 1.604 22.25 1 85.06 283 LEU B C 1
ATOM 5540 O O . LEU B 1 283 ? 27.453 1.852 23.078 1 85.06 283 LEU B O 1
ATOM 5544 N N . PRO B 1 284 ? 25.828 0.527 22.219 1 90.81 284 PRO B N 1
ATOM 5545 C CA . PRO B 1 284 ? 26.25 -0.528 23.156 1 90.81 284 PRO B CA 1
ATOM 5546 C C . PRO B 1 284 ? 27.641 -1.066 22.828 1 90.81 284 PRO B C 1
ATOM 5548 O O . PRO B 1 284 ? 28.094 -0.977 21.688 1 90.81 284 PRO B O 1
ATOM 5551 N N . PRO B 1 285 ? 28.234 -1.646 23.828 1 92.75 285 PRO B N 1
ATOM 5552 C CA . PRO B 1 285 ? 29.594 -2.162 23.625 1 92.75 285 PRO B CA 1
ATOM 5553 C C . PRO B 1 285 ? 29.609 -3.428 22.766 1 92.75 285 PRO B C 1
ATOM 5555 O O . PRO B 1 285 ? 30.688 -3.869 22.344 1 92.75 285 PRO B O 1
ATOM 5558 N N . VAL B 1 286 ? 28.5 -4.02 22.547 1 93.94 286 VAL B N 1
ATOM 5559 C CA . VAL B 1 286 ? 28.391 -5.191 21.688 1 93.94 286 VAL B CA 1
ATOM 5560 C C . VAL B 1 286 ? 27.875 -4.77 20.297 1 93.94 286 VAL B C 1
ATOM 5562 O O . VAL B 1 286 ? 27.125 -3.797 20.188 1 93.94 286 VAL B O 1
ATOM 5565 N N . ASP B 1 287 ? 28.266 -5.469 19.266 1 94 287 ASP B N 1
ATOM 5566 C CA . ASP B 1 287 ? 27.969 -5.094 17.891 1 94 287 ASP B CA 1
ATOM 5567 C C . ASP B 1 287 ? 26.531 -5.48 17.516 1 94 287 ASP B C 1
ATOM 5569 O O . ASP B 1 287 ? 26.328 -6.387 16.703 1 94 287 ASP B O 1
ATOM 5573 N N . THR B 1 288 ? 25.594 -4.719 17.969 1 94.81 288 THR B N 1
ATOM 5574 C CA . THR B 1 288 ? 24.188 -4.977 17.703 1 94.81 288 THR B CA 1
ATOM 5575 C C . THR B 1 288 ? 23.828 -4.609 16.266 1 94.81 288 THR B C 1
ATOM 5577 O O . THR B 1 288 ? 22.828 -5.094 15.727 1 94.81 288 THR B O 1
ATOM 5580 N N . LEU B 1 289 ? 24.578 -3.799 15.656 1 95.25 289 LEU B N 1
ATOM 5581 C CA . LEU B 1 289 ? 24.281 -3.334 14.305 1 95.25 289 LEU B CA 1
ATOM 5582 C C . LEU B 1 289 ? 24.562 -4.426 13.281 1 95.25 289 LEU B C 1
ATOM 5584 O O . LEU B 1 289 ? 23.766 -4.629 12.352 1 95.25 289 LEU B O 1
ATOM 5588 N N . THR B 1 290 ? 25.672 -5.125 13.484 1 95.94 290 THR B N 1
ATOM 5589 C CA . THR B 1 290 ? 25.969 -6.258 12.617 1 95.94 290 THR B CA 1
ATOM 5590 C C . THR B 1 290 ? 24.922 -7.355 12.789 1 95.94 290 THR B C 1
ATOM 5592 O O . THR B 1 290 ? 24.484 -7.969 11.812 1 95.94 290 THR B O 1
ATOM 5595 N N . ARG B 1 291 ? 24.562 -7.559 14.031 1 96.81 291 ARG B N 1
ATOM 5596 C CA . ARG B 1 291 ? 23.516 -8.539 14.297 1 96.81 291 ARG B CA 1
ATOM 5597 C C . ARG B 1 291 ? 22.219 -8.18 13.57 1 96.81 291 ARG B C 1
ATOM 5599 O O . ARG B 1 291 ? 21.547 -9.047 13.023 1 96.81 291 ARG B O 1
ATOM 5606 N N . HIS B 1 292 ? 21.906 -6.914 13.562 1 97.75 292 HIS B N 1
ATOM 5607 C CA . HIS B 1 292 ? 20.688 -6.477 12.883 1 97.75 292 HIS B CA 1
ATOM 5608 C C . HIS B 1 292 ? 20.812 -6.641 11.375 1 97.75 292 HIS B C 1
ATOM 5610 O O . HIS B 1 292 ? 19.859 -7.047 10.711 1 97.75 292 HIS B O 1
ATOM 5616 N N . ARG B 1 293 ? 21.953 -6.293 10.773 1 97.81 293 ARG B N 1
ATOM 5617 C CA . ARG B 1 293 ? 22.172 -6.496 9.352 1 97.81 293 ARG B CA 1
ATOM 5618 C C . ARG B 1 293 ? 22.016 -7.965 8.977 1 97.81 293 ARG B C 1
ATOM 5620 O O . ARG B 1 293 ? 21.531 -8.289 7.891 1 97.81 293 ARG B O 1
ATOM 5627 N N . GLN B 1 294 ? 22.438 -8.836 9.867 1 97.5 294 GLN B N 1
ATOM 5628 C CA . GLN B 1 294 ? 22.266 -10.266 9.633 1 97.5 294 GLN B CA 1
ATOM 5629 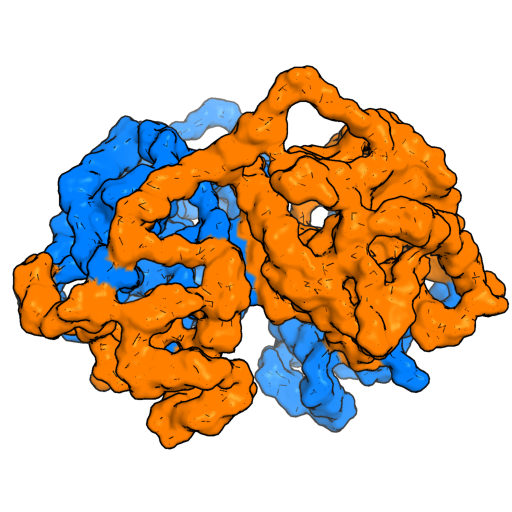C C . GLN B 1 294 ? 20.797 -10.648 9.648 1 97.5 294 GLN B C 1
ATOM 5631 O O . GLN B 1 294 ? 20.344 -11.445 8.82 1 97.5 294 GLN B O 1
ATOM 5636 N N . HIS B 1 295 ? 20.125 -10.062 10.594 1 97.88 295 HIS B N 1
ATOM 5637 C CA . HIS B 1 295 ? 18.688 -10.258 10.664 1 97.88 295 HIS B CA 1
ATOM 5638 C C . HIS B 1 295 ? 18 -9.828 9.375 1 97.88 295 HIS B C 1
ATOM 5640 O O . HIS B 1 295 ? 17.141 -10.539 8.852 1 97.88 295 HIS B O 1
ATOM 5646 N N . MET B 1 296 ? 18.438 -8.766 8.789 1 97.75 296 MET B N 1
ATOM 5647 C CA . MET B 1 296 ? 17.891 -8.219 7.547 1 97.75 296 MET B CA 1
ATOM 5648 C C . MET B 1 296 ? 18.156 -9.148 6.371 1 97.75 296 MET B C 1
ATOM 5650 O O . MET B 1 296 ? 17.312 -9.305 5.488 1 97.75 296 MET B O 1
ATOM 5654 N N . ALA B 1 297 ? 19.281 -9.75 6.375 1 96.69 297 ALA B N 1
ATOM 5655 C CA . ALA B 1 297 ? 19.766 -10.5 5.223 1 96.69 297 ALA B CA 1
ATOM 5656 C C . ALA B 1 297 ? 19.281 -11.945 5.262 1 96.69 297 ALA B C 1
ATOM 5658 O O . ALA B 1 297 ? 19.375 -12.672 4.27 1 96.69 297 ALA B O 1
ATOM 5659 N N . GLN B 1 298 ? 18.703 -12.344 6.312 1 96.88 298 GLN B N 1
ATOM 5660 C CA . GLN B 1 298 ? 18.438 -13.75 6.598 1 96.88 298 GLN B CA 1
ATOM 5661 C C . GLN B 1 298 ? 17.531 -14.367 5.535 1 96.88 298 GLN B C 1
ATOM 5663 O O . GLN B 1 298 ? 17.828 -15.438 5.008 1 96.88 298 GLN B O 1
ATOM 5668 N N . GLN B 1 299 ? 16.5 -13.711 5.176 1 96 299 GLN B N 1
ATOM 5669 C CA . GLN B 1 299 ? 15.453 -14.289 4.352 1 96 299 GLN B CA 1
ATOM 5670 C C . GLN B 1 299 ? 15.961 -14.617 2.953 1 96 299 GLN B C 1
ATOM 5672 O O . GLN B 1 299 ? 15.562 -15.617 2.355 1 96 299 GLN B O 1
ATOM 5677 N N . LEU B 1 300 ? 16.891 -13.844 2.4 1 95.31 300 LEU B N 1
ATOM 5678 C CA . LEU B 1 300 ? 17.328 -14.039 1.022 1 95.31 300 LEU B CA 1
ATOM 5679 C C . LEU B 1 300 ? 18.719 -14.672 0.978 1 95.31 300 LEU B C 1
ATOM 5681 O O . LEU B 1 300 ? 19.297 -14.836 -0.098 1 95.31 300 LEU B O 1
ATOM 5685 N N . ALA B 1 301 ? 19.203 -15.062 2.164 1 95.75 301 ALA B N 1
ATOM 5686 C CA . ALA B 1 301 ? 20.516 -15.672 2.201 1 95.75 301 ALA B CA 1
ATOM 5687 C C . ALA B 1 301 ? 20.578 -16.922 1.319 1 95.75 301 ALA B C 1
ATOM 5689 O O . ALA B 1 301 ? 19.672 -17.75 1.363 1 95.75 301 ALA B O 1
ATOM 5690 N N . GLY B 1 302 ? 21.578 -17 0.443 1 95.19 302 GLY B N 1
ATOM 5691 C CA . GLY B 1 302 ? 21.797 -18.172 -0.376 1 95.19 302 GLY B CA 1
ATOM 5692 C C . GLY B 1 302 ? 21.25 -18.031 -1.788 1 95.19 302 GLY B C 1
ATOM 5693 O O . GLY B 1 302 ? 21.625 -18.797 -2.68 1 95.19 302 GLY B O 1
ATOM 5694 N N . VAL B 1 303 ? 20.422 -17.031 -2.098 1 95.25 303 VAL B N 1
ATOM 5695 C CA . VAL B 1 303 ? 19.797 -16.875 -3.408 1 95.25 303 VAL B CA 1
ATOM 5696 C C . VAL B 1 303 ? 20.859 -16.531 -4.449 1 95.25 303 VAL B C 1
ATOM 5698 O O . VAL B 1 303 ? 20.75 -16.922 -5.617 1 95.25 303 VAL B O 1
ATOM 5701 N N . GLU B 1 304 ? 21.875 -15.859 -3.969 1 93 304 GLU B N 1
ATOM 5702 C CA . GLU B 1 304 ? 22.953 -15.43 -4.867 1 93 304 GLU B CA 1
ATOM 5703 C C . GLU B 1 304 ? 23.688 -16.641 -5.461 1 93 304 GLU B C 1
ATOM 5705 O O . GLU B 1 304 ? 24.375 -16.5 -6.473 1 93 304 GLU B O 1
ATOM 5710 N N . LYS B 1 305 ? 23.516 -17.781 -4.867 1 95.31 305 LYS B N 1
ATOM 5711 C CA . LYS B 1 305 ? 24.203 -18.984 -5.32 1 95.31 305 LYS B CA 1
ATOM 5712 C C . LYS B 1 305 ? 23.391 -19.719 -6.379 1 95.31 305 LYS B C 1
ATOM 5714 O O . LYS B 1 305 ? 23.891 -20.656 -7 1 95.31 305 LYS B O 1
ATOM 5719 N N . LEU B 1 306 ? 22.219 -19.312 -6.66 1 96.19 306 LEU B N 1
ATOM 5720 C CA . LEU B 1 306 ? 21.375 -19.984 -7.637 1 96.19 306 LEU B CA 1
ATOM 5721 C C . LEU B 1 306 ? 21.656 -19.484 -9.047 1 96.19 306 LEU B C 1
ATOM 5723 O O . LEU B 1 306 ? 21.391 -18.328 -9.367 1 96.19 306 LEU B O 1
ATOM 5727 N N . PRO B 1 307 ? 22.25 -20.312 -9.836 1 94.56 307 PRO B N 1
ATOM 5728 C CA . PRO B 1 307 ? 22.641 -19.828 -11.164 1 94.56 307 PRO B CA 1
ATOM 5729 C C . PRO B 1 307 ? 21.453 -19.406 -12.016 1 94.56 307 PRO B C 1
ATOM 5731 O O . PRO B 1 307 ? 20.391 -20.047 -11.969 1 94.56 307 PRO B O 1
ATOM 5734 N N . GLY B 1 308 ? 21.672 -18.375 -12.766 1 96.06 308 GLY B N 1
ATOM 5735 C CA . GLY B 1 308 ? 20.641 -17.953 -13.703 1 96.06 308 GLY B CA 1
ATOM 5736 C C . GLY B 1 308 ? 19.391 -17.422 -13.016 1 96.06 308 GLY B C 1
ATOM 5737 O O . GLY B 1 308 ? 18.297 -17.484 -13.57 1 96.06 308 GLY B O 1
ATOM 5738 N N . THR B 1 309 ? 19.516 -17.078 -11.719 1 96.75 309 THR B N 1
ATOM 5739 C CA . THR B 1 309 ? 18.391 -16.562 -10.93 1 96.75 309 THR B CA 1
ATOM 5740 C C . THR B 1 309 ? 18.641 -15.117 -10.523 1 96.75 309 THR B C 1
ATOM 5742 O O . THR B 1 309 ? 19.703 -14.797 -9.977 1 96.75 309 THR B O 1
ATOM 5745 N N . TYR B 1 310 ? 17.656 -14.242 -10.812 1 96.44 310 TYR B N 1
ATOM 5746 C CA . TYR B 1 310 ? 17.781 -12.812 -10.57 1 96.44 310 TYR B CA 1
ATOM 5747 C C . TYR B 1 310 ? 16.609 -12.289 -9.758 1 96.44 310 TYR B C 1
ATOM 5749 O O . TYR B 1 310 ? 15.625 -11.805 -10.32 1 96.44 310 TYR B O 1
ATOM 5757 N N . PRO B 1 311 ? 16.734 -12.336 -8.406 1 95.44 311 PRO B N 1
ATOM 5758 C CA . PRO B 1 311 ? 15.641 -11.773 -7.621 1 95.44 311 PRO B CA 1
ATOM 5759 C C . PRO B 1 311 ? 15.328 -10.328 -8 1 95.44 311 PRO B C 1
ATOM 5761 O O . PRO B 1 311 ? 16.234 -9.539 -8.258 1 95.44 311 PRO B O 1
ATOM 5764 N N . PHE B 1 312 ? 14.062 -10 -8.141 1 96.94 312 PHE B N 1
ATOM 5765 C CA . PHE B 1 312 ? 13.633 -8.648 -8.492 1 96.94 312 PHE B CA 1
ATOM 5766 C C . PHE B 1 312 ? 13.633 -7.746 -7.266 1 96.94 312 PHE B C 1
ATOM 5768 O O . PHE B 1 312 ? 12.594 -7.52 -6.652 1 96.94 312 PHE B O 1
ATOM 5775 N N . THR B 1 313 ? 14.781 -7.137 -6.922 1 97.25 313 THR B N 1
ATOM 5776 C CA . THR B 1 313 ? 15 -6.309 -5.742 1 97.25 313 THR B CA 1
ATOM 5777 C C . THR B 1 313 ? 14.609 -4.859 -6.02 1 97.25 313 THR B C 1
ATOM 5779 O O . THR B 1 313 ? 14.32 -4.496 -7.16 1 97.25 313 THR B O 1
ATOM 5782 N N . HIS B 1 314 ? 14.633 -4.039 -5.012 1 98 314 HIS B N 1
ATOM 5783 C CA . HIS B 1 314 ? 14.375 -2.611 -5.164 1 98 314 HIS B CA 1
ATOM 5784 C C . HIS B 1 314 ? 15.391 -1.967 -6.102 1 98 314 HIS B C 1
ATOM 5786 O O . HIS B 1 314 ? 15.055 -1.042 -6.844 1 98 314 HIS B O 1
ATOM 5792 N N . GLU B 1 315 ? 16.625 -2.4 -5.988 1 97.38 315 GLU B N 1
ATOM 5793 C CA . GLU B 1 315 ? 17.656 -1.864 -6.871 1 97.38 315 GLU B CA 1
ATOM 5794 C C . GLU B 1 315 ? 17.344 -2.164 -8.336 1 97.38 315 GLU B C 1
ATOM 5796 O O . GLU B 1 315 ? 17.406 -1.274 -9.188 1 97.38 315 GLU B O 1
ATOM 5801 N N . ARG B 1 316 ? 16.984 -3.402 -8.617 1 96.75 316 ARG B N 1
ATOM 5802 C CA . ARG B 1 316 ? 16.625 -3.797 -9.977 1 96.75 316 ARG B CA 1
ATOM 5803 C C . ARG B 1 316 ? 15.359 -3.096 -10.43 1 96.75 316 ARG B C 1
ATOM 5805 O O . ARG B 1 316 ? 15.25 -2.695 -11.594 1 96.75 316 ARG B O 1
ATOM 5812 N N . SER B 1 317 ? 14.469 -2.998 -9.539 1 97.69 317 SER B N 1
ATOM 5813 C CA . SER B 1 317 ? 13.203 -2.336 -9.844 1 97.69 317 SER B CA 1
ATOM 5814 C C . SER B 1 317 ? 13.422 -0.886 -10.258 1 97.69 317 SER B C 1
ATOM 5816 O O . SER B 1 317 ? 12.883 -0.437 -11.273 1 97.69 317 SER B O 1
ATOM 5818 N N . LEU B 1 318 ? 14.195 -0.175 -9.469 1 97.75 318 LEU B N 1
ATOM 5819 C CA . LEU B 1 318 ? 14.461 1.231 -9.758 1 97.75 318 LEU B CA 1
ATOM 5820 C C . LEU B 1 318 ? 15.234 1.383 -11.062 1 97.75 318 LEU B C 1
ATOM 5822 O O . LEU B 1 318 ? 14.906 2.232 -11.891 1 97.75 318 LEU B O 1
ATOM 5826 N N . ASN B 1 319 ? 16.281 0.518 -11.281 1 96.75 319 ASN B N 1
ATOM 5827 C CA . ASN B 1 319 ? 17.125 0.591 -12.469 1 96.75 319 ASN B CA 1
ATOM 5828 C C . ASN B 1 319 ? 16.344 0.257 -13.734 1 96.75 319 ASN B C 1
ATOM 5830 O O . ASN B 1 319 ? 16.641 0.777 -14.812 1 96.75 319 ASN B O 1
ATOM 5834 N N . GLY B 1 320 ? 15.352 -0.642 -13.602 1 97.31 320 GLY B N 1
ATOM 5835 C CA . GLY B 1 320 ? 14.586 -1.084 -14.75 1 97.31 320 GLY B CA 1
ATOM 5836 C C . GLY B 1 320 ? 13.219 -0.422 -14.852 1 97.31 320 GLY B C 1
ATOM 5837 O O . GLY B 1 320 ? 12.359 -0.875 -15.602 1 97.31 320 GLY B O 1
ATOM 5838 N N . LEU B 1 321 ? 13.016 0.665 -14.109 1 97.5 321 LEU B N 1
ATOM 5839 C CA . LEU B 1 321 ? 11.68 1.224 -13.961 1 97.5 321 LEU B CA 1
ATOM 5840 C C . LEU B 1 321 ? 11.141 1.706 -15.305 1 97.5 321 LEU B C 1
ATOM 5842 O O . LEU B 1 321 ? 9.969 1.477 -15.633 1 97.5 321 LEU B O 1
ATOM 5846 N N . ARG B 1 322 ? 11.953 2.406 -16.047 1 97.06 322 ARG B N 1
ATOM 5847 C CA . ARG B 1 322 ? 11.539 2.941 -17.344 1 97.06 322 ARG B CA 1
ATOM 5848 C C . ARG B 1 322 ? 11.109 1.822 -18.281 1 97.06 322 ARG B C 1
ATOM 5850 O O . ARG B 1 322 ? 10.031 1.89 -18.891 1 97.06 322 ARG B O 1
ATOM 5857 N N . LEU B 1 323 ? 11.914 0.807 -18.406 1 98.38 323 LEU B N 1
ATOM 5858 C CA . LEU B 1 323 ? 11.609 -0.344 -19.25 1 98.38 323 LEU B CA 1
ATOM 5859 C C . LEU B 1 323 ? 10.359 -1.061 -18.766 1 98.38 323 LEU B C 1
ATOM 5861 O O . LEU B 1 323 ? 9.477 -1.385 -19.562 1 98.38 323 LEU B O 1
ATOM 5865 N N . ASN B 1 324 ? 10.297 -1.316 -17.531 1 98.69 324 ASN B N 1
ATOM 5866 C CA . ASN B 1 324 ? 9.164 -2.037 -16.969 1 98.69 324 ASN B CA 1
ATOM 5867 C C . ASN B 1 324 ? 7.867 -1.241 -17.094 1 98.69 324 ASN B C 1
ATOM 5869 O O . ASN B 1 324 ? 6.801 -1.815 -17.328 1 98.69 324 ASN B O 1
ATOM 5873 N N . ARG B 1 325 ? 7.949 0.048 -16.938 1 98.25 325 ARG B N 1
ATOM 5874 C CA . ARG B 1 325 ? 6.773 0.888 -17.156 1 98.25 325 ARG B CA 1
ATOM 5875 C C . ARG B 1 325 ? 6.293 0.801 -18.594 1 98.25 325 ARG B C 1
ATOM 5877 O O . ARG B 1 325 ? 5.09 0.726 -18.844 1 98.25 325 ARG B O 1
ATOM 5884 N N . PHE B 1 326 ? 7.262 0.884 -19.547 1 98.38 326 PHE B N 1
ATOM 5885 C CA . PHE B 1 326 ? 6.934 0.746 -20.953 1 98.38 326 PHE B CA 1
ATOM 5886 C C . PHE B 1 326 ? 6.195 -0.562 -21.219 1 98.38 326 PHE B C 1
ATOM 5888 O O . PHE B 1 326 ? 5.152 -0.571 -21.875 1 98.38 326 PHE B O 1
ATOM 5895 N N . LEU B 1 327 ? 6.719 -1.664 -20.656 1 98.38 327 LEU B N 1
ATOM 5896 C CA . LEU B 1 327 ? 6.156 -2.992 -20.859 1 98.38 327 LEU B CA 1
ATOM 5897 C C . LEU B 1 327 ? 4.805 -3.125 -20.172 1 98.38 327 LEU B C 1
ATOM 5899 O O . LEU B 1 327 ? 3.902 -3.795 -20.688 1 98.38 327 LEU B O 1
ATOM 5903 N N . HIS B 1 328 ? 4.68 -2.527 -19.016 1 98.31 328 HIS B N 1
ATOM 5904 C CA . HIS B 1 328 ? 3.428 -2.598 -18.266 1 98.31 328 HIS B CA 1
ATOM 5905 C C . HIS B 1 328 ? 2.275 -1.998 -19.062 1 98.31 328 HIS B C 1
ATOM 5907 O O . HIS B 1 328 ? 1.143 -2.48 -18.984 1 98.31 328 HIS B O 1
ATOM 5913 N N . ARG B 1 329 ? 2.506 -0.982 -19.859 1 97.75 329 ARG B N 1
ATOM 5914 C CA . ARG B 1 329 ? 1.47 -0.272 -20.609 1 97.75 329 ARG B CA 1
ATOM 5915 C C . ARG B 1 329 ? 0.915 -1.138 -21.734 1 97.75 329 ARG B C 1
ATOM 5917 O O . ARG B 1 329 ? -0.112 -0.805 -22.328 1 97.75 329 ARG B O 1
ATOM 5924 N N . LEU B 1 330 ? 1.527 -2.254 -21.938 1 97 330 LEU B N 1
ATOM 5925 C CA . LEU B 1 330 ? 1.038 -3.158 -22.984 1 97 330 LEU B CA 1
ATOM 5926 C C . LEU B 1 330 ? -0.329 -3.723 -22.609 1 97 330 LEU B C 1
ATOM 5928 O O . LEU B 1 330 ? -1.014 -4.309 -23.453 1 97 330 LEU B O 1
ATOM 5932 N N . ILE B 1 331 ? -0.791 -3.525 -21.375 1 96.56 331 ILE B N 1
ATOM 5933 C CA . ILE B 1 331 ? -2.131 -3.941 -20.984 1 96.56 331 ILE B CA 1
ATOM 5934 C C . ILE B 1 331 ? -3.166 -2.988 -21.578 1 96.56 331 ILE B C 1
ATOM 5936 O O . ILE B 1 331 ? -4.363 -3.281 -21.578 1 96.56 331 ILE B O 1
ATOM 5940 N N . GLU B 1 332 ? -2.727 -1.805 -22.031 1 96.56 332 GLU B N 1
ATOM 5941 C CA . GLU B 1 332 ? -3.605 -0.831 -22.672 1 96.56 332 GLU B CA 1
ATOM 5942 C C . GLU B 1 332 ? -3.76 -1.125 -24.172 1 96.56 332 GLU B C 1
ATOM 5944 O O . GLU B 1 332 ? -2.779 -1.107 -24.906 1 96.56 332 GLU B O 1
ATOM 5949 N N . PRO B 1 333 ? -4.965 -1.311 -24.688 1 96.31 333 PRO B N 1
ATOM 5950 C CA . PRO B 1 333 ? -5.172 -1.68 -26.078 1 96.31 333 PRO B CA 1
ATOM 5951 C C . PRO B 1 333 ? -4.539 -0.689 -27.062 1 96.31 333 PRO B C 1
ATOM 5953 O O . PRO B 1 333 ? -3.885 -1.097 -28.016 1 96.31 333 PRO B O 1
ATOM 5956 N N . ALA B 1 334 ? -4.699 0.603 -26.781 1 96.31 334 ALA B N 1
ATOM 5957 C CA . ALA B 1 334 ? -4.152 1.613 -27.688 1 96.31 334 ALA B CA 1
ATOM 5958 C C . ALA B 1 334 ? -2.627 1.548 -27.719 1 96.31 334 ALA B C 1
ATOM 5960 O O . ALA B 1 334 ? -2.014 1.739 -28.766 1 96.31 334 ALA B O 1
ATOM 5961 N N . TRP B 1 335 ? -2.006 1.337 -26.609 1 96.81 335 TRP B N 1
ATOM 5962 C CA . TRP B 1 335 ? -0.554 1.23 -26.516 1 96.81 335 TRP B CA 1
ATOM 5963 C C . TRP B 1 335 ? -0.047 -0.001 -27.25 1 96.81 335 TRP B C 1
ATOM 5965 O O . TRP B 1 335 ? 0.95 0.07 -27.969 1 96.81 335 TRP B O 1
ATOM 5975 N N . ARG B 1 336 ? -0.683 -1.147 -27.109 1 95.38 336 ARG B N 1
ATOM 5976 C CA . ARG B 1 336 ? -0.256 -2.383 -27.75 1 95.38 336 ARG B CA 1
ATOM 5977 C C . ARG B 1 336 ? -0.371 -2.271 -29.266 1 95.38 336 ARG B C 1
ATOM 5979 O O . ARG B 1 336 ? 0.497 -2.756 -30 1 95.38 336 ARG B O 1
ATOM 5986 N N . GLU B 1 337 ? -1.446 -1.584 -29.75 1 96 337 GLU B N 1
ATOM 5987 C CA . GLU B 1 337 ? -1.608 -1.378 -31.188 1 96 337 GLU B CA 1
ATOM 5988 C C . GLU B 1 337 ? -0.468 -0.54 -31.75 1 96 337 GLU B C 1
ATOM 5990 O O . GLU B 1 337 ? 0.093 -0.875 -32.812 1 96 337 GLU B O 1
ATOM 5995 N N . ARG B 1 338 ? -0.191 0.538 -31.047 1 96.94 338 ARG B N 1
ATOM 5996 C CA . ARG B 1 338 ? 0.9 1.402 -31.484 1 96.94 338 ARG B CA 1
ATOM 5997 C C . ARG B 1 338 ? 2.238 0.672 -31.422 1 96.94 338 ARG B C 1
ATOM 5999 O O . ARG B 1 338 ? 3.107 0.879 -32.281 1 96.94 338 ARG B O 1
ATOM 6006 N N . PHE B 1 339 ? 2.443 -0.155 -30.484 1 97.19 339 PHE B N 1
ATOM 6007 C CA . PHE B 1 339 ? 3.676 -0.921 -30.344 1 97.19 339 PHE B CA 1
ATOM 6008 C C . PHE B 1 339 ? 3.879 -1.851 -31.531 1 97.19 339 PHE B C 1
ATOM 6010 O O . PHE B 1 339 ? 4.988 -1.964 -32.062 1 97.19 339 PHE B O 1
ATOM 6017 N N . LEU B 1 340 ? 2.84 -2.473 -31.938 1 95.88 340 LEU B N 1
ATOM 6018 C CA . LEU B 1 340 ? 2.902 -3.404 -33.062 1 95.88 340 LEU B CA 1
ATOM 6019 C C . LEU B 1 340 ? 3.15 -2.662 -34.375 1 95.88 340 LEU B C 1
ATOM 6021 O O . LEU B 1 340 ? 3.852 -3.168 -35.25 1 95.88 340 LEU B O 1
ATOM 6025 N N . GLN B 1 341 ? 2.66 -1.477 -34.5 1 95.81 341 GLN B N 1
ATOM 6026 C CA . GLN B 1 341 ? 2.719 -0.728 -35.75 1 95.81 341 GLN B CA 1
ATOM 6027 C C . GLN B 1 341 ? 3.992 0.112 -35.844 1 95.81 341 GLN B C 1
ATOM 6029 O O . GLN B 1 341 ? 4.637 0.171 -36.875 1 95.81 341 GLN B O 1
ATOM 6034 N N . SER B 1 342 ? 4.289 0.806 -34.781 1 94.62 342 SER B N 1
ATOM 6035 C CA . SER B 1 342 ? 5.395 1.761 -34.781 1 94.62 342 SER B CA 1
ATOM 6036 C C . SER B 1 342 ? 6.125 1.754 -33.438 1 94.62 342 SER B C 1
ATOM 6038 O O . SER B 1 342 ? 6.094 2.742 -32.688 1 94.62 342 SER B O 1
ATOM 6040 N N . PRO B 1 343 ? 6.875 0.717 -33.125 1 95.19 343 PRO B N 1
ATOM 6041 C CA . PRO B 1 343 ? 7.516 0.609 -31.812 1 95.19 343 PRO B CA 1
ATOM 6042 C C . PRO B 1 343 ? 8.523 1.726 -31.562 1 95.19 343 PRO B C 1
ATOM 6044 O O . PRO B 1 343 ? 8.656 2.193 -30.422 1 95.19 343 PRO B O 1
ATOM 6047 N N . GLN B 1 344 ? 9.234 2.186 -32.594 1 94.94 344 GLN B N 1
ATOM 6048 C CA . GLN B 1 344 ? 10.281 3.188 -32.438 1 94.94 344 GLN B CA 1
ATOM 6049 C C . GLN B 1 344 ? 9.711 4.492 -31.891 1 94.94 344 GLN B C 1
ATOM 6051 O O . GLN B 1 344 ? 10.344 5.16 -31.078 1 94.94 344 GLN B O 1
ATOM 6056 N N . SER B 1 345 ? 8.594 4.875 -32.406 1 95.94 345 SER B N 1
ATOM 6057 C CA . SER B 1 345 ? 7.953 6.086 -31.906 1 95.94 345 SER B CA 1
ATOM 6058 C C . SER B 1 345 ? 7.598 5.953 -30.438 1 95.94 345 SER B C 1
ATOM 6060 O O . SER B 1 345 ? 7.699 6.922 -29.672 1 95.94 345 SER B O 1
ATOM 6062 N N . LEU B 1 346 ? 7.199 4.82 -29.969 1 97.12 346 LEU B N 1
ATOM 6063 C CA . LEU B 1 346 ? 6.828 4.586 -28.578 1 97.12 346 LEU B CA 1
ATOM 6064 C C . LEU B 1 346 ? 8.062 4.57 -27.688 1 97.12 346 LEU B C 1
ATOM 6066 O O . LEU B 1 346 ? 8 4.988 -26.531 1 97.12 346 LEU B O 1
ATOM 6070 N N . TYR B 1 347 ? 9.172 3.977 -28.25 1 97.94 347 TYR B N 1
ATOM 6071 C CA . TYR B 1 347 ? 10.422 3.988 -27.5 1 97.94 347 TYR B CA 1
ATOM 6072 C C . TYR B 1 347 ? 10.828 5.414 -27.141 1 97.94 347 TYR B C 1
ATOM 6074 O O . TYR B 1 347 ? 11.227 5.684 -26 1 97.94 347 TYR B O 1
ATOM 6082 N N . ALA B 1 348 ? 10.703 6.305 -28.109 1 96.5 348 ALA B N 1
ATOM 6083 C CA . ALA B 1 348 ? 11.047 7.711 -27.906 1 96.5 348 ALA B CA 1
ATOM 6084 C C . ALA B 1 348 ? 10.109 8.359 -26.891 1 96.5 348 ALA B C 1
ATOM 6086 O O . ALA B 1 348 ? 10.547 9.094 -26 1 96.5 348 ALA B O 1
ATOM 6087 N N . GLU B 1 349 ? 8.828 8.062 -27.062 1 96.12 349 GLU B N 1
ATOM 6088 C CA . GLU B 1 349 ? 7.828 8.617 -26.156 1 96.12 349 GLU B CA 1
ATOM 6089 C C . GLU B 1 349 ? 8.07 8.156 -24.719 1 96.12 349 GLU B C 1
ATOM 6091 O O . GLU B 1 349 ? 7.848 8.914 -23.766 1 96.12 349 GLU B O 1
ATOM 6096 N N . ALA B 1 350 ? 8.539 6.945 -24.547 1 96.75 350 ALA B N 1
ATOM 6097 C CA . ALA B 1 350 ? 8.773 6.371 -23.219 1 96.75 350 ALA B CA 1
ATOM 6098 C C . ALA B 1 350 ? 10.164 6.723 -22.703 1 96.75 350 ALA B C 1
ATOM 6100 O O . ALA B 1 350 ? 10.508 6.414 -21.562 1 96.75 350 ALA B O 1
ATOM 6101 N N . GLY B 1 351 ? 11 7.336 -23.531 1 96.88 351 GLY B N 1
ATOM 6102 C CA . GLY B 1 351 ? 12.344 7.738 -23.141 1 96.88 351 GLY B CA 1
ATOM 6103 C C . GLY B 1 351 ? 13.281 6.562 -22.938 1 96.88 351 GLY B C 1
ATOM 6104 O O . GLY B 1 351 ? 14.156 6.594 -22.062 1 96.88 351 GLY B O 1
ATOM 6105 N N . LEU B 1 352 ? 13.141 5.508 -23.656 1 98.19 352 LEU B N 1
ATOM 6106 C CA . LEU B 1 352 ? 13.977 4.32 -23.5 1 98.19 352 LEU B CA 1
ATOM 6107 C C . LEU B 1 352 ? 15.414 4.602 -23.938 1 98.19 352 LEU B C 1
ATOM 6109 O O . LEU B 1 352 ? 15.641 5.324 -24.906 1 98.19 352 LEU B O 1
ATOM 6113 N N . SER B 1 353 ? 16.375 4.039 -23.25 1 97.62 353 SER B N 1
ATOM 6114 C CA . SER B 1 353 ? 17.781 4.152 -23.625 1 97.62 353 SER B CA 1
ATOM 6115 C C . SER B 1 353 ? 18.078 3.342 -24.891 1 97.62 353 SER B C 1
ATOM 6117 O O . SER B 1 353 ? 17.25 2.52 -25.312 1 97.62 353 SER B O 1
ATOM 6119 N N . GLU B 1 354 ? 19.25 3.6 -25.469 1 97.69 354 GLU B N 1
ATOM 6120 C CA . GLU B 1 354 ? 19.672 2.832 -26.641 1 97.69 354 GLU B CA 1
ATOM 6121 C C . GLU B 1 354 ? 19.781 1.346 -26.312 1 97.69 354 GLU B C 1
ATOM 6123 O O . GLU B 1 354 ? 19.391 0.5 -27.125 1 97.69 354 GLU B O 1
ATOM 6128 N N . GLU B 1 355 ? 20.25 1.084 -25.156 1 98.19 355 GLU B N 1
ATOM 6129 C CA . GLU B 1 355 ? 20.391 -0.308 -24.75 1 98.19 355 GLU B CA 1
ATOM 6130 C C . GLU B 1 355 ? 19.031 -0.985 -24.609 1 98.19 355 GLU B C 1
ATOM 6132 O O . GLU B 1 355 ? 18.859 -2.115 -25.062 1 98.19 355 GLU B O 1
ATOM 6137 N N . GLU B 1 356 ? 18.094 -0.335 -23.984 1 98.44 356 GLU B N 1
ATOM 6138 C CA . GLU B 1 356 ? 16.75 -0.868 -23.828 1 98.44 356 GLU B CA 1
ATOM 6139 C C . GLU B 1 356 ? 16.109 -1.127 -25.188 1 98.44 356 GLU B C 1
ATOM 6141 O O . GLU B 1 356 ? 15.484 -2.17 -25.391 1 98.44 356 GLU B O 1
ATOM 6146 N N . GLN B 1 357 ? 16.281 -0.169 -26.094 1 98.25 357 GLN B N 1
ATOM 6147 C CA . GLN B 1 357 ? 15.719 -0.297 -27.438 1 98.25 357 GLN B CA 1
ATOM 6148 C C . GLN B 1 357 ? 16.328 -1.484 -28.188 1 98.25 357 GLN B C 1
ATOM 6150 O O . GLN B 1 357 ? 15.617 -2.234 -28.859 1 98.25 357 GLN B O 1
ATOM 6155 N N . GLN B 1 358 ? 17.609 -1.63 -28.062 1 98.25 358 GLN B N 1
ATOM 6156 C CA . GLN B 1 358 ? 18.297 -2.738 -28.719 1 98.25 358 GLN B CA 1
ATOM 6157 C C . GLN B 1 358 ? 17.781 -4.082 -28.203 1 98.25 358 GLN B C 1
ATOM 6159 O O . GLN B 1 358 ? 17.547 -5.004 -28.984 1 98.25 358 GLN B O 1
ATOM 6164 N N . LEU B 1 359 ? 17.641 -4.18 -26.875 1 98.44 359 LEU B N 1
ATOM 6165 C CA . LEU B 1 359 ? 17.156 -5.41 -26.25 1 98.44 359 LEU B CA 1
ATOM 6166 C C . LEU B 1 359 ? 15.742 -5.742 -26.719 1 98.44 359 LEU B C 1
ATOM 6168 O O . LEU B 1 359 ? 15.438 -6.898 -27.016 1 98.44 359 LEU B O 1
ATOM 6172 N N . LEU B 1 360 ? 14.898 -4.727 -26.797 1 98.19 360 LEU B N 1
ATOM 6173 C CA . LEU B 1 360 ? 13.516 -4.918 -27.219 1 98.19 360 LEU B CA 1
ATOM 6174 C C . LEU B 1 360 ? 13.43 -5.301 -28.688 1 98.19 360 LEU B C 1
ATOM 6176 O O . LEU B 1 360 ? 12.703 -6.223 -29.047 1 98.19 360 LEU B O 1
ATOM 6180 N N . ASN B 1 361 ? 14.188 -4.586 -29.516 1 96.94 361 ASN B N 1
ATOM 6181 C CA . ASN B 1 361 ? 14.18 -4.848 -30.953 1 96.94 361 ASN B CA 1
ATOM 6182 C C . ASN B 1 361 ? 14.68 -6.258 -31.266 1 96.94 361 ASN B C 1
ATOM 6184 O O . ASN B 1 361 ? 14.164 -6.914 -32.188 1 96.94 361 ASN B O 1
ATOM 6188 N N . ALA B 1 362 ? 15.68 -6.629 -30.547 1 97.44 362 ALA B N 1
ATOM 6189 C CA . ALA B 1 362 ? 16.266 -7.945 -30.766 1 97.44 362 ALA B CA 1
ATOM 6190 C C . ALA B 1 362 ? 15.422 -9.039 -30.109 1 97.44 362 ALA B C 1
ATOM 6192 O O . ALA B 1 362 ? 15.648 -10.227 -30.359 1 97.44 362 ALA B O 1
ATOM 6193 N N . ARG B 1 363 ? 14.422 -8.688 -29.297 1 96.88 363 ARG B N 1
ATOM 6194 C CA . ARG B 1 363 ? 13.688 -9.625 -28.453 1 96.88 363 ARG B CA 1
ATOM 6195 C C . ARG B 1 363 ? 14.633 -10.531 -27.672 1 96.88 363 ARG B C 1
ATOM 6197 O O . ARG B 1 363 ? 14.484 -11.758 -27.688 1 96.88 363 ARG B O 1
ATOM 6204 N N . ASP B 1 364 ? 15.648 -9.875 -27.109 1 98 364 ASP B N 1
ATOM 6205 C CA . ASP B 1 364 ? 16.609 -10.586 -26.281 1 98 364 ASP B CA 1
ATOM 6206 C C . ASP B 1 364 ? 16.031 -10.875 -24.891 1 98 364 ASP B C 1
ATOM 6208 O O . ASP B 1 364 ? 16.391 -10.211 -23.906 1 98 364 ASP B O 1
ATOM 6212 N N . TRP B 1 365 ? 15.25 -11.914 -24.828 1 98.12 365 TRP B N 1
ATOM 6213 C CA . TRP B 1 365 ? 14.5 -12.234 -23.609 1 98.12 365 TRP B CA 1
ATOM 6214 C C . TRP B 1 365 ? 15.43 -12.406 -22.422 1 98.12 365 TRP B C 1
ATOM 6216 O O . TRP B 1 365 ? 15.148 -11.898 -21.328 1 98.12 365 TRP B O 1
ATOM 6226 N N . ARG B 1 366 ? 16.531 -13.164 -22.531 1 97.75 366 ARG B N 1
ATOM 6227 C CA . ARG B 1 366 ? 17.5 -13.352 -21.453 1 97.75 366 ARG B CA 1
ATOM 6228 C C . ARG B 1 366 ? 18.156 -12.031 -21.078 1 97.75 366 ARG B C 1
ATOM 6230 O O . ARG B 1 366 ? 18.297 -11.727 -19.891 1 97.75 366 ARG B O 1
ATOM 6237 N N . GLY B 1 367 ? 18.547 -11.258 -22.094 1 98.19 367 GLY B N 1
ATOM 6238 C CA . GLY B 1 367 ? 19.156 -9.961 -21.844 1 98.19 367 GLY B CA 1
ATOM 6239 C C . GLY B 1 367 ? 18.234 -9 -21.125 1 98.19 367 GLY B C 1
ATOM 6240 O O . GLY B 1 367 ? 18.672 -8.219 -20.281 1 98.19 367 GLY B O 1
ATOM 6241 N N . LEU B 1 368 ? 16.938 -9.055 -21.469 1 98.56 368 LEU B N 1
ATOM 6242 C CA . LEU B 1 368 ? 15.953 -8.203 -20.828 1 98.56 368 LEU B CA 1
ATOM 6243 C C . LEU B 1 368 ? 15.82 -8.547 -19.344 1 98.56 368 LEU B C 1
ATOM 6245 O O . LEU B 1 368 ? 15.734 -7.656 -18.5 1 98.56 368 LEU B O 1
ATOM 6249 N N . ILE B 1 369 ? 15.82 -9.859 -19.047 1 98.06 369 ILE B N 1
ATOM 6250 C CA . ILE B 1 369 ? 15.773 -10.289 -17.656 1 98.06 369 ILE B CA 1
ATOM 6251 C C . ILE B 1 369 ? 17.031 -9.805 -16.922 1 98.06 369 ILE B C 1
ATOM 6253 O O . ILE B 1 369 ? 16.938 -9.258 -15.828 1 98.06 369 ILE B O 1
ATOM 6257 N N . GLN B 1 370 ? 18.188 -9.969 -17.516 1 97.62 370 GLN B N 1
ATOM 6258 C CA . GLN B 1 370 ? 19.453 -9.57 -16.906 1 97.62 370 GLN B CA 1
ATOM 6259 C C . GLN B 1 370 ? 19.516 -8.062 -16.703 1 97.62 370 GLN B C 1
ATOM 6261 O O . GLN B 1 370 ? 20.109 -7.586 -15.734 1 97.62 370 GLN B O 1
ATOM 6266 N N . TYR B 1 371 ? 18.875 -7.34 -17.625 1 97.75 371 TYR B N 1
ATOM 6267 C CA . TYR B 1 371 ? 18.844 -5.883 -17.562 1 97.75 371 TYR B CA 1
ATOM 6268 C C . TYR B 1 371 ? 18 -5.406 -16.375 1 97.75 371 TYR B C 1
ATOM 6270 O O . TYR B 1 371 ? 18.312 -4.379 -15.773 1 97.75 371 TYR B O 1
ATOM 6278 N N . GLY B 1 372 ? 16.828 -6.098 -16.109 1 97.5 372 GLY B N 1
ATOM 6279 C CA . GLY B 1 372 ? 16 -5.695 -14.977 1 97.5 372 GLY B CA 1
ATOM 6280 C C . GLY B 1 372 ? 14.516 -5.73 -15.281 1 97.5 372 GLY B C 1
ATOM 6281 O O . GLY B 1 372 ? 13.703 -5.242 -14.492 1 97.5 372 GLY B O 1
ATOM 6282 N N . ALA B 1 373 ? 14.18 -6.352 -16.391 1 98.19 373 ALA B N 1
ATOM 6283 C CA . ALA B 1 373 ? 12.758 -6.527 -16.688 1 98.19 373 ALA B CA 1
ATOM 6284 C C . ALA B 1 373 ? 12.141 -7.602 -15.797 1 98.19 373 ALA B C 1
ATOM 6286 O O . ALA B 1 373 ? 12.773 -8.625 -15.516 1 98.19 373 ALA B O 1
ATOM 6287 N N . SER B 1 374 ? 10.922 -7.309 -15.359 1 97.75 374 SER B N 1
ATOM 6288 C CA . SER B 1 374 ? 10.156 -8.375 -14.719 1 97.75 374 SER B CA 1
ATOM 6289 C C . SER B 1 374 ? 9.656 -9.383 -15.742 1 97.75 374 SER B C 1
ATOM 6291 O O . SER B 1 374 ? 9.172 -9.008 -16.812 1 97.75 374 SER B O 1
ATOM 6293 N N . PHE B 1 375 ? 9.789 -10.672 -15.438 1 96.31 375 PHE B N 1
ATOM 6294 C CA . PHE B 1 375 ? 9.312 -11.703 -16.359 1 96.31 375 PHE B CA 1
ATOM 6295 C C . PHE B 1 375 ? 7.844 -11.492 -16.703 1 96.31 375 PHE B C 1
ATOM 6297 O O . PHE B 1 375 ? 7.426 -11.734 -17.828 1 96.31 375 PHE B O 1
ATOM 6304 N N . PHE B 1 376 ? 7.027 -11.062 -15.758 1 96.69 376 PHE B N 1
ATOM 6305 C CA . PHE B 1 376 ? 5.582 -10.977 -15.93 1 96.69 376 PHE B CA 1
ATOM 6306 C C . PHE B 1 376 ? 5.227 -9.867 -16.922 1 96.69 376 PHE B C 1
ATOM 6308 O O . PHE B 1 376 ? 4.148 -9.891 -17.516 1 96.69 376 PHE B O 1
ATOM 6315 N N . LEU B 1 377 ? 6.102 -8.953 -17.016 1 97.88 377 LEU B N 1
ATOM 6316 C CA . LEU B 1 377 ? 5.914 -7.934 -18.047 1 97.88 377 LEU B CA 1
ATOM 6317 C C . LEU B 1 377 ? 6.398 -8.438 -19.406 1 97.88 377 LEU B C 1
ATOM 6319 O O . LEU B 1 377 ? 5.828 -8.078 -20.438 1 97.88 377 LEU B O 1
ATOM 6323 N N . LEU B 1 378 ? 7.438 -9.25 -19.391 1 97.31 378 LEU B N 1
ATOM 6324 C CA . LEU B 1 378 ? 7.891 -9.883 -20.625 1 97.31 378 LEU B CA 1
ATOM 6325 C C . LEU B 1 378 ? 6.828 -10.836 -21.172 1 97.31 378 LEU B C 1
ATOM 6327 O O . LEU B 1 378 ? 6.676 -10.969 -22.391 1 97.31 378 LEU B O 1
ATOM 6331 N N . GLU B 1 379 ? 6.203 -11.469 -20.25 1 95.19 379 GLU B N 1
ATOM 6332 C CA . GLU B 1 379 ? 5.094 -12.336 -20.641 1 95.19 379 GLU B CA 1
ATOM 6333 C C . GLU B 1 379 ? 4.008 -11.547 -21.375 1 95.19 379 GLU B C 1
ATOM 6335 O O . GLU B 1 379 ? 3.43 -12.023 -22.344 1 95.19 379 GLU B O 1
ATOM 6340 N N . LYS B 1 380 ? 3.693 -10.391 -20.906 1 96.31 380 LYS B N 1
ATOM 6341 C CA . LYS B 1 380 ? 2.709 -9.539 -21.578 1 96.31 380 LYS B CA 1
ATOM 6342 C C . LYS B 1 380 ? 3.174 -9.141 -22.969 1 96.31 380 LYS B C 1
ATOM 6344 O O . LYS B 1 380 ? 2.365 -9.039 -23.906 1 96.31 380 LYS B O 1
ATOM 6349 N N . MET B 1 381 ? 4.469 -8.805 -23.062 1 97.12 381 MET B N 1
ATOM 6350 C CA . MET B 1 381 ? 5.023 -8.508 -24.391 1 97.12 381 MET B CA 1
ATOM 6351 C C . MET B 1 381 ? 4.906 -9.711 -25.312 1 97.12 381 MET B C 1
ATOM 6353 O O . MET B 1 381 ? 4.551 -9.57 -26.484 1 97.12 381 MET B O 1
ATOM 6357 N N . GLY B 1 382 ? 5.262 -10.867 -24.766 1 96 382 GLY B N 1
ATOM 6358 C CA . GLY B 1 382 ? 5.098 -12.086 -25.547 1 96 382 GLY B CA 1
ATOM 6359 C C . GLY B 1 382 ? 3.693 -12.258 -26.094 1 96 382 GLY B C 1
ATOM 6360 O O . GLY B 1 382 ? 3.514 -12.57 -27.266 1 96 382 GLY B O 1
ATOM 6361 N N . ALA B 1 383 ? 2.738 -12.031 -25.281 1 94.25 383 ALA B N 1
ATOM 6362 C CA . ALA B 1 383 ? 1.342 -12.141 -25.688 1 94.25 383 ALA B CA 1
ATOM 6363 C C . ALA B 1 383 ? 1.025 -11.164 -26.812 1 94.25 383 ALA B C 1
ATOM 6365 O O . ALA B 1 383 ? 0.293 -11.5 -27.75 1 94.25 383 ALA B O 1
ATOM 6366 N N . VAL B 1 384 ? 1.523 -9.969 -26.75 1 95.44 384 VAL B N 1
ATOM 6367 C CA . VAL B 1 384 ? 1.233 -8.906 -27.703 1 95.44 384 VAL B CA 1
ATOM 6368 C C . VAL B 1 384 ? 1.882 -9.234 -29.047 1 95.44 384 VAL B C 1
ATOM 6370 O O . VAL B 1 384 ? 1.267 -9.055 -30.094 1 95.44 384 VAL B O 1
ATOM 6373 N N . VAL B 1 385 ? 3.123 -9.758 -29.047 1 94.5 385 VAL B N 1
ATOM 6374 C CA . VAL B 1 385 ? 3.869 -9.945 -30.281 1 94.5 385 VAL B CA 1
ATOM 6375 C C . VAL B 1 385 ? 3.652 -11.367 -30.812 1 94.5 385 VAL B C 1
ATOM 6377 O O . VAL B 1 385 ? 4.238 -11.758 -31.812 1 94.5 385 VAL B O 1
ATOM 6380 N N . GLY B 1 386 ? 2.885 -12.203 -30.109 1 92.44 386 GLY B N 1
ATOM 6381 C CA . GLY B 1 386 ? 2.52 -13.523 -30.578 1 92.44 386 GLY B CA 1
ATOM 6382 C C . GLY B 1 386 ? 3.58 -14.57 -30.297 1 92.44 386 GLY B C 1
ATOM 6383 O O . GLY B 1 386 ? 3.75 -15.516 -31.062 1 92.44 386 GLY B O 1
ATOM 6384 N N . VAL B 1 387 ? 4.336 -14.367 -29.281 1 94 387 VAL B N 1
ATOM 6385 C CA . VAL B 1 387 ? 5.34 -15.336 -28.844 1 94 387 VAL B CA 1
ATOM 6386 C C . VAL B 1 387 ? 4.852 -16.062 -27.594 1 94 387 VAL B C 1
ATOM 6388 O O . VAL B 1 387 ? 4.516 -15.438 -26.594 1 94 387 VAL B O 1
ATOM 6391 N N . SER B 1 388 ? 4.816 -17.328 -27.641 1 91.69 388 SER B N 1
ATOM 6392 C CA . SER B 1 388 ? 4.301 -18.109 -26.516 1 91.69 388 SER B CA 1
ATOM 6393 C C . SER B 1 388 ? 5.297 -18.125 -25.359 1 91.69 388 SER B C 1
ATOM 6395 O O . SER B 1 388 ? 6.484 -17.859 -25.547 1 91.69 388 SER B O 1
ATOM 6397 N N . ASN B 1 389 ? 4.84 -18.422 -24.156 1 92.94 389 ASN B N 1
ATOM 6398 C CA . ASN B 1 389 ? 5.691 -18.484 -22.969 1 92.94 389 ASN B CA 1
ATOM 6399 C C . ASN B 1 389 ? 6.812 -19.5 -23.141 1 92.94 389 ASN B C 1
ATOM 6401 O O . ASN B 1 389 ? 7.945 -19.266 -22.719 1 92.94 389 ASN B O 1
ATOM 6405 N N . LEU B 1 390 ? 6.527 -20.578 -23.844 1 93 390 LEU B N 1
ATOM 6406 C CA . LEU B 1 390 ? 7.523 -21.625 -24.016 1 93 390 LEU B CA 1
ATOM 6407 C C . LEU B 1 390 ? 8.672 -21.141 -24.906 1 93 390 LEU B C 1
ATOM 6409 O O . LEU B 1 390 ? 9.828 -21.516 -24.672 1 93 390 LEU B O 1
ATOM 6413 N N . HIS B 1 391 ? 8.328 -20.391 -25.906 1 94.94 391 HIS B N 1
ATOM 6414 C CA . HIS B 1 391 ? 9.375 -19.797 -26.719 1 94.94 391 HIS B CA 1
ATOM 6415 C C . HIS B 1 391 ? 10.266 -18.875 -25.891 1 94.94 391 HIS B C 1
ATOM 6417 O O . HIS B 1 391 ? 11.484 -18.875 -26.078 1 94.94 391 HIS B O 1
ATOM 6423 N N . ILE B 1 392 ? 9.648 -18.125 -25.016 1 96.12 392 ILE B N 1
ATOM 6424 C CA . ILE B 1 392 ? 10.391 -17.188 -24.172 1 96.12 392 ILE B CA 1
ATOM 6425 C C . ILE B 1 392 ? 11.289 -17.969 -23.219 1 96.12 392 ILE B C 1
ATOM 6427 O O . ILE B 1 392 ? 12.461 -17.625 -23.047 1 96.12 392 ILE B O 1
ATOM 6431 N N . TYR B 1 393 ? 10.758 -19.016 -22.594 1 95.5 393 TYR B N 1
ATOM 6432 C CA . TYR B 1 393 ? 11.539 -19.844 -21.688 1 95.5 393 TYR B CA 1
ATOM 6433 C C . TYR B 1 393 ? 12.734 -20.469 -22.391 1 95.5 393 TYR B C 1
ATOM 6435 O O . TYR B 1 393 ? 13.852 -20.438 -21.859 1 95.5 393 TYR B O 1
ATOM 6443 N N . ALA B 1 394 ? 12.5 -21.031 -23.562 1 96.19 394 ALA B N 1
ATOM 6444 C CA . ALA B 1 394 ? 13.578 -21.641 -24.344 1 96.19 394 ALA B CA 1
ATOM 6445 C C . ALA B 1 394 ? 14.672 -20.625 -24.641 1 96.19 394 ALA B C 1
ATOM 6447 O O . ALA B 1 394 ? 15.867 -20.938 -24.531 1 96.19 394 ALA B O 1
ATOM 6448 N N . ALA B 1 395 ? 14.219 -19.469 -25.016 1 97 395 ALA B N 1
ATOM 6449 C CA . ALA B 1 395 ? 15.156 -18.391 -25.344 1 97 395 ALA B CA 1
ATOM 6450 C C . ALA B 1 395 ? 15.992 -18.016 -24.125 1 97 395 ALA B C 1
ATOM 6452 O O . ALA B 1 395 ? 17.188 -17.75 -24.25 1 97 395 ALA B O 1
ATOM 6453 N N . MET B 1 396 ? 15.398 -17.922 -23 1 96.62 396 MET B N 1
ATOM 6454 C CA . MET B 1 396 ? 16.109 -17.531 -21.781 1 96.62 396 MET B CA 1
ATOM 6455 C C . MET B 1 396 ? 17.141 -18.594 -21.406 1 96.62 396 MET B C 1
ATOM 6457 O O . MET B 1 396 ? 18.203 -18.266 -20.875 1 96.62 396 MET B O 1
ATOM 6461 N N . ARG B 1 397 ? 16.891 -19.812 -21.766 1 95.88 397 ARG B N 1
ATOM 6462 C CA . ARG B 1 397 ? 17.812 -20.906 -21.469 1 95.88 397 ARG B CA 1
ATOM 6463 C C . ARG B 1 397 ? 18.844 -21.062 -22.562 1 95.88 397 ARG B C 1
ATOM 6465 O O . ARG B 1 397 ? 19.812 -21.812 -22.422 1 95.88 397 ARG B O 1
ATOM 6472 N N . GLY B 1 398 ? 18.672 -20.391 -23.625 1 95.19 398 GLY B N 1
ATOM 6473 C CA . GLY B 1 398 ? 19.578 -20.531 -24.766 1 95.19 398 GLY B CA 1
ATOM 6474 C C . GLY B 1 398 ? 19.406 -21.844 -25.516 1 95.19 398 GLY B C 1
ATOM 6475 O O . GLY B 1 398 ? 20.375 -22.406 -26 1 95.19 398 GLY B O 1
ATOM 6476 N N . GLN B 1 399 ? 18.156 -22.344 -25.5 1 96 399 GLN B N 1
ATOM 6477 C CA . GLN B 1 399 ? 17.828 -23.594 -26.172 1 96 399 GLN B CA 1
ATOM 6478 C C . GLN B 1 399 ? 16.812 -23.375 -27.281 1 96 399 GLN B C 1
ATOM 6480 O O . GLN B 1 399 ? 16.141 -22.344 -27.312 1 96 399 GLN B O 1
ATOM 6485 N N . THR B 1 400 ? 16.766 -24.359 -28.203 1 95.75 400 THR B N 1
ATOM 6486 C CA . THR B 1 400 ? 15.648 -24.391 -29.125 1 95.75 400 THR B CA 1
ATOM 6487 C C . THR B 1 400 ? 14.359 -24.781 -28.422 1 95.75 400 THR B C 1
ATOM 6489 O O . THR B 1 400 ? 14.398 -25.375 -27.344 1 95.75 400 THR B O 1
ATOM 6492 N N . LEU B 1 401 ? 13.289 -24.359 -29 1 94.81 401 LEU B N 1
ATOM 6493 C CA . LEU B 1 401 ? 12 -24.75 -28.453 1 94.81 401 LEU B CA 1
ATOM 6494 C C . LEU B 1 401 ? 11.914 -26.266 -28.328 1 94.81 401 LEU B C 1
ATOM 6496 O O . LEU B 1 401 ? 11.43 -26.781 -27.312 1 94.81 401 LEU B O 1
ATOM 6500 N N . GLU B 1 402 ? 12.383 -26.938 -29.344 1 95.19 402 GLU B N 1
ATOM 6501 C CA . GLU B 1 402 ? 12.336 -28.406 -29.359 1 95.19 402 GLU B CA 1
ATOM 6502 C C . GLU B 1 402 ? 13.133 -28.984 -28.203 1 95.19 402 GLU B C 1
ATOM 6504 O O . GLU B 1 402 ? 12.648 -29.891 -27.5 1 95.19 402 GLU B O 1
ATOM 6509 N N . ALA B 1 403 ? 14.281 -28.5 -28.016 1 95.81 403 ALA B N 1
ATOM 6510 C CA . ALA B 1 403 ? 15.133 -28.969 -26.922 1 95.81 403 ALA B CA 1
ATOM 6511 C C . ALA B 1 403 ? 14.5 -28.703 -25.578 1 95.81 403 ALA B C 1
ATOM 6513 O O . ALA B 1 403 ? 14.555 -29.531 -24.672 1 95.81 403 ALA B O 1
ATOM 6514 N N . PHE B 1 404 ? 13.945 -27.531 -25.453 1 94.81 404 PHE B N 1
ATOM 6515 C CA . PHE B 1 404 ? 13.297 -27.156 -24.203 1 94.81 404 PHE B CA 1
ATOM 6516 C C . PHE B 1 404 ? 12.094 -28.047 -23.938 1 94.81 404 PHE B C 1
ATOM 6518 O O . PHE B 1 404 ? 11.922 -28.531 -22.812 1 94.81 404 PHE B O 1
ATOM 6525 N N . GLN B 1 405 ? 11.289 -28.266 -24.906 1 93.12 405 GLN B N 1
ATOM 6526 C CA . GLN B 1 405 ? 10.078 -29.062 -24.766 1 93.12 405 GLN B CA 1
ATOM 6527 C C . GLN B 1 405 ? 10.414 -30.5 -24.359 1 93.12 405 GLN B C 1
ATOM 6529 O O . GLN B 1 405 ? 9.633 -31.141 -23.641 1 93.12 405 GLN B O 1
ATOM 6534 N N . GLN B 1 406 ? 11.578 -30.953 -24.734 1 92.94 406 GLN B N 1
ATOM 6535 C CA . GLN B 1 406 ? 12 -32.312 -24.375 1 92.94 406 GLN B CA 1
ATOM 6536 C C . GLN B 1 406 ? 12.25 -32.438 -22.875 1 92.94 406 GLN B C 1
ATOM 6538 O O . GLN B 1 406 ? 12.195 -33.531 -22.328 1 92.94 406 GLN B O 1
ATOM 6543 N N . THR B 1 407 ? 12.469 -31.312 -22.281 1 91 407 THR B N 1
ATOM 6544 C CA . THR B 1 407 ? 12.719 -31.328 -20.844 1 91 407 THR B CA 1
ATOM 6545 C C . THR B 1 407 ? 11.406 -31.25 -20.062 1 91 407 THR B C 1
ATOM 6547 O O . THR B 1 407 ? 11.406 -31.328 -18.828 1 91 407 THR B O 1
ATOM 6550 N N . ARG B 1 408 ? 10.242 -31.078 -20.766 1 90.69 408 ARG B N 1
ATOM 6551 C CA . ARG B 1 408 ? 8.938 -30.906 -20.125 1 90.69 408 ARG B CA 1
ATOM 6552 C C . ARG B 1 408 ? 8.148 -32.219 -20.141 1 90.69 408 ARG B C 1
ATOM 6554 O O . ARG B 1 408 ? 8.398 -33.094 -20.969 1 90.69 408 ARG B O 1
ATOM 6561 N N . ASN B 1 409 ? 7.211 -32.281 -19.266 1 89.19 409 ASN B N 1
ATOM 6562 C CA . ASN B 1 409 ? 6.41 -33.5 -19.172 1 89.19 409 ASN B CA 1
ATOM 6563 C C . ASN B 1 409 ? 5.418 -33.594 -20.328 1 89.19 409 ASN B C 1
ATOM 6565 O O . ASN B 1 409 ? 5.059 -34.719 -20.734 1 89.19 409 ASN B O 1
ATOM 6569 N N . GLN B 1 410 ? 4.895 -32.5 -20.688 1 86.81 410 GLN B N 1
ATOM 6570 C CA . GLN B 1 410 ? 4.02 -32.406 -21.859 1 86.81 410 GLN B CA 1
ATOM 6571 C C . GLN B 1 410 ? 4.508 -31.344 -22.828 1 86.81 410 GLN B C 1
ATOM 6573 O O . GLN B 1 410 ? 5.043 -30.312 -22.422 1 86.81 410 GLN B O 1
ATOM 6578 N N . GLN B 1 411 ? 4.285 -31.703 -24.078 1 84.69 411 GLN B N 1
ATOM 6579 C CA . GLN B 1 411 ? 4.684 -30.75 -25.125 1 84.69 411 GLN B CA 1
ATOM 6580 C C . GLN B 1 411 ? 3.508 -29.891 -25.547 1 84.69 411 GLN B C 1
ATOM 6582 O O . GLN B 1 411 ? 2.854 -30.172 -26.547 1 84.69 411 GLN B O 1
ATOM 6587 N N . VAL B 1 412 ? 3.242 -28.891 -24.781 1 79.56 412 VAL B N 1
ATOM 6588 C CA . VAL B 1 412 ? 2.113 -28 -25.016 1 79.56 412 VAL B CA 1
ATOM 6589 C C . VAL B 1 412 ? 2.6 -26.547 -25.078 1 79.56 412 VAL B C 1
ATOM 6591 O O . VAL B 1 412 ? 3.611 -26.203 -24.469 1 79.56 412 VAL B O 1
ATOM 6594 N N . THR B 1 413 ? 1.92 -25.797 -25.938 1 78.44 413 THR B N 1
ATOM 6595 C CA . THR B 1 413 ? 2.174 -24.359 -26.016 1 78.44 413 THR B CA 1
ATOM 6596 C C . THR B 1 413 ? 0.985 -23.578 -25.469 1 78.44 413 THR B C 1
ATOM 6598 O O . THR B 1 413 ? -0.168 -23.953 -25.672 1 78.44 413 THR B O 1
ATOM 6601 N N . TYR B 1 414 ? 1.329 -22.594 -24.656 1 79.06 414 TYR B N 1
ATOM 6602 C CA . TYR B 1 414 ? 0.288 -21.734 -24.125 1 79.06 414 TYR B CA 1
ATOM 6603 C C . TYR B 1 414 ? 0.784 -20.297 -24 1 79.06 414 TYR B C 1
ATOM 6605 O O . TYR B 1 414 ? 1.982 -20.031 -24.125 1 79.06 414 TYR B O 1
ATOM 6613 N N . SER B 1 415 ? -0.15 -19.344 -23.953 1 77.81 415 SER B N 1
ATOM 6614 C CA . SER B 1 415 ? 0.121 -17.922 -23.75 1 77.81 415 SER B CA 1
ATOM 6615 C C . SER B 1 415 ? -0.938 -17.281 -22.859 1 77.81 415 SER B C 1
ATOM 6617 O O . SER B 1 415 ? -2.039 -17.828 -22.703 1 77.81 415 SER B O 1
ATOM 6619 N N . VAL B 1 416 ? -0.46 -16.312 -22.047 1 68.94 416 VAL B N 1
ATOM 6620 C CA . VAL B 1 416 ? -1.429 -15.562 -21.266 1 68.94 416 VAL B CA 1
ATOM 6621 C C . VAL B 1 416 ? -2.385 -14.812 -22.188 1 68.94 416 VAL B C 1
ATOM 6623 O O . VAL B 1 416 ? -3.398 -14.273 -21.734 1 68.94 416 VAL B O 1
ATOM 6626 N N . ALA B 1 417 ? -2.078 -14.852 -23.453 1 62.16 417 ALA B N 1
ATOM 6627 C CA . ALA B 1 417 ? -2.861 -14.094 -24.422 1 62.16 417 ALA B CA 1
ATOM 6628 C C . ALA B 1 417 ? -4.223 -14.742 -24.656 1 62.16 417 ALA B C 1
ATOM 6630 O O . ALA B 1 417 ? -4.402 -15.938 -24.391 1 62.16 417 ALA B O 1
ATOM 6631 N N . GLY B 1 418 ? -5.406 -13.906 -24.562 1 55.09 418 GLY B N 1
ATOM 6632 C CA . GLY B 1 418 ? -6.746 -14.328 -24.938 1 55.09 418 GLY B CA 1
ATOM 6633 C C . GLY B 1 418 ? -6.797 -15.078 -26.25 1 55.09 418 GLY B C 1
ATOM 6634 O O . GLY B 1 418 ? -5.758 -15.367 -26.844 1 55.09 418 GLY B O 1
ATOM 6635 N N . LYS B 1 419 ? -8.023 -15.438 -26.562 1 50.69 419 LYS B N 1
ATOM 6636 C CA . LYS B 1 419 ? -8.445 -16.109 -27.797 1 50.69 419 LYS B CA 1
ATOM 6637 C C . LYS B 1 419 ? -7.801 -15.469 -29.016 1 50.69 419 LYS B C 1
ATOM 6639 O O . LYS B 1 419 ? -7.91 -14.25 -29.219 1 50.69 419 LYS B O 1
ATOM 6644 N N . ARG B 1 420 ? -6.613 -15.891 -29.391 1 42.12 420 ARG B N 1
ATOM 6645 C CA . ARG B 1 420 ? -6.488 -15.438 -30.781 1 42.12 420 ARG B CA 1
ATOM 6646 C C . ARG B 1 420 ? -7.629 -15.977 -31.641 1 42.12 420 ARG B C 1
ATOM 6648 O O . ARG B 1 420 ? -8.102 -17.094 -31.422 1 42.12 420 ARG B O 1
#

Nearest PDB structures (foldseek):
  3wrc-assembly1_B  TM=9.761E-01  e=1.441E-53  Sphingomonas paucimobilis
  3wrb-assembly1_A  TM=9.819E-01  e=4.492E-52  Sphingomonas paucimobilis
  3wpm-assembly1_A  TM=9.777E-01  e=2.117E-52  Sphingobium sp. SYK-6
  3wrc-assembly1_A  TM=9.721E-01  e=2.817E-50  Sphingomonas paucimobilis
  1bou-assembly1_D  TM=9.505E-01  e=8.204E-32  Sphingomonas paucimobilis

Sequence (840 aa):
MANILGGIAVSHTPTIGFAVDHHKQQDPAWSPIFQSFEPLQRWLEEKKPDALVYIFNDHVTAFFFDHYSTFTLGIDSQYDVADEGGGPRCLPPVQGNAALSRHIGASLMADEFDMSFFMDKKLDHGLFSPLSALLPWDEAQGWPTAVIPLQIGVLQFPVPSARRCYKLGQALRRAIESFPEDINVAIVATGGLSHQVHGERCGFNNPDWDAQFVDMLVNDPEKLTEMTLGEYAELGGMEGSEVIMWLVMRGALSANVTETWRDYYLPSMTGIATLILENNARLPPVDTLTRHRQHMAQQLAGVEKLPGTYPFTHERSLNGLRLNRFLHRLIEPAWRERFLQSPQSLYAEAGLSEEEQQLLNARDWRGLIQYGASFFLLEKMGAVVGVSNLHIYAAMRGQTLEAFQQTRNQQVTYSVAGKRMANILGGIAVSHTPTIGFAVDHHKQQDPAWSPIFQSFEPLQRWLEEKKPDALVYIFNDHVTAFFFDHYSTFTLGIDSQYDVADEGGGPRCLPPVQGNAALSRHIGASLMADEFDMSFFMDKKLDHGLFSPLSALLPWDEAQGWPTAVIPLQIGVLQFPVPSARRCYKLGQALRRAIESFPEDINVAIVATGGLSHQVHGERCGFNNPDWDAQFVDMLVNDPEKLTEMTLGEYAELGGMEGSEVIMWLVMRGALSANVTETWRDYYLPSMTGIATLILENNARLPPVDTLTRHRQHMAQQLAGVEKLPGTYPFTHERSLNGLRLNRFLHRLIEPAWRERFLQSPQSLYAEAGLSEEEQQLLNARDWRGLIQYGASFFLLEKMGAVVGVSNLHIYAAMRGQTLEAFQQTRNQQVTYSVAGKR

Foldseek 3Di:
DEAEFFEKEKALDCVLVVCLLVVCCPPPLCVVVLVQLVVLQVVCVVVVFQEEAEEFAAPCFQAHPVDFDFKEKEQAQWAAFTDPPPDGDPAGIAGADNLLSQLLVLQCVLVVDPYHYDDPTHGYSRGVSVVSSNFDADPVPHTSHHYIYMHGGQPDPPYDALLVLLVLLLSSLLSRVLPPDYTYYYYYYYHFAAAACDDPCGLDAAVVVVVVQVVCLQQPSVVVRPDGLVRLCVRRNNRNSSCSNSSSSSSSADPHWDWPHWDWDDSTGTIIIITITTGPDDDDPDCVSVVSVCSSCVPCPPVVVDPLDDDQGSVLCNQCVLVQVLLVCLVPPVSLVCCVVPVPVSCVVSVPDPVSVVCVVVVQLLVSVVSRHDVVSNLSVCLSNVHWPLCSVCSNVVHDSVVSCVVDPDNDTDGPHPDD/DEAEFFEKEKALDCVLVVCLLVVCCPPPLCVVLLVQLVVLQVVCVVVVFQEEAEEFAAPCFQDHPVDFDFKEKEQAQWAAFTDPPPDGDPAGIAGADNLLRQLLVLQCVLVVDPYHYDDPTHGYSRGVSVVSSRFDADPVPHTSHHYIYMHGGQPDPPYDALLVLLVLLLSSLLSRVLRPDYTYYYYYYYHFAAAACDDPCGLDAAVVVVVVQVVCLQQPSVVVRPDGLVVLCVRRNNRNSSCSNSSSSSSSADPHWDWPHWDWDDSTGTIIIITITTHPDDDDPDCVSVVSVCSSCVPCPPVVVDPLDDDQGSVLCNQCVLVQVLLVCLVPPVSLVCCVVPVPVSCVVSVPDPVSVVCVVVVQLLVSVVSRHDVVSVLSVCLSNVHWPLCSVCSNVVHDSVVSCVVDPDNDTDGPHPDD

Secondary structure (DSSP, 8-state):
--EEEEEEEE---HHHHHHHHTT-TT-TTTHHHHHHHHHHHHHHHHH--SEEEEEE---SSSS-TTEEESEEEE-SSEEPBPP-SS---S-PPEE--HHHHHHHHHHHHHTT---EEE-S--B-HHHHHHHHHHS--BTTTB-SSEEEEEEE--SSBS---HHHHHHHHHHHHHHHHT-SS--EEEEEEE--SS---SSTTTT---HHHHHHHHHHHHH-HHHHTTS-HHHHHHHH-GGGGGGGGHHHHHHTS-SSEEEEEEEEE--SSS-EEEEEEEE-----SS-HHHHHHHHHHGGGTTGGGSTT----BHHHHHHTHHHHHHHHGGGSHHHHHHHHH-HHHHHHHHT--HHHHHHHHHT-HHHHHHHT--HHHHHHHHHHHT--HHHHHHHHHT--HHHHHHTSSS-----SS---/--EEEEEEEE---HHHHHHHHTT-TT-TTTHHHHHHHHHHHHHHHHH--SEEEEEE---SSSS-TTEEESEEEE-SSEEPBPP-SS---S-PPEE--HHHHHHHHHHHHHTT---EEE-S--B-HHHHHHHHHHS--BTTTB-SSEEEEEEE--SSBS---HHHHHHHHHHHHHHHHT-SS--EEEEEEE--SS---SSTTTT---HHHHHHHHHHHHH-HHHHTTS-HHHHHHHH-GGGGGGGGHHHHHHTS-SSEEEEEEEEE-SSSS-EEEEEEEE-----SS-HHHHHHHHHHGGGTTGGGSTT----BHHHHHHTHHHHHHHHGGGSHHHHHHHHH-HHHHHHHHT--HHHHHHHHHT-HHHHHHHT--HHHHHHHHHHHT--HHHHHHHHHT--HHHHHHTSSS-----SS---

InterPro domains:
  IPR004183 Extradiol ring-cleavage dioxygenase, class III enzyme, subunit B [PF02900] (8-267)
  IPR011986 Extradiol ring-cleavage dioxygenase LigAB, LigA subunit [PF07746] (323-409)
  IPR034939 Gallate dioxygenase, N-terminal [cd07950] (1-279)
  IPR034940 Gallate dioxygenase, C-terminal [cd07923] (316-409)
  IPR036622 Dioxygenase LigAB, LigA subunit superfamily [G3DSA:1.10.700.10] (308-420)
  IPR036622 Dioxygenase LigAB, LigA subunit superfamily [SSF48076] (294-419)

Organism: Klebsiella variicola (NCBI:txid244366)

Radius of gyration: 26.96 Å; Cα contacts (8 Å, |Δi|>4): 1855; chains: 2; bounding box: 58×77×64 Å

Solvent-accessible surface area (backbone atoms only — not comparable to full-atom values): 41795 Å² total; per-residue (Å²): 66,24,40,69,57,27,31,36,40,32,26,20,54,51,65,51,35,46,37,60,75,65,68,30,64,81,37,82,87,44,22,60,61,53,60,52,34,46,62,56,28,50,49,48,66,70,67,54,42,57,29,30,43,35,36,22,41,69,64,54,64,75,51,46,76,50,60,37,46,32,43,33,37,40,47,33,59,58,34,41,58,33,37,58,23,28,47,47,61,99,58,64,46,42,40,30,46,36,70,58,30,48,49,36,51,39,32,38,44,60,70,67,41,41,49,24,35,28,29,94,54,44,44,43,46,34,55,49,11,40,44,65,63,46,47,75,68,44,86,91,75,25,52,88,45,25,41,38,45,35,36,39,34,76,70,52,42,79,50,76,49,34,43,57,29,26,51,48,8,42,47,46,32,56,23,48,41,40,33,77,55,78,42,39,31,31,30,34,12,24,33,32,42,18,16,17,80,47,41,49,39,35,61,33,66,27,69,70,49,41,52,49,49,55,52,32,55,69,75,42,45,69,65,59,34,73,47,37,56,14,54,37,22,70,56,16,20,68,60,14,50,36,39,36,43,42,34,22,34,50,29,38,44,38,92,54,58,47,76,80,46,75,45,76,47,57,44,56,57,48,38,40,38,35,36,36,35,35,40,64,70,80,79,68,96,58,71,60,44,61,54,48,51,49,57,44,45,49,42,56,48,67,41,88,72,41,70,46,54,76,83,47,30,56,68,38,44,60,74,15,38,62,62,40,52,58,40,45,44,35,41,37,69,71,50,40,53,43,44,75,74,44,43,67,64,50,39,61,75,61,62,59,50,73,65,56,49,52,34,59,75,66,62,34,56,38,57,36,42,75,67,28,41,52,56,56,34,50,49,19,48,24,26,60,74,71,41,39,54,56,53,49,44,13,49,24,52,72,42,51,53,68,63,42,39,70,76,32,74,36,85,76,84,54,47,78,27,37,87,122,65,26,40,68,56,28,31,38,40,33,25,20,54,53,65,51,34,45,37,62,78,65,67,29,64,79,36,81,84,43,21,61,61,51,61,52,34,44,61,57,28,50,50,47,66,71,67,53,41,57,30,32,44,34,36,23,43,70,63,54,64,74,50,47,74,50,59,38,48,32,42,33,38,38,46,34,60,56,35,43,59,33,37,59,25,28,49,48,62,98,57,66,47,43,39,28,46,36,70,59,31,49,49,36,52,39,32,38,44,61,70,67,42,43,50,24,35,29,29,94,54,42,43,42,45,35,55,47,11,41,44,64,64,45,46,73,67,44,84,89,75,25,53,87,44,25,41,39,47,33,36,37,35,74,72,52,42,79,50,77,50,34,41,58,29,26,52,49,8,42,48,46,31,56,22,48,42,41,33,78,56,79,42,39,30,30,30,35,13,25,33,34,40,18,15,16,79,47,40,50,39,35,60,33,68,28,69,70,50,41,53,49,49,53,52,32,54,70,75,42,48,69,64,60,33,72,48,36,55,13,53,36,22,72,57,16,21,68,59,15,49,36,40,36,43,41,34,22,35,50,30,39,43,38,92,54,58,47,76,81,45,74,44,75,46,60,44,56,56,48,38,40,38,35,36,35,33,36,39,62,70,79,79,67,96,58,72,59,44,61,54,48,51,49,58,43,44,49,41,55,48,68,41,87,70,41,70,46,54,76,82,48,31,58,69,37,43,60,74,16,36,62,61,38,52,58,39,47,44,35,42,38,68,70,51,39,55,42,44,74,73,43,42,67,64,51,39,60,75,61,63,57,51,71,65,57,48,50,35,59,75,66,61,35,56,38,58,37,43,75,66,28,42,51,54,55,34,49,50,20,48,25,27,61,76,72,43,38,53,55,53,49,44,13,47,23,53,72,42,50,54,68,62,43,39,69,76,33,76,38,86,74,84,55,48,77,29,33,86,123

pLDDT: mean 95.66, std 5.63, range [40.06, 98.94]